Protein AF-A0A0Q9YCX4-F1 (afdb_monomer)

Solvent-accessible surface area (backbone atoms only — not comparable to full-atom values): 45832 Å² total; per-residue (Å²): 129,69,75,63,60,64,51,54,52,61,64,40,72,71,48,38,52,40,58,58,30,37,45,46,62,63,59,70,50,47,58,62,41,52,61,66,36,62,70,58,70,69,61,50,50,54,30,36,54,55,18,48,52,54,51,53,52,36,57,62,50,56,82,72,57,79,55,73,71,46,49,34,61,75,68,73,46,52,68,60,35,45,23,38,46,48,26,45,29,54,57,49,58,53,48,89,47,66,69,58,46,52,46,47,51,50,63,66,68,65,47,95,53,58,77,78,53,64,85,76,62,84,71,74,53,79,55,34,54,57,38,33,18,62,73,66,67,43,74,70,77,84,65,64,96,86,40,73,69,57,59,54,49,51,35,50,49,32,48,50,50,48,36,72,74,53,35,70,68,46,51,52,50,51,35,56,48,49,43,52,48,53,50,59,42,64,27,58,18,65,39,61,69,52,26,55,65,64,42,51,71,49,41,75,55,41,37,33,42,28,39,28,62,63,54,59,66,17,52,17,68,66,44,11,48,52,39,47,52,51,50,50,57,39,47,52,56,49,22,61,76,31,69,74,50,29,34,85,67,21,39,30,38,42,45,43,67,36,12,46,26,45,60,72,47,76,96,34,43,73,52,41,71,48,59,35,44,51,57,48,51,56,52,49,51,49,29,50,74,37,36,25,17,41,32,40,54,66,80,60,80,67,48,48,65,61,52,52,53,52,50,52,53,48,50,72,68,49,73,53,68,99,42,63,24,47,27,41,42,43,40,23,28,33,63,31,33,64,54,50,53,53,49,52,49,51,51,20,64,75,58,73,40,47,33,27,40,35,41,36,53,72,88,50,64,71,58,49,53,49,52,30,41,78,48,16,31,89,44,50,48,45,60,72,29,72,47,55,23,52,34,38,37,48,27,41,51,53,56,49,48,76,41,47,87,49,36,43,45,31,46,42,61,79,40,52,48,60,50,32,47,49,54,50,53,29,57,76,59,71,54,84,77,55,34,40,23,31,46,50,76,70,25,55,73,64,41,72,79,37,20,82,84,46,39,31,30,31,42,29,34,24,39,49,73,74,56,40,54,78,51,44,59,55,57,46,52,67,42,35,36,88,86,21,56,65,30,49,65,69,38,81,87,55,60,68,66,74,75,51,52,58,42,63,60,56,53,65,71,42,92,59,69,56,38,86,92,60,64,50,22,45,40,67,56,52,92,69,35,71,44,41,68,47,73,51,84,70,39,65,83,63,36,49,64,47,51,55,51,24,63,62,49,56,76,48,76,43,70,28,53,30,69,51,70,74,62,97,77,73,67,64,44,79,40,54,16,75,80,43,78,83,45,66,37,28,37,36,30,59,49,49,74,62,14,52,52,52,44,52,52,38,21,61,72,37,26,68,65,48,37,69,48,61,37,65,59,44,18,49,36,29,40,43,28,24,50,48,52,65,75,44,37,52,65,52,40,28,38,33,27,44,45,55,53,34,53,70,70,58,22,47,53,37,55,26,47,25,27,36,35,22,34,50,32,19,40,50,19,52,72,54,54,65,59,46,75,50,94,63,60,90,98,57,89,43,71,51,73,75,68,36,78,36,33,31,40,27,36,28,38,48,74,46,35,55,22,54,39,44,34,50,48,41,48,42,42,37,48,23,22,14,35,45,34,28,48,24,82,78,26,39,56,54,39,39,55,53,50,52,37,38,43,72,40,62,49,52,66,43,38,52,29,48,40,38,48,55,74,64,57,41,59,68,53,54,63,61,37,73,68,48,40,26,37,41,37,38,48,53,58,68,60,48,51,52,52,50,52,54,52,71,70,42,81,75,82,87,54,58,73,47,70,52,49,68,59,87,33,70,48,82,43,57,68,84,59,59,59,71,60,49,40,54,51,48,48,53,37,30,47,46,78,79,35,55,46,64,82,20,47,71,42,81,47,58,37,77,95,46,33,68,62,46,53,52,48,40,50,44,52,68,51,78,96,72,85,131

Nearest PDB structures (foldseek):
  7na0-assembly1_A  TM=8.243E-01  e=6.773E-47  Geobacter sulfurreducens PCA
  4nmf-assembly1_B  TM=8.277E-01  e=1.322E-45  Geobacter sulfurreducens PCA
  1tj0-assembly1_A  TM=8.236E-01  e=6.949E-37  Escherichia coli
  4jnz-assembly1_A  TM=8.017E-01  e=5.841E-38  Escherichia coli K-12
  4o8a-assembly1_A  TM=8.350E-01  e=2.682E-36  Escherichia coli K-12

Structure (mmCIF, N/CA/C/O backbone):
data_AF-A0A0Q9YCX4-F1
#
_entry.id   AF-A0A0Q9YCX4-F1
#
loop_
_atom_site.group_PDB
_atom_site.id
_atom_site.type_symbol
_atom_site.label_atom_id
_atom_site.label_alt_id
_atom_site.label_comp_id
_atom_site.label_asym_id
_atom_site.label_entity_id
_atom_site.label_seq_id
_atom_site.pdbx_PDB_ins_code
_atom_site.Cartn_x
_atom_site.Cartn_y
_atom_site.Cartn_z
_atom_site.occupancy
_atom_site.B_iso_or_equiv
_atom_site.auth_seq_id
_atom_site.auth_comp_id
_atom_site.auth_asym_id
_atom_site.auth_atom_id
_atom_site.pdbx_PDB_model_num
ATOM 1 N N . MET A 1 1 ? -13.422 15.331 -9.644 1.00 45.22 1 MET A N 1
ATOM 2 C CA . MET A 1 1 ? -13.731 16.073 -8.398 1.00 45.22 1 MET A CA 1
ATOM 3 C C . MET A 1 1 ? -13.257 17.493 -8.624 1.00 45.22 1 MET A C 1
ATOM 5 O O . MET A 1 1 ? -12.252 17.631 -9.304 1.00 45.22 1 MET A O 1
ATOM 9 N N . SER A 1 2 ? -13.966 18.529 -8.173 1.00 38.09 2 SER A N 1
ATOM 10 C CA . SER A 1 2 ? -13.417 19.882 -8.308 1.00 38.09 2 SER A CA 1
ATOM 11 C C . SER A 1 2 ? -12.187 20.006 -7.408 1.00 38.09 2 SER A C 1
ATOM 13 O O . SER A 1 2 ? -12.210 19.565 -6.259 1.00 38.09 2 SER A O 1
ATOM 15 N N . ASN A 1 3 ? -11.125 20.618 -7.932 1.00 50.25 3 ASN A N 1
ATOM 16 C CA . ASN A 1 3 ? -9.886 20.927 -7.211 1.00 50.25 3 ASN A CA 1
ATOM 17 C C . ASN A 1 3 ? -10.148 21.639 -5.853 1.00 50.25 3 ASN A C 1
ATOM 19 O O . ASN A 1 3 ? -9.402 21.484 -4.894 1.00 50.25 3 ASN A O 1
ATOM 23 N N . SER A 1 4 ? -11.293 22.307 -5.690 1.00 53.12 4 SER A N 1
ATOM 24 C CA . SER A 1 4 ? -11.666 23.022 -4.466 1.00 53.12 4 SER A CA 1
ATOM 25 C C . SER A 1 4 ? -11.772 22.172 -3.187 1.00 53.12 4 SER A C 1
ATOM 27 O O . SER A 1 4 ? -11.415 22.664 -2.122 1.00 53.12 4 SER A O 1
ATOM 29 N N . GLU A 1 5 ? -12.251 20.922 -3.227 1.00 55.50 5 GLU A N 1
ATOM 30 C CA . GLU A 1 5 ? -12.536 20.171 -1.984 1.00 55.50 5 GLU A CA 1
ATOM 31 C C . GLU A 1 5 ? -11.268 19.666 -1.280 1.00 55.50 5 GLU A C 1
ATOM 33 O O . GLU A 1 5 ? -11.127 19.842 -0.070 1.00 55.50 5 GLU A O 1
ATOM 38 N N . PHE A 1 6 ? -10.315 19.087 -2.021 1.00 55.62 6 PHE A N 1
ATOM 39 C CA . PHE A 1 6 ? -9.030 18.642 -1.457 1.00 55.62 6 PHE A CA 1
ATOM 40 C C . PHE A 1 6 ? -8.194 19.804 -0.928 1.00 55.62 6 PHE A C 1
ATOM 42 O O . PHE A 1 6 ? -7.516 19.672 0.090 1.00 55.62 6 PHE A O 1
ATOM 49 N N . GLU A 1 7 ? -8.298 20.958 -1.579 1.00 52.72 7 GLU A N 1
ATOM 50 C CA . GLU A 1 7 ? -7.629 22.186 -1.173 1.00 52.72 7 GLU A CA 1
ATOM 51 C C . GLU A 1 7 ? -8.211 22.768 0.119 1.00 52.72 7 GLU A C 1
ATOM 53 O O . GLU A 1 7 ? -7.455 23.157 1.004 1.00 52.72 7 GLU A O 1
ATOM 58 N N . ILE A 1 8 ? -9.537 22.744 0.294 1.00 55.09 8 ILE A N 1
ATOM 59 C CA . ILE A 1 8 ? -10.183 23.132 1.560 1.00 55.09 8 ILE A CA 1
ATOM 60 C C . ILE A 1 8 ? -9.703 22.229 2.709 1.00 55.09 8 ILE A C 1
ATOM 62 O O . ILE A 1 8 ? -9.356 22.720 3.783 1.00 55.09 8 ILE A O 1
ATOM 66 N N . ILE A 1 9 ? -9.598 20.919 2.471 1.00 52.34 9 ILE A N 1
ATOM 67 C CA . ILE A 1 9 ? -9.166 19.941 3.486 1.00 52.34 9 ILE A CA 1
ATOM 68 C C . ILE A 1 9 ? -7.692 20.098 3.838 1.00 52.34 9 ILE A C 1
ATOM 70 O O . ILE A 1 9 ? -7.333 19.979 5.008 1.00 52.34 9 ILE A O 1
ATOM 74 N N . ALA A 1 10 ? -6.835 20.369 2.854 1.00 52.81 10 ALA A N 1
ATOM 75 C CA . ALA A 1 10 ? -5.418 20.625 3.091 1.00 52.81 10 ALA A CA 1
ATOM 76 C C . ALA A 1 10 ? -5.181 21.937 3.863 1.00 52.81 10 ALA A C 1
ATOM 78 O O . ALA A 1 10 ? -4.105 22.127 4.432 1.00 52.81 10 ALA A O 1
ATOM 79 N N . ASN A 1 11 ? -6.167 22.843 3.888 1.00 51.00 11 ASN A N 1
ATOM 80 C CA . ASN A 1 11 ? -6.002 24.194 4.410 1.00 51.00 11 ASN A CA 1
ATOM 81 C C . ASN A 1 11 ? -6.477 24.412 5.855 1.00 51.00 11 ASN A C 1
ATOM 83 O O . ASN A 1 11 ? -6.006 25.375 6.468 1.00 51.00 11 ASN A O 1
ATOM 87 N N . LEU A 1 12 ? -7.294 23.524 6.435 1.00 59.47 12 LEU A N 1
ATOM 88 C CA . LEU A 1 12 ? -7.664 23.596 7.858 1.00 59.47 12 LEU A CA 1
ATOM 89 C C . LEU A 1 12 ? -6.451 23.284 8.757 1.00 59.47 12 LEU A C 1
ATOM 91 O O . LEU A 1 12 ? -5.712 22.328 8.539 1.00 59.47 12 LEU A O 1
ATOM 95 N N . GLU A 1 13 ? -6.215 24.098 9.785 1.00 61.81 13 GLU A N 1
ATOM 96 C CA . GLU A 1 13 ? -5.017 23.990 10.633 1.00 61.81 13 GLU A CA 1
ATOM 97 C C . GLU A 1 13 ? -4.938 22.648 11.385 1.00 61.81 13 GLU A C 1
ATOM 99 O O . GLU A 1 13 ? -3.878 22.024 11.468 1.00 61.81 13 GLU A O 1
ATOM 104 N N . GLN A 1 14 ? -6.083 22.138 11.843 1.00 64.62 14 GLN A N 1
ATOM 105 C CA . GLN A 1 14 ? -6.177 20.867 12.562 1.00 64.62 14 GLN A CA 1
ATOM 106 C C . GLN A 1 14 ? -5.922 19.657 11.643 1.00 64.62 14 GLN A C 1
ATOM 108 O O . GLN A 1 14 ? -5.270 18.693 12.050 1.00 64.62 14 GLN A O 1
ATOM 113 N N . THR A 1 15 ? -6.374 19.702 10.385 1.00 72.50 15 THR A N 1
ATOM 114 C CA . THR A 1 15 ? -6.111 18.630 9.407 1.00 72.50 15 THR A CA 1
ATOM 115 C C . THR A 1 15 ? -4.677 18.684 8.884 1.00 72.50 15 THR A C 1
ATOM 117 O O . THR A 1 15 ? -4.091 17.627 8.647 1.00 72.50 15 THR A O 1
ATOM 120 N N . LYS A 1 16 ? -4.056 19.875 8.801 1.00 80.38 16 LYS A N 1
ATOM 121 C CA . LYS A 1 16 ? -2.620 20.025 8.493 1.00 80.38 16 LYS A CA 1
ATOM 122 C C . LYS A 1 16 ? -1.747 19.268 9.484 1.00 80.38 16 LYS A C 1
ATOM 124 O O . LYS A 1 16 ? -0.808 18.595 9.063 1.00 80.38 16 LYS A O 1
ATOM 129 N N . ARG A 1 17 ? -2.046 19.350 10.786 1.00 86.75 17 ARG A N 1
ATOM 130 C CA . ARG A 1 17 ? -1.258 18.640 11.806 1.00 86.75 17 ARG A CA 1
ATOM 131 C C . ARG A 1 17 ? -1.405 17.123 11.686 1.00 86.75 17 ARG A C 1
ATOM 133 O O . ARG A 1 17 ? -0.401 16.417 11.765 1.00 86.75 17 ARG A O 1
ATOM 140 N N . LEU A 1 18 ? -2.624 16.629 11.457 1.00 90.62 18 LEU A N 1
ATOM 141 C CA . LEU A 1 18 ? -2.881 15.206 11.201 1.00 90.62 18 LEU A CA 1
ATOM 142 C C . LEU A 1 18 ? -2.116 14.705 9.973 1.00 90.62 18 LEU A C 1
ATOM 144 O O . LEU A 1 18 ? -1.494 13.648 10.029 1.00 90.62 18 LEU A O 1
ATOM 148 N N . ASP A 1 19 ? -2.128 15.472 8.886 1.00 86.81 19 ASP A N 1
ATOM 149 C CA . ASP A 1 19 ? -1.435 15.119 7.651 1.00 86.81 19 ASP A CA 1
ATOM 150 C C . ASP A 1 19 ? 0.096 15.118 7.828 1.00 86.81 19 ASP A C 1
ATOM 152 O O . ASP A 1 19 ? 0.757 14.148 7.467 1.00 86.81 19 ASP A O 1
ATOM 156 N N . GLN A 1 20 ? 0.661 16.133 8.496 1.00 88.62 20 GLN A N 1
ATOM 157 C CA . GLN A 1 20 ? 2.094 16.192 8.831 1.00 88.62 20 GLN A CA 1
ATOM 158 C C . GLN A 1 20 ? 2.558 14.989 9.660 1.00 88.62 20 GLN A C 1
ATOM 160 O O . GLN A 1 20 ? 3.621 14.429 9.403 1.00 88.62 20 GLN A O 1
ATOM 165 N N . LEU A 1 21 ? 1.760 14.589 10.651 1.00 93.12 21 LEU A N 1
ATOM 166 C CA . LEU A 1 21 ? 2.080 13.480 11.549 1.00 93.12 21 LEU A CA 1
ATOM 167 C C . LEU A 1 21 ? 1.931 12.106 10.895 1.00 93.12 21 LEU A C 1
ATOM 169 O O . LEU A 1 21 ? 2.335 11.115 11.503 1.00 93.12 21 LEU A O 1
ATOM 173 N N . TYR A 1 22 ? 1.340 12.018 9.698 1.00 94.44 22 TYR A N 1
ATOM 174 C CA . TYR A 1 22 ? 0.998 10.735 9.098 1.00 94.44 22 TYR A CA 1
ATOM 175 C C . TYR A 1 22 ? 2.225 9.842 8.938 1.00 94.44 22 TYR A C 1
ATOM 177 O O . TYR A 1 22 ? 2.199 8.712 9.400 1.00 94.44 22 TYR A O 1
ATOM 185 N N . ARG A 1 23 ? 3.320 10.359 8.381 1.00 94.44 23 ARG A N 1
ATOM 186 C CA . ARG A 1 23 ? 4.572 9.609 8.182 1.00 94.44 23 ARG A CA 1
ATOM 187 C C . ARG A 1 23 ? 5.783 10.338 8.750 1.00 94.44 23 ARG A C 1
ATOM 189 O O . ARG A 1 23 ? 6.890 10.183 8.254 1.00 94.44 23 ARG A O 1
ATOM 196 N N . GLN A 1 24 ? 5.583 11.146 9.789 1.00 94.06 24 GLN A N 1
ATOM 197 C CA . GLN A 1 24 ? 6.686 11.859 10.432 1.00 94.06 24 GLN A CA 1
ATOM 198 C C . GLN A 1 24 ? 7.738 10.872 10.969 1.00 94.06 24 GLN A C 1
ATOM 200 O O . GLN A 1 24 ? 7.407 9.749 11.359 1.00 94.06 24 GLN A O 1
ATOM 205 N N . ASP A 1 25 ? 9.002 11.293 10.993 1.00 94.00 25 ASP A N 1
ATOM 206 C CA . ASP A 1 25 ? 10.108 10.498 11.518 1.00 94.00 25 ASP A CA 1
ATOM 207 C C . ASP A 1 25 ? 9.828 9.998 12.952 1.00 94.00 25 ASP A C 1
ATOM 209 O O . ASP A 1 25 ? 9.440 10.758 13.842 1.00 94.00 25 ASP A O 1
ATOM 213 N N . GLU A 1 26 ? 9.992 8.689 13.167 1.00 94.81 26 GLU A N 1
ATOM 214 C CA . GLU A 1 26 ? 9.700 8.036 14.446 1.00 94.81 26 GLU A CA 1
ATOM 215 C C . GLU A 1 26 ? 10.661 8.479 15.554 1.00 94.81 26 GLU A C 1
ATOM 217 O O . GLU A 1 26 ? 10.222 8.640 16.690 1.00 94.81 26 GLU A O 1
ATOM 222 N N . GLU A 1 27 ? 11.944 8.706 15.261 1.00 90.25 27 GLU A N 1
ATOM 223 C CA . GLU A 1 27 ? 12.903 9.078 16.307 1.00 90.25 27 GLU A CA 1
ATOM 224 C C . GLU A 1 27 ? 12.618 10.479 16.852 1.00 90.25 27 GLU A C 1
ATOM 226 O O . GLU A 1 27 ? 12.594 10.670 18.070 1.00 90.25 27 GLU A O 1
ATOM 231 N N . GLN A 1 28 ? 12.304 11.428 15.964 1.00 89.75 28 GLN A N 1
ATOM 232 C CA . GLN A 1 28 ? 11.883 12.778 16.346 1.00 89.75 28 GLN A CA 1
ATOM 233 C C . GLN A 1 28 ? 10.626 12.754 17.224 1.00 89.75 28 GLN A C 1
ATOM 235 O O . GLN A 1 28 ? 10.585 13.406 18.268 1.00 89.75 28 GLN A O 1
ATOM 240 N N . LEU A 1 29 ? 9.618 11.963 16.838 1.00 92.31 29 LEU A N 1
ATOM 241 C CA . LEU A 1 29 ? 8.359 11.874 17.581 1.00 92.31 29 LEU A CA 1
ATOM 242 C C . LEU A 1 29 ? 8.508 11.236 18.960 1.00 92.31 29 LEU A C 1
ATOM 244 O O . LEU A 1 29 ? 7.817 11.632 19.898 1.00 92.31 29 LEU A O 1
ATOM 248 N N . VAL A 1 30 ? 9.381 10.236 19.095 1.00 92.06 30 VAL A N 1
ATOM 249 C CA . VAL A 1 30 ? 9.517 9.485 20.348 1.00 92.06 30 VAL A CA 1
ATOM 250 C C . VAL A 1 30 ? 10.046 10.353 21.488 1.00 92.06 30 VAL A C 1
ATOM 252 O O . VAL A 1 30 ? 9.637 10.150 22.632 1.00 92.06 30 VAL A O 1
ATOM 255 N N . ASN A 1 31 ? 10.900 11.335 21.202 1.00 85.75 31 ASN A N 1
ATOM 256 C CA . ASN A 1 31 ? 11.436 12.222 22.236 1.00 85.75 31 ASN A CA 1
ATOM 257 C C . ASN A 1 31 ? 10.333 13.079 22.871 1.00 85.75 31 ASN A C 1
ATOM 259 O O . ASN A 1 31 ? 10.143 13.022 24.084 1.00 85.75 31 ASN A O 1
ATOM 263 N N . GLU A 1 32 ? 9.529 13.769 22.054 1.00 88.38 32 GLU A N 1
ATOM 264 C CA . GLU A 1 32 ? 8.353 14.508 22.541 1.00 88.38 32 GLU A CA 1
ATOM 265 C C . GLU A 1 32 ? 7.349 13.586 23.244 1.00 88.38 32 GLU A C 1
ATOM 267 O O . GLU A 1 32 ? 6.653 13.972 24.187 1.00 88.38 32 GLU A O 1
ATOM 272 N N . LEU A 1 33 ? 7.232 12.350 22.757 1.00 93.44 33 LEU A N 1
ATOM 273 C CA . LEU A 1 33 ? 6.280 11.399 23.293 1.00 93.44 33 LEU A CA 1
ATOM 274 C C . LEU A 1 33 ? 6.656 10.924 24.701 1.00 93.44 33 LEU A C 1
ATOM 276 O O . LEU A 1 33 ? 5.775 10.765 25.547 1.00 93.44 33 LEU A O 1
ATOM 280 N N . LEU A 1 34 ? 7.948 10.711 24.961 1.00 93.00 34 LEU A N 1
ATOM 281 C CA . LEU A 1 34 ? 8.450 10.321 26.279 1.00 93.00 34 LEU A CA 1
ATOM 282 C C . LEU A 1 34 ? 8.135 11.375 27.345 1.00 93.00 34 LEU A C 1
ATOM 284 O O . LEU A 1 34 ? 7.837 11.004 28.481 1.00 93.00 34 LEU A O 1
ATOM 288 N N . GLU A 1 35 ? 8.164 12.658 26.983 1.00 91.56 35 GLU A N 1
ATOM 289 C CA . GLU A 1 35 ? 7.776 13.758 27.871 1.00 91.56 35 GLU A CA 1
ATOM 290 C C . GLU A 1 35 ? 6.273 13.724 28.162 1.00 91.56 35 GLU A C 1
ATOM 292 O O . GLU A 1 35 ? 5.860 13.678 29.323 1.00 91.56 35 GLU A O 1
ATOM 297 N N . LYS A 1 36 ? 5.443 13.632 27.115 1.00 93.81 36 LYS A N 1
ATOM 298 C CA . LYS A 1 36 ? 3.975 13.566 27.249 1.00 93.81 36 LYS A CA 1
ATOM 299 C C . LYS A 1 36 ? 3.528 12.351 28.074 1.00 93.81 36 LYS A C 1
ATOM 301 O O . LYS A 1 36 ? 2.616 12.448 28.895 1.00 93.81 36 LYS A O 1
ATOM 306 N N . ALA A 1 37 ? 4.202 11.212 27.923 1.00 94.56 37 ALA A N 1
ATOM 307 C CA . ALA A 1 37 ? 3.897 9.974 28.640 1.00 94.56 37 ALA A CA 1
ATOM 308 C C . ALA A 1 37 ? 4.528 9.867 30.044 1.00 94.56 37 ALA A C 1
ATOM 310 O O . ALA A 1 37 ? 4.290 8.872 30.726 1.00 94.56 37 ALA A O 1
ATOM 311 N N . ALA A 1 38 ? 5.327 10.840 30.498 1.00 93.06 38 ALA A N 1
ATOM 312 C CA . ALA A 1 38 ? 6.147 10.697 31.705 1.00 93.06 38 ALA A CA 1
ATOM 313 C C . ALA A 1 38 ? 5.322 10.455 32.984 1.00 93.06 38 ALA A C 1
ATOM 315 O O . ALA A 1 38 ? 4.498 11.279 33.366 1.00 93.06 38 ALA A O 1
ATOM 316 N N . ILE A 1 39 ? 5.568 9.350 33.683 1.00 90.56 39 ILE A N 1
ATOM 317 C CA . ILE A 1 39 ? 5.022 9.065 35.020 1.00 90.56 39 ILE A CA 1
ATOM 318 C C . ILE A 1 39 ? 6.203 9.108 35.989 1.00 90.56 39 ILE A C 1
ATOM 320 O O . ILE A 1 39 ? 7.289 8.639 35.637 1.00 90.56 39 ILE A O 1
ATOM 324 N N . ASN A 1 40 ? 6.036 9.705 37.172 1.00 89.12 40 ASN A N 1
ATOM 325 C CA . ASN A 1 40 ? 7.134 9.757 38.138 1.00 89.12 40 ASN A CA 1
ATOM 326 C C . ASN A 1 40 ? 7.470 8.344 38.664 1.00 89.12 40 ASN A C 1
ATOM 328 O O . ASN A 1 40 ? 6.651 7.426 38.625 1.00 89.12 40 ASN A O 1
ATOM 332 N N . ASN A 1 41 ? 8.700 8.156 39.145 1.00 83.12 41 ASN A N 1
ATOM 333 C CA . ASN A 1 41 ? 9.201 6.819 39.480 1.00 83.12 41 ASN A CA 1
ATOM 334 C C . ASN A 1 41 ? 8.487 6.176 40.682 1.00 83.12 41 ASN A C 1
ATOM 336 O O . ASN A 1 41 ? 8.386 4.953 40.732 1.00 83.12 41 ASN A O 1
ATOM 340 N N . MET A 1 42 ? 8.015 6.970 41.651 1.00 81.31 42 MET A N 1
ATOM 341 C CA . MET A 1 42 ? 7.297 6.440 42.819 1.00 81.31 42 MET A CA 1
ATOM 342 C C . MET A 1 42 ? 5.928 5.897 42.410 1.00 81.31 42 MET A C 1
ATOM 344 O O . MET A 1 42 ? 5.592 4.762 42.748 1.00 81.31 42 MET A O 1
ATOM 348 N N . ASP A 1 43 ? 5.196 6.661 41.600 1.00 90.12 43 ASP A N 1
ATOM 349 C CA . ASP A 1 43 ? 3.914 6.246 41.040 1.00 90.12 43 ASP A CA 1
ATOM 350 C C . ASP A 1 43 ? 4.079 5.008 40.158 1.00 90.12 43 ASP A C 1
ATOM 352 O O . ASP A 1 43 ? 3.313 4.054 40.283 1.00 90.12 43 ASP A O 1
ATOM 356 N N . MET A 1 44 ? 5.121 4.968 39.319 1.00 91.44 44 MET A N 1
ATOM 357 C CA . MET A 1 44 ? 5.379 3.813 38.457 1.00 91.44 44 MET A CA 1
ATOM 358 C C . MET A 1 44 ? 5.631 2.527 39.258 1.00 91.44 44 MET A C 1
ATOM 360 O O . MET A 1 44 ? 5.119 1.479 38.871 1.00 91.44 44 MET A O 1
ATOM 364 N N . ARG A 1 45 ? 6.360 2.591 40.381 1.00 90.38 45 ARG A N 1
ATOM 365 C CA . ARG A 1 45 ? 6.563 1.422 41.258 1.00 90.38 45 ARG A CA 1
ATOM 366 C C . ARG A 1 45 ? 5.248 0.927 41.855 1.00 90.38 45 ARG A C 1
ATOM 368 O O . ARG A 1 45 ? 4.963 -0.261 41.770 1.00 90.38 45 ARG A O 1
ATOM 375 N N . SER A 1 46 ? 4.417 1.833 42.371 1.00 92.56 46 SER A N 1
ATOM 376 C CA . SER A 1 46 ? 3.102 1.470 42.919 1.00 92.56 46 SER A CA 1
ATOM 377 C C . SER A 1 46 ? 2.184 0.850 41.855 1.00 92.56 46 SER A C 1
ATOM 379 O O . SER A 1 46 ? 1.540 -0.170 42.094 1.00 92.56 46 SER A O 1
ATOM 381 N N . ILE A 1 47 ? 2.183 1.411 40.642 1.00 94.44 47 ILE A N 1
ATOM 382 C CA . ILE A 1 47 ? 1.466 0.858 39.484 1.00 94.44 47 ILE A CA 1
ATOM 383 C C . ILE A 1 47 ? 1.960 -0.558 39.153 1.00 94.44 47 ILE A C 1
ATOM 385 O O . ILE A 1 47 ? 1.157 -1.437 38.837 1.00 94.44 47 ILE A O 1
ATOM 389 N N . GLN A 1 48 ? 3.275 -0.783 39.190 1.00 93.12 48 GLN A N 1
ATOM 390 C CA . GLN A 1 48 ? 3.875 -2.089 38.924 1.00 93.12 48 GLN A CA 1
ATOM 391 C C . GLN A 1 48 ? 3.500 -3.121 39.987 1.00 93.12 48 GLN A C 1
ATOM 393 O O . GLN A 1 48 ? 3.186 -4.250 39.625 1.00 93.12 48 GLN A O 1
ATOM 398 N N . GLU A 1 49 ? 3.479 -2.745 41.265 1.00 92.00 49 GLU A N 1
ATOM 399 C CA . GLU A 1 49 ? 3.035 -3.616 42.360 1.00 92.00 49 GLU A CA 1
ATOM 400 C C . GLU A 1 49 ? 1.576 -4.056 42.177 1.00 92.00 49 GLU A C 1
ATOM 402 O O . GLU A 1 49 ? 1.274 -5.248 42.266 1.00 92.00 49 GLU A O 1
ATOM 407 N N . GLU A 1 50 ? 0.680 -3.127 41.829 1.00 92.12 50 GLU A N 1
ATOM 408 C CA . GLU A 1 50 ? -0.714 -3.457 41.504 1.00 92.12 50 GLU A CA 1
ATOM 409 C C . GLU A 1 50 ? -0.803 -4.377 40.275 1.00 92.12 50 GLU A C 1
ATOM 411 O O . GLU A 1 50 ? -1.541 -5.365 40.273 1.00 92.12 50 GLU A O 1
ATOM 416 N N . ALA A 1 51 ? -0.015 -4.102 39.233 1.00 92.94 51 ALA A N 1
ATOM 417 C CA . ALA A 1 51 ? 0.026 -4.950 38.047 1.00 92.94 51 ALA A CA 1
ATOM 418 C C . ALA A 1 51 ? 0.543 -6.365 38.368 1.00 92.94 51 ALA A C 1
ATOM 420 O O . ALA A 1 51 ? 0.001 -7.336 37.844 1.00 92.94 51 ALA A O 1
ATOM 421 N N . ILE A 1 52 ? 1.547 -6.510 39.243 1.00 91.25 52 ILE A N 1
ATOM 422 C CA . ILE A 1 52 ? 2.044 -7.817 39.707 1.00 91.25 52 ILE A CA 1
ATOM 423 C C . ILE A 1 52 ? 0.927 -8.596 40.395 1.00 91.25 52 ILE A C 1
ATOM 425 O O . ILE A 1 52 ? 0.783 -9.789 40.128 1.00 91.25 52 ILE A O 1
ATOM 429 N N . GLN A 1 53 ? 0.124 -7.948 41.244 1.00 90.94 53 GLN A N 1
ATOM 430 C CA . GLN A 1 53 ? -1.000 -8.605 41.918 1.00 90.94 53 GLN A CA 1
ATOM 431 C C . GLN A 1 53 ? -2.012 -9.149 40.902 1.00 90.94 53 GLN A C 1
ATOM 433 O O . GLN A 1 53 ? -2.330 -10.339 40.945 1.00 90.94 53 GLN A O 1
ATOM 438 N N . LEU A 1 54 ? -2.418 -8.322 39.929 1.00 90.31 54 LEU A N 1
ATOM 439 C CA . LEU A 1 54 ? -3.331 -8.732 38.854 1.00 90.31 54 LEU A CA 1
ATOM 440 C C . LEU A 1 54 ? -2.775 -9.911 38.041 1.00 90.31 54 LEU A C 1
ATOM 442 O O . LEU A 1 54 ? -3.496 -10.867 37.758 1.00 90.31 54 LEU A O 1
ATOM 446 N N . VAL A 1 55 ? -1.488 -9.869 37.669 1.00 87.62 55 VAL A N 1
ATOM 447 C CA . VAL A 1 55 ? -0.839 -10.938 36.885 1.00 87.62 55 VAL A CA 1
ATOM 448 C C . VAL A 1 55 ? -0.667 -12.223 37.699 1.00 87.62 55 VAL A C 1
ATOM 450 O O . VAL A 1 55 ? -0.828 -13.321 37.165 1.00 87.62 55 VAL A O 1
ATOM 453 N N . THR A 1 56 ? -0.359 -12.106 38.989 1.00 87.69 56 THR A N 1
ATOM 454 C CA . THR A 1 56 ? -0.201 -13.260 39.883 1.00 87.69 56 THR A CA 1
ATOM 455 C C . THR A 1 56 ? -1.521 -14.006 40.031 1.00 87.69 56 THR A C 1
ATOM 457 O O . THR A 1 56 ? -1.561 -15.228 39.896 1.00 87.69 56 THR A O 1
ATOM 460 N N . GLU A 1 57 ? -2.610 -13.276 40.262 1.00 85.44 57 GLU A N 1
ATOM 461 C CA . GLU A 1 57 ? -3.944 -13.862 40.373 1.00 85.44 57 GLU A CA 1
ATOM 462 C C . GLU A 1 57 ? -4.432 -14.427 39.030 1.00 85.44 57 GLU A C 1
ATOM 464 O O . GLU A 1 57 ? -4.957 -15.538 38.975 1.00 85.44 57 GLU A O 1
ATOM 469 N N . LEU A 1 58 ? -4.139 -13.736 37.923 1.00 82.44 58 LEU A N 1
ATOM 470 C CA . LEU A 1 58 ? -4.367 -14.241 36.566 1.00 82.44 58 LEU A CA 1
ATOM 471 C C . LEU A 1 58 ? -3.737 -15.622 36.333 1.00 82.44 58 LEU A C 1
ATOM 473 O O . LEU A 1 58 ? -4.405 -16.522 35.822 1.00 82.44 58 LEU A O 1
ATOM 477 N N . ARG A 1 59 ? -2.461 -15.805 36.709 1.00 80.19 59 ARG A N 1
ATOM 478 C CA . ARG A 1 59 ? -1.764 -17.097 36.570 1.00 80.19 59 ARG A CA 1
ATOM 479 C C . ARG A 1 59 ? -2.416 -18.192 37.421 1.00 80.19 59 ARG A C 1
ATOM 481 O O . ARG A 1 59 ? -2.578 -19.309 36.939 1.00 80.19 59 ARG A O 1
ATOM 488 N N . LYS A 1 60 ? -2.866 -17.870 38.640 1.00 78.44 60 LYS A N 1
ATOM 489 C CA . LYS A 1 60 ? -3.577 -18.820 39.523 1.00 78.44 60 LYS A CA 1
ATOM 490 C C . LYS A 1 60 ? -4.945 -19.244 38.982 1.00 78.44 60 LYS A C 1
ATOM 492 O O . LYS A 1 60 ? -5.329 -20.400 39.118 1.00 78.44 60 LYS A O 1
ATOM 497 N N . GLN A 1 61 ? -5.696 -18.330 38.372 1.00 70.44 61 GLN A N 1
ATOM 498 C CA . GLN A 1 61 ? -7.024 -18.642 37.826 1.00 70.44 61 GLN A CA 1
ATOM 499 C C . GLN A 1 61 ? -6.957 -19.430 36.512 1.00 70.44 61 GLN A C 1
ATOM 501 O O . GLN A 1 61 ? -7.893 -20.145 36.151 1.00 70.44 61 GLN A O 1
ATOM 506 N N . ARG A 1 62 ? -5.839 -19.336 35.787 1.00 62.72 62 ARG A N 1
ATOM 507 C CA . ARG A 1 62 ? -5.659 -20.037 34.514 1.00 62.72 62 ARG A CA 1
ATOM 508 C C . ARG A 1 62 ? -5.484 -21.547 34.679 1.00 62.72 62 ARG A C 1
ATOM 510 O O . ARG A 1 62 ? -5.978 -22.299 33.849 1.00 62.72 62 ARG A O 1
ATOM 517 N N . THR A 1 63 ? -4.880 -22.002 35.775 1.00 52.75 63 THR A N 1
ATOM 518 C CA . THR A 1 63 ? -4.798 -23.436 36.102 1.00 52.75 63 THR A CA 1
ATOM 519 C C . THR A 1 63 ? -6.152 -24.045 36.495 1.00 52.75 63 THR A C 1
ATOM 521 O O . THR A 1 63 ? -6.256 -25.264 36.599 1.00 52.75 63 THR A O 1
ATOM 524 N N . THR A 1 64 ? -7.200 -23.230 36.695 1.00 44.59 64 THR A N 1
ATOM 525 C CA . THR A 1 64 ? -8.506 -23.667 37.228 1.00 44.59 64 THR A CA 1
ATOM 526 C C . THR A 1 64 ? -9.709 -23.450 36.292 1.00 44.59 64 THR A C 1
ATOM 528 O O . THR A 1 64 ? -10.732 -24.105 36.493 1.00 44.59 64 THR A O 1
ATOM 531 N N . LYS A 1 65 ? -9.628 -22.604 35.248 1.00 46.91 65 LYS A N 1
ATOM 532 C CA . LYS A 1 65 ? -10.730 -22.368 34.281 1.00 46.91 65 LYS A CA 1
ATOM 533 C C . LYS A 1 65 ? -10.475 -23.033 32.917 1.00 46.91 65 LYS A C 1
ATOM 535 O O . LYS A 1 65 ? -9.440 -22.832 32.294 1.00 46.91 65 LYS A O 1
ATOM 540 N N . GLY A 1 66 ? -11.454 -23.815 32.449 1.00 52.47 66 GLY A N 1
ATOM 541 C CA . GLY A 1 66 ? -11.400 -24.587 31.201 1.00 52.47 66 GLY A CA 1
ATOM 542 C C . GLY A 1 66 ? -11.388 -23.769 29.898 1.00 52.47 66 GLY A C 1
ATOM 543 O O . GLY A 1 66 ? -11.722 -22.589 29.878 1.00 52.47 66 GLY A O 1
ATOM 544 N N . GLY A 1 67 ? -11.016 -24.431 28.795 1.00 62.31 67 GLY A N 1
ATOM 545 C CA . GLY A 1 67 ? -10.808 -23.848 27.462 1.00 62.31 67 GLY A CA 1
ATOM 546 C C . GLY A 1 67 ? -9.984 -24.782 26.565 1.00 62.31 67 GLY A C 1
ATOM 547 O O . GLY A 1 67 ? -10.060 -26.000 26.726 1.00 62.31 67 GLY A O 1
ATOM 548 N N . LEU A 1 68 ? -9.170 -24.224 25.658 1.00 58.88 68 LEU A N 1
ATOM 549 C CA . LEU A 1 68 ? -8.207 -24.978 24.834 1.00 58.88 68 LEU A CA 1
ATOM 550 C C . LEU A 1 68 ? -7.244 -25.826 25.687 1.00 58.88 68 LEU A C 1
ATOM 552 O O . LEU A 1 68 ? -7.041 -26.992 25.373 1.00 58.88 68 LEU A O 1
ATOM 556 N N . ASP A 1 69 ? -6.747 -25.301 26.809 1.00 52.44 69 ASP A N 1
ATOM 557 C CA . ASP A 1 69 ? -5.831 -26.023 27.709 1.00 52.44 69 ASP A CA 1
ATOM 558 C C . ASP A 1 69 ? -6.512 -27.239 28.377 1.00 52.44 69 ASP A C 1
ATOM 560 O O . ASP A 1 69 ? -5.958 -28.336 28.429 1.00 52.44 69 ASP A O 1
ATOM 564 N N . ALA A 1 70 ? -7.774 -27.091 28.799 1.00 57.25 70 ALA A N 1
ATOM 565 C CA . ALA A 1 70 ? -8.564 -28.208 29.322 1.00 57.25 70 ALA A CA 1
ATOM 566 C C . ALA A 1 70 ? -8.964 -29.214 28.232 1.00 57.25 70 ALA A C 1
ATOM 568 O O . ALA A 1 70 ? -9.085 -30.400 28.518 1.00 57.25 70 ALA A O 1
ATOM 569 N N . PHE A 1 71 ? -9.149 -28.764 26.986 1.00 61.16 71 PHE A N 1
ATOM 570 C CA . PHE A 1 71 ? -9.392 -29.641 25.840 1.00 61.16 71 PHE A CA 1
ATOM 571 C C . PHE A 1 71 ? -8.166 -30.502 25.519 1.00 61.16 71 PHE A C 1
ATOM 573 O O . PHE A 1 71 ? -8.305 -31.708 25.331 1.00 61.16 71 PHE A O 1
ATOM 580 N N . MET A 1 72 ? -6.968 -29.912 25.530 1.00 60.44 72 MET A N 1
ATOM 581 C CA . MET A 1 72 ? -5.709 -30.645 25.367 1.00 60.44 72 MET A CA 1
ATOM 582 C C . MET A 1 72 ? -5.545 -31.724 26.443 1.00 60.44 72 MET A C 1
ATOM 584 O O . MET A 1 72 ? -5.230 -32.869 26.125 1.00 60.44 72 MET A O 1
ATOM 588 N N . PHE A 1 73 ? -5.847 -31.379 27.699 1.00 56.28 73 PHE A N 1
ATOM 589 C CA . PHE A 1 73 ? -5.798 -32.310 28.827 1.00 56.28 73 PHE A CA 1
ATOM 590 C C . PHE A 1 73 ? -6.877 -33.406 28.751 1.00 56.28 73 PHE A C 1
ATOM 592 O O . PHE A 1 73 ? -6.595 -34.573 29.004 1.00 56.28 73 PHE A O 1
ATOM 599 N N . GLN A 1 74 ? -8.109 -33.059 28.357 1.00 60.47 74 GLN A N 1
ATOM 600 C CA . GLN A 1 74 ? -9.239 -33.995 28.254 1.00 60.47 74 GLN A CA 1
ATOM 601 C C . GLN A 1 74 ? -8.991 -35.120 27.238 1.00 60.47 74 GLN A C 1
ATOM 603 O O . GLN A 1 74 ? -9.467 -36.237 27.441 1.00 60.47 74 GLN A O 1
ATOM 608 N N . TYR A 1 75 ? -8.288 -34.820 26.144 1.00 59.84 75 TYR A N 1
ATOM 609 C CA . TYR A 1 75 ? -8.018 -35.768 25.060 1.00 59.84 75 TYR A CA 1
ATOM 610 C C . TYR A 1 75 ? -6.574 -36.306 25.066 1.00 59.84 75 TYR A C 1
ATOM 612 O O . TYR A 1 75 ? -6.198 -36.991 24.117 1.00 59.84 75 TYR A O 1
ATOM 620 N N . ASP A 1 76 ? -5.787 -36.024 26.116 1.00 60.09 76 ASP A N 1
ATOM 621 C CA . ASP A 1 76 ? -4.376 -36.436 26.253 1.00 60.09 76 ASP A CA 1
ATOM 622 C C . ASP A 1 76 ? -3.548 -36.121 24.988 1.00 60.09 76 ASP A C 1
ATOM 624 O O . ASP A 1 76 ? -2.840 -36.970 24.436 1.00 60.09 76 ASP A O 1
ATOM 628 N N . LEU A 1 77 ? -3.727 -34.898 24.473 1.00 62.72 77 LEU A N 1
ATOM 629 C CA . LEU A 1 77 ? -3.086 -34.427 23.248 1.00 62.72 77 LEU A CA 1
ATOM 630 C C . LEU A 1 77 ? -1.717 -33.833 23.579 1.00 62.72 77 LEU A C 1
ATOM 632 O O . LEU A 1 77 ? -1.607 -32.927 24.408 1.00 62.72 77 LEU A O 1
ATOM 636 N N . SER A 1 78 ? -0.675 -34.265 22.870 1.00 64.31 78 SER A N 1
ATOM 637 C CA . SER A 1 78 ? 0.589 -33.523 22.850 1.00 64.31 78 SER A CA 1
ATOM 638 C C . SER A 1 78 ? 0.418 -32.174 22.145 1.00 64.31 78 SER A C 1
ATOM 640 O O . SER A 1 78 ? -0.492 -31.981 21.340 1.00 64.31 78 SER A O 1
ATOM 642 N N . SER A 1 79 ? 1.325 -31.229 22.389 1.00 61.22 79 SER A N 1
ATOM 643 C CA . SER A 1 79 ? 1.287 -29.917 21.737 1.00 61.22 79 SER A CA 1
ATOM 644 C C . SER A 1 79 ? 1.239 -29.997 20.204 1.00 61.22 79 SER A C 1
ATOM 646 O O . SER A 1 79 ? 0.438 -29.297 19.593 1.00 61.22 79 SER A O 1
ATOM 648 N N . GLU A 1 80 ? 2.033 -30.871 19.575 1.00 59.22 80 GLU A N 1
ATOM 649 C CA . GLU A 1 80 ? 2.020 -31.069 18.114 1.00 59.22 80 GLU A CA 1
ATOM 650 C C . GLU A 1 80 ? 0.680 -31.621 17.609 1.00 59.22 80 GLU A C 1
ATOM 652 O O . GLU A 1 80 ? 0.167 -31.175 16.581 1.00 59.22 80 GLU A O 1
ATOM 657 N N . GLU A 1 81 ? 0.083 -32.551 18.354 1.00 62.91 81 GLU A N 1
ATOM 658 C CA . GLU A 1 81 ? -1.230 -33.129 18.058 1.00 62.91 81 GLU A CA 1
ATOM 659 C C . GLU A 1 81 ? -2.353 -32.094 18.183 1.00 62.91 81 GLU A C 1
ATOM 661 O O . GLU A 1 81 ? -3.223 -32.021 17.315 1.00 62.91 81 GLU A O 1
ATOM 666 N N . GLY A 1 82 ? -2.296 -31.237 19.205 1.00 64.50 82 GLY A N 1
ATOM 667 C CA . GLY A 1 82 ? -3.218 -30.114 19.370 1.00 64.50 82 GLY A CA 1
ATOM 668 C C . GLY A 1 82 ? -3.135 -29.106 18.234 1.00 64.50 82 GLY A C 1
ATOM 669 O O . GLY A 1 82 ? -4.163 -28.706 17.692 1.00 64.50 82 GLY A O 1
ATOM 670 N N . ILE A 1 83 ? -1.919 -28.730 17.828 1.00 64.69 83 ILE A N 1
ATOM 671 C CA . ILE A 1 83 ? -1.691 -27.798 16.713 1.00 64.69 83 ILE A CA 1
ATOM 672 C C . ILE A 1 83 ? -2.273 -28.369 15.426 1.00 64.69 83 ILE A C 1
ATOM 674 O O . ILE A 1 83 ? -3.003 -27.677 14.714 1.00 64.69 83 ILE A O 1
ATOM 678 N N . ALA A 1 84 ? -1.973 -29.634 15.138 1.00 64.81 84 ALA A N 1
ATOM 679 C CA . ALA A 1 84 ? -2.450 -30.299 13.938 1.00 64.81 84 ALA A CA 1
ATOM 680 C C . ALA A 1 84 ? -3.985 -30.412 13.929 1.00 64.81 84 ALA A C 1
ATOM 682 O O . ALA A 1 84 ? -4.615 -30.132 12.907 1.00 64.81 84 ALA A O 1
ATOM 683 N N . LEU A 1 85 ? -4.592 -30.742 15.076 1.00 66.19 85 LEU A N 1
ATOM 684 C CA . LEU A 1 85 ? -6.044 -30.830 15.225 1.00 66.19 85 LEU A CA 1
ATOM 685 C C . LEU A 1 85 ? -6.728 -29.462 15.092 1.00 66.19 85 LEU A C 1
ATOM 687 O O . LEU A 1 85 ? -7.791 -29.385 14.482 1.00 66.19 85 LEU A O 1
ATOM 691 N N . MET A 1 86 ? -6.126 -28.384 15.602 1.00 65.94 86 MET A N 1
ATOM 692 C CA . MET A 1 86 ? -6.671 -27.028 15.459 1.00 65.94 86 MET A CA 1
ATOM 693 C C . MET A 1 86 ? -6.531 -26.486 14.037 1.00 65.94 86 MET A C 1
ATOM 695 O O . MET A 1 86 ? -7.470 -25.871 13.542 1.00 65.94 86 MET A O 1
ATOM 699 N N . CYS A 1 87 ? -5.419 -26.764 13.347 1.00 63.16 87 CYS A N 1
ATOM 700 C CA . CYS A 1 87 ? -5.280 -26.441 11.921 1.00 63.16 87 CYS A CA 1
ATOM 701 C C . CYS A 1 87 ? -6.350 -27.149 11.095 1.00 63.16 87 CYS A C 1
ATOM 703 O O . CYS A 1 87 ? -6.977 -26.546 10.231 1.00 63.16 87 CYS A O 1
ATOM 705 N N . LEU A 1 88 ? -6.583 -28.427 11.394 1.00 65.75 88 LEU A N 1
ATOM 706 C CA . LEU A 1 88 ? -7.602 -29.209 10.719 1.00 65.75 88 LEU A CA 1
ATOM 707 C C . LEU A 1 88 ? -9.012 -28.709 11.055 1.00 65.75 88 LEU A C 1
ATOM 709 O O . LEU A 1 88 ? -9.817 -28.543 10.149 1.00 65.75 88 LEU A O 1
ATOM 713 N N . ALA A 1 89 ? -9.314 -28.422 12.324 1.00 66.62 89 ALA A N 1
ATOM 714 C CA . ALA A 1 89 ? -10.603 -27.865 12.735 1.00 66.62 89 ALA A CA 1
ATOM 715 C C . ALA A 1 89 ? -10.866 -26.496 12.088 1.00 66.62 89 ALA A C 1
ATOM 717 O O . ALA A 1 89 ? -11.987 -26.223 11.672 1.00 66.62 89 ALA A O 1
ATOM 718 N N . GLU A 1 90 ? -9.837 -25.658 11.960 1.00 65.88 90 GLU A N 1
ATOM 719 C CA . GLU A 1 90 ? -9.907 -24.364 11.283 1.00 65.88 90 GLU A CA 1
ATOM 720 C C . GLU A 1 90 ? -10.109 -24.516 9.772 1.00 65.88 90 GLU A C 1
ATOM 722 O O . GLU A 1 90 ? -11.007 -23.885 9.227 1.00 65.88 90 GLU A O 1
ATOM 727 N N . ALA A 1 91 ? -9.360 -25.402 9.109 1.00 62.97 91 ALA A N 1
ATOM 728 C CA . ALA A 1 91 ? -9.543 -25.704 7.690 1.00 62.97 91 ALA A CA 1
ATOM 729 C C . ALA A 1 91 ? -10.940 -26.280 7.397 1.00 62.97 91 ALA A C 1
ATOM 731 O O . ALA A 1 91 ? -11.576 -25.892 6.422 1.00 62.97 91 ALA A O 1
ATOM 732 N N . LEU A 1 92 ? -11.446 -27.161 8.266 1.00 63.38 92 LEU A N 1
ATOM 733 C CA . LEU A 1 92 ? -12.786 -27.737 8.148 1.00 63.38 92 LEU A CA 1
ATOM 734 C C . LEU A 1 92 ? -13.895 -26.716 8.422 1.00 63.38 92 LEU A C 1
ATOM 736 O O . LEU A 1 92 ? -14.958 -26.827 7.821 1.00 63.38 92 LEU A O 1
ATOM 740 N N . LEU A 1 93 ? -13.662 -25.701 9.266 1.00 61.56 93 LEU A N 1
ATOM 741 C CA . LEU A 1 93 ? -14.605 -24.586 9.442 1.00 61.56 93 LEU A CA 1
ATOM 742 C C . LEU A 1 93 ? -14.795 -23.769 8.155 1.00 61.56 93 LEU A C 1
ATOM 744 O O . LEU A 1 93 ? -15.829 -23.121 8.023 1.00 61.56 93 LEU A O 1
ATOM 748 N N . ARG A 1 94 ? -13.836 -23.805 7.216 1.00 58.94 94 ARG A N 1
ATOM 749 C CA . ARG A 1 94 ? -13.924 -23.111 5.917 1.00 58.94 94 ARG A CA 1
ATOM 750 C C . ARG A 1 94 ? -14.810 -23.816 4.899 1.00 58.94 94 ARG A C 1
ATOM 752 O O . ARG A 1 94 ? -15.172 -23.207 3.900 1.00 58.94 94 ARG A O 1
ATOM 759 N N . ILE A 1 95 ? -15.140 -25.084 5.131 1.00 59.72 95 ILE A N 1
ATOM 760 C CA . ILE A 1 95 ? -15.922 -25.887 4.195 1.00 59.72 95 ILE A CA 1
ATOM 761 C C . ILE A 1 95 ? -17.405 -25.732 4.563 1.00 59.72 95 ILE A C 1
ATOM 763 O O . ILE A 1 95 ? -17.800 -26.135 5.656 1.00 59.72 95 ILE A O 1
ATOM 767 N N . PRO A 1 96 ? -18.245 -25.154 3.688 1.00 47.72 96 PRO A N 1
ATOM 768 C CA . PRO A 1 96 ? -19.639 -24.849 4.021 1.00 47.72 96 PRO A CA 1
ATOM 769 C C . PRO A 1 96 ? -20.526 -26.103 4.101 1.00 47.72 96 PRO A C 1
ATOM 771 O O . PRO A 1 96 ? -21.519 -26.118 4.828 1.00 47.72 96 PRO A O 1
ATOM 774 N N . ASP A 1 97 ? -20.169 -27.171 3.381 1.00 60.53 97 ASP A N 1
ATOM 775 C CA . ASP A 1 97 ? -20.952 -28.404 3.324 1.00 60.53 97 ASP A CA 1
ATOM 776 C C . ASP A 1 97 ? -20.469 -29.461 4.331 1.00 60.53 97 ASP A C 1
ATOM 778 O O . ASP A 1 97 ? -19.332 -29.940 4.302 1.00 60.53 97 ASP A O 1
ATOM 782 N N . LYS A 1 98 ? -21.397 -29.880 5.193 1.00 58.62 98 LYS A N 1
ATOM 783 C CA . LYS A 1 98 ? -21.195 -30.925 6.196 1.00 58.62 98 LYS A CA 1
ATOM 784 C C . LYS A 1 98 ? -20.910 -32.291 5.566 1.00 58.62 98 LYS A C 1
ATOM 786 O O . LYS A 1 98 ? -20.152 -33.066 6.147 1.00 58.62 98 LYS A O 1
ATOM 791 N N . GLU A 1 99 ? -21.484 -32.586 4.399 1.00 58.50 99 GLU A N 1
ATOM 792 C CA . GLU A 1 99 ? -21.244 -33.844 3.688 1.00 58.50 99 GLU A CA 1
ATOM 793 C C . GLU A 1 99 ? -19.815 -33.894 3.124 1.00 58.50 99 GLU A C 1
ATOM 795 O O . GLU A 1 99 ? -19.139 -34.914 3.259 1.00 58.50 99 GLU A O 1
ATOM 800 N N . ASN A 1 100 ? -19.308 -32.778 2.592 1.00 61.50 100 ASN A N 1
ATOM 801 C CA . ASN A 1 100 ? -17.914 -32.636 2.162 1.00 61.50 100 ASN A CA 1
ATOM 802 C C . ASN A 1 100 ? -16.910 -32.613 3.323 1.00 61.50 100 ASN A C 1
ATOM 804 O O . ASN A 1 100 ? -15.842 -33.208 3.192 1.00 61.50 100 ASN A O 1
ATOM 808 N N . ILE A 1 101 ? -17.245 -32.010 4.472 1.00 61.81 101 ILE A N 1
ATOM 809 C CA . ILE A 1 101 ? -16.449 -32.152 5.706 1.00 61.81 101 ILE A CA 1
ATOM 810 C C . ILE A 1 101 ? -16.337 -33.633 6.082 1.00 61.81 101 ILE A C 1
ATOM 812 O O . ILE A 1 101 ? -15.237 -34.125 6.331 1.00 61.81 101 ILE A O 1
ATOM 816 N N . ASP A 1 102 ? -17.460 -34.356 6.089 1.00 58.62 102 ASP A N 1
ATOM 817 C CA . ASP A 1 102 ? -17.498 -35.774 6.449 1.00 58.62 102 ASP A CA 1
ATOM 818 C C . ASP A 1 102 ? -16.744 -36.649 5.430 1.00 58.62 102 ASP A C 1
ATOM 820 O O . ASP A 1 102 ? -16.011 -37.557 5.832 1.00 58.62 102 ASP A O 1
ATOM 824 N N . LYS A 1 103 ? -16.854 -36.354 4.127 1.00 60.41 103 LYS A N 1
ATOM 825 C CA . LYS A 1 103 ? -16.067 -37.008 3.067 1.00 60.41 103 LYS A CA 1
ATOM 826 C C . LYS A 1 103 ? -14.577 -36.705 3.205 1.00 60.41 103 LYS A C 1
ATOM 828 O O . LYS A 1 103 ? -13.782 -37.629 3.121 1.00 60.41 103 LYS A O 1
ATOM 833 N N . LEU A 1 104 ? -14.179 -35.464 3.500 1.00 61.03 104 LEU A N 1
ATOM 834 C CA . LEU A 1 104 ? -12.770 -35.097 3.683 1.00 61.03 104 LEU A CA 1
ATOM 835 C C . LEU A 1 104 ? -12.170 -35.764 4.926 1.00 61.03 104 LEU A C 1
ATOM 837 O O . LEU A 1 104 ? -11.068 -36.304 4.852 1.00 61.03 104 LEU A O 1
ATOM 841 N N . ILE A 1 105 ? -12.898 -35.771 6.049 1.00 60.25 105 ILE A N 1
ATOM 842 C CA . ILE A 1 105 ? -12.511 -36.492 7.272 1.00 60.25 105 ILE A CA 1
ATOM 843 C C . ILE A 1 105 ? -12.308 -37.977 6.942 1.00 60.25 105 ILE A C 1
ATOM 845 O O . ILE A 1 105 ? -11.268 -38.538 7.279 1.00 60.25 105 ILE A O 1
ATOM 849 N N . ARG A 1 106 ? -13.247 -38.604 6.224 1.00 58.12 106 ARG A N 1
ATOM 850 C CA . ARG A 1 106 ? -13.183 -40.031 5.871 1.00 58.12 106 ARG A CA 1
ATOM 851 C C . ARG A 1 106 ? -12.062 -40.352 4.873 1.00 58.12 106 ARG A C 1
ATOM 853 O O . ARG A 1 106 ? -11.246 -41.236 5.129 1.00 58.12 106 ARG A O 1
ATOM 860 N N . ASP A 1 107 ? -11.977 -39.609 3.775 1.00 55.00 107 ASP A N 1
ATOM 861 C CA . ASP A 1 107 ? -11.043 -39.867 2.674 1.00 55.00 107 ASP A CA 1
ATOM 862 C C . ASP A 1 107 ? -9.599 -39.509 3.042 1.00 55.00 107 ASP A C 1
ATOM 864 O O . ASP A 1 107 ? -8.666 -40.225 2.659 1.00 55.00 107 ASP A O 1
ATOM 868 N N . LYS A 1 108 ? -9.389 -38.421 3.802 1.00 51.19 108 LYS A N 1
ATOM 869 C CA . LYS A 1 108 ? -8.047 -37.919 4.138 1.00 51.19 108 LYS A CA 1
ATOM 870 C C . LYS A 1 108 ? -7.500 -38.424 5.469 1.00 51.19 108 LYS A C 1
ATOM 872 O O . LYS A 1 108 ? -6.282 -38.448 5.579 1.00 51.19 108 LYS A O 1
ATOM 877 N N . LEU A 1 109 ? -8.312 -38.802 6.465 1.00 53.56 109 LEU A N 1
ATOM 878 C CA . LEU A 1 109 ? -7.784 -39.225 7.780 1.00 53.56 109 LEU A CA 1
ATOM 879 C C . LEU A 1 109 ? -7.678 -40.746 7.949 1.00 53.56 109 LEU A C 1
ATOM 881 O O . LEU A 1 109 ? -6.881 -41.193 8.772 1.00 53.56 109 LEU A O 1
ATOM 885 N N . VAL A 1 110 ? -8.456 -41.539 7.201 1.00 51.41 110 VAL A N 1
ATOM 886 C CA . VAL A 1 110 ? -8.605 -42.986 7.468 1.00 51.41 110 VAL A CA 1
ATOM 887 C C . VAL A 1 110 ? -8.024 -43.872 6.365 1.00 51.41 110 VAL A C 1
ATOM 889 O O . VAL A 1 110 ? -7.578 -44.986 6.647 1.00 51.41 110 VAL A O 1
ATOM 892 N N . SER A 1 111 ? -7.945 -43.408 5.114 1.00 46.66 111 SER A N 1
ATOM 893 C CA . SER A 1 111 ? -7.319 -44.219 4.068 1.00 46.66 111 SER A CA 1
ATOM 894 C C . SER A 1 111 ? -5.808 -44.355 4.330 1.00 46.66 111 SER A C 1
ATOM 896 O O . SER A 1 111 ? -5.065 -43.376 4.412 1.00 46.66 111 SER A O 1
ATOM 898 N N . ALA A 1 112 ? -5.318 -45.596 4.436 1.00 40.56 112 ALA A N 1
ATOM 899 C CA . ALA A 1 112 ? -3.905 -45.943 4.658 1.00 40.56 112 ALA A CA 1
ATOM 900 C C . ALA A 1 112 ? -2.940 -45.450 3.548 1.00 40.56 112 ALA A C 1
ATOM 902 O O . ALA A 1 112 ? -1.742 -45.724 3.589 1.00 40.56 112 ALA A O 1
ATOM 903 N N . ASN A 1 113 ? -3.447 -44.676 2.585 1.00 40.78 113 ASN A N 1
ATOM 904 C CA . ASN A 1 113 ? -2.765 -44.140 1.414 1.00 40.78 113 ASN A CA 1
ATOM 905 C C . ASN A 1 113 ? -2.454 -42.641 1.515 1.00 40.78 113 ASN A C 1
ATOM 907 O O . ASN A 1 113 ? -2.336 -41.949 0.503 1.00 40.78 113 ASN A O 1
ATOM 911 N N . TRP A 1 114 ? -2.234 -42.125 2.724 1.00 44.34 114 TRP A N 1
ATOM 912 C CA . TRP A 1 114 ? -1.781 -40.742 2.908 1.00 44.34 114 TRP A CA 1
ATOM 913 C C . TRP A 1 114 ? -0.511 -40.412 2.102 1.00 44.34 114 TRP A C 1
ATOM 915 O O . TRP A 1 114 ? -0.388 -39.324 1.544 1.00 44.34 114 TRP A O 1
ATOM 925 N N . GLY A 1 115 ? 0.386 -41.395 1.945 1.00 39.56 115 GLY A N 1
ATOM 926 C CA . GLY A 1 115 ? 1.591 -41.304 1.112 1.00 39.56 115 GLY A CA 1
ATOM 927 C C . GLY A 1 115 ? 1.334 -41.141 -0.391 1.00 39.56 115 GLY A C 1
ATOM 928 O O . GLY A 1 115 ? 2.122 -40.486 -1.065 1.00 39.56 115 GLY A O 1
ATOM 929 N N . ALA A 1 116 ? 0.230 -41.676 -0.923 1.00 42.53 116 ALA A N 1
ATOM 930 C CA . ALA A 1 116 ? -0.064 -41.655 -2.360 1.00 42.53 116 ALA A CA 1
ATOM 931 C C . ALA A 1 116 ? -0.652 -40.311 -2.841 1.00 42.53 116 ALA A C 1
ATOM 933 O O . ALA A 1 116 ? -0.569 -39.984 -4.024 1.00 42.53 116 ALA A O 1
ATOM 934 N N . HIS A 1 117 ? -1.201 -39.507 -1.922 1.00 38.59 117 HIS A N 1
ATOM 935 C CA . HIS A 1 117 ? -1.779 -38.188 -2.216 1.00 38.59 117 HIS A CA 1
ATOM 936 C C . HIS A 1 117 ? -0.894 -37.003 -1.790 1.00 38.59 117 HIS A C 1
ATOM 938 O O . HIS A 1 117 ? -1.167 -35.871 -2.186 1.00 38.59 117 HIS A O 1
ATOM 944 N N . LEU A 1 118 ? 0.195 -37.254 -1.052 1.00 38.28 118 LEU A N 1
ATOM 945 C CA . LEU A 1 118 ? 1.149 -36.237 -0.579 1.00 38.28 118 LEU A CA 1
ATOM 946 C C . LEU A 1 118 ? 1.914 -35.523 -1.707 1.00 38.28 118 LEU A C 1
ATOM 948 O O . LEU A 1 118 ? 2.421 -34.426 -1.503 1.00 38.28 118 LEU A O 1
ATOM 952 N N . GLY A 1 119 ? 1.966 -36.107 -2.907 1.00 33.38 119 GLY A N 1
ATOM 953 C CA . GLY A 1 119 ? 2.608 -35.492 -4.072 1.00 33.38 119 GLY A CA 1
ATOM 954 C C . GLY A 1 119 ? 1.734 -34.514 -4.867 1.00 33.38 119 GLY A C 1
ATOM 955 O O . GLY A 1 119 ? 2.203 -34.029 -5.893 1.00 33.38 119 GLY A O 1
ATOM 956 N N . LYS A 1 120 ? 0.466 -34.270 -4.479 1.00 32.88 120 LYS A N 1
ATOM 957 C CA . LYS A 1 120 ? -0.503 -33.553 -5.341 1.00 32.88 120 LYS A CA 1
ATOM 958 C C . LYS A 1 120 ? -1.448 -32.544 -4.658 1.00 32.88 120 LYS A C 1
ATOM 960 O O . LYS A 1 120 ? -2.335 -32.043 -5.340 1.00 32.88 120 LYS A O 1
ATOM 965 N N . SER A 1 121 ? -1.303 -32.203 -3.373 1.00 33.75 121 SER A N 1
ATOM 966 C CA . SER A 1 121 ? -2.171 -31.185 -2.736 1.00 33.75 121 SER A CA 1
ATOM 967 C C . SER A 1 121 ? -1.418 -30.206 -1.835 1.00 33.75 121 SER A C 1
ATOM 969 O O . SER A 1 121 ? -0.584 -30.621 -1.031 1.00 33.75 121 SER A O 1
ATOM 971 N N . HIS A 1 122 ? -1.760 -28.918 -1.949 1.00 39.72 122 HIS A N 1
ATOM 972 C CA . HIS A 1 122 ? -1.256 -27.828 -1.112 1.00 39.72 122 HIS A CA 1
ATOM 973 C C . HIS A 1 122 ? -1.688 -27.976 0.364 1.00 39.72 122 HIS A C 1
ATOM 975 O O . HIS A 1 122 ? -2.683 -28.621 0.688 1.00 39.72 122 HIS A O 1
ATOM 981 N N . SER A 1 123 ? -0.858 -27.441 1.263 1.00 48.72 123 SER A N 1
ATOM 982 C CA . SER A 1 123 ? -0.794 -27.753 2.699 1.00 48.72 123 SER A CA 1
ATOM 983 C C . SER A 1 123 ? -2.060 -27.385 3.490 1.00 48.72 123 SER A C 1
ATOM 985 O O . SER A 1 123 ? -2.370 -26.211 3.627 1.00 48.72 123 SER A O 1
ATOM 987 N N . LEU A 1 124 ? -2.708 -28.365 4.135 1.00 47.47 124 LEU A N 1
ATOM 988 C CA . LEU A 1 124 ? -3.763 -28.176 5.157 1.00 47.47 124 LEU A CA 1
ATOM 989 C C . LEU A 1 124 ? -3.275 -27.433 6.424 1.00 47.47 124 LEU A C 1
ATOM 991 O O . LEU A 1 124 ? -4.058 -27.133 7.319 1.00 47.47 124 LEU A O 1
ATOM 995 N N . PHE A 1 125 ? -1.973 -27.151 6.519 1.00 55.09 125 PHE A N 1
ATOM 996 C CA . PHE A 1 125 ? -1.299 -26.634 7.710 1.00 55.09 125 PHE A CA 1
ATOM 997 C C . PHE A 1 125 ? -0.809 -25.190 7.535 1.00 55.09 125 PHE A C 1
ATOM 999 O O . PHE A 1 125 ? 0.158 -24.785 8.179 1.00 55.09 125 PHE A O 1
ATOM 1006 N N . VAL A 1 126 ? -1.459 -24.400 6.668 1.00 50.38 126 VAL A N 1
ATOM 1007 C CA . VAL A 1 126 ? -1.074 -23.002 6.368 1.00 50.38 126 VAL A CA 1
ATOM 1008 C C . VAL A 1 126 ? -0.941 -22.148 7.638 1.00 50.38 126 VAL A C 1
ATOM 1010 O O . VAL A 1 126 ? -0.027 -21.336 7.742 1.00 50.38 126 VAL A O 1
ATOM 1013 N N . ASN A 1 127 ? -1.795 -22.387 8.638 1.00 48.69 127 ASN A N 1
ATOM 1014 C CA . ASN A 1 127 ? -1.826 -21.650 9.905 1.00 48.69 127 ASN A CA 1
ATOM 1015 C C . ASN A 1 127 ? -1.141 -22.380 11.074 1.00 48.69 127 ASN A C 1
ATOM 1017 O O . ASN A 1 127 ? -1.327 -22.001 12.234 1.00 48.69 127 ASN A O 1
ATOM 1021 N N . ALA A 1 128 ? -0.330 -23.408 10.803 1.00 55.41 128 ALA A N 1
ATOM 1022 C CA . ALA A 1 128 ? 0.347 -24.171 11.852 1.00 55.41 128 ALA A CA 1
ATOM 1023 C C . ALA A 1 128 ? 1.249 -23.312 12.733 1.00 55.41 128 ALA A C 1
ATOM 1025 O O . ALA A 1 128 ? 1.305 -23.539 13.935 1.00 55.41 128 ALA A O 1
ATOM 1026 N N . ALA A 1 129 ? 1.892 -22.285 12.173 1.00 44.84 129 ALA A N 1
ATOM 1027 C CA . ALA A 1 129 ? 2.696 -21.346 12.949 1.00 44.84 129 ALA A CA 1
ATOM 1028 C C . ALA A 1 129 ? 1.851 -20.558 13.969 1.00 44.84 129 ALA A C 1
ATOM 1030 O O . ALA A 1 129 ? 2.281 -20.373 15.105 1.00 44.84 129 ALA A O 1
ATOM 1031 N N . THR A 1 130 ? 0.636 -20.146 13.595 1.00 49.91 130 THR A N 1
ATOM 1032 C CA . THR A 1 130 ? -0.300 -19.413 14.463 1.00 49.91 130 THR A CA 1
ATOM 1033 C C . THR A 1 130 ? -0.792 -20.286 15.615 1.00 49.91 130 THR A C 1
ATOM 1035 O O . THR A 1 130 ? -0.790 -19.860 16.770 1.00 49.91 130 THR A O 1
ATOM 1038 N N . TRP A 1 131 ? -1.163 -21.534 15.321 1.00 56.38 131 TRP A N 1
ATOM 1039 C CA . TRP A 1 131 ? -1.621 -22.483 16.336 1.00 56.38 131 TRP A CA 1
ATOM 1040 C C . TRP A 1 131 ? -0.484 -23.002 17.215 1.00 56.38 131 TRP A C 1
ATOM 1042 O O . TRP A 1 131 ? -0.672 -23.132 18.422 1.00 56.38 131 TRP A O 1
ATOM 1052 N N . ALA A 1 132 ? 0.708 -23.220 16.648 1.00 56.25 132 ALA A N 1
ATOM 1053 C CA . ALA A 1 132 ? 1.913 -23.535 17.413 1.00 56.25 132 ALA A CA 1
ATOM 1054 C C . ALA A 1 132 ? 2.219 -22.442 18.423 1.00 56.25 132 ALA A C 1
ATOM 1056 O O . ALA A 1 132 ? 2.429 -22.720 19.604 1.00 56.25 132 ALA A O 1
ATOM 1057 N N . LEU A 1 133 ? 2.140 -21.197 17.974 1.00 48.16 133 LEU A N 1
ATOM 1058 C CA . LEU A 1 133 ? 2.360 -20.043 18.816 1.00 48.16 133 LEU A CA 1
ATOM 1059 C C . LEU A 1 133 ? 1.319 -19.928 19.942 1.00 48.16 133 LEU A C 1
ATOM 1061 O O . LEU A 1 133 ? 1.701 -19.671 21.080 1.00 48.16 133 LEU A O 1
ATOM 1065 N N . MET A 1 134 ? 0.033 -20.178 19.668 1.00 53.44 134 MET A N 1
ATOM 1066 C CA . MET A 1 134 ? -1.015 -20.144 20.700 1.00 53.44 134 MET A CA 1
ATOM 1067 C C . MET A 1 134 ? -0.948 -21.292 21.710 1.00 53.44 134 MET A C 1
ATOM 1069 O O . MET A 1 134 ? -1.202 -21.061 22.889 1.00 53.44 134 MET A O 1
ATOM 1073 N N . LEU A 1 135 ? -0.650 -22.514 21.261 1.00 55.94 135 LEU A N 1
ATOM 1074 C CA . LEU A 1 135 ? -0.690 -23.710 22.110 1.00 55.94 135 LEU A CA 1
ATOM 1075 C C . LEU A 1 135 ? 0.619 -23.962 22.863 1.00 55.94 135 LEU A C 1
ATOM 1077 O O . LEU A 1 135 ? 0.611 -24.654 23.874 1.00 55.94 135 LEU A O 1
ATOM 1081 N N . THR A 1 136 ? 1.747 -23.438 22.373 1.00 51.56 136 THR A N 1
ATOM 1082 C CA . THR A 1 136 ? 3.075 -23.721 22.955 1.00 51.56 136 THR A CA 1
ATOM 1083 C C . THR A 1 136 ? 3.821 -22.484 23.430 1.00 51.56 136 THR A C 1
ATOM 1085 O O . THR A 1 136 ? 4.888 -22.608 24.029 1.00 51.56 136 THR A O 1
ATOM 1088 N N . GLY A 1 137 ? 3.316 -21.284 23.126 1.00 41.66 137 GLY A N 1
ATOM 1089 C CA . GLY A 1 137 ? 4.008 -20.025 23.410 1.00 41.66 137 GLY A CA 1
ATOM 1090 C C . GLY A 1 137 ? 5.323 -19.842 22.638 1.00 41.66 137 GLY A C 1
ATOM 1091 O O . GLY A 1 137 ? 6.038 -18.868 22.875 1.00 41.66 137 GLY A O 1
ATOM 1092 N N . LYS A 1 138 ? 5.666 -20.758 21.718 1.00 40.88 138 LYS A N 1
ATOM 1093 C CA . LYS A 1 138 ? 6.886 -20.732 20.903 1.00 40.88 138 LYS A CA 1
ATOM 1094 C C . LYS A 1 138 ? 6.524 -20.648 19.424 1.00 40.88 138 LYS A C 1
ATOM 1096 O O . LYS A 1 138 ? 5.679 -21.382 18.920 1.00 40.88 138 LYS A O 1
ATOM 1101 N N . MET A 1 139 ? 7.198 -19.750 18.713 1.00 38.97 139 MET A N 1
ATOM 1102 C CA . MET A 1 139 ? 7.135 -19.693 17.257 1.00 38.97 139 MET A CA 1
ATOM 1103 C C . MET A 1 139 ? 8.068 -20.768 16.696 1.00 38.97 139 MET A C 1
ATOM 1105 O O . MET A 1 139 ? 9.261 -20.766 16.999 1.00 38.97 139 MET A O 1
ATOM 1109 N N . ILE A 1 140 ? 7.539 -21.685 15.889 1.00 44.56 140 ILE A N 1
ATOM 1110 C CA . ILE A 1 140 ? 8.377 -22.617 15.131 1.00 44.56 140 ILE A CA 1
ATOM 1111 C C . ILE A 1 140 ? 9.044 -21.793 14.026 1.00 44.56 140 ILE A C 1
ATOM 1113 O O . ILE A 1 140 ? 8.355 -21.122 13.256 1.00 44.56 140 ILE A O 1
ATOM 1117 N N . ALA A 1 141 ? 10.379 -21.769 14.007 1.00 33.50 141 ALA A N 1
ATOM 1118 C CA . ALA A 1 141 ? 11.145 -21.012 13.026 1.00 33.50 141 ALA A CA 1
ATOM 1119 C C . ALA A 1 141 ? 10.698 -21.391 11.608 1.00 33.50 141 ALA A C 1
ATOM 1121 O O . ALA A 1 141 ? 10.606 -22.575 11.297 1.00 33.50 141 ALA A O 1
ATOM 1122 N N . GLN A 1 142 ? 10.440 -20.398 10.751 1.00 32.75 142 GLN A N 1
ATOM 1123 C CA . GLN A 1 142 ? 10.385 -20.638 9.311 1.00 32.75 142 GLN A CA 1
ATOM 1124 C C . GLN A 1 142 ? 11.769 -21.125 8.878 1.00 32.75 142 GLN A C 1
ATOM 1126 O O . GLN A 1 142 ? 12.726 -20.353 8.988 1.00 32.75 142 GLN A O 1
ATOM 1131 N N . PRO A 1 143 ? 11.919 -22.364 8.392 1.00 31.27 143 PRO A N 1
ATOM 1132 C CA . PRO A 1 143 ? 13.165 -22.770 7.792 1.00 31.27 143 PRO A CA 1
ATOM 1133 C C . PRO A 1 143 ? 13.114 -22.384 6.305 1.00 31.27 143 PRO A C 1
ATOM 1135 O O . PRO A 1 143 ? 12.054 -22.181 5.709 1.00 31.27 143 PRO A O 1
ATOM 1138 N N . HIS A 1 144 ? 14.291 -22.214 5.713 1.00 28.14 144 HIS A N 1
ATOM 1139 C CA . HIS A 1 144 ? 14.494 -21.816 4.323 1.00 28.14 144 HIS A CA 1
ATOM 1140 C C . HIS A 1 144 ? 13.623 -22.618 3.332 1.00 28.14 144 HIS A C 1
ATOM 1142 O O . HIS A 1 144 ? 13.206 -23.738 3.630 1.00 28.14 144 HIS A O 1
ATOM 1148 N N . HIS A 1 145 ? 13.373 -22.037 2.152 1.00 33.38 145 HIS A N 1
ATOM 1149 C CA . HIS A 1 145 ? 12.466 -22.476 1.071 1.00 33.38 145 HIS A CA 1
ATOM 1150 C C . HIS A 1 145 ? 12.498 -23.973 0.663 1.00 33.38 145 HIS A C 1
ATOM 1152 O O . HIS A 1 145 ? 11.612 -24.413 -0.063 1.00 33.38 145 HIS A O 1
ATOM 1158 N N . GLU A 1 146 ? 13.449 -24.770 1.149 1.00 28.88 146 GLU A N 1
ATOM 1159 C CA . GLU A 1 146 ? 13.552 -26.222 0.937 1.00 28.88 146 GLU A CA 1
ATOM 1160 C C . GLU A 1 146 ? 12.850 -27.074 2.021 1.00 28.88 146 GLU A C 1
ATOM 1162 O O . GLU A 1 146 ? 12.764 -28.291 1.897 1.00 28.88 146 GLU A O 1
ATOM 1167 N N . SER A 1 147 ? 12.306 -26.463 3.080 1.00 31.36 147 SER A N 1
ATOM 1168 C CA . SER A 1 147 ? 11.852 -27.164 4.299 1.00 31.36 147 SER A CA 1
ATOM 1169 C C . SER A 1 147 ? 10.336 -27.197 4.542 1.00 31.36 147 SER A C 1
ATOM 1171 O O . SER A 1 147 ? 9.877 -27.838 5.493 1.00 31.36 147 SER A O 1
ATOM 1173 N N . PHE A 1 148 ? 9.526 -26.566 3.681 1.00 33.91 148 PHE A N 1
ATOM 1174 C CA . PHE A 1 148 ? 8.056 -26.619 3.785 1.00 33.91 148 PHE A CA 1
ATOM 1175 C C . PHE A 1 148 ? 7.529 -28.067 3.750 1.00 33.91 148 PHE A C 1
ATOM 1177 O O . PHE A 1 148 ? 6.475 -28.374 4.309 1.00 33.91 148 PHE A O 1
ATOM 1184 N N . THR A 1 149 ? 8.295 -28.978 3.144 1.00 38.94 149 THR A N 1
ATOM 1185 C CA . THR A 1 149 ? 7.995 -30.409 3.078 1.00 38.94 149 THR A CA 1
ATOM 1186 C C . THR A 1 149 ? 8.260 -31.166 4.378 1.00 38.94 149 THR A C 1
ATOM 1188 O O . THR A 1 149 ? 7.640 -32.204 4.571 1.00 38.94 149 THR A O 1
ATOM 1191 N N . ASP A 1 150 ? 9.139 -30.707 5.275 1.00 38.78 150 ASP A N 1
ATOM 1192 C CA . ASP A 1 150 ? 9.535 -31.489 6.463 1.00 38.78 150 ASP A CA 1
ATOM 1193 C C . ASP A 1 150 ? 8.697 -31.190 7.711 1.00 38.78 150 ASP A C 1
ATOM 1195 O O . ASP A 1 150 ? 8.374 -32.104 8.467 1.00 38.78 150 ASP A O 1
ATOM 1199 N N . HIS A 1 151 ? 8.244 -29.950 7.908 1.00 43.81 151 HIS A N 1
ATOM 1200 C CA . HIS A 1 151 ? 7.353 -29.625 9.035 1.00 43.81 151 HIS A CA 1
ATOM 1201 C C . HIS A 1 151 ? 5.901 -30.061 8.783 1.00 43.81 151 HIS A C 1
ATOM 1203 O O . HIS A 1 151 ? 5.227 -30.541 9.697 1.00 43.81 151 HIS A O 1
ATOM 1209 N N . GLY A 1 152 ? 5.444 -30.011 7.524 1.00 48.25 152 GLY A N 1
ATOM 1210 C CA . GLY A 1 152 ? 4.178 -30.625 7.116 1.00 48.25 152 GLY A CA 1
ATOM 1211 C C . GLY A 1 152 ? 4.152 -32.133 7.389 1.00 48.25 152 GLY A C 1
ATOM 1212 O O . GLY A 1 152 ? 3.134 -32.650 7.845 1.00 48.25 152 GLY A O 1
ATOM 1213 N N . LYS A 1 153 ? 5.282 -32.839 7.215 1.00 52.97 153 LYS A N 1
ATOM 1214 C CA . LYS A 1 153 ? 5.409 -34.266 7.571 1.00 52.97 153 LYS A CA 1
ATOM 1215 C C . LYS A 1 153 ? 5.286 -34.515 9.078 1.00 52.97 153 LYS A C 1
ATOM 1217 O O . LYS A 1 153 ? 4.662 -35.506 9.450 1.00 52.97 153 LYS A O 1
ATOM 1222 N N . GLY A 1 154 ? 5.823 -33.636 9.931 1.00 56.94 154 GLY A N 1
ATOM 1223 C CA . GLY A 1 154 ? 5.724 -33.742 11.396 1.00 56.94 154 GLY A CA 1
ATOM 1224 C C . GLY A 1 154 ? 4.282 -33.650 11.911 1.00 56.94 154 GLY A C 1
ATOM 1225 O O . GLY A 1 154 ? 3.812 -34.553 12.602 1.00 56.94 154 GLY A O 1
ATOM 1226 N N . LEU A 1 155 ? 3.540 -32.627 11.474 1.00 58.56 155 LEU A N 1
ATOM 1227 C CA . LEU A 1 155 ? 2.120 -32.433 11.820 1.00 58.56 155 LEU A CA 1
ATOM 1228 C C . LEU A 1 155 ? 1.212 -33.515 11.216 1.00 58.56 155 LEU A C 1
ATOM 1230 O O . LEU A 1 155 ? 0.284 -33.992 11.868 1.00 58.56 155 LEU A O 1
ATOM 1234 N N . THR A 1 156 ? 1.518 -33.962 9.994 1.00 62.06 156 THR A N 1
ATOM 1235 C CA . THR A 1 156 ? 0.840 -35.112 9.373 1.00 62.06 156 THR A CA 1
ATOM 1236 C C . THR A 1 156 ? 1.091 -36.384 10.191 1.00 62.06 156 THR A C 1
ATOM 1238 O O . THR A 1 156 ? 0.160 -37.121 10.496 1.00 62.06 156 THR A O 1
ATOM 1241 N N . SER A 1 157 ? 2.327 -36.627 10.637 1.00 63.78 157 SER A N 1
ATOM 1242 C CA . SER A 1 157 ? 2.670 -37.736 11.540 1.00 63.78 157 SER A CA 1
ATOM 1243 C C . SER A 1 157 ? 1.908 -37.663 12.870 1.00 63.78 157 SER A C 1
ATOM 1245 O O . SER A 1 157 ? 1.396 -38.686 13.323 1.00 63.78 157 SER A O 1
ATOM 1247 N N . ALA A 1 158 ? 1.782 -36.475 13.469 1.00 64.38 158 ALA A N 1
ATOM 1248 C CA . ALA A 1 158 ? 1.026 -36.266 14.706 1.00 64.38 158 ALA A CA 1
ATOM 1249 C C . ALA A 1 158 ? -0.467 -36.608 14.538 1.00 64.38 158 ALA A C 1
ATOM 1251 O O . ALA A 1 158 ? -1.015 -37.387 15.316 1.00 64.38 158 ALA A O 1
ATOM 1252 N N . LEU A 1 159 ? -1.113 -36.142 13.463 1.00 63.25 159 LEU A N 1
ATOM 1253 C CA . LEU A 1 159 ? -2.490 -36.543 13.139 1.00 63.25 159 LEU A CA 1
ATOM 1254 C C . LEU A 1 159 ? -2.610 -38.050 12.849 1.00 63.25 159 LEU A C 1
ATOM 1256 O O . LEU A 1 159 ? -3.605 -38.660 13.242 1.00 63.25 159 LEU A O 1
ATOM 1260 N N . LYS A 1 160 ? -1.592 -38.674 12.226 1.00 66.31 160 LYS A N 1
ATOM 1261 C CA . LYS A 1 160 ? -1.552 -40.138 12.028 1.00 66.31 160 LYS A CA 1
ATOM 1262 C C . LYS A 1 160 ? -1.586 -40.863 13.363 1.00 66.31 160 LYS A C 1
ATOM 1264 O O . LYS A 1 160 ? -2.368 -41.794 13.529 1.00 66.31 160 LYS A O 1
ATOM 1269 N N . LYS A 1 161 ? -0.734 -40.426 14.297 1.00 68.56 161 LYS A N 1
ATOM 1270 C CA . LYS A 1 161 ? -0.644 -40.980 15.649 1.00 68.56 161 LYS A CA 1
ATOM 1271 C C . LYS A 1 161 ? -1.979 -40.845 16.371 1.00 68.56 161 LYS A C 1
ATOM 1273 O O . LYS A 1 161 ? -2.444 -41.838 16.929 1.00 68.56 161 LYS A O 1
ATOM 1278 N N . LEU A 1 162 ? -2.647 -39.694 16.249 1.00 64.69 162 LEU A N 1
ATOM 1279 C CA . LEU A 1 162 ? -3.987 -39.485 16.803 1.00 64.69 162 LEU A CA 1
ATOM 1280 C C . LEU A 1 162 ? -5.016 -40.476 16.256 1.00 64.69 162 LEU A C 1
ATOM 1282 O O . LEU A 1 162 ? -5.736 -41.118 17.022 1.00 64.69 162 LEU A O 1
ATOM 1286 N N . ALA A 1 163 ? -5.058 -40.623 14.929 1.00 63.56 163 ALA A N 1
ATOM 1287 C CA . ALA A 1 163 ? -5.974 -41.533 14.252 1.00 63.56 163 ALA A CA 1
ATOM 1288 C C . ALA A 1 163 ? -5.718 -42.993 14.648 1.00 63.56 163 ALA A C 1
ATOM 1290 O O . ALA A 1 163 ? -6.667 -43.747 14.855 1.00 63.56 163 ALA A O 1
ATOM 1291 N N . THR A 1 164 ? -4.452 -43.379 14.840 1.00 67.06 164 THR A N 1
ATOM 1292 C CA . THR A 1 164 ? -4.089 -44.722 15.317 1.00 67.06 164 THR A CA 1
ATOM 1293 C C . THR A 1 164 ? -4.341 -44.945 16.813 1.00 67.06 164 THR A C 1
ATOM 1295 O O . THR A 1 164 ? -4.629 -46.074 17.195 1.00 67.06 164 THR A O 1
ATOM 1298 N N . LYS A 1 165 ? -4.256 -43.906 17.660 1.00 66.81 165 LYS A N 1
ATOM 1299 C CA . LYS A 1 165 ? -4.433 -43.998 19.126 1.00 66.81 165 LYS A CA 1
ATOM 1300 C C . LYS A 1 165 ? -5.915 -44.027 19.528 1.00 66.81 165 LYS A C 1
ATOM 1302 O O . LYS A 1 165 ? -6.250 -44.671 20.516 1.00 66.81 165 LYS A O 1
ATOM 1307 N N . GLY A 1 166 ? -6.796 -43.357 18.773 1.00 60.62 166 GLY A N 1
ATOM 1308 C CA . GLY A 1 166 ? -8.221 -43.216 19.116 1.00 60.62 166 GLY A CA 1
ATOM 1309 C C . GLY A 1 166 ? -9.240 -43.748 18.097 1.00 60.62 166 GLY A C 1
ATOM 1310 O O . GLY A 1 166 ? -10.421 -43.849 18.420 1.00 60.62 166 GLY A O 1
ATOM 1311 N N . GLY A 1 167 ? -8.836 -44.092 16.871 1.00 61.97 167 GLY A N 1
ATOM 1312 C CA . GLY A 1 167 ? -9.768 -44.452 15.794 1.00 61.97 167 GLY A CA 1
ATOM 1313 C C . GLY A 1 167 ? -10.583 -43.263 15.249 1.00 61.97 167 GLY A C 1
ATOM 1314 O O . GLY A 1 167 ? -10.651 -42.189 15.852 1.00 61.97 167 GLY A O 1
ATOM 1315 N N . GLU A 1 168 ? -11.222 -43.451 14.087 1.00 61.59 168 GLU A N 1
ATOM 1316 C CA . GLU A 1 168 ? -12.019 -42.423 13.382 1.00 61.59 168 GLU A CA 1
ATOM 1317 C C . GLU A 1 168 ? -13.051 -41.697 14.278 1.00 61.59 168 GLU A C 1
ATOM 1319 O O . GLU A 1 168 ? -13.118 -40.464 14.220 1.00 61.59 168 GLU A O 1
ATOM 1324 N N . PRO A 1 169 ? -13.822 -42.383 15.151 1.00 63.88 169 PRO A N 1
ATOM 1325 C CA . PRO A 1 169 ? -14.847 -41.722 15.958 1.00 63.88 169 PRO A CA 1
ATOM 1326 C C . PRO A 1 169 ? -14.277 -40.713 16.963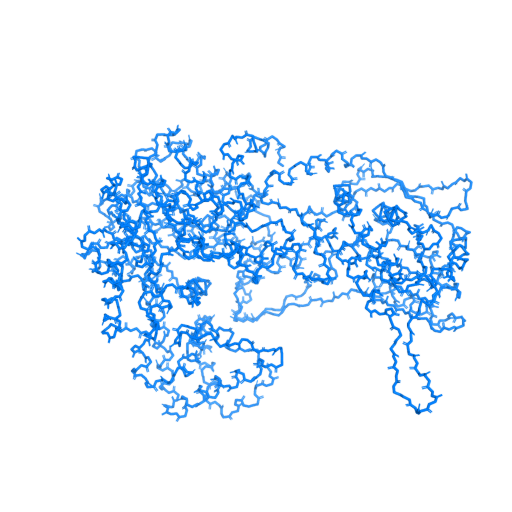 1.00 63.88 169 PRO A C 1
ATOM 1328 O O . PRO A 1 169 ? -14.880 -39.659 17.166 1.00 63.88 169 PRO A O 1
ATOM 1331 N N . ILE A 1 170 ? -13.110 -40.994 17.556 1.00 66.94 170 ILE A N 1
ATOM 1332 C CA . ILE A 1 170 ? -12.492 -40.119 18.565 1.00 66.94 170 ILE A CA 1
ATOM 1333 C C . ILE A 1 170 ? -11.892 -38.877 17.907 1.00 66.94 170 ILE A C 1
ATOM 1335 O O . ILE A 1 170 ? -12.127 -37.772 18.391 1.00 66.94 170 ILE A O 1
ATOM 1339 N N . VAL A 1 171 ? -11.197 -39.022 16.772 1.00 66.00 171 VAL A N 1
ATOM 1340 C CA . VAL A 1 171 ? -10.678 -37.870 16.007 1.00 66.00 171 VAL A CA 1
ATOM 1341 C C . VAL A 1 171 ? -11.831 -36.974 15.550 1.00 66.00 171 VAL A C 1
ATOM 1343 O O . VAL A 1 171 ? -11.778 -35.755 15.709 1.00 66.00 171 VAL A O 1
ATOM 1346 N N . ARG A 1 172 ? -12.921 -37.572 15.054 1.00 68.12 172 ARG A N 1
ATOM 1347 C CA . ARG A 1 172 ? -14.129 -36.844 14.640 1.00 68.12 172 ARG A CA 1
ATOM 1348 C C . ARG A 1 172 ? -14.775 -36.088 15.798 1.00 68.12 172 ARG A C 1
ATOM 1350 O O . ARG A 1 172 ? -15.176 -34.930 15.640 1.00 68.12 172 ARG A O 1
ATOM 1357 N N . GLN A 1 173 ? -14.885 -36.734 16.957 1.00 70.00 173 GLN A N 1
ATOM 1358 C CA . GLN A 1 173 ? -15.441 -36.125 18.159 1.00 70.00 173 GLN A CA 1
ATOM 1359 C C . GLN A 1 173 ? -14.542 -34.994 18.675 1.00 70.00 173 GLN A C 1
ATOM 1361 O O . GLN A 1 173 ? -15.060 -33.926 19.002 1.00 70.00 173 GLN A O 1
ATOM 1366 N N . ALA A 1 174 ? -13.220 -35.181 18.657 1.00 67.94 174 ALA A N 1
ATOM 1367 C CA . ALA A 1 174 ? -12.238 -34.166 19.027 1.00 67.94 174 ALA A CA 1
ATOM 1368 C C . ALA A 1 174 ? -12.300 -32.945 18.095 1.00 67.94 174 ALA A C 1
ATOM 1370 O O . ALA A 1 174 ? -12.377 -31.823 18.586 1.00 67.94 174 ALA A O 1
ATOM 1371 N N . ILE A 1 175 ? -12.371 -33.138 16.772 1.00 67.62 175 ILE A N 1
ATOM 1372 C CA . ILE A 1 175 ? -12.540 -32.046 15.792 1.00 67.62 175 ILE A CA 1
ATOM 1373 C C . ILE A 1 175 ? -13.868 -31.314 16.015 1.00 67.62 175 ILE A C 1
ATOM 1375 O O . ILE A 1 175 ? -13.895 -30.090 16.119 1.00 67.62 175 ILE A O 1
ATOM 1379 N N . SER A 1 176 ? -14.977 -32.048 16.147 1.00 66.12 176 SER A N 1
ATOM 1380 C CA . SER A 1 176 ? -16.297 -31.443 16.383 1.00 66.12 176 SER A CA 1
ATOM 1381 C C . SER A 1 176 ? -16.338 -30.646 17.689 1.00 66.12 176 SER A C 1
ATOM 1383 O O . SER A 1 176 ? -17.002 -29.611 17.780 1.00 66.12 176 SER A O 1
ATOM 1385 N N . GLN A 1 177 ? -15.639 -31.127 18.716 1.00 68.81 177 GLN A N 1
ATOM 1386 C CA . GLN A 1 177 ? -15.525 -30.446 19.996 1.00 68.81 177 GLN A CA 1
ATOM 1387 C C . GLN A 1 177 ? -14.600 -29.225 19.902 1.00 68.81 177 GLN A C 1
ATOM 1389 O O . GLN A 1 177 ? -14.968 -28.170 20.415 1.00 68.81 177 GLN A O 1
ATOM 1394 N N . ALA A 1 178 ? -13.475 -29.319 19.187 1.00 68.00 178 ALA A N 1
ATOM 1395 C CA . ALA A 1 178 ? -12.588 -28.197 18.886 1.00 68.00 178 ALA A CA 1
ATOM 1396 C C . ALA A 1 178 ? -13.339 -27.076 18.156 1.00 68.00 178 ALA A C 1
ATOM 1398 O O . ALA A 1 178 ? -13.319 -25.934 18.606 1.00 68.00 178 ALA A O 1
ATOM 1399 N N . MET A 1 179 ? -14.110 -27.402 17.113 1.00 65.62 179 MET A N 1
ATOM 1400 C CA . MET A 1 179 ? -14.950 -26.433 16.396 1.00 65.62 179 MET A CA 1
ATOM 1401 C C . MET A 1 179 ? -15.975 -25.755 17.319 1.00 65.62 179 MET A C 1
ATOM 1403 O O . MET A 1 179 ? -16.170 -24.543 17.245 1.00 65.62 179 MET A O 1
ATOM 1407 N N . LYS A 1 180 ? -16.613 -26.505 18.232 1.00 66.19 180 LYS A N 1
ATOM 1408 C CA . LYS A 1 180 ? -17.545 -25.933 19.226 1.00 66.19 180 LYS A CA 1
ATOM 1409 C C . LYS A 1 180 ? -16.844 -25.012 20.224 1.00 66.19 180 LYS A C 1
ATOM 1411 O O . LYS A 1 180 ? -17.436 -24.008 20.619 1.00 66.19 180 LYS A O 1
ATOM 1416 N N . ILE A 1 181 ? -15.631 -25.360 20.652 1.00 67.06 181 ILE A N 1
ATOM 1417 C CA . ILE A 1 181 ? -14.821 -24.543 21.563 1.00 67.06 181 ILE A CA 1
ATOM 1418 C C . ILE A 1 181 ? -14.411 -23.251 20.860 1.00 67.06 181 ILE A C 1
ATOM 1420 O O . ILE A 1 181 ? -14.698 -22.179 21.381 1.00 67.06 181 ILE A O 1
ATOM 1424 N N . LEU A 1 182 ? -13.860 -23.341 19.647 1.00 64.06 182 LEU A N 1
ATOM 1425 C CA . LEU A 1 182 ? -13.471 -22.185 18.837 1.00 64.06 182 LEU A CA 1
ATOM 1426 C C . LEU A 1 182 ? -14.664 -21.261 18.557 1.00 64.06 182 LEU A C 1
ATOM 1428 O O . LEU A 1 182 ? -14.578 -20.055 18.781 1.00 64.06 182 LEU A O 1
ATOM 1432 N N . GLY A 1 183 ? -15.809 -21.830 18.168 1.00 64.06 183 GLY A N 1
ATOM 1433 C CA . GLY A 1 183 ? -17.033 -21.066 17.928 1.00 64.06 183 GLY A CA 1
ATOM 1434 C C . GLY A 1 183 ? -17.552 -20.345 19.176 1.00 64.06 183 GLY A C 1
ATOM 1435 O O . GLY A 1 183 ? -17.950 -19.192 19.085 1.00 64.06 183 GLY A O 1
ATOM 1436 N N . LYS A 1 184 ? -17.522 -20.976 20.360 1.00 69.38 184 LYS A N 1
ATOM 1437 C CA . LYS A 1 184 ? -17.973 -20.337 21.615 1.00 69.38 184 LYS A CA 1
ATOM 1438 C C . LYS A 1 184 ? -16.967 -19.343 22.198 1.00 69.38 184 LYS A C 1
ATOM 1440 O O . LYS A 1 184 ? -17.369 -18.396 22.874 1.00 69.38 184 LYS A O 1
ATOM 1445 N N . GLN A 1 185 ? -15.676 -19.593 22.000 1.00 70.88 185 GLN A N 1
ATOM 1446 C CA . GLN A 1 185 ? -14.610 -18.785 22.580 1.00 70.88 185 GLN A CA 1
ATOM 1447 C C . GLN A 1 185 ? -14.444 -17.460 21.832 1.00 70.88 185 GLN A C 1
ATOM 1449 O O . GLN A 1 185 ? -14.239 -16.435 22.472 1.00 70.88 185 GLN A O 1
ATOM 1454 N N . PHE A 1 186 ? -14.578 -17.461 20.502 1.00 71.00 186 PHE A N 1
ATOM 1455 C CA . PHE A 1 186 ? -14.346 -16.266 19.684 1.00 71.00 186 PHE A CA 1
ATOM 1456 C C . PHE A 1 186 ? -15.624 -15.576 19.192 1.00 71.00 186 PHE A C 1
ATOM 1458 O O . PHE A 1 186 ? -15.554 -14.416 18.797 1.00 71.00 186 PHE A O 1
ATOM 1465 N N . VAL A 1 187 ? -16.787 -16.236 19.260 1.00 76.06 187 VAL A N 1
ATOM 1466 C CA . VAL A 1 187 ? -18.090 -15.643 18.918 1.00 76.06 187 VAL A CA 1
ATOM 1467 C C . VAL A 1 187 ? -19.019 -15.714 20.121 1.00 76.06 187 VAL A C 1
ATOM 1469 O O . VAL A 1 187 ? -19.242 -16.775 20.708 1.00 76.06 187 VAL A O 1
ATOM 1472 N N . MET A 1 188 ? -19.600 -14.571 20.478 1.00 84.94 188 MET A N 1
ATOM 1473 C CA . MET A 1 188 ? -20.561 -14.471 21.571 1.00 84.94 188 MET A CA 1
ATOM 1474 C C . MET A 1 188 ? -21.858 -15.217 21.236 1.00 84.94 188 MET A C 1
ATOM 1476 O O . MET A 1 188 ? -22.388 -15.940 22.079 1.00 84.94 188 MET A O 1
ATOM 1480 N N . GLY A 1 189 ? -22.345 -15.112 19.999 1.00 84.50 189 GLY A N 1
ATOM 1481 C CA . GLY A 1 189 ? -23.519 -15.833 19.503 1.00 84.50 189 GLY A CA 1
ATOM 1482 C C . GLY A 1 189 ? -23.631 -15.779 17.979 1.00 84.50 189 GLY A C 1
ATOM 1483 O O . GLY A 1 189 ? -23.054 -14.907 17.337 1.00 84.50 189 GLY A O 1
ATOM 1484 N N . ARG A 1 190 ? -24.392 -16.709 17.394 1.00 81.75 190 ARG A N 1
ATOM 1485 C CA . ARG A 1 190 ? -24.629 -16.771 15.937 1.00 81.75 190 ARG A CA 1
ATOM 1486 C C . ARG A 1 190 ? -25.597 -15.694 15.456 1.00 81.75 190 ARG A C 1
ATOM 1488 O O . ARG A 1 190 ? -25.654 -15.382 14.275 1.00 81.75 190 ARG A O 1
ATOM 1495 N N . SER A 1 191 ? -26.393 -15.177 16.384 1.00 88.94 191 SER A N 1
ATOM 1496 C CA . SER A 1 191 ? -27.349 -14.092 16.201 1.00 88.94 191 SER A CA 1
ATOM 1497 C C . SER A 1 191 ? -27.249 -13.136 17.382 1.00 88.94 191 SER A C 1
ATOM 1499 O O . SER A 1 191 ? -26.766 -13.510 18.459 1.00 88.94 191 SER A O 1
ATOM 1501 N N . ILE A 1 192 ? -27.744 -11.914 17.198 1.00 92.88 192 ILE A N 1
ATOM 1502 C CA . ILE A 1 192 ? -27.752 -10.915 18.266 1.00 92.88 192 ILE A CA 1
ATOM 1503 C C . ILE A 1 192 ? -28.596 -11.375 19.462 1.00 92.88 192 ILE A C 1
ATOM 1505 O O . ILE A 1 192 ? -28.188 -11.186 20.602 1.00 92.88 192 ILE A O 1
ATOM 1509 N N . GLN A 1 193 ? -29.700 -12.091 19.232 1.00 93.06 193 GLN A N 1
ATOM 1510 C CA . GLN A 1 193 ? -30.560 -12.625 20.294 1.00 93.06 193 GLN A CA 1
ATOM 1511 C C . GLN A 1 193 ? -29.835 -13.671 21.152 1.00 93.06 193 GLN A C 1
ATOM 1513 O O . GLN A 1 193 ? -29.944 -13.668 22.379 1.00 93.06 193 GLN A O 1
ATOM 1518 N N . GLU A 1 194 ? -29.065 -14.565 20.523 1.00 90.94 194 GLU A N 1
ATOM 1519 C CA . GLU A 1 194 ? -28.246 -15.542 21.249 1.00 90.94 194 GLU A CA 1
ATOM 1520 C C . GLU A 1 194 ? -27.156 -14.850 22.076 1.00 90.94 194 GLU A C 1
ATOM 1522 O O . GLU A 1 194 ? -26.911 -15.238 23.222 1.00 90.94 194 GLU A O 1
ATOM 1527 N N . ALA A 1 195 ? -26.526 -13.819 21.506 1.00 92.44 195 ALA A N 1
ATOM 1528 C CA . ALA A 1 195 ? -25.484 -13.051 22.173 1.00 92.44 195 ALA A CA 1
ATOM 1529 C C . ALA A 1 195 ? -26.029 -12.283 23.391 1.00 92.44 195 ALA A C 1
ATOM 1531 O O . ALA A 1 195 ? -25.456 -12.392 24.474 1.00 92.44 195 ALA A O 1
ATOM 1532 N N . LEU A 1 196 ? -27.176 -11.608 23.247 1.00 93.44 196 LEU A N 1
ATOM 1533 C CA . LEU A 1 196 ? -27.868 -10.907 24.337 1.00 93.44 196 LEU A CA 1
ATOM 1534 C C . LEU A 1 196 ? -28.242 -11.864 25.475 1.00 93.44 196 LEU A C 1
ATOM 1536 O O . LEU A 1 196 ? -27.959 -11.594 26.640 1.00 93.44 196 LEU A O 1
ATOM 1540 N N . LYS A 1 197 ? -28.790 -13.044 25.153 1.00 92.62 197 LYS A N 1
ATOM 1541 C CA . LYS A 1 197 ? -29.138 -14.049 26.171 1.00 92.62 197 LYS A CA 1
ATOM 1542 C C . LYS A 1 197 ? -27.921 -14.502 26.984 1.00 92.62 197 LYS A C 1
ATOM 1544 O O . LYS A 1 197 ? -28.040 -14.706 28.188 1.00 92.62 197 LYS A O 1
ATOM 1549 N N . ARG A 1 198 ? -26.767 -14.678 26.334 1.00 90.44 198 ARG A N 1
ATOM 1550 C CA . ARG A 1 198 ? -25.512 -15.102 26.981 1.00 90.44 198 ARG A CA 1
ATOM 1551 C C . ARG A 1 198 ? -24.842 -13.993 27.791 1.00 90.44 198 ARG A C 1
ATOM 1553 O O . ARG A 1 198 ? -24.044 -14.301 28.669 1.00 90.44 198 ARG A O 1
ATOM 1560 N N . ALA A 1 199 ? -25.132 -12.730 27.493 1.00 92.31 199 ALA A N 1
ATOM 1561 C CA . ALA A 1 199 ? -24.539 -11.589 28.182 1.00 92.31 199 ALA A CA 1
ATOM 1562 C C . ALA A 1 199 ? -25.035 -11.451 29.631 1.00 92.31 199 ALA A C 1
ATOM 1564 O O . ALA A 1 199 ? -24.260 -11.051 30.499 1.00 92.31 199 ALA A O 1
ATOM 1565 N N . ARG A 1 200 ? -26.289 -11.843 29.900 1.00 90.81 200 ARG A N 1
ATOM 1566 C CA . ARG A 1 200 ? -27.000 -11.608 31.173 1.00 90.81 200 ARG A CA 1
ATOM 1567 C C . ARG A 1 200 ? -26.216 -12.008 32.423 1.00 90.81 200 ARG A C 1
ATOM 1569 O O . ARG A 1 200 ? -26.162 -11.230 33.372 1.00 90.81 200 ARG A O 1
ATOM 1576 N N . ASP A 1 201 ? -25.576 -13.177 32.414 1.00 88.50 201 ASP A N 1
ATOM 1577 C CA . ASP A 1 201 ? -24.846 -13.687 33.583 1.00 88.50 201 ASP A CA 1
ATOM 1578 C C . ASP A 1 201 ? -23.666 -12.779 33.958 1.00 88.50 201 ASP A C 1
ATOM 1580 O O . ASP A 1 201 ? -23.458 -12.467 35.129 1.00 88.50 201 ASP A O 1
ATOM 1584 N N . LYS A 1 202 ? -22.911 -12.298 32.962 1.00 90.19 202 LYS A N 1
ATOM 1585 C CA . LYS A 1 202 ? -21.793 -11.375 33.197 1.00 90.19 202 LYS A CA 1
ATOM 1586 C C . LYS A 1 202 ? -22.262 -9.943 33.424 1.00 90.19 202 LYS A C 1
ATOM 1588 O O . LYS A 1 202 ? -21.637 -9.227 34.205 1.00 90.19 202 LYS A O 1
ATOM 1593 N N . GLU A 1 203 ? -23.356 -9.518 32.796 1.00 91.12 203 GLU A N 1
ATOM 1594 C CA . GLU A 1 203 ? -23.957 -8.210 33.087 1.00 91.12 203 GLU A CA 1
ATOM 1595 C C . GLU A 1 203 ? -24.370 -8.099 34.559 1.00 91.12 203 GLU A C 1
ATOM 1597 O O . GLU A 1 203 ? -24.140 -7.062 35.181 1.00 91.12 203 GLU A O 1
ATOM 1602 N N . ALA A 1 204 ? -24.872 -9.187 35.156 1.00 89.19 204 ALA A N 1
ATOM 1603 C CA . ALA A 1 204 ? -25.162 -9.249 36.589 1.00 89.19 204 ALA A CA 1
ATOM 1604 C C . ALA A 1 204 ? -23.909 -9.078 37.475 1.00 89.19 204 ALA A C 1
ATOM 1606 O O . ALA A 1 204 ? -24.021 -8.616 38.607 1.00 89.19 204 ALA A O 1
ATOM 1607 N N . MET A 1 205 ? -22.713 -9.393 36.960 1.00 90.38 205 MET A N 1
ATOM 1608 C CA . MET A 1 205 ? -21.426 -9.158 37.635 1.00 90.38 205 MET A CA 1
ATOM 1609 C C . MET A 1 205 ? -20.887 -7.727 37.439 1.00 90.38 205 MET A C 1
ATOM 1611 O O . MET A 1 205 ? -19.852 -7.383 38.007 1.00 90.38 205 MET A O 1
ATOM 1615 N N . GLY A 1 206 ? -21.562 -6.891 36.640 1.00 90.56 206 GLY A N 1
ATOM 1616 C CA . GLY A 1 206 ? -21.160 -5.513 36.336 1.00 90.56 206 GLY A CA 1
ATOM 1617 C C . GLY A 1 206 ? -20.506 -5.317 34.964 1.00 90.56 206 GLY A C 1
ATOM 1618 O O . GLY A 1 206 ? -20.105 -4.193 34.636 1.00 90.56 206 GLY A O 1
ATOM 1619 N N . TYR A 1 207 ? -20.391 -6.372 34.145 1.00 95.12 207 TYR A N 1
ATOM 1620 C CA . TYR A 1 207 ? -19.941 -6.222 32.760 1.00 95.12 207 TYR A CA 1
ATOM 1621 C C . TYR A 1 207 ? -20.972 -5.469 31.917 1.00 95.12 207 TYR A C 1
ATOM 1623 O O . TYR A 1 207 ? -22.164 -5.428 32.212 1.00 95.12 207 TYR A O 1
ATOM 1631 N N . ARG A 1 208 ? -20.492 -4.888 30.821 1.00 95.50 208 ARG A N 1
ATOM 1632 C CA . ARG A 1 208 ? -21.313 -4.284 29.765 1.00 95.50 208 ARG A CA 1
ATOM 1633 C C . ARG A 1 208 ? -20.944 -4.910 28.431 1.00 95.50 208 ARG A C 1
ATOM 1635 O O . ARG A 1 208 ? -19.905 -5.555 28.331 1.00 95.50 208 ARG A O 1
ATOM 1642 N N . TYR A 1 209 ? -21.727 -4.659 27.386 1.00 96.31 209 TYR A N 1
ATOM 1643 C CA . TYR A 1 209 ? -21.457 -5.223 26.062 1.00 96.31 209 TYR A CA 1
ATOM 1644 C C . TYR A 1 209 ? -21.442 -4.174 24.948 1.00 96.31 209 TYR A C 1
ATOM 1646 O O . TYR A 1 209 ? -22.189 -3.195 24.975 1.00 96.31 209 TYR A O 1
ATOM 1654 N N . SER A 1 210 ? -20.552 -4.356 23.975 1.00 96.88 210 SER A N 1
ATOM 1655 C CA . SER A 1 210 ? -20.621 -3.725 22.656 1.00 96.88 210 SER A CA 1
ATOM 1656 C C . SER A 1 210 ? -20.589 -4.831 21.613 1.00 96.88 210 SER A C 1
ATOM 1658 O O . SER A 1 210 ? -19.620 -5.583 21.565 1.00 96.88 210 SER A O 1
ATOM 1660 N N . TYR A 1 211 ? -21.639 -4.959 20.811 1.00 96.69 211 TYR A N 1
ATOM 1661 C CA . TYR A 1 211 ? -21.740 -6.044 19.839 1.00 96.69 211 TYR A CA 1
ATOM 1662 C C . TYR A 1 211 ? -21.074 -5.662 18.515 1.00 96.69 211 TYR A C 1
ATOM 1664 O O . TYR A 1 211 ? -21.326 -4.584 17.980 1.00 96.69 211 TYR A O 1
ATOM 1672 N N . ASP A 1 212 ? -20.220 -6.546 18.004 1.00 93.62 212 ASP A N 1
ATOM 1673 C CA . ASP A 1 212 ? -19.555 -6.436 16.703 1.00 93.62 212 ASP A CA 1
ATOM 1674 C C . ASP A 1 212 ? -20.169 -7.454 15.754 1.00 93.62 212 ASP A C 1
ATOM 1676 O O . ASP A 1 212 ? -19.956 -8.654 15.912 1.00 93.62 212 ASP A O 1
ATOM 1680 N N . MET A 1 213 ? -20.934 -6.983 14.772 1.00 90.12 213 MET A N 1
ATOM 1681 C CA . MET A 1 213 ? -21.703 -7.847 13.867 1.00 90.12 213 MET A CA 1
ATOM 1682 C C . MET A 1 213 ? -20.847 -8.543 12.792 1.00 90.12 213 MET A C 1
ATOM 1684 O O . MET A 1 213 ? -21.389 -8.977 11.779 1.00 90.12 213 MET A O 1
ATOM 1688 N N . LEU A 1 214 ? -19.518 -8.590 12.971 1.00 82.56 214 LEU A N 1
ATOM 1689 C CA . LEU A 1 214 ? -18.509 -9.213 12.099 1.00 82.56 214 LEU A CA 1
ATOM 1690 C C . LEU A 1 214 ? -18.465 -8.721 10.639 1.00 82.56 214 LEU A C 1
ATOM 1692 O O . LEU A 1 214 ? -17.557 -9.095 9.905 1.00 82.56 214 LEU A O 1
ATOM 1696 N N . GLY A 1 215 ? -19.380 -7.846 10.225 1.00 74.56 215 GLY A N 1
ATOM 1697 C CA . GLY A 1 215 ? -19.380 -7.249 8.899 1.00 74.56 215 GLY A CA 1
ATOM 1698 C C . GLY A 1 215 ? -18.202 -6.305 8.692 1.00 74.56 215 GLY A C 1
ATOM 1699 O O . GLY A 1 215 ? -18.016 -5.349 9.448 1.00 74.56 215 GLY A O 1
ATOM 1700 N N . GLU A 1 216 ? -17.430 -6.555 7.639 1.00 74.06 216 GLU A N 1
ATOM 1701 C CA . GLU A 1 216 ? -16.340 -5.703 7.170 1.00 74.06 216 GLU A CA 1
ATOM 1702 C C . GLU A 1 216 ? -16.196 -5.795 5.648 1.00 74.06 216 GLU A C 1
ATOM 1704 O O . GLU A 1 216 ? -16.633 -6.771 5.043 1.00 74.06 216 GLU A O 1
ATOM 1709 N N . ALA A 1 217 ? -15.598 -4.759 5.047 1.00 79.12 217 ALA A N 1
ATOM 1710 C CA . ALA A 1 217 ? -15.231 -4.712 3.631 1.00 79.12 217 ALA A CA 1
ATOM 1711 C C . ALA A 1 217 ? -16.339 -5.195 2.674 1.00 79.12 217 ALA A C 1
ATOM 1713 O O . ALA A 1 217 ? -16.230 -6.248 2.053 1.00 79.12 217 ALA A O 1
ATOM 1714 N N . ALA A 1 218 ? -17.403 -4.404 2.514 1.00 87.56 218 ALA A N 1
ATOM 1715 C CA . ALA A 1 218 ? -18.376 -4.655 1.459 1.00 87.56 218 ALA A CA 1
ATOM 1716 C C . ALA A 1 218 ? -17.683 -4.613 0.086 1.00 87.56 218 ALA A C 1
ATOM 1718 O O . ALA A 1 218 ? -16.921 -3.690 -0.201 1.00 87.56 218 ALA A O 1
ATOM 1719 N N . PHE A 1 219 ? -17.966 -5.593 -0.770 1.00 83.50 219 PHE A N 1
ATOM 1720 C CA . PHE A 1 219 ? -17.491 -5.606 -2.159 1.00 83.50 219 PHE A CA 1
ATOM 1721 C C . PHE A 1 219 ? -18.587 -5.173 -3.128 1.00 83.50 219 PHE A C 1
ATOM 1723 O O . PHE A 1 219 ? -18.306 -4.592 -4.176 1.00 83.50 219 PHE A O 1
ATOM 1730 N N . THR A 1 220 ? -19.844 -5.408 -2.754 1.00 86.12 220 THR A N 1
ATOM 1731 C CA . THR A 1 220 ? -21.020 -5.090 -3.563 1.00 86.12 220 THR A CA 1
ATOM 1732 C C . THR A 1 220 ? -21.961 -4.125 -2.834 1.00 86.12 220 THR A C 1
ATOM 1734 O O . THR A 1 220 ? -21.869 -3.915 -1.622 1.00 86.12 220 THR A O 1
ATOM 1737 N N . ALA A 1 221 ? -22.885 -3.507 -3.575 1.00 88.19 221 ALA A N 1
ATOM 1738 C CA . ALA A 1 221 ? -23.951 -2.712 -2.962 1.00 88.19 221 ALA A CA 1
ATOM 1739 C C . ALA A 1 221 ? -24.892 -3.587 -2.112 1.00 88.19 221 ALA A C 1
ATOM 1741 O O . ALA A 1 221 ? -25.353 -3.145 -1.060 1.00 88.19 221 ALA A O 1
ATOM 1742 N N . ASP A 1 222 ? -25.117 -4.834 -2.531 1.00 89.50 222 ASP A N 1
ATOM 1743 C CA . ASP A 1 222 ? -25.934 -5.800 -1.797 1.00 89.50 222 ASP A CA 1
ATOM 1744 C C . ASP A 1 222 ? -25.269 -6.221 -0.483 1.00 89.50 222 ASP A C 1
ATOM 1746 O O . ASP A 1 222 ? -25.957 -6.333 0.529 1.00 89.50 222 ASP A O 1
ATOM 1750 N N . ASP A 1 223 ? -23.938 -6.357 -0.447 1.00 88.19 223 ASP A N 1
ATOM 1751 C CA . ASP A 1 223 ? -23.198 -6.554 0.807 1.00 88.19 223 ASP A CA 1
ATOM 1752 C C . ASP A 1 223 ? -23.388 -5.370 1.745 1.00 88.19 223 ASP A C 1
ATOM 1754 O O . ASP A 1 223 ? -23.756 -5.553 2.904 1.00 88.19 223 ASP A O 1
ATOM 1758 N N . ALA A 1 224 ? -23.192 -4.148 1.238 1.00 92.06 224 ALA A N 1
ATOM 1759 C CA . ALA A 1 224 ? -23.367 -2.942 2.039 1.00 92.06 224 ALA A CA 1
ATOM 1760 C C . ALA A 1 224 ? -24.792 -2.829 2.600 1.00 92.06 224 ALA A C 1
ATOM 1762 O O . ALA A 1 224 ? -24.980 -2.474 3.766 1.00 92.06 224 ALA A O 1
ATOM 1763 N N . LYS A 1 225 ? -25.799 -3.192 1.797 1.00 93.62 225 LYS A N 1
ATOM 1764 C CA . LYS A 1 225 ? -27.195 -3.262 2.229 1.00 93.62 225 LYS A CA 1
ATOM 1765 C C . LYS A 1 225 ? -27.419 -4.357 3.274 1.00 93.62 225 LYS A C 1
ATOM 1767 O O . LYS A 1 225 ? -28.044 -4.085 4.295 1.00 93.62 225 LYS A O 1
ATOM 1772 N N . ARG A 1 226 ? -26.899 -5.565 3.053 1.00 91.31 226 ARG A N 1
ATOM 1773 C CA . ARG A 1 226 ? -27.001 -6.695 3.988 1.00 91.31 226 ARG A CA 1
ATOM 1774 C C . ARG A 1 226 ? -26.394 -6.344 5.345 1.00 91.31 226 ARG A C 1
ATOM 1776 O O . ARG A 1 226 ? -27.025 -6.592 6.369 1.00 9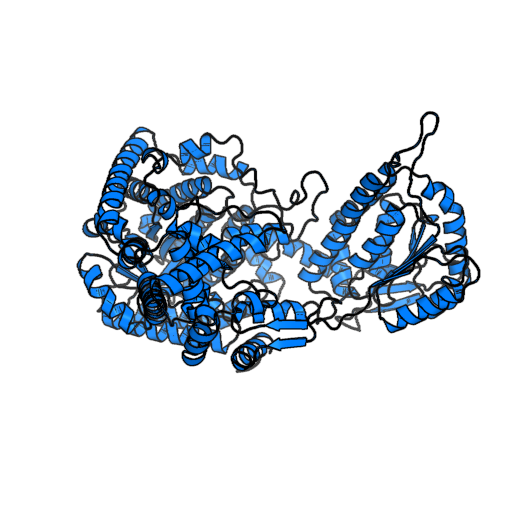1.31 226 ARG A O 1
ATOM 1783 N N . TYR A 1 227 ? -25.213 -5.727 5.360 1.00 93.06 227 TYR A N 1
ATOM 1784 C CA . TYR A 1 227 ? -24.577 -5.268 6.594 1.00 93.06 227 TYR A CA 1
ATOM 1785 C C . TYR A 1 227 ? -25.360 -4.136 7.261 1.00 93.06 227 TYR A C 1
ATOM 1787 O O . TYR A 1 227 ? -25.548 -4.168 8.476 1.00 93.06 227 TYR A O 1
ATOM 1795 N N . LEU A 1 228 ? -25.880 -3.173 6.491 1.00 96.19 228 LEU A N 1
ATOM 1796 C CA . LEU A 1 228 ? -26.760 -2.132 7.025 1.00 96.19 228 LEU A CA 1
ATOM 1797 C C . LEU A 1 228 ? -28.002 -2.732 7.702 1.00 96.19 228 LEU A C 1
ATOM 1799 O O . LEU A 1 228 ? -28.329 -2.343 8.821 1.00 96.19 228 LEU A O 1
ATOM 1803 N N . ASP A 1 229 ? -28.673 -3.681 7.049 1.00 95.50 229 ASP A N 1
ATOM 1804 C CA . ASP A 1 229 ? -29.874 -4.335 7.577 1.00 95.50 229 ASP A CA 1
ATOM 1805 C C . ASP A 1 229 ? -29.544 -5.180 8.828 1.00 95.50 229 ASP A C 1
ATOM 1807 O O . ASP A 1 229 ? -30.294 -5.152 9.808 1.00 95.50 229 ASP A O 1
ATOM 1811 N N . ALA A 1 230 ? -28.379 -5.841 8.861 1.00 93.25 230 ALA A N 1
ATOM 1812 C CA . ALA A 1 230 ? -27.883 -6.549 10.044 1.00 93.25 230 ALA A CA 1
ATOM 1813 C C . ALA A 1 230 ? -27.605 -5.602 11.225 1.00 93.25 230 ALA A C 1
ATOM 1815 O O . ALA A 1 230 ? -27.975 -5.912 12.360 1.00 93.25 230 ALA A O 1
ATOM 1816 N N . TYR A 1 231 ? -27.004 -4.434 10.974 1.00 97.19 231 TYR A N 1
ATOM 1817 C CA . TYR A 1 231 ? -26.807 -3.415 12.006 1.00 97.19 231 TYR A CA 1
ATOM 1818 C C . TYR A 1 231 ? -28.135 -2.838 12.507 1.00 97.19 231 TYR A C 1
ATOM 1820 O O . TYR A 1 231 ? -28.282 -2.652 13.711 1.00 97.19 231 TYR A O 1
ATOM 1828 N N . VAL A 1 232 ? -29.111 -2.596 11.624 1.00 97.62 232 VAL A N 1
ATOM 1829 C CA . VAL A 1 232 ? -30.458 -2.138 12.013 1.00 97.62 232 VAL A CA 1
ATOM 1830 C C . VAL A 1 232 ? -31.125 -3.148 12.949 1.00 97.62 232 VAL A C 1
ATOM 1832 O O . VAL A 1 232 ? -31.485 -2.781 14.066 1.00 97.62 232 VAL A O 1
ATOM 1835 N N . CYS A 1 233 ? -31.194 -4.425 12.551 1.00 96.06 233 CYS A N 1
ATOM 1836 C CA . CYS A 1 233 ? -31.762 -5.490 13.388 1.00 96.06 233 CYS A CA 1
ATOM 1837 C C . CYS A 1 233 ? -31.039 -5.616 14.737 1.00 96.06 233 CYS A C 1
ATOM 1839 O O . CYS A 1 233 ? -31.664 -5.847 15.772 1.00 96.06 233 CYS A O 1
ATOM 1841 N N . ALA A 1 234 ? -29.711 -5.472 14.742 1.00 96.56 234 ALA A N 1
ATOM 1842 C CA . ALA A 1 234 ? -28.933 -5.528 15.970 1.00 96.56 234 ALA A CA 1
ATOM 1843 C C . ALA A 1 234 ? -29.239 -4.344 16.896 1.00 96.56 234 ALA A C 1
ATOM 1845 O O . ALA A 1 234 ? -29.454 -4.560 18.084 1.00 96.56 234 ALA A O 1
ATOM 1846 N N . ILE A 1 235 ? -29.305 -3.114 16.376 1.00 97.88 235 ILE A N 1
ATOM 1847 C CA . ILE A 1 235 ? -29.635 -1.925 17.176 1.00 97.88 235 ILE A CA 1
ATOM 1848 C C . ILE A 1 235 ? -31.029 -2.054 17.801 1.00 97.88 235 ILE A C 1
ATOM 1850 O O . ILE A 1 235 ? -31.187 -1.724 18.975 1.00 97.88 235 ILE A O 1
ATOM 1854 N N . GLU A 1 236 ? -32.017 -2.562 17.058 1.00 97.25 236 GLU A N 1
ATOM 1855 C CA . GLU A 1 236 ? -33.367 -2.807 17.582 1.00 97.25 236 GLU A CA 1
ATOM 1856 C C . GLU A 1 236 ? -33.342 -3.795 18.754 1.00 97.25 236 GLU A C 1
ATOM 1858 O O . GLU A 1 236 ? -33.773 -3.449 19.855 1.00 97.25 236 GLU A O 1
ATOM 1863 N N . ALA A 1 237 ? -32.741 -4.973 18.556 1.00 96.44 237 ALA A N 1
ATOM 1864 C CA . ALA A 1 237 ? -32.661 -6.009 19.587 1.00 96.44 237 ALA A CA 1
ATOM 1865 C C . ALA A 1 237 ? -31.868 -5.558 20.829 1.00 96.44 237 ALA A C 1
ATOM 1867 O O . ALA A 1 237 ? -32.250 -5.843 21.965 1.00 96.44 237 ALA A O 1
ATOM 1868 N N . ILE A 1 238 ? -30.761 -4.834 20.628 1.00 96.12 238 ILE A N 1
ATOM 1869 C CA . ILE A 1 238 ? -29.951 -4.279 21.721 1.00 96.12 238 ILE A CA 1
ATOM 1870 C C . ILE A 1 238 ? -30.746 -3.210 22.482 1.00 96.12 238 ILE A C 1
ATOM 1872 O O . ILE A 1 238 ? -30.667 -3.150 23.707 1.00 96.12 238 ILE A O 1
ATOM 1876 N N . GLY A 1 239 ? -31.510 -2.377 21.773 1.00 94.69 239 GLY A N 1
ATOM 1877 C CA . GLY A 1 239 ? -32.368 -1.346 22.353 1.00 94.69 239 GLY A CA 1
ATOM 1878 C C . GLY A 1 239 ? -33.442 -1.904 23.280 1.00 94.69 239 GLY A C 1
ATOM 1879 O O . GLY A 1 239 ? -33.633 -1.387 24.382 1.00 94.69 239 GLY A O 1
ATOM 1880 N N . GLU A 1 240 ? -34.098 -2.985 22.858 1.00 93.81 240 GLU A N 1
ATOM 1881 C CA . GLU A 1 240 ? -35.113 -3.683 23.655 1.00 93.81 240 GLU A CA 1
ATOM 1882 C C . GLU A 1 240 ? -34.528 -4.250 24.957 1.00 93.81 240 GLU A C 1
ATOM 1884 O O . GLU A 1 240 ? -35.065 -3.992 26.035 1.00 93.81 240 GLU A O 1
ATOM 1889 N N . GLU A 1 241 ? -33.388 -4.947 24.889 1.00 90.56 241 GLU A N 1
ATOM 1890 C CA . GLU A 1 241 ? -32.723 -5.508 26.080 1.00 90.56 241 GLU A CA 1
ATOM 1891 C C . GLU A 1 241 ? -32.084 -4.417 26.964 1.00 90.56 241 GLU A C 1
ATOM 1893 O O . GLU A 1 241 ? -32.003 -4.559 28.187 1.00 90.56 241 GLU A O 1
ATOM 1898 N N . SER A 1 242 ? -31.646 -3.298 26.369 1.00 89.56 242 SER A N 1
ATOM 1899 C CA . SER A 1 242 ? -31.104 -2.148 27.105 1.00 89.56 242 SER A CA 1
ATOM 1900 C C . SER A 1 242 ? -32.126 -1.571 28.086 1.00 89.56 242 SER A C 1
ATOM 1902 O O . SER A 1 242 ? -31.732 -1.076 29.143 1.00 89.56 242 SER A O 1
ATOM 1904 N N . ALA A 1 243 ? -33.425 -1.645 27.762 1.00 87.25 243 ALA A N 1
ATOM 1905 C CA . ALA A 1 243 ? -34.531 -1.207 28.617 1.00 87.25 243 ALA A CA 1
ATOM 1906 C C . ALA A 1 243 ? -34.330 0.207 29.208 1.00 87.25 243 ALA A C 1
ATOM 1908 O O . ALA A 1 243 ? -34.630 0.466 30.372 1.00 87.25 243 ALA A O 1
ATOM 1909 N N . GLY A 1 244 ? -33.768 1.127 28.413 1.00 87.06 244 GLY A N 1
ATOM 1910 C CA . GLY A 1 244 ? -33.557 2.522 28.812 1.00 87.06 244 GLY A CA 1
ATOM 1911 C C . GLY A 1 244 ? -32.342 2.790 29.711 1.00 87.06 244 GLY A C 1
ATOM 1912 O O . GLY A 1 244 ? -32.207 3.909 30.200 1.00 87.06 244 GLY A O 1
ATOM 1913 N N . LYS A 1 245 ? -31.417 1.832 29.895 1.00 91.69 245 LYS A N 1
ATOM 1914 C CA . LYS A 1 245 ? -30.163 2.021 30.668 1.00 91.69 245 LYS A CA 1
ATOM 1915 C C . LYS A 1 245 ? -29.225 3.104 30.100 1.00 91.69 245 LYS A C 1
ATOM 1917 O O . LYS A 1 245 ? -28.253 3.482 30.754 1.00 91.69 245 LYS A O 1
ATOM 1922 N N . GLY A 1 246 ? -29.496 3.598 28.894 1.00 94.12 246 GLY A N 1
ATOM 1923 C CA . GLY A 1 246 ? -28.733 4.654 28.235 1.00 94.12 246 GLY A CA 1
ATOM 1924 C C . GLY A 1 246 ? -27.407 4.177 27.631 1.00 94.12 246 GLY A C 1
ATOM 1925 O O . GLY A 1 246 ? -26.989 3.036 27.847 1.00 94.12 246 GLY A O 1
ATOM 1926 N N . PRO A 1 247 ? -26.700 5.054 26.898 1.00 94.00 247 PRO A N 1
ATOM 1927 C CA . PRO A 1 247 ? -25.555 4.671 26.074 1.00 94.00 247 PRO A CA 1
ATOM 1928 C C . PRO A 1 247 ? -24.297 4.308 26.874 1.00 94.00 247 PRO A C 1
ATOM 1930 O O . PRO A 1 247 ? -23.431 3.593 26.372 1.00 94.00 247 PRO A O 1
ATOM 1933 N N . PHE A 1 248 ? -24.184 4.784 28.118 1.00 93.44 248 PHE A N 1
ATOM 1934 C CA . PHE A 1 248 ? -23.007 4.552 28.958 1.00 93.44 248 PHE A CA 1
ATOM 1935 C C . PHE A 1 248 ? -23.117 3.285 29.803 1.00 93.44 248 PHE A C 1
ATOM 1937 O O . PHE A 1 248 ? -22.131 2.570 29.955 1.00 93.44 248 PHE A O 1
ATOM 1944 N N . VAL A 1 249 ? -24.293 3.003 30.372 1.00 92.81 249 VAL A N 1
ATOM 1945 C CA . VAL A 1 249 ? -24.505 1.836 31.245 1.00 92.81 249 VAL A CA 1
ATOM 1946 C C . VAL A 1 249 ? -25.048 0.653 30.455 1.00 92.81 249 VAL A C 1
ATOM 1948 O O . VAL A 1 249 ? -24.582 -0.467 30.655 1.00 92.81 249 VAL A O 1
ATOM 1951 N N . GLY A 1 250 ? -25.996 0.902 29.549 1.00 92.00 250 GLY A N 1
ATOM 1952 C CA . GLY A 1 250 ? -26.586 -0.116 28.690 1.00 92.00 250 GLY A CA 1
ATOM 1953 C C . GLY A 1 250 ? -25.609 -0.668 27.649 1.00 92.00 250 GLY A C 1
ATOM 1954 O O . GLY A 1 250 ? -24.484 -0.168 27.503 1.00 92.00 250 GLY A O 1
ATOM 1955 N N . PRO A 1 251 ? -26.011 -1.725 26.926 1.00 94.62 251 PRO A N 1
ATOM 1956 C CA . PRO A 1 251 ? -25.243 -2.267 25.817 1.00 94.62 251 PRO A CA 1
ATOM 1957 C C . PRO A 1 251 ? -25.152 -1.272 24.650 1.00 94.62 251 PRO A C 1
ATOM 1959 O O . PRO A 1 251 ? -25.893 -0.295 24.562 1.00 94.62 251 PRO A O 1
ATOM 1962 N N . GLY A 1 252 ? -24.218 -1.525 23.741 1.00 96.56 252 GLY A N 1
ATOM 1963 C CA . GLY A 1 252 ? -24.060 -0.749 22.516 1.00 96.56 252 GLY A CA 1
ATOM 1964 C C . GLY A 1 252 ? -23.660 -1.622 21.336 1.00 96.56 252 GLY A C 1
ATOM 1965 O O . GLY A 1 252 ? -23.551 -2.843 21.454 1.00 96.56 252 GLY A O 1
ATOM 1966 N N . ILE A 1 253 ? -23.386 -0.984 20.207 1.00 97.88 253 ILE A N 1
ATOM 1967 C CA . ILE A 1 253 ? -22.953 -1.638 18.972 1.00 97.88 253 ILE A CA 1
ATOM 1968 C C . ILE A 1 253 ? -21.656 -1.010 18.461 1.00 97.88 253 ILE A C 1
ATOM 1970 O O . ILE A 1 253 ? -21.397 0.176 18.683 1.00 97.88 253 ILE A O 1
ATOM 1974 N N . SER A 1 254 ? -20.829 -1.811 17.799 1.00 97.88 254 SER A N 1
ATOM 1975 C CA . SER A 1 254 ? -19.673 -1.346 17.038 1.00 97.88 254 SER A CA 1
ATOM 1976 C C . SER A 1 254 ? -19.892 -1.615 15.555 1.00 97.88 254 SER A C 1
ATOM 1978 O O . SER A 1 254 ? -20.361 -2.690 15.178 1.00 97.88 254 SER A O 1
ATOM 1980 N N . ILE A 1 255 ? -19.570 -0.631 14.721 1.00 97.19 255 ILE A N 1
ATOM 1981 C CA . ILE A 1 255 ? -19.770 -0.703 13.271 1.00 97.19 255 ILE A CA 1
ATOM 1982 C C . ILE A 1 255 ? -18.477 -0.367 12.530 1.00 97.19 255 ILE A C 1
ATOM 1984 O O . ILE A 1 255 ? -17.675 0.437 13.009 1.00 97.19 255 ILE A O 1
ATOM 1988 N N . LYS A 1 256 ? -18.295 -0.943 11.341 1.00 97.00 256 LYS A N 1
ATOM 1989 C CA . LYS A 1 256 ? -17.166 -0.648 10.447 1.00 97.00 256 LYS A CA 1
ATOM 1990 C C . LYS A 1 256 ? -17.675 0.097 9.219 1.00 97.00 256 LYS A C 1
ATOM 1992 O O . LYS A 1 256 ? -18.676 -0.290 8.618 1.00 97.00 256 LYS A O 1
ATOM 1997 N N . LEU A 1 257 ? -16.991 1.172 8.836 1.00 96.81 257 LEU A N 1
ATOM 1998 C CA . LEU A 1 257 ? -17.415 2.009 7.711 1.00 96.81 257 LEU A CA 1
ATOM 1999 C C . LEU A 1 257 ? -17.236 1.280 6.377 1.00 96.81 257 LEU A C 1
ATOM 2001 O O . LEU A 1 257 ? -18.067 1.432 5.480 1.00 96.81 257 LEU A O 1
ATOM 2005 N N . SER A 1 258 ? -16.208 0.435 6.263 1.00 94.94 258 SER A N 1
ATOM 2006 C CA . SER A 1 258 ? -16.008 -0.412 5.081 1.00 94.94 258 SER A CA 1
ATOM 2007 C C . SER A 1 258 ? -17.128 -1.426 4.846 1.00 94.94 258 SER A C 1
ATOM 2009 O O . SER A 1 258 ? -17.358 -1.799 3.700 1.00 94.94 258 SER A O 1
ATOM 2011 N N . ALA A 1 259 ? -17.861 -1.842 5.883 1.00 93.88 259 ALA A N 1
ATOM 2012 C CA . ALA A 1 259 ? -19.018 -2.725 5.738 1.00 93.88 259 ALA A CA 1
ATOM 2013 C C . ALA A 1 259 ? -20.221 -2.011 5.106 1.00 93.88 259 ALA A C 1
ATOM 2015 O O . ALA A 1 259 ? -21.097 -2.646 4.540 1.00 93.88 259 ALA A O 1
ATOM 2016 N N . LEU A 1 260 ? -20.285 -0.683 5.196 1.00 95.50 260 LEU A N 1
ATOM 2017 C CA . LEU A 1 260 ? -21.457 0.099 4.805 1.00 95.50 260 LEU A CA 1
ATOM 2018 C C . LEU A 1 260 ? -21.328 0.748 3.425 1.00 95.50 260 LEU A C 1
ATOM 2020 O O . LEU A 1 260 ? -22.260 1.419 2.976 1.00 95.50 260 LEU A O 1
ATOM 2024 N N . HIS A 1 261 ? -20.186 0.591 2.752 1.00 94.31 261 HIS A N 1
ATOM 2025 C CA . HIS A 1 261 ? -19.993 1.137 1.417 1.00 94.31 261 HIS A CA 1
ATOM 2026 C C . HIS A 1 261 ? -18.899 0.387 0.643 1.00 94.31 261 HIS A C 1
ATOM 2028 O O . HIS A 1 261 ? -17.753 0.345 1.101 1.00 94.31 261 HIS A O 1
ATOM 2034 N N . PRO A 1 262 ? -19.185 -0.103 -0.581 1.00 91.19 262 PRO A N 1
ATOM 2035 C CA . PRO A 1 262 ? -18.276 -0.995 -1.297 1.00 91.19 262 PRO A CA 1
ATOM 2036 C C . PRO A 1 262 ? -16.985 -0.325 -1.773 1.00 91.19 262 PRO A C 1
ATOM 2038 O O . PRO A 1 262 ? -16.012 -0.979 -2.126 1.00 91.19 262 PRO A O 1
ATOM 2041 N N . ARG A 1 263 ? -16.965 1.012 -1.811 1.00 90.88 263 ARG A N 1
ATOM 2042 C CA . ARG A 1 263 ? -15.818 1.821 -2.252 1.00 90.88 263 ARG A CA 1
ATOM 2043 C C . ARG A 1 263 ? -15.441 2.885 -1.230 1.00 90.88 263 ARG A C 1
ATOM 2045 O O . ARG A 1 263 ? -15.433 4.077 -1.534 1.00 90.88 263 ARG A O 1
ATOM 2052 N N . TYR A 1 264 ? -15.242 2.465 0.018 1.00 93.00 264 TYR A N 1
ATOM 2053 C CA . TYR A 1 264 ? -14.796 3.338 1.107 1.00 93.00 264 TYR A CA 1
ATOM 2054 C C . TYR A 1 264 ? -13.301 3.690 0.964 1.00 93.00 264 TYR A C 1
ATOM 2056 O O . TYR A 1 264 ? -12.424 3.117 1.615 1.00 93.00 264 TYR A O 1
ATOM 2064 N N . GLU A 1 265 ? -13.023 4.622 0.049 1.00 87.25 265 GLU A N 1
ATOM 2065 C CA . GLU A 1 265 ? -11.683 5.076 -0.334 1.00 87.25 265 GLU A CA 1
ATOM 2066 C C . GLU A 1 265 ? -11.673 6.585 -0.650 1.00 87.25 265 GLU A C 1
ATOM 2068 O O . GLU A 1 265 ? -12.683 7.162 -1.069 1.00 87.25 265 GLU A O 1
ATOM 2073 N N . LEU A 1 266 ? -10.516 7.239 -0.488 1.00 85.12 266 LEU A N 1
ATOM 2074 C CA . LEU A 1 266 ? -10.375 8.694 -0.648 1.00 85.12 266 LEU A CA 1
ATOM 2075 C C . LEU A 1 266 ? -10.783 9.186 -2.049 1.00 85.12 266 LEU A C 1
ATOM 2077 O O . LEU A 1 266 ? -11.466 10.204 -2.181 1.00 85.12 266 LEU A O 1
ATOM 2081 N N . SER A 1 267 ? -10.442 8.437 -3.099 1.00 84.12 267 SER A N 1
ATOM 2082 C CA . SER A 1 267 ? -10.774 8.776 -4.493 1.00 84.12 267 SER A CA 1
ATOM 2083 C C . SER A 1 267 ? -12.286 8.756 -4.786 1.00 84.12 267 SER A C 1
ATOM 2085 O O . SER A 1 267 ? -12.728 9.279 -5.813 1.00 84.12 267 SER A O 1
ATOM 2087 N N . LYS A 1 268 ? -13.102 8.190 -3.882 1.00 88.31 268 LYS A N 1
ATOM 2088 C CA . LYS A 1 268 ? -14.571 8.139 -3.964 1.00 88.31 268 LYS A CA 1
ATOM 2089 C C . LYS A 1 268 ? -15.255 8.997 -2.902 1.00 88.31 268 LYS A C 1
ATOM 2091 O O . LYS A 1 268 ? -16.444 8.810 -2.661 1.00 88.31 268 LYS A O 1
ATOM 2096 N N . THR A 1 269 ? -14.549 9.985 -2.341 1.00 85.50 269 THR A N 1
ATOM 2097 C CA . THR A 1 269 ? -15.061 10.961 -1.356 1.00 85.50 269 THR A CA 1
ATOM 2098 C C . THR A 1 269 ? -16.508 11.396 -1.620 1.00 85.50 269 THR A C 1
ATOM 2100 O O . THR A 1 269 ? -17.326 11.292 -0.721 1.00 85.50 269 THR A O 1
ATOM 2103 N N . LYS A 1 270 ? -16.874 11.813 -2.843 1.00 86.94 270 LYS A N 1
ATOM 2104 C CA . LYS A 1 270 ? -18.246 12.268 -3.143 1.00 86.94 270 LYS A CA 1
ATOM 2105 C C . LYS A 1 270 ? -19.310 11.198 -2.861 1.00 86.94 270 LYS A C 1
ATOM 2107 O O . LYS A 1 270 ? -20.368 11.517 -2.330 1.00 86.94 270 LYS A O 1
ATOM 2112 N N . ARG A 1 271 ? -19.032 9.939 -3.213 1.00 88.75 271 ARG A N 1
ATOM 2113 C CA . ARG A 1 271 ? -19.931 8.803 -2.953 1.00 88.75 271 ARG A CA 1
ATOM 2114 C C . ARG A 1 271 ? -19.964 8.465 -1.468 1.00 88.75 271 ARG A C 1
ATOM 2116 O O . ARG A 1 271 ? -21.033 8.333 -0.898 1.00 88.75 271 ARG A O 1
ATOM 2123 N N . VAL A 1 272 ? -18.807 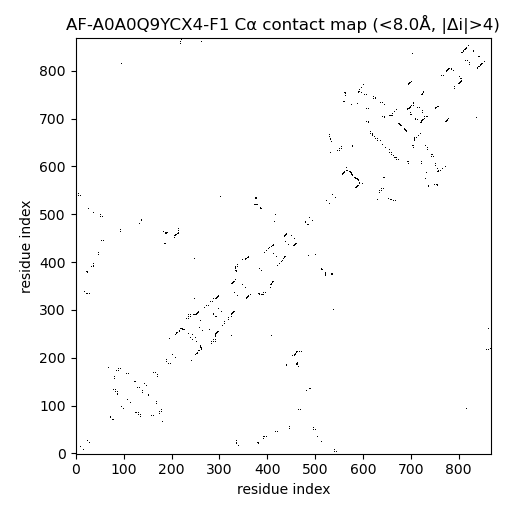8.459 -0.810 1.00 89.44 272 VAL A N 1
ATOM 2124 C CA . VAL A 1 272 ? -18.709 8.275 0.648 1.00 89.44 272 VAL A CA 1
ATOM 2125 C C . VAL A 1 272 ? -19.528 9.340 1.397 1.00 89.44 272 VAL A C 1
ATOM 2127 O O . VAL A 1 272 ? -20.329 9.030 2.269 1.00 89.44 272 VAL A O 1
ATOM 2130 N N . GLU A 1 273 ? -19.407 10.606 1.019 1.00 88.00 273 GLU A N 1
ATOM 2131 C CA . GLU A 1 273 ? -20.110 11.708 1.680 1.00 88.00 273 GLU A CA 1
ATOM 2132 C C . GLU A 1 273 ? -21.604 11.814 1.333 1.00 88.00 273 GLU A C 1
ATOM 2134 O O . GLU A 1 273 ? -22.281 12.693 1.864 1.00 88.00 273 GLU A O 1
ATOM 2139 N N . THR A 1 274 ? -22.122 10.947 0.459 1.00 89.56 274 THR A N 1
ATOM 2140 C CA . THR A 1 274 ? -23.544 10.898 0.088 1.00 89.56 274 THR A CA 1
ATOM 2141 C C . THR A 1 274 ? -24.163 9.557 0.477 1.00 89.56 274 THR A C 1
ATOM 2143 O O . THR A 1 274 ? -25.035 9.509 1.338 1.00 89.56 274 THR A O 1
ATOM 2146 N N . GLU A 1 275 ? -23.666 8.466 -0.099 1.00 93.75 275 GLU A N 1
ATOM 2147 C CA . GLU A 1 275 ? -24.159 7.099 0.082 1.00 93.75 275 GLU A CA 1
ATOM 2148 C C . GLU A 1 275 ? -23.844 6.569 1.493 1.00 93.75 275 GLU A C 1
ATOM 2150 O O . GLU A 1 275 ? -24.754 6.174 2.221 1.00 93.75 275 GLU A O 1
ATOM 2155 N N . LEU A 1 276 ? -22.575 6.614 1.930 1.00 94.88 276 LEU A N 1
ATOM 2156 C CA . LEU A 1 276 ? -22.197 6.120 3.265 1.00 94.88 276 LEU A CA 1
ATOM 2157 C C . LEU A 1 276 ? -22.766 7.006 4.384 1.00 94.88 276 LEU A C 1
ATOM 2159 O O . LEU A 1 276 ? -23.201 6.494 5.416 1.00 94.88 276 LEU A O 1
ATOM 2163 N N . LEU A 1 277 ? -22.807 8.326 4.175 1.00 95.12 277 LEU A N 1
ATOM 2164 C CA . LEU A 1 277 ? -23.427 9.255 5.122 1.00 95.12 277 LEU A CA 1
ATOM 2165 C C . LEU A 1 277 ? -24.916 8.941 5.342 1.00 95.12 277 LEU A C 1
ATOM 2167 O O . LEU A 1 277 ? -25.376 8.981 6.481 1.00 95.12 277 LEU A O 1
ATOM 2171 N N . ALA A 1 278 ? -25.659 8.577 4.292 1.00 96.00 278 ALA A N 1
ATOM 2172 C CA . ALA A 1 278 ? -27.062 8.184 4.422 1.00 96.00 278 ALA A CA 1
ATOM 2173 C C . ALA A 1 278 ? -27.233 6.921 5.287 1.00 96.00 278 ALA A C 1
ATOM 2175 O O . ALA A 1 278 ? -28.059 6.912 6.205 1.00 96.00 278 ALA A O 1
ATOM 2176 N N . SER A 1 279 ? -26.412 5.890 5.054 1.00 96.94 279 SER A N 1
ATOM 2177 C CA . SER A 1 279 ? -26.389 4.672 5.878 1.00 96.94 279 SER A CA 1
ATOM 2178 C C . SER A 1 279 ? -26.080 4.984 7.344 1.00 96.94 279 SER A C 1
ATOM 2180 O O . SER A 1 279 ? -26.779 4.519 8.244 1.00 96.94 279 SER A O 1
ATOM 2182 N N . MET A 1 280 ? -25.080 5.834 7.593 1.00 97.50 280 MET A N 1
ATOM 2183 C CA . MET A 1 280 ? -24.707 6.261 8.942 1.00 97.50 280 MET A CA 1
ATOM 2184 C C . MET A 1 280 ? -25.817 7.039 9.646 1.00 97.50 280 MET A C 1
ATOM 2186 O O . MET A 1 280 ? -26.106 6.766 10.810 1.00 97.50 280 MET A O 1
ATOM 2190 N N . ASN A 1 281 ? -26.473 7.967 8.949 1.00 97.44 281 ASN A N 1
ATOM 2191 C CA . ASN A 1 281 ? -27.576 8.742 9.513 1.00 97.44 281 ASN A CA 1
ATOM 2192 C C . ASN A 1 281 ? -28.726 7.835 9.967 1.00 97.44 281 ASN A C 1
ATOM 2194 O O . ASN A 1 281 ? -29.270 8.042 11.052 1.00 97.44 281 ASN A O 1
ATOM 2198 N N . LYS A 1 282 ? -29.055 6.800 9.181 1.00 97.81 282 LYS A N 1
ATOM 2199 C CA . LYS A 1 282 ? -30.068 5.800 9.551 1.00 97.81 282 LYS A CA 1
ATOM 2200 C C . LYS A 1 282 ? -29.703 5.088 10.857 1.00 97.81 282 LYS A C 1
ATOM 2202 O O . LYS A 1 282 ? -30.532 5.012 11.760 1.00 97.81 282 LYS A O 1
ATOM 2207 N N . LEU A 1 283 ? -28.465 4.602 10.972 1.00 98.31 283 LEU A N 1
ATOM 2208 C CA . LEU A 1 283 ? -28.000 3.890 12.168 1.00 98.31 283 LEU A CA 1
ATOM 2209 C C . LEU A 1 283 ? -27.940 4.797 13.402 1.00 98.31 283 LEU A C 1
ATOM 2211 O O . LEU A 1 283 ? -28.315 4.374 14.491 1.00 98.31 283 LEU A O 1
ATOM 2215 N N . ILE A 1 284 ? -27.508 6.048 13.234 1.00 98.38 284 ILE A N 1
ATOM 2216 C CA . ILE A 1 284 ? -27.407 7.019 14.328 1.00 98.38 284 ILE A CA 1
ATOM 2217 C C . ILE A 1 284 ? -28.784 7.406 14.861 1.00 98.38 284 ILE A C 1
ATOM 2219 O O . ILE A 1 284 ? -28.976 7.407 16.074 1.00 98.38 284 ILE A O 1
ATOM 2223 N N . LEU A 1 285 ? -29.749 7.699 13.983 1.00 98.25 285 LEU A N 1
ATOM 2224 C CA . LEU A 1 285 ? -31.118 8.011 14.405 1.00 98.25 285 LEU A CA 1
ATOM 2225 C C . LEU A 1 285 ? -31.735 6.860 15.193 1.00 98.25 285 LEU A C 1
ATOM 2227 O O . LEU A 1 285 ? -32.334 7.094 16.239 1.00 98.25 285 LEU A O 1
ATOM 2231 N N . LEU A 1 286 ? -31.536 5.629 14.724 1.00 98.19 286 LEU A N 1
ATOM 2232 C CA . LEU A 1 286 ? -32.057 4.444 15.390 1.00 98.19 286 LEU A CA 1
ATOM 2233 C C . LEU A 1 286 ? 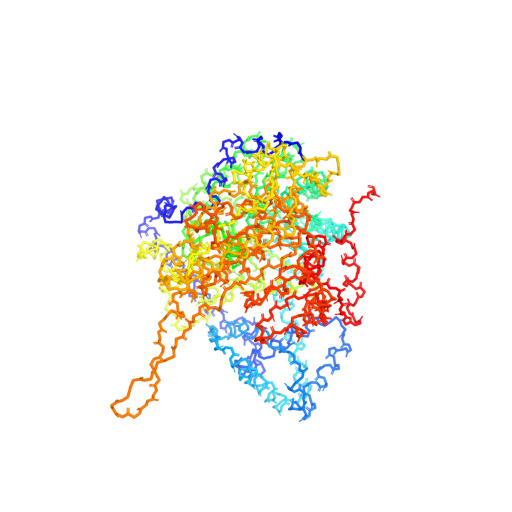-31.362 4.191 16.737 1.00 98.19 286 LEU A C 1
ATOM 2235 O O . LEU A 1 286 ? -32.030 3.947 17.737 1.00 98.19 286 LEU A O 1
ATOM 2239 N N . ALA A 1 287 ? -30.031 4.305 16.807 1.00 97.94 287 ALA A N 1
ATOM 2240 C CA . ALA A 1 287 ? -29.292 4.150 18.063 1.00 97.94 287 ALA A CA 1
ATOM 2241 C C . ALA A 1 287 ? -29.663 5.230 19.093 1.00 97.94 287 ALA A C 1
ATOM 2243 O O . ALA A 1 287 ? -29.745 4.939 20.288 1.00 97.94 287 ALA A O 1
ATOM 2244 N N . LYS A 1 288 ? -29.945 6.451 18.622 1.00 96.94 288 LYS A N 1
ATOM 2245 C CA . LYS A 1 288 ? -30.480 7.553 19.424 1.00 96.94 288 LYS A CA 1
ATOM 2246 C C . LYS A 1 288 ? -31.895 7.268 19.922 1.00 96.94 288 LYS A C 1
ATOM 2248 O O . LYS A 1 288 ? -32.142 7.428 21.112 1.00 96.94 288 LYS A O 1
ATOM 2253 N N . GLU A 1 289 ? -32.801 6.815 19.055 1.00 96.81 289 GLU A N 1
ATOM 2254 C CA . GLU A 1 289 ? -34.169 6.425 19.434 1.00 96.81 289 GLU A CA 1
ATOM 2255 C C . GLU A 1 289 ? -34.157 5.326 20.504 1.00 96.81 289 GLU A C 1
ATOM 2257 O O . GLU A 1 289 ? -34.851 5.424 21.514 1.00 96.81 289 GLU A O 1
ATOM 2262 N N . LYS A 1 290 ? -33.319 4.301 20.314 1.00 97.19 290 LYS A N 1
ATOM 2263 C CA . LYS A 1 290 ? -33.148 3.193 21.265 1.00 97.19 290 LYS A CA 1
ATOM 2264 C C . LYS A 1 290 ? -32.275 3.545 22.474 1.00 97.19 290 LYS A C 1
ATOM 2266 O O . LYS A 1 290 ? -32.156 2.738 23.393 1.00 97.19 290 LYS A O 1
ATOM 2271 N N . ASN A 1 291 ? -31.682 4.738 22.486 1.00 96.81 291 ASN A N 1
ATOM 2272 C CA . ASN A 1 291 ? -30.805 5.254 23.532 1.00 96.81 291 ASN A CA 1
ATOM 2273 C C . ASN A 1 291 ? -29.656 4.294 23.917 1.00 96.81 291 ASN A C 1
ATOM 2275 O O . ASN A 1 291 ? -29.393 4.053 25.098 1.00 96.81 291 ASN A O 1
ATOM 2279 N N . ILE A 1 292 ? -28.971 3.735 22.914 1.00 97.62 292 ILE A N 1
ATOM 2280 C CA . ILE A 1 292 ? -27.808 2.845 23.086 1.00 97.62 292 ILE A CA 1
ATOM 2281 C C . ILE A 1 292 ? -26.524 3.508 22.582 1.00 97.62 292 ILE A C 1
ATOM 2283 O O . ILE A 1 292 ? -26.575 4.510 21.872 1.00 97.62 292 ILE A O 1
ATOM 2287 N N . GLY A 1 293 ? -25.359 2.966 22.942 1.00 97.50 293 GLY A N 1
ATOM 2288 C CA . GLY A 1 293 ? -24.078 3.438 22.404 1.00 97.50 293 GLY A CA 1
ATOM 2289 C C . GLY A 1 293 ? -23.820 2.911 20.987 1.00 97.50 293 GLY A C 1
ATOM 2290 O O . GLY A 1 293 ? -24.076 1.738 20.712 1.00 97.50 293 GLY A O 1
ATOM 2291 N N . LEU A 1 294 ? -23.259 3.740 20.104 1.00 98.44 294 LEU A N 1
ATOM 2292 C CA . LEU A 1 294 ? -22.802 3.348 18.765 1.00 98.44 294 LEU A CA 1
ATOM 2293 C C . LEU A 1 294 ? -21.365 3.823 18.575 1.00 98.44 294 LEU A C 1
ATOM 2295 O O . LEU A 1 294 ? -21.097 5.021 18.552 1.00 98.44 294 LEU A O 1
ATOM 2299 N N . THR A 1 295 ? -20.431 2.885 18.432 1.00 98.38 295 THR A N 1
ATOM 2300 C CA . THR A 1 295 ? -19.013 3.187 18.203 1.00 98.38 295 THR A CA 1
ATOM 2301 C C . THR A 1 295 ? -18.617 2.874 16.764 1.00 98.38 295 THR A C 1
ATOM 2303 O O . THR A 1 295 ? -18.804 1.756 16.293 1.00 98.38 295 THR A O 1
ATOM 2306 N N . ILE A 1 296 ? -18.036 3.852 16.074 1.00 98.31 296 ILE A N 1
ATOM 2307 C CA . ILE A 1 296 ? -17.389 3.655 14.776 1.00 98.31 296 ILE A CA 1
ATOM 2308 C C . ILE A 1 296 ? -15.990 3.079 15.029 1.00 98.31 296 ILE A C 1
ATOM 2310 O O . ILE A 1 296 ? -15.157 3.708 15.690 1.00 98.31 296 ILE A O 1
ATOM 2314 N N . ASP A 1 297 ? -15.731 1.874 14.526 1.00 97.81 297 ASP A N 1
ATOM 2315 C CA . ASP A 1 297 ? -14.424 1.230 14.631 1.00 97.81 297 ASP A CA 1
ATOM 2316 C C . ASP A 1 297 ? -13.386 1.921 13.733 1.00 97.81 297 ASP A C 1
ATOM 2318 O O . ASP A 1 297 ? -13.691 2.440 12.659 1.00 97.81 297 ASP A O 1
ATOM 2322 N N . ALA A 1 298 ? -12.127 1.894 14.172 1.00 96.75 298 ALA A N 1
ATOM 2323 C CA . ALA A 1 298 ? -10.998 2.391 13.398 1.00 96.75 298 ALA A CA 1
ATOM 2324 C C . ALA A 1 298 ? -10.364 1.259 12.584 1.00 96.75 298 ALA A C 1
ATOM 2326 O O . ALA A 1 298 ? -10.007 0.209 13.129 1.00 96.75 298 ALA A O 1
ATOM 2327 N N . GLU A 1 299 ? -10.195 1.506 11.289 1.00 95.31 299 GLU A N 1
ATOM 2328 C CA . GLU A 1 299 ? -9.691 0.551 10.299 1.00 95.31 299 GLU A CA 1
ATOM 2329 C C . GLU A 1 299 ? -8.232 0.884 9.918 1.00 95.31 299 GLU A C 1
ATOM 2331 O O . GLU A 1 299 ? -7.446 1.270 10.789 1.00 95.31 299 GLU A O 1
ATOM 2336 N N . GLU A 1 300 ? -7.835 0.723 8.656 1.00 95.69 300 GLU A N 1
ATOM 2337 C CA . GLU A 1 300 ? -6.484 1.046 8.184 1.00 95.69 300 GLU A CA 1
ATOM 2338 C C . GLU A 1 300 ? -6.188 2.555 8.200 1.00 95.69 300 GLU A C 1
ATOM 2340 O O . GLU A 1 300 ? -7.073 3.413 8.086 1.00 95.69 300 GLU A O 1
ATOM 2345 N N . SER A 1 301 ? -4.906 2.916 8.280 1.00 96.12 301 SER A N 1
ATOM 2346 C CA . SER A 1 301 ? -4.472 4.302 8.469 1.00 96.12 301 SER A CA 1
ATOM 2347 C C . SER A 1 301 ? -4.884 5.231 7.326 1.00 96.12 301 SER A C 1
ATOM 2349 O O . SER A 1 301 ? -5.115 6.424 7.556 1.00 96.12 301 SER A O 1
ATOM 2351 N N . TYR A 1 302 ? -5.016 4.706 6.106 1.00 93.62 302 TYR A N 1
ATOM 2352 C CA . TYR A 1 302 ? -5.451 5.472 4.935 1.00 93.62 302 TYR A CA 1
ATOM 2353 C C . TYR A 1 302 ? -6.949 5.832 4.962 1.00 93.62 302 TYR A C 1
ATOM 2355 O O . TYR A 1 302 ? -7.370 6.744 4.249 1.00 93.62 302 TYR A O 1
ATOM 2363 N N . ARG A 1 303 ? -7.751 5.178 5.816 1.00 94.69 303 ARG A N 1
ATOM 2364 C CA . ARG A 1 303 ? -9.181 5.474 6.033 1.00 94.69 303 ARG A CA 1
ATOM 2365 C C . ARG A 1 303 ? -9.442 6.474 7.160 1.00 94.69 303 ARG A C 1
ATOM 2367 O O . ARG A 1 303 ? -10.541 7.024 7.232 1.00 94.69 303 ARG A O 1
ATOM 2374 N N . LEU A 1 304 ? -8.435 6.801 7.976 1.00 94.62 304 LEU A N 1
ATOM 2375 C CA . LEU A 1 304 ? -8.589 7.739 9.095 1.00 94.62 304 LEU A CA 1
ATOM 2376 C C . LEU A 1 304 ? -9.155 9.095 8.645 1.00 94.62 304 LEU A C 1
ATOM 2378 O O . LEU A 1 304 ? -10.167 9.542 9.176 1.00 94.62 304 LEU A O 1
ATOM 2382 N N . MET A 1 305 ? -8.548 9.742 7.648 1.00 90.50 305 MET A N 1
ATOM 2383 C CA . MET A 1 305 ? -8.996 11.070 7.205 1.00 90.50 305 MET A CA 1
ATOM 2384 C C . MET A 1 305 ? -10.426 11.053 6.626 1.00 90.50 305 MET A C 1
ATOM 2386 O O . MET A 1 305 ? -11.230 11.892 7.038 1.00 90.50 305 MET A O 1
ATOM 2390 N N . PRO A 1 306 ? -10.805 10.100 5.745 1.00 90.62 306 PRO A N 1
ATOM 2391 C CA . PRO A 1 306 ? -12.205 9.908 5.362 1.00 90.62 306 PRO A CA 1
ATOM 2392 C C . PRO A 1 306 ? -13.164 9.702 6.546 1.00 90.62 306 PRO A C 1
ATOM 2394 O O . PRO A 1 306 ? -14.254 10.268 6.533 1.00 90.62 306 PRO A O 1
ATOM 2397 N N . SER A 1 307 ? -12.775 8.928 7.570 1.00 94.44 307 SER A N 1
ATOM 2398 C CA . SER A 1 307 ? -13.623 8.689 8.754 1.00 94.44 307 SER A CA 1
ATOM 2399 C C . SER A 1 307 ? -13.890 9.967 9.560 1.00 94.44 307 SER A C 1
ATOM 2401 O O . SER A 1 307 ? -15.033 10.234 9.924 1.00 94.44 307 SER A O 1
ATOM 2403 N N . LEU A 1 308 ? -12.866 10.804 9.769 1.00 93.44 308 LEU A N 1
ATOM 2404 C CA . LEU A 1 308 ? -12.991 12.054 10.525 1.00 93.44 308 LEU A CA 1
ATOM 2405 C C . LEU A 1 308 ? -13.854 13.081 9.783 1.00 93.44 308 LEU A C 1
ATOM 2407 O O . LEU A 1 308 ? -14.675 13.751 10.400 1.00 93.44 308 LEU A O 1
ATOM 2411 N N . ARG A 1 309 ? -13.736 13.152 8.451 1.00 90.56 309 ARG A N 1
ATOM 2412 C CA . ARG A 1 309 ? -14.605 14.006 7.623 1.00 90.56 309 ARG A CA 1
ATOM 2413 C C . ARG A 1 309 ? -16.065 13.575 7.685 1.00 90.56 309 ARG A C 1
ATOM 2415 O O . ARG A 1 309 ? -16.953 14.418 7.786 1.00 90.56 309 ARG A O 1
ATOM 2422 N N . LEU A 1 310 ? -16.316 12.267 7.627 1.00 93.06 310 LEU A N 1
ATOM 2423 C CA . LEU A 1 310 ? -17.664 11.726 7.767 1.00 93.06 310 LEU A CA 1
ATOM 2424 C C . LEU A 1 310 ? -18.246 12.069 9.146 1.00 93.06 310 LEU A C 1
ATOM 2426 O O . LEU A 1 310 ? -19.383 12.529 9.221 1.00 93.06 310 LEU A O 1
ATOM 2430 N N . LEU A 1 311 ? -17.451 11.919 10.212 1.00 95.12 311 LEU A N 1
ATOM 2431 C CA . LEU A 1 311 ? -17.838 12.304 11.570 1.00 95.12 311 LEU A CA 1
ATOM 2432 C C . LEU A 1 311 ? -18.156 13.802 11.673 1.00 95.12 311 LEU A C 1
ATOM 2434 O O . LEU A 1 311 ? -19.200 14.154 12.212 1.00 95.12 311 LEU A O 1
ATOM 2438 N N . GLU A 1 312 ? -17.318 14.685 11.121 1.00 94.19 312 GLU A N 1
ATOM 2439 C CA . GLU A 1 312 ? -17.598 16.127 11.110 1.00 94.19 312 GLU A CA 1
ATOM 2440 C C . GLU A 1 312 ? -18.927 16.437 10.406 1.00 94.19 312 GLU A C 1
ATOM 2442 O O . GLU A 1 312 ? -19.725 17.210 10.932 1.00 94.19 312 GLU A O 1
ATOM 2447 N N . LYS A 1 313 ? -19.222 15.797 9.264 1.00 93.31 313 LYS A N 1
ATOM 2448 C CA . LYS A 1 313 ? -20.514 15.973 8.574 1.00 93.31 313 LYS A CA 1
ATOM 2449 C C . LYS A 1 313 ? -21.703 15.485 9.400 1.00 93.31 313 LYS A C 1
ATOM 2451 O O . LYS A 1 313 ? -22.736 16.153 9.428 1.00 93.31 313 LYS A O 1
ATOM 2456 N N . ILE A 1 314 ? -21.557 14.348 10.080 1.00 95.31 314 ILE A N 1
ATOM 2457 C CA . ILE A 1 314 ? -22.572 13.817 10.998 1.00 95.31 314 ILE A CA 1
ATOM 2458 C C . ILE A 1 314 ? -22.845 14.831 12.114 1.00 95.31 314 ILE A C 1
ATOM 2460 O O . ILE A 1 314 ? -24.000 15.190 12.343 1.00 95.31 314 ILE A O 1
ATOM 2464 N N . LEU A 1 315 ? -21.801 15.350 12.763 1.00 95.62 315 LEU A N 1
ATOM 2465 C CA . LEU A 1 315 ? -21.937 16.327 13.847 1.00 95.62 315 LEU A CA 1
ATOM 2466 C C . LEU A 1 315 ? -22.532 17.652 13.355 1.00 95.62 315 LEU A C 1
ATOM 2468 O O . LEU A 1 315 ? -23.466 18.173 13.965 1.00 95.62 315 LEU A O 1
ATOM 2472 N N . ALA A 1 316 ? -22.075 18.144 12.202 1.00 94.81 316 ALA A N 1
ATOM 2473 C CA . ALA A 1 316 ? -22.583 19.364 11.580 1.00 94.81 316 ALA A CA 1
ATOM 2474 C C . ALA A 1 316 ? -24.073 19.294 11.226 1.00 94.81 316 ALA A C 1
ATOM 2476 O O . ALA A 1 316 ? -24.757 20.314 11.269 1.00 94.81 316 ALA A O 1
ATOM 2477 N N . SER A 1 317 ? -24.591 18.103 10.908 1.00 95.62 317 SER A N 1
ATOM 2478 C CA . SER A 1 317 ? -26.021 17.910 10.637 1.00 95.62 317 SER A CA 1
ATOM 2479 C C . SER A 1 317 ? -26.909 18.052 11.882 1.00 95.62 317 SER A C 1
ATOM 2481 O O . SER A 1 317 ? -28.122 18.198 11.758 1.00 95.62 317 SER A O 1
ATOM 2483 N N . GLY A 1 318 ? -26.328 17.986 13.087 1.00 96.00 318 GLY A N 1
ATOM 2484 C CA . GLY A 1 318 ? -27.059 18.028 14.354 1.00 96.00 318 GLY A CA 1
ATOM 2485 C C . GLY A 1 318 ? -27.842 16.752 14.685 1.00 96.00 318 GLY A C 1
ATOM 2486 O O . GLY A 1 318 ? -28.539 16.716 15.698 1.00 96.00 318 GLY A O 1
ATOM 2487 N N . ILE A 1 319 ? -27.721 15.692 13.881 1.00 95.94 319 ILE A N 1
ATOM 2488 C CA . ILE A 1 319 ? -28.500 14.453 14.031 1.00 95.94 319 ILE A CA 1
ATOM 2489 C C . ILE A 1 319 ? -28.284 13.765 15.393 1.00 95.94 319 ILE A C 1
ATOM 2491 O O . ILE A 1 319 ? -29.223 13.217 15.977 1.00 95.94 319 ILE A O 1
ATOM 2495 N N . ALA A 1 320 ? -27.068 13.876 15.940 1.00 94.50 320 ALA A N 1
ATOM 2496 C CA . ALA A 1 320 ? -26.678 13.308 17.229 1.00 94.50 320 ALA A CA 1
ATOM 2497 C C . ALA A 1 320 ? -27.073 14.169 18.446 1.00 94.50 320 ALA A C 1
ATOM 2499 O O . ALA A 1 320 ? -27.024 13.664 19.562 1.00 94.50 320 ALA A O 1
ATOM 2500 N N . LYS A 1 321 ? -27.527 15.423 18.263 1.00 95.00 321 LYS A N 1
ATOM 2501 C CA . LYS A 1 321 ? -27.792 16.347 19.384 1.00 95.00 321 LYS A CA 1
ATOM 2502 C C . LYS A 1 321 ? -28.728 15.747 20.429 1.00 95.00 321 LYS A C 1
ATOM 2504 O O . LYS A 1 321 ? -29.766 15.178 20.077 1.00 95.00 321 LYS A O 1
ATOM 2509 N N . GLY A 1 322 ? -28.383 15.919 21.702 1.00 92.81 322 GLY A N 1
ATOM 2510 C CA . GLY A 1 322 ? -29.135 15.366 22.832 1.00 92.81 322 GLY A CA 1
ATOM 2511 C C . GLY A 1 322 ? -28.946 13.859 23.041 1.00 92.81 322 GLY A C 1
ATOM 2512 O O . GLY A 1 322 ? -29.675 13.272 23.835 1.00 92.81 322 GLY A O 1
ATOM 2513 N N . TRP A 1 323 ? -28.006 13.224 22.333 1.00 96.81 323 TRP A N 1
ATOM 2514 C CA . TRP A 1 323 ? -27.636 11.823 22.522 1.00 96.81 323 TRP A CA 1
ATOM 2515 C C . TRP A 1 323 ? -26.115 11.658 22.504 1.00 96.81 323 TRP A C 1
ATOM 2517 O O . TRP A 1 323 ? -25.467 11.700 21.462 1.00 96.81 323 TRP A O 1
ATOM 2527 N N . ASP A 1 324 ? -25.551 11.387 23.676 1.00 95.31 324 ASP A N 1
ATOM 2528 C CA . ASP A 1 324 ? -24.101 11.283 23.882 1.00 95.31 324 ASP A CA 1
ATOM 2529 C C . ASP A 1 324 ? -23.559 9.859 23.651 1.00 95.31 324 ASP A C 1
ATOM 2531 O O . ASP A 1 324 ? -22.527 9.465 24.194 1.00 95.31 324 ASP A O 1
ATOM 2535 N N . GLY A 1 325 ? -24.278 9.052 22.864 1.00 96.50 325 GLY A N 1
ATOM 2536 C CA . GLY A 1 325 ? -23.917 7.663 22.572 1.00 96.50 325 GLY A CA 1
ATOM 2537 C C . GLY A 1 325 ? -23.025 7.468 21.349 1.00 96.50 325 GLY A C 1
ATOM 2538 O O . GLY A 1 325 ? -22.542 6.353 21.141 1.00 96.50 325 GLY A O 1
ATOM 2539 N N . LEU A 1 326 ? -22.787 8.515 20.552 1.00 98.19 326 LEU A N 1
ATOM 2540 C CA . LEU A 1 326 ? -21.915 8.444 19.380 1.00 98.19 326 LEU A CA 1
ATOM 2541 C C . LEU A 1 326 ? -20.450 8.336 19.805 1.00 98.19 326 LEU A C 1
ATOM 2543 O O . LEU A 1 326 ? -19.956 9.163 20.571 1.00 98.19 326 LEU A O 1
ATOM 2547 N N . GLY A 1 327 ? -19.734 7.354 19.266 1.00 96.62 327 GLY A N 1
ATOM 2548 C CA . GLY A 1 327 ? -18.320 7.168 19.548 1.00 96.62 327 GLY A CA 1
ATOM 2549 C C . GLY A 1 327 ? -17.453 6.811 18.355 1.00 96.62 327 GLY A C 1
ATOM 2550 O O . GLY A 1 327 ? -17.939 6.410 17.299 1.00 96.62 327 GLY A O 1
ATOM 2551 N N . LEU A 1 328 ? -16.143 6.930 18.562 1.00 97.94 328 LEU A N 1
ATOM 2552 C CA . LEU A 1 328 ? -15.099 6.585 17.599 1.00 97.94 328 LEU A CA 1
ATOM 2553 C C . LEU A 1 328 ? -13.936 5.890 18.319 1.00 97.94 328 LEU A C 1
ATOM 2555 O O . LEU A 1 328 ? -13.530 6.299 19.412 1.00 97.94 328 LEU A O 1
ATOM 2559 N N . ALA A 1 329 ? -13.369 4.861 17.690 1.00 98.56 329 ALA A N 1
ATOM 2560 C CA . ALA A 1 329 ? -12.120 4.265 18.145 1.00 98.56 329 ALA A CA 1
ATOM 2561 C C . ALA A 1 329 ? -10.887 5.072 17.692 1.00 98.56 329 ALA A C 1
ATOM 2563 O O . ALA A 1 329 ? -10.809 5.547 16.562 1.00 98.56 329 ALA A O 1
ATOM 2564 N N . VAL A 1 330 ? -9.880 5.186 18.558 1.00 98.69 330 VAL A N 1
ATOM 2565 C CA . VAL A 1 330 ? -8.595 5.847 18.278 1.00 98.69 330 VAL A CA 1
ATOM 2566 C C . VAL A 1 330 ? -7.465 4.856 18.522 1.00 98.69 330 VAL A C 1
ATOM 2568 O O . VAL A 1 330 ? -7.380 4.248 19.586 1.00 98.69 330 VAL A O 1
ATOM 2571 N N . GLN A 1 331 ? -6.583 4.691 17.536 1.00 98.62 331 GLN A N 1
ATOM 2572 C CA . GLN A 1 331 ? -5.530 3.677 17.563 1.00 98.62 331 GLN A CA 1
ATOM 2573 C C . GLN A 1 331 ? -4.183 4.281 17.990 1.00 98.62 331 GLN A C 1
ATOM 2575 O O . GLN A 1 331 ? -3.524 4.978 17.216 1.00 98.62 331 GLN A O 1
ATOM 2580 N N . ALA A 1 332 ? -3.741 3.981 19.212 1.00 98.50 332 ALA A N 1
ATOM 2581 C CA . ALA A 1 332 ? -2.511 4.502 19.811 1.00 98.50 332 ALA A CA 1
ATOM 2582 C C . ALA A 1 332 ? -1.213 4.040 19.121 1.00 98.50 332 ALA A C 1
ATOM 2584 O O . ALA A 1 332 ? -0.160 4.632 19.339 1.00 98.50 332 ALA A O 1
ATOM 2585 N N . TYR A 1 333 ? -1.245 3.007 18.282 1.00 98.06 333 TYR A N 1
ATOM 2586 C CA . TYR A 1 333 ? -0.086 2.598 17.482 1.00 98.06 333 TYR A CA 1
ATOM 2587 C C . TYR A 1 333 ? 0.235 3.564 16.328 1.00 98.06 333 TYR A C 1
ATOM 2589 O O . TYR A 1 333 ? 1.338 3.499 15.790 1.00 98.06 333 TYR A O 1
ATOM 2597 N N . GLN A 1 334 ? -0.690 4.463 15.951 1.00 98.38 334 GLN A N 1
ATOM 2598 C CA . GLN A 1 334 ? -0.464 5.455 14.902 1.00 98.38 334 GLN A CA 1
ATOM 2599 C C . GLN A 1 334 ? 0.232 6.688 15.468 1.00 98.38 334 GLN A C 1
ATOM 2601 O O . GLN A 1 334 ? -0.123 7.193 16.537 1.00 98.38 334 GLN A O 1
ATOM 2606 N N . LYS A 1 335 ? 1.130 7.265 14.669 1.00 97.50 335 LYS A N 1
ATOM 2607 C CA . LYS A 1 335 ? 1.838 8.518 14.988 1.00 97.50 335 LYS A CA 1
ATOM 2608 C C . LYS A 1 335 ? 0.895 9.719 15.157 1.00 97.50 335 LYS A C 1
ATOM 2610 O O . LYS A 1 335 ? 1.211 10.677 15.855 1.00 97.50 335 LYS A O 1
ATOM 2615 N N . ARG A 1 336 ? -0.300 9.644 14.563 1.00 96.75 336 ARG A N 1
ATOM 2616 C CA . ARG A 1 336 ? -1.336 10.689 14.600 1.00 96.75 336 ARG A CA 1
ATOM 2617 C C . ARG A 1 336 ? -2.258 10.636 15.821 1.00 96.75 336 ARG A C 1
ATOM 2619 O O . ARG A 1 336 ? -3.038 11.565 15.992 1.00 96.75 336 ARG A O 1
ATOM 2626 N N . ALA A 1 337 ? -2.203 9.598 16.662 1.00 98.00 337 ALA A N 1
ATOM 2627 C CA . ALA A 1 337 ? -3.238 9.333 17.674 1.00 98.00 337 ALA A CA 1
ATOM 2628 C C . ALA A 1 337 ? -3.530 10.524 18.611 1.00 98.00 337 ALA A C 1
ATOM 2630 O O . ALA A 1 337 ? -4.688 10.872 18.821 1.00 98.00 337 ALA A O 1
ATOM 2631 N N . LEU A 1 338 ? -2.491 11.206 19.108 1.00 97.06 338 LEU A N 1
ATOM 2632 C CA . LEU A 1 338 ? -2.656 12.389 19.962 1.00 97.06 338 LEU A CA 1
ATOM 2633 C C . LEU A 1 338 ? -3.350 13.550 19.238 1.00 97.06 338 LEU A C 1
ATOM 2635 O O . LEU A 1 338 ? -4.192 14.214 19.833 1.00 97.06 338 LEU A O 1
ATOM 2639 N N . ALA A 1 339 ? -3.016 13.776 17.966 1.00 96.19 339 ALA A N 1
ATOM 2640 C CA . ALA A 1 339 ? -3.646 14.813 17.152 1.00 96.19 339 ALA A CA 1
ATOM 2641 C C . ALA A 1 339 ? -5.080 14.441 16.746 1.00 96.19 339 ALA A C 1
ATOM 2643 O O . ALA A 1 339 ? -5.911 15.323 16.559 1.00 96.19 339 ALA A O 1
ATOM 2644 N N . VAL A 1 340 ? -5.398 13.144 16.647 1.00 97.69 340 VAL A N 1
ATOM 2645 C CA . VAL A 1 340 ? -6.785 12.688 16.472 1.00 97.69 340 VAL A CA 1
ATOM 2646 C C . VAL A 1 340 ? -7.610 13.053 17.699 1.00 97.69 340 VAL A C 1
ATOM 2648 O O . VAL A 1 340 ? -8.702 13.581 17.539 1.00 97.69 340 VAL A O 1
ATOM 2651 N N . ILE A 1 341 ? -7.087 12.844 18.911 1.00 98.12 341 ILE A N 1
ATOM 2652 C CA . ILE A 1 341 ? -7.788 13.227 20.147 1.00 98.12 341 ILE A CA 1
ATOM 2653 C C . ILE A 1 341 ? -8.029 14.746 20.195 1.00 98.12 341 ILE A C 1
ATOM 2655 O O . ILE A 1 341 ? -9.144 15.166 20.497 1.00 98.12 341 ILE A O 1
ATOM 2659 N N . ASP A 1 342 ? -7.037 15.561 19.818 1.00 96.62 342 ASP A N 1
ATOM 2660 C CA . ASP A 1 342 ? -7.205 17.023 19.704 1.00 96.62 342 ASP A CA 1
ATOM 2661 C C . ASP A 1 342 ? -8.293 17.398 18.695 1.00 96.62 342 ASP A C 1
ATOM 2663 O O . ASP A 1 342 ? -9.119 18.276 18.942 1.00 96.62 342 ASP A O 1
ATOM 2667 N N . HIS A 1 343 ? -8.318 16.713 17.552 1.00 95.88 343 HIS A N 1
ATOM 2668 C CA . HIS A 1 343 ? -9.316 16.959 16.522 1.00 95.88 343 HIS A CA 1
ATOM 2669 C C . HIS A 1 343 ? -10.724 16.564 16.983 1.00 95.88 343 HIS A C 1
ATOM 2671 O O . HIS A 1 343 ? -11.669 17.316 16.764 1.00 95.88 343 HIS A O 1
ATOM 2677 N N . LEU A 1 344 ? -10.876 15.434 17.681 1.00 96.56 344 LEU A N 1
ATOM 2678 C CA . LEU A 1 344 ? -12.155 15.039 18.277 1.00 96.56 344 LEU A CA 1
ATOM 2679 C C . LEU A 1 344 ? -12.619 16.035 19.340 1.00 96.56 344 LEU A C 1
ATOM 2681 O O . LEU A 1 344 ? -13.815 16.299 19.430 1.00 96.56 344 LEU A O 1
ATOM 2685 N N . LYS A 1 345 ? -11.691 16.619 20.108 1.00 96.56 345 LYS A N 1
ATOM 2686 C CA . LYS A 1 345 ? -12.008 17.645 21.110 1.00 96.56 345 LYS A CA 1
ATOM 2687 C C . LYS A 1 345 ? -12.525 18.902 20.428 1.00 96.56 345 LYS A C 1
ATOM 2689 O O . LYS A 1 345 ? -13.584 19.399 20.787 1.00 96.56 345 LYS A O 1
ATOM 2694 N N . PHE A 1 346 ? -11.825 19.346 19.386 1.00 94.94 346 PHE A N 1
ATOM 2695 C CA . PHE A 1 346 ? -12.264 20.458 18.550 1.00 94.94 346 PHE A CA 1
ATOM 2696 C C . PHE A 1 346 ? -13.664 20.225 17.965 1.00 94.94 346 PHE A C 1
ATOM 2698 O O . PHE A 1 346 ? -14.500 21.121 18.027 1.00 94.94 346 PHE A O 1
ATOM 2705 N N . LEU A 1 347 ? -13.941 19.034 17.422 1.00 94.12 347 LEU A N 1
ATOM 2706 C CA . LEU A 1 347 ? -15.267 18.705 16.890 1.00 94.12 347 LEU A CA 1
ATOM 2707 C C . LEU A 1 347 ? -16.337 18.671 17.990 1.00 94.12 347 LEU A C 1
ATOM 2709 O O . LEU A 1 347 ? -17.430 19.192 17.781 1.00 94.12 347 LEU A O 1
ATOM 2713 N N . SER A 1 348 ? -16.022 18.093 19.151 1.00 95.75 348 SER A N 1
ATOM 2714 C CA . SER A 1 348 ? -16.922 18.050 20.307 1.00 95.75 348 SER A CA 1
ATOM 2715 C C . SER A 1 348 ? -17.321 19.458 20.755 1.00 95.75 348 SER A C 1
ATOM 2717 O O . SER A 1 348 ? -18.512 19.736 20.871 1.00 95.75 348 SER A O 1
ATOM 2719 N N . ASP A 1 349 ? -16.353 20.368 20.892 1.00 95.38 349 ASP A N 1
ATOM 2720 C CA . ASP A 1 349 ? -16.603 21.758 21.294 1.00 95.38 349 ASP A CA 1
ATOM 2721 C C . ASP A 1 349 ? -17.359 22.544 20.219 1.00 95.38 349 ASP A C 1
ATOM 2723 O O . ASP A 1 349 ? -18.317 23.256 20.512 1.00 95.38 349 ASP A O 1
ATOM 2727 N N . LYS A 1 350 ? -16.940 22.409 18.953 1.00 94.69 350 LYS A N 1
ATOM 2728 C CA . LYS A 1 350 ? -17.526 23.135 17.817 1.00 94.69 350 LYS A CA 1
ATOM 2729 C C . LYS A 1 350 ? -19.014 22.837 17.647 1.00 94.69 350 LYS A C 1
ATOM 2731 O O . LYS A 1 350 ? -19.762 23.718 17.225 1.00 94.69 350 LYS A O 1
ATOM 2736 N N . TYR A 1 351 ? -19.427 21.602 17.924 1.00 95.38 351 TYR A N 1
ATOM 2737 C CA . TYR A 1 351 ? -20.802 21.148 17.720 1.00 95.38 351 TYR A CA 1
ATOM 2738 C C . TYR A 1 351 ? -21.589 20.935 19.018 1.00 95.38 351 TYR A C 1
ATOM 2740 O O . TYR A 1 351 ? -22.748 20.528 18.930 1.00 95.38 351 TYR A O 1
ATOM 2748 N N . ASP A 1 352 ? -20.991 21.246 20.175 1.00 95.38 352 ASP A N 1
ATOM 2749 C CA . ASP A 1 352 ? -21.561 21.032 21.512 1.00 95.38 352 ASP A CA 1
ATOM 2750 C C . ASP A 1 352 ? -22.111 19.604 21.676 1.00 95.38 352 ASP A C 1
ATOM 2752 O O . ASP A 1 352 ? -23.287 19.372 21.956 1.00 95.38 352 ASP A O 1
ATOM 2756 N N . GLN A 1 353 ? -21.256 18.623 21.377 1.00 95.56 353 GLN A N 1
ATOM 2757 C CA . GLN A 1 353 ? -21.616 17.207 21.373 1.00 95.56 353 GLN A CA 1
ATOM 2758 C C . GLN A 1 353 ? -20.566 16.395 22.123 1.00 95.56 353 GLN A C 1
ATOM 2760 O O . GLN A 1 353 ? -19.407 16.319 21.702 1.00 95.56 353 GLN A O 1
ATOM 2765 N N . LYS A 1 354 ? -20.975 15.722 23.202 1.00 96.06 354 LYS A N 1
ATOM 2766 C CA . LYS A 1 354 ? -20.112 14.772 23.909 1.00 96.06 354 LYS A CA 1
ATOM 2767 C C . LYS A 1 354 ? -19.924 13.510 23.067 1.00 96.06 354 LYS A C 1
ATOM 2769 O O . LYS A 1 354 ? -20.884 13.014 22.474 1.00 96.06 354 LYS A O 1
ATOM 2774 N N . LEU A 1 355 ? -18.694 12.994 23.011 1.00 97.44 355 LEU A N 1
ATOM 2775 C CA . LEU A 1 355 ? -18.343 11.798 22.229 1.00 97.44 355 LEU A CA 1
ATOM 2776 C C . LEU A 1 355 ? -17.840 10.659 23.120 1.00 97.44 355 LEU A C 1
ATOM 2778 O O . LEU A 1 355 ? -17.064 10.875 24.049 1.00 97.44 355 LEU A O 1
ATOM 2782 N N . CYS A 1 356 ? -18.198 9.420 22.798 1.00 97.94 356 CYS A N 1
ATOM 2783 C CA . CYS A 1 356 ? -17.536 8.238 23.349 1.00 97.94 356 CYS A CA 1
ATOM 2784 C C . CYS A 1 356 ? -16.200 8.002 22.622 1.00 97.94 356 CYS A C 1
ATOM 2786 O O . CYS A 1 356 ? -16.178 7.824 21.404 1.00 97.94 356 CYS A O 1
ATOM 2788 N N . VAL A 1 357 ? -15.074 7.966 23.338 1.00 98.50 357 VAL A N 1
ATOM 2789 C CA . VAL A 1 357 ? -13.757 7.726 22.722 1.00 98.50 357 VAL A CA 1
ATOM 2790 C C . VAL A 1 357 ? -13.173 6.411 23.217 1.00 98.50 357 VAL A C 1
ATOM 2792 O O . VAL A 1 357 ? -12.760 6.293 24.374 1.00 98.50 357 VAL A O 1
ATOM 2795 N N . ARG A 1 358 ? -13.100 5.433 22.305 1.00 98.69 358 ARG A N 1
ATOM 2796 C CA . ARG A 1 358 ? -12.477 4.126 22.539 1.00 98.69 358 ARG A CA 1
ATOM 2797 C C . ARG A 1 358 ? -11.003 4.171 22.180 1.00 98.69 358 ARG A C 1
ATOM 2799 O O . ARG A 1 358 ? -10.639 4.076 21.011 1.00 98.69 358 ARG A O 1
ATOM 2806 N N . LEU A 1 359 ? -10.136 4.261 23.180 1.00 98.81 359 LEU A N 1
ATOM 2807 C CA . LEU A 1 359 ? -8.700 4.136 22.969 1.00 98.81 359 LEU A CA 1
ATOM 2808 C C . LEU A 1 359 ? -8.320 2.656 22.846 1.00 98.81 359 LEU A C 1
ATOM 2810 O O . LEU A 1 359 ? -8.534 1.871 23.769 1.00 98.81 359 LEU A O 1
ATOM 2814 N N . VAL A 1 360 ? -7.732 2.291 21.709 1.00 97.94 360 VAL A N 1
ATOM 2815 C CA . VAL A 1 360 ? -7.175 0.960 21.429 1.00 97.94 360 VAL A CA 1
ATOM 2816 C C . VAL A 1 360 ? -5.688 1.088 21.094 1.00 97.94 360 VAL A C 1
ATOM 2818 O O . VAL A 1 360 ? -5.199 2.183 20.817 1.00 97.94 360 VAL A O 1
ATOM 2821 N N . LYS A 1 361 ? -4.942 -0.022 21.056 1.00 95.75 361 LYS A N 1
ATOM 2822 C CA . LYS A 1 361 ? -3.585 -0.009 20.475 1.00 95.75 361 LYS A CA 1
ATOM 2823 C C . LYS A 1 361 ? -3.655 0.060 18.949 1.00 95.75 361 LYS A C 1
ATOM 2825 O O . LYS A 1 361 ? -3.279 1.076 18.378 1.00 95.75 361 LYS A O 1
ATOM 2830 N N . GLY A 1 362 ? -4.192 -0.973 18.307 1.00 93.75 362 GLY A N 1
ATOM 2831 C CA . GLY A 1 362 ? -4.363 -1.057 16.854 1.00 93.75 362 GLY A CA 1
ATOM 2832 C C . GLY A 1 362 ? -4.307 -2.508 16.375 1.00 93.75 362 GLY A C 1
ATOM 2833 O O . GLY A 1 362 ? -3.657 -3.328 17.016 1.00 93.75 362 GLY A O 1
ATOM 2834 N N . ALA A 1 363 ? -4.986 -2.815 15.266 1.00 87.19 363 ALA A N 1
ATOM 2835 C CA . ALA A 1 363 ? -5.202 -4.193 14.797 1.00 87.19 363 ALA A CA 1
ATOM 2836 C C . ALA A 1 363 ? -4.634 -4.490 13.393 1.00 87.19 363 ALA A C 1
ATOM 2838 O O . ALA A 1 363 ? -4.774 -5.606 12.903 1.00 87.19 363 ALA A O 1
ATOM 2839 N N . TYR A 1 364 ? -3.993 -3.510 12.744 1.00 91.31 364 TYR A N 1
ATOM 2840 C CA . TYR A 1 364 ? -3.546 -3.608 11.342 1.00 91.31 364 TYR A CA 1
ATOM 2841 C C . TYR A 1 364 ? -2.028 -3.449 11.170 1.00 91.31 364 TYR A C 1
ATOM 2843 O O . TYR A 1 364 ? -1.565 -3.107 10.090 1.00 91.31 364 TYR A O 1
ATOM 2851 N N . TRP A 1 365 ? -1.238 -3.639 12.232 1.00 94.19 365 TRP A N 1
ATOM 2852 C CA . TRP A 1 365 ? 0.171 -3.217 12.259 1.00 94.19 365 TRP A CA 1
ATOM 2853 C C . TRP A 1 365 ? 1.006 -3.826 11.123 1.00 94.19 365 TRP A C 1
ATOM 2855 O O . TRP A 1 365 ? 1.632 -3.076 10.379 1.00 94.19 365 TRP A O 1
ATOM 2865 N N . ASP A 1 366 ? 0.944 -5.146 10.921 1.00 87.00 366 ASP A N 1
ATOM 2866 C CA . ASP A 1 366 ? 1.699 -5.825 9.858 1.00 87.00 366 ASP A CA 1
ATOM 2867 C C . ASP A 1 366 ? 1.283 -5.352 8.456 1.00 87.00 366 ASP A C 1
ATOM 2869 O O . ASP A 1 366 ? 2.129 -5.154 7.580 1.00 87.00 366 ASP A O 1
ATOM 2873 N N . THR A 1 367 ? -0.017 -5.112 8.253 1.00 89.75 367 THR A N 1
ATOM 2874 C CA . THR A 1 367 ? -0.560 -4.554 7.008 1.00 89.75 367 THR A CA 1
ATOM 2875 C C . THR A 1 367 ? 0.016 -3.168 6.738 1.00 89.75 367 THR A C 1
ATOM 2877 O O . THR A 1 367 ? 0.468 -2.911 5.624 1.00 89.75 367 THR A O 1
ATOM 2880 N N . GLU A 1 368 ? 0.077 -2.294 7.747 1.00 97.31 368 GLU A N 1
ATOM 2881 C CA . GLU A 1 368 ? 0.632 -0.945 7.584 1.00 97.31 368 GLU A CA 1
ATOM 2882 C C . GLU A 1 368 ? 2.131 -0.959 7.261 1.00 97.31 368 GLU A C 1
ATOM 2884 O O . GLU A 1 368 ? 2.590 -0.167 6.427 1.00 97.31 368 GLU A O 1
ATOM 2889 N N . ILE A 1 369 ? 2.897 -1.871 7.875 1.00 97.44 369 ILE A N 1
ATOM 2890 C CA . ILE A 1 369 ? 4.314 -2.077 7.542 1.00 97.44 369 ILE A CA 1
ATOM 2891 C C . ILE A 1 369 ? 4.447 -2.541 6.086 1.00 97.44 369 ILE A C 1
ATOM 2893 O O . ILE A 1 369 ? 5.161 -1.909 5.300 1.00 97.44 369 ILE A O 1
ATOM 2897 N N . LYS A 1 370 ? 3.716 -3.596 5.701 1.00 97.25 370 LYS A N 1
ATOM 2898 C CA . LYS A 1 370 ? 3.768 -4.180 4.354 1.00 97.25 370 LYS A CA 1
ATOM 2899 C C . LYS A 1 370 ? 3.373 -3.173 3.276 1.00 97.25 370 LYS A C 1
ATOM 2901 O O . LYS A 1 370 ? 4.119 -2.999 2.316 1.00 97.25 370 LYS A O 1
ATOM 2906 N N . LEU A 1 371 ? 2.225 -2.507 3.418 1.00 96.12 371 LEU A N 1
ATOM 2907 C CA . LEU A 1 371 ? 1.734 -1.551 2.420 1.00 96.12 371 LEU A CA 1
ATOM 2908 C C . LEU A 1 371 ? 2.721 -0.399 2.227 1.00 96.12 371 LEU A C 1
ATOM 2910 O O . LEU A 1 371 ? 3.061 -0.071 1.094 1.00 96.12 371 LEU A O 1
ATOM 2914 N N . THR A 1 372 ? 3.259 0.139 3.323 1.00 97.69 372 THR A N 1
ATOM 2915 C CA . THR A 1 372 ? 4.260 1.214 3.287 1.00 97.69 372 THR A CA 1
ATOM 2916 C C . THR A 1 372 ? 5.538 0.796 2.547 1.00 97.69 372 THR A C 1
ATOM 2918 O O . THR A 1 372 ? 6.064 1.572 1.745 1.00 97.69 372 THR A O 1
ATOM 2921 N N . GLN A 1 373 ? 6.026 -0.432 2.770 1.00 98.19 373 GLN A N 1
ATOM 2922 C CA . GLN A 1 373 ? 7.191 -0.983 2.065 1.00 98.19 373 GLN A CA 1
ATOM 2923 C C . GLN A 1 373 ? 6.914 -1.215 0.578 1.00 98.19 373 GLN A C 1
ATOM 2925 O O . GLN A 1 373 ? 7.683 -0.755 -0.268 1.00 98.19 373 GLN A O 1
ATOM 2930 N N . VAL A 1 374 ? 5.799 -1.881 0.256 1.00 97.56 374 VAL A N 1
ATOM 2931 C CA . VAL A 1 374 ? 5.387 -2.173 -1.127 1.00 97.56 374 VAL A CA 1
ATOM 2932 C C . VAL A 1 374 ? 5.228 -0.884 -1.925 1.00 97.56 374 VAL A C 1
ATOM 2934 O O . VAL A 1 374 ? 5.690 -0.806 -3.061 1.00 97.56 374 VAL A O 1
ATOM 2937 N N . GLN A 1 375 ? 4.634 0.149 -1.326 1.00 96.81 375 GLN A N 1
ATOM 2938 C CA . GLN A 1 375 ? 4.402 1.444 -1.964 1.00 96.81 375 GLN A CA 1
ATOM 2939 C C . GLN A 1 375 ? 5.651 2.341 -2.017 1.00 96.81 375 GLN A C 1
ATOM 2941 O O . GLN A 1 375 ? 5.608 3.370 -2.684 1.00 96.81 375 GLN A O 1
ATOM 2946 N N . GLY A 1 376 ? 6.766 1.966 -1.377 1.00 97.56 376 GLY A N 1
ATOM 2947 C CA . GLY A 1 376 ? 8.008 2.749 -1.419 1.00 97.56 376 GLY A CA 1
ATOM 2948 C C . GLY A 1 376 ? 7.870 4.132 -0.774 1.00 97.56 376 GLY A C 1
ATOM 2949 O O . GLY A 1 376 ? 8.415 5.108 -1.291 1.00 97.56 376 GLY A O 1
ATOM 2950 N N . LEU A 1 377 ? 7.084 4.241 0.301 1.00 96.94 377 LEU A N 1
ATOM 2951 C CA . LEU A 1 377 ? 6.785 5.523 0.952 1.00 96.94 377 LEU A CA 1
ATOM 2952 C C . LEU A 1 377 ? 7.891 5.942 1.931 1.00 96.94 377 LEU A C 1
ATOM 2954 O O . LEU A 1 377 ? 8.783 5.164 2.256 1.00 96.94 377 LEU A O 1
ATOM 2958 N N . GLU A 1 378 ? 7.858 7.191 2.392 1.00 94.44 378 GLU A N 1
ATOM 2959 C CA . GLU A 1 378 ? 8.956 7.753 3.193 1.00 94.44 378 GLU A CA 1
ATOM 2960 C C . GLU A 1 378 ? 9.097 7.084 4.566 1.00 94.44 378 GLU A C 1
ATOM 2962 O O . GLU A 1 378 ? 10.210 6.759 4.984 1.00 94.44 378 GLU A O 1
ATOM 2967 N N . ASP A 1 379 ? 7.971 6.839 5.242 1.00 96.50 379 ASP A N 1
ATOM 2968 C CA . ASP A 1 379 ? 7.935 6.268 6.586 1.00 96.50 379 ASP A CA 1
ATOM 2969 C C . ASP A 1 379 ? 6.632 5.525 6.892 1.00 96.50 379 ASP A C 1
ATOM 2971 O O . ASP A 1 379 ? 5.639 5.621 6.166 1.00 96.50 379 ASP A O 1
ATOM 2975 N N . TYR A 1 380 ? 6.622 4.816 8.017 1.00 97.75 380 TYR A N 1
ATOM 2976 C CA . TYR A 1 380 ? 5.472 4.086 8.534 1.00 97.75 380 TYR A CA 1
ATOM 2977 C C . TYR A 1 380 ? 4.445 5.020 9.181 1.00 97.75 380 TYR A C 1
ATOM 2979 O O . TYR A 1 380 ? 4.834 5.961 9.878 1.00 97.75 380 TYR A O 1
ATOM 2987 N N . PRO A 1 381 ? 3.137 4.746 9.029 1.00 97.56 381 PRO A N 1
ATOM 2988 C CA . PRO A 1 381 ? 2.095 5.501 9.716 1.00 97.56 381 PRO A CA 1
ATOM 2989 C C . PRO A 1 381 ? 1.896 5.081 11.175 1.00 97.56 381 PRO A C 1
ATOM 2991 O O . PRO A 1 381 ? 1.202 5.743 11.953 1.00 97.56 381 PRO A O 1
ATOM 2994 N N . VAL A 1 382 ? 2.538 3.975 11.543 1.00 98.19 382 VAL A N 1
ATOM 2995 C CA . VAL A 1 382 ? 2.531 3.346 12.856 1.00 98.19 382 VAL A CA 1
ATOM 2996 C C . VAL A 1 382 ? 3.938 3.327 13.444 1.00 98.19 382 VAL A C 1
ATOM 2998 O O . VAL A 1 382 ? 4.927 3.422 12.717 1.00 98.19 382 VAL A O 1
ATOM 3001 N N . PHE A 1 383 ? 4.037 3.197 14.764 1.00 98.00 383 PHE A N 1
ATOM 3002 C CA . PHE A 1 383 ? 5.318 2.961 15.428 1.00 98.00 383 PHE A CA 1
ATOM 3003 C C . PHE A 1 383 ? 5.836 1.556 15.127 1.00 98.00 383 PHE A C 1
ATOM 3005 O O . PHE A 1 383 ? 5.075 0.588 15.146 1.00 98.00 383 PHE A O 1
ATOM 3012 N N . THR A 1 384 ? 7.141 1.419 14.903 1.00 96.81 384 THR A N 1
ATOM 3013 C CA . THR A 1 384 ? 7.759 0.129 14.546 1.00 96.81 384 THR A CA 1
ATOM 3014 C C . THR A 1 384 ? 8.094 -0.737 15.760 1.00 96.81 384 THR A C 1
ATOM 3016 O O . THR A 1 384 ? 8.321 -1.939 15.626 1.00 96.81 384 THR A O 1
ATOM 3019 N N . ARG A 1 385 ? 8.089 -0.165 16.971 1.00 94.75 385 ARG A N 1
ATOM 3020 C CA . ARG A 1 385 ? 8.237 -0.918 18.224 1.00 94.75 385 ARG A CA 1
ATOM 3021 C C . ARG A 1 385 ? 6.932 -0.974 19.010 1.00 94.75 385 ARG A C 1
ATOM 3023 O O . ARG A 1 385 ? 6.303 0.047 19.291 1.00 94.75 385 ARG A O 1
ATOM 3030 N N . LYS A 1 386 ? 6.616 -2.167 19.523 1.00 93.06 386 LYS A N 1
ATOM 3031 C CA . LYS A 1 386 ? 5.494 -2.387 20.452 1.00 93.06 386 LYS A CA 1
ATOM 3032 C C . LYS A 1 386 ? 5.586 -1.469 21.678 1.00 93.06 386 LYS A C 1
ATOM 3034 O O . LYS A 1 386 ? 4.598 -0.843 22.042 1.00 93.06 386 LYS A O 1
ATOM 3039 N N . VAL A 1 387 ? 6.771 -1.332 22.283 1.00 95.00 387 VAL A N 1
ATOM 3040 C CA . VAL A 1 387 ? 6.940 -0.474 23.470 1.00 95.00 387 VAL A CA 1
ATOM 3041 C C . VAL A 1 387 ? 6.610 0.995 23.181 1.00 95.00 387 VAL A C 1
ATOM 3043 O O . VAL A 1 387 ? 6.039 1.664 24.033 1.00 95.00 387 VAL A O 1
ATOM 3046 N N . THR A 1 388 ? 6.889 1.489 21.972 1.00 96.75 388 THR A N 1
ATOM 3047 C CA . THR A 1 388 ? 6.550 2.863 21.586 1.00 96.75 388 THR A CA 1
ATOM 3048 C C . THR A 1 388 ? 5.039 3.050 21.509 1.00 96.75 388 THR A C 1
ATOM 3050 O O . THR A 1 388 ? 4.524 4.055 21.988 1.00 96.75 388 THR A O 1
ATOM 3053 N N . THR A 1 389 ? 4.312 2.045 21.010 1.00 97.62 389 THR A N 1
ATOM 3054 C CA . THR A 1 389 ? 2.840 2.025 21.069 1.00 97.62 389 THR A CA 1
ATOM 3055 C C . THR A 1 389 ? 2.330 2.048 22.511 1.00 97.62 389 THR A C 1
ATOM 3057 O O . THR A 1 389 ? 1.371 2.757 22.796 1.00 97.62 389 THR A O 1
ATOM 3060 N N . ASP A 1 390 ? 2.963 1.316 23.438 1.00 96.38 390 ASP A N 1
ATOM 3061 C CA . ASP A 1 390 ? 2.576 1.360 24.857 1.00 96.38 390 ASP A CA 1
ATOM 3062 C C . ASP A 1 390 ? 2.780 2.763 25.449 1.00 96.38 390 ASP A C 1
ATOM 3064 O O . ASP A 1 390 ? 1.881 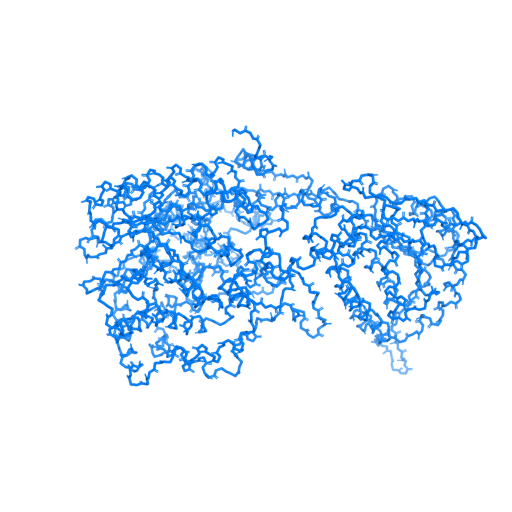3.282 26.104 1.00 96.38 390 ASP A O 1
ATOM 3068 N N . VAL A 1 391 ? 3.925 3.400 25.183 1.00 97.31 391 VAL A N 1
ATOM 3069 C CA . VAL A 1 391 ? 4.199 4.777 25.628 1.00 97.31 391 VAL A CA 1
ATOM 3070 C C . VAL A 1 391 ? 3.202 5.760 25.002 1.00 97.31 391 VAL A C 1
ATOM 3072 O O . VAL A 1 391 ? 2.676 6.624 25.704 1.00 97.31 391 VAL A O 1
ATOM 3075 N N . ASN A 1 392 ? 2.863 5.602 23.718 1.00 98.31 392 ASN A N 1
ATOM 3076 C CA . ASN A 1 392 ? 1.869 6.463 23.075 1.00 98.31 392 ASN A CA 1
ATOM 3077 C C . ASN A 1 392 ? 0.461 6.264 23.628 1.00 98.31 392 ASN A C 1
ATOM 3079 O O . ASN A 1 392 ? -0.281 7.232 23.776 1.00 98.31 392 ASN A O 1
ATOM 3083 N N . TYR A 1 393 ? 0.107 5.032 23.996 1.00 98.50 393 TYR A N 1
ATOM 3084 C CA . TYR A 1 393 ? -1.149 4.748 24.679 1.00 98.50 393 TYR A CA 1
ATOM 3085 C C . TYR A 1 393 ? -1.229 5.521 26.002 1.00 98.50 393 TYR A C 1
ATOM 3087 O O . TYR A 1 393 ? -2.239 6.164 26.261 1.00 98.50 393 TYR A O 1
ATOM 3095 N N . ILE A 1 394 ? -0.153 5.547 26.798 1.00 98.06 394 ILE A N 1
ATOM 3096 C CA . ILE A 1 394 ? -0.089 6.315 28.058 1.00 98.06 394 ILE A CA 1
ATOM 3097 C C . ILE A 1 394 ? -0.283 7.816 27.806 1.00 98.06 394 ILE A C 1
ATOM 3099 O O . ILE A 1 394 ? -1.086 8.454 28.487 1.00 98.06 394 ILE A O 1
ATOM 3103 N N . ALA A 1 395 ? 0.409 8.380 26.810 1.00 98.31 395 ALA A N 1
ATOM 3104 C CA . ALA A 1 395 ? 0.232 9.785 26.440 1.00 98.31 395 ALA A CA 1
ATOM 3105 C C . ALA A 1 395 ? -1.215 10.088 26.009 1.00 98.31 395 ALA A C 1
ATOM 3107 O O . ALA A 1 395 ? -1.776 11.114 26.393 1.00 98.31 395 ALA A O 1
ATOM 3108 N N . CYS A 1 396 ? -1.840 9.181 25.251 1.00 98.56 396 CYS A N 1
ATOM 3109 C CA . CYS A 1 396 ? -3.237 9.308 24.841 1.00 98.56 396 CYS A CA 1
ATOM 3110 C C . CYS A 1 396 ? -4.197 9.247 26.037 1.00 98.56 396 CYS A C 1
ATOM 3112 O O . CYS A 1 396 ? -5.141 10.029 26.078 1.00 98.56 396 CYS A O 1
ATOM 3114 N N . VAL A 1 397 ? -3.951 8.376 27.026 1.00 98.50 397 VAL A N 1
ATOM 3115 C CA . VAL A 1 397 ? -4.754 8.309 28.263 1.00 98.50 397 VAL A CA 1
ATOM 3116 C C . VAL A 1 397 ? -4.725 9.646 28.996 1.00 98.50 397 VAL A C 1
ATOM 3118 O O . VAL A 1 397 ? -5.782 10.168 29.333 1.00 98.50 397 VAL A O 1
ATOM 3121 N N . LYS A 1 398 ? -3.539 10.232 29.199 1.00 97.75 398 LYS A N 1
ATOM 3122 C CA . LYS A 1 398 ? -3.408 11.539 29.861 1.00 97.75 398 LYS A CA 1
ATOM 3123 C C . LYS A 1 398 ? -4.184 12.633 29.138 1.00 97.75 398 LYS A C 1
ATOM 3125 O O . LYS A 1 398 ? -4.987 13.319 29.760 1.00 97.75 398 LYS A O 1
ATOM 3130 N N . LYS A 1 399 ? -4.008 12.731 27.817 1.00 97.69 399 LYS A N 1
ATOM 3131 C CA . LYS A 1 399 ? -4.722 13.714 26.995 1.00 97.69 399 LYS A CA 1
ATOM 3132 C C . LYS A 1 399 ? -6.243 13.509 27.035 1.00 97.69 399 LYS A C 1
ATOM 3134 O O . LYS A 1 399 ? -6.996 14.469 27.121 1.00 97.69 399 LYS A O 1
ATOM 3139 N N . LEU A 1 400 ? -6.716 12.264 27.023 1.00 98.31 400 LEU A N 1
ATOM 3140 C CA . LEU A 1 400 ? -8.142 11.969 27.187 1.00 98.31 400 LEU A CA 1
ATOM 3141 C C . LEU A 1 400 ? -8.666 12.385 28.568 1.00 98.31 400 LEU A C 1
ATOM 3143 O O . LEU A 1 400 ? -9.764 12.927 28.655 1.00 98.31 400 LEU A O 1
ATOM 3147 N N . CYS A 1 401 ? -7.884 12.180 29.631 1.00 97.75 401 CYS A N 1
ATOM 3148 C CA . CYS A 1 401 ? -8.232 12.637 30.977 1.00 97.75 401 CYS A CA 1
ATOM 3149 C C . CYS A 1 401 ? -8.299 14.171 31.087 1.00 97.75 401 CYS A C 1
ATOM 3151 O O . CYS A 1 401 ? -9.147 14.684 31.814 1.00 97.75 401 CYS A O 1
ATOM 3153 N N . GLU A 1 402 ? -7.447 14.906 30.366 1.00 96.75 402 GLU A N 1
ATOM 3154 C CA . GLU A 1 402 ? -7.519 16.376 30.264 1.00 96.75 402 GLU A CA 1
ATOM 3155 C C . GLU A 1 402 ? -8.817 16.845 29.586 1.00 96.75 402 GLU A C 1
ATOM 3157 O O . GLU A 1 402 ? -9.337 17.908 29.912 1.00 96.75 402 GLU A O 1
ATOM 3162 N N . TYR A 1 403 ? -9.377 16.033 28.685 1.00 96.75 403 TYR A N 1
ATOM 3163 C CA . TYR A 1 403 ? -10.608 16.318 27.939 1.00 96.75 403 TYR A CA 1
ATOM 3164 C C . TYR A 1 403 ? -11.837 15.557 28.465 1.00 96.75 403 TYR A C 1
ATOM 3166 O O . TYR A 1 403 ? -12.803 15.344 27.729 1.00 96.75 403 TYR A O 1
ATOM 3174 N N . LYS A 1 404 ? -11.824 15.162 29.746 1.00 94.31 404 LYS A N 1
ATOM 3175 C CA . LYS A 1 404 ? -12.868 14.340 30.388 1.00 94.31 404 LYS A CA 1
ATOM 3176 C C . LYS A 1 404 ? -14.291 14.911 30.313 1.00 94.31 404 LYS A C 1
ATOM 3178 O O . LYS A 1 404 ? -15.249 14.145 30.377 1.00 94.31 404 LYS A O 1
ATOM 3183 N N . ASP A 1 405 ? -14.443 16.225 30.166 1.00 94.12 405 ASP A N 1
ATOM 3184 C CA . ASP A 1 405 ? -15.764 16.858 30.085 1.00 94.12 405 ASP A CA 1
ATOM 3185 C C . ASP A 1 405 ? -16.394 16.678 28.694 1.00 94.12 405 ASP A C 1
ATOM 3187 O O . ASP A 1 405 ? -17.592 16.415 28.579 1.00 94.12 405 ASP A O 1
ATOM 3191 N N . SER A 1 406 ? -15.568 16.700 27.643 1.00 96.25 406 SER A N 1
ATOM 3192 C CA . SER A 1 406 ? -15.986 16.528 26.244 1.00 96.25 406 SER A CA 1
ATOM 3193 C C . SER A 1 406 ? -16.200 15.068 25.846 1.00 96.25 406 SER A C 1
ATOM 3195 O O . SER A 1 406 ? -16.821 14.793 24.818 1.00 96.25 406 SER A O 1
ATOM 3197 N N . PHE A 1 407 ? -15.701 14.113 26.638 1.00 97.25 407 PHE A N 1
ATOM 3198 C CA . PHE A 1 407 ? -15.689 12.704 26.256 1.00 97.25 407 PHE A CA 1
ATOM 3199 C C . PHE A 1 407 ? -16.228 11.758 27.324 1.00 97.25 407 PHE A C 1
ATOM 3201 O O . PHE A 1 407 ? -16.105 11.985 28.524 1.00 97.25 407 PHE A O 1
ATOM 3208 N N . PHE A 1 408 ? -16.780 10.634 26.877 1.00 97.50 408 PHE A N 1
ATOM 3209 C CA . PHE A 1 408 ? -16.876 9.428 27.691 1.00 97.50 408 PHE A CA 1
ATOM 3210 C C . PHE A 1 408 ? -15.696 8.509 27.358 1.00 97.50 408 PHE A C 1
ATOM 3212 O O . PHE A 1 408 ? -15.516 8.107 26.206 1.00 97.50 408 PHE A O 1
ATOM 3219 N N . LEU A 1 409 ? -14.862 8.214 28.358 1.00 98.25 409 LEU A N 1
ATOM 3220 C CA . LEU A 1 409 ? -13.571 7.556 28.151 1.00 98.25 409 LEU A CA 1
ATOM 3221 C C . LEU A 1 409 ? -13.696 6.032 28.222 1.00 98.25 409 LEU A C 1
ATOM 3223 O O . LEU A 1 409 ? -14.168 5.482 29.220 1.00 98.25 409 LEU A O 1
ATOM 3227 N N . GLN A 1 410 ? -13.231 5.355 27.172 1.00 98.38 410 GLN A N 1
ATOM 3228 C CA . GLN A 1 410 ? -13.282 3.902 27.039 1.00 98.38 410 GLN A CA 1
ATOM 3229 C C . GLN A 1 410 ? -11.877 3.362 26.740 1.00 98.38 410 GLN A C 1
ATOM 3231 O O . GLN A 1 410 ? -11.312 3.628 25.679 1.00 98.38 410 GLN A O 1
ATOM 3236 N N . PHE A 1 411 ? -11.292 2.596 27.662 1.00 98.50 411 PHE A N 1
ATOM 3237 C CA . PHE A 1 411 ? -9.909 2.114 27.543 1.00 98.50 411 PHE A CA 1
ATOM 3238 C C . PHE A 1 411 ? -9.859 0.616 27.235 1.00 98.50 411 PHE A C 1
ATOM 3240 O O . PHE A 1 411 ? -10.033 -0.211 28.133 1.00 98.50 411 PHE A O 1
ATOM 3247 N N . ALA A 1 412 ? -9.602 0.262 25.973 1.00 96.94 412 ALA A N 1
ATOM 3248 C CA . ALA A 1 412 ? -9.579 -1.124 25.516 1.00 96.94 412 ALA A CA 1
ATOM 3249 C C . ALA A 1 412 ? -8.167 -1.727 25.577 1.00 96.94 412 ALA A C 1
ATOM 3251 O O . ALA A 1 412 ? -7.264 -1.323 24.838 1.00 96.94 412 ALA A O 1
ATOM 3252 N N . THR A 1 413 ? -7.962 -2.716 26.449 1.00 94.31 413 THR A N 1
ATOM 3253 C CA . THR A 1 413 ? -6.659 -3.379 26.611 1.00 94.31 413 THR A CA 1
ATOM 3254 C C . THR A 1 413 ? -6.796 -4.707 27.354 1.00 94.31 413 THR A C 1
ATOM 3256 O O . THR A 1 413 ? -7.661 -4.868 28.199 1.00 94.31 413 THR A O 1
ATOM 3259 N N . HIS A 1 414 ? -5.895 -5.654 27.101 1.00 89.44 414 HIS A N 1
ATOM 3260 C CA . HIS A 1 414 ? -5.758 -6.883 27.905 1.00 89.44 414 HIS A CA 1
ATOM 3261 C C . HIS A 1 414 ? -4.483 -6.886 28.743 1.00 89.44 414 HIS A C 1
ATOM 3263 O O . HIS A 1 414 ? -4.142 -7.887 29.359 1.00 89.44 414 HIS A O 1
ATOM 3269 N N . ASN A 1 415 ? -3.730 -5.786 28.726 1.00 90.31 415 ASN A N 1
ATOM 3270 C CA . ASN A 1 415 ? -2.456 -5.668 29.416 1.00 90.31 415 ASN A CA 1
ATOM 3271 C C . ASN A 1 415 ? -2.664 -5.122 30.834 1.00 90.31 415 ASN A C 1
ATOM 3273 O O . ASN A 1 415 ? -3.026 -3.955 30.984 1.00 90.31 415 ASN A O 1
ATOM 3277 N N . ALA A 1 416 ? -2.391 -5.945 31.852 1.00 92.19 416 ALA A N 1
ATOM 3278 C CA . ALA A 1 416 ? -2.592 -5.585 33.258 1.00 92.19 416 ALA A CA 1
ATOM 3279 C C . ALA A 1 416 ? -1.807 -4.331 33.671 1.00 92.19 416 ALA A C 1
ATOM 3281 O O . ALA A 1 416 ? -2.358 -3.467 34.340 1.00 92.19 416 ALA A O 1
ATOM 3282 N N . LEU A 1 417 ? -0.565 -4.165 33.196 1.00 94.31 417 LEU A N 1
ATOM 3283 C CA . LEU A 1 417 ? 0.205 -2.947 33.464 1.00 94.31 417 LEU A CA 1
ATOM 3284 C C . LEU A 1 417 ? -0.486 -1.712 32.872 1.00 94.31 417 LEU A C 1
ATOM 3286 O O . LEU A 1 417 ? -0.600 -0.687 33.534 1.00 94.31 417 LEU A O 1
ATOM 3290 N N . THR A 1 418 ? -0.988 -1.804 31.638 1.00 95.56 418 THR A N 1
ATOM 3291 C CA . THR A 1 418 ? -1.765 -0.717 31.021 1.00 95.56 418 THR A CA 1
ATOM 3292 C C . THR A 1 418 ? -3.041 -0.416 31.815 1.00 95.56 418 THR A C 1
ATOM 3294 O O . THR A 1 418 ? -3.384 0.751 31.975 1.00 95.56 418 THR A O 1
ATOM 3297 N N . VAL A 1 419 ? -3.720 -1.438 32.343 1.00 96.38 419 VAL A N 1
ATOM 3298 C CA . VAL A 1 419 ? -4.910 -1.272 33.191 1.00 96.38 419 VAL A CA 1
ATOM 3299 C C . VAL A 1 419 ? -4.585 -0.509 34.479 1.00 96.38 419 VAL A C 1
ATOM 3301 O O . VAL A 1 419 ? -5.270 0.475 34.773 1.00 96.38 419 VAL A O 1
ATOM 3304 N N . SER A 1 420 ? -3.521 -0.896 35.190 1.00 96.69 420 SER A N 1
ATOM 3305 C CA . SER A 1 420 ? -3.052 -0.211 36.404 1.00 96.69 420 SER A CA 1
ATOM 3306 C C . SER A 1 420 ? -2.616 1.231 36.116 1.00 96.69 420 SER A C 1
ATOM 3308 O O . SER A 1 420 ? -2.972 2.145 36.859 1.00 96.69 420 SER A O 1
ATOM 3310 N N . ILE A 1 421 ? -1.931 1.476 34.990 1.00 96.75 421 ILE A N 1
ATOM 3311 C CA . ILE A 1 421 ? -1.563 2.837 34.560 1.00 96.75 421 ILE A CA 1
ATOM 3312 C C . ILE A 1 421 ? -2.811 3.694 34.321 1.00 96.75 421 ILE A C 1
ATOM 3314 O O . ILE A 1 421 ? -2.886 4.817 34.815 1.00 96.75 421 ILE A O 1
ATOM 3318 N N . VAL A 1 422 ? -3.804 3.175 33.592 1.00 97.50 422 VAL A N 1
ATOM 3319 C CA . VAL A 1 422 ? -5.070 3.887 33.346 1.00 97.50 422 VAL A CA 1
ATOM 3320 C C . VAL A 1 422 ? -5.769 4.212 34.665 1.00 97.50 422 VAL A C 1
ATOM 3322 O O . VAL A 1 422 ? -6.178 5.353 34.865 1.00 97.50 422 VAL A O 1
ATOM 3325 N N . LYS A 1 423 ? -5.850 3.246 35.590 1.00 97.00 423 LYS A N 1
ATOM 3326 C CA . LYS A 1 423 ? -6.471 3.446 36.908 1.00 97.00 423 LYS A CA 1
ATOM 3327 C C . LYS A 1 423 ? -5.814 4.601 37.656 1.00 97.00 423 LYS A C 1
ATOM 3329 O O . LYS A 1 423 ? -6.509 5.488 38.157 1.00 97.00 423 LYS A O 1
ATOM 3334 N N . HIS A 1 424 ? -4.482 4.595 37.702 1.00 96.75 424 HIS A N 1
ATOM 3335 C CA . HIS A 1 424 ? -3.695 5.630 38.357 1.00 96.75 424 HIS A CA 1
ATOM 3336 C C . HIS A 1 424 ? -3.912 7.006 37.711 1.00 96.75 424 HIS A C 1
ATOM 3338 O O . HIS A 1 424 ? -4.267 7.956 38.406 1.00 96.75 424 HIS A O 1
ATOM 3344 N N . LEU A 1 425 ? -3.779 7.110 36.385 1.00 96.62 425 LEU A N 1
ATOM 3345 C CA . LEU A 1 425 ? -3.921 8.382 35.668 1.00 96.62 425 LEU A CA 1
ATOM 3346 C C . LEU A 1 425 ? -5.342 8.950 35.766 1.00 96.62 425 LEU A C 1
ATOM 3348 O O . LEU A 1 425 ? -5.515 10.144 35.997 1.00 96.62 425 LEU A O 1
ATOM 3352 N N . CYS A 1 426 ? -6.377 8.116 35.658 1.00 96.69 426 CYS A N 1
ATOM 3353 C CA . CYS A 1 426 ? -7.752 8.570 35.859 1.00 96.69 426 CYS A CA 1
ATOM 3354 C C . CYS A 1 426 ? -7.977 9.077 37.291 1.00 96.69 426 CYS A C 1
ATOM 3356 O O . CYS A 1 426 ? -8.628 10.103 37.473 1.00 96.69 426 CYS A O 1
ATOM 3358 N N . LYS A 1 427 ? -7.402 8.416 38.307 1.00 95.50 427 LYS A N 1
ATOM 3359 C CA . LYS A 1 427 ? -7.464 8.891 39.699 1.00 95.50 427 LYS A CA 1
ATOM 3360 C C . LYS A 1 427 ? -6.757 10.240 39.866 1.00 95.50 427 LYS A C 1
ATOM 3362 O O . LYS A 1 427 ? -7.326 11.147 40.472 1.00 95.50 427 LYS A O 1
ATOM 3367 N N . GLN A 1 428 ? -5.557 10.376 39.300 1.00 94.62 428 GLN A N 1
ATOM 3368 C CA . GLN A 1 428 ? -4.752 11.599 39.345 1.00 94.62 428 GLN A CA 1
ATOM 3369 C C . GLN A 1 428 ? -5.479 12.796 38.713 1.00 94.62 428 GLN A C 1
ATOM 3371 O O . GLN A 1 428 ? -5.433 13.893 39.256 1.00 94.62 428 GLN A O 1
ATOM 3376 N N . HIS A 1 429 ? -6.185 12.583 37.601 1.00 94.81 429 HIS A N 1
ATOM 3377 C CA . HIS A 1 429 ? -6.934 13.628 36.890 1.00 94.81 429 HIS A CA 1
ATOM 3378 C C . HIS A 1 429 ? -8.398 13.774 37.354 1.00 94.81 429 HIS A C 1
ATOM 3380 O O . HIS A 1 429 ? -9.188 14.488 36.726 1.00 94.81 429 HIS A O 1
ATOM 3386 N N . HIS A 1 430 ? -8.784 13.100 38.443 1.00 95.81 430 HIS A N 1
ATOM 3387 C CA . HIS A 1 430 ? -10.146 13.108 38.992 1.00 95.81 430 HIS A CA 1
ATOM 3388 C C . HIS A 1 430 ? -11.208 12.755 37.935 1.00 95.81 430 HIS A C 1
ATOM 3390 O O . HIS A 1 430 ? -12.185 13.479 37.729 1.00 95.81 430 HIS A O 1
ATOM 3396 N N . VAL A 1 431 ? -10.964 11.671 37.197 1.00 95.38 431 VAL A N 1
ATOM 3397 C CA . VAL A 1 431 ? -11.904 11.084 36.239 1.00 95.38 431 VAL A CA 1
ATOM 3398 C C . VAL A 1 431 ? -12.671 9.969 36.943 1.00 95.38 431 VAL A C 1
ATOM 3400 O O . VAL A 1 431 ? -12.159 8.866 37.147 1.00 95.38 431 VAL A O 1
ATOM 3403 N N . GLU A 1 432 ? -13.916 10.250 37.313 1.00 89.44 432 GLU A N 1
ATOM 3404 C CA . GLU A 1 432 ? -14.767 9.282 38.014 1.00 89.44 432 GLU A CA 1
ATOM 3405 C C . GLU A 1 432 ? -15.442 8.307 37.040 1.00 89.44 432 GLU A C 1
ATOM 3407 O O . GLU A 1 432 ? -15.448 7.087 37.260 1.00 89.44 432 GLU A O 1
ATOM 3412 N N . HIS A 1 433 ? -15.941 8.841 35.923 1.00 91.19 433 HIS A N 1
ATOM 3413 C CA . HIS A 1 433 ? -16.735 8.118 34.934 1.00 91.19 433 HIS A CA 1
ATOM 3414 C C . HIS A 1 433 ? -15.902 7.749 33.702 1.00 91.19 433 HIS A C 1
ATOM 3416 O O . HIS A 1 433 ? -15.747 8.528 32.766 1.00 91.19 433 HIS A O 1
ATOM 3422 N N . TYR A 1 434 ? -15.383 6.525 33.710 1.00 96.88 434 TYR A N 1
ATOM 3423 C CA . TYR A 1 434 ? -14.754 5.867 32.567 1.00 96.88 434 TYR A CA 1
ATOM 3424 C C . TYR A 1 434 ? -15.044 4.366 32.635 1.00 96.88 434 TYR A C 1
ATOM 3426 O O . TYR A 1 434 ? -15.464 3.853 33.679 1.00 96.88 434 TYR A O 1
ATOM 3434 N N . GLU A 1 435 ? -14.805 3.655 31.540 1.00 97.50 435 GLU A N 1
ATOM 3435 C CA . GLU A 1 435 ? -14.873 2.195 31.514 1.00 97.50 435 GLU A CA 1
ATOM 3436 C C . GLU A 1 435 ? -13.621 1.588 30.883 1.00 97.50 435 GLU A C 1
ATOM 3438 O O . GLU A 1 435 ? -12.947 2.191 30.042 1.00 97.50 435 GLU A O 1
ATOM 3443 N N . TYR A 1 436 ? -13.322 0.361 31.291 1.00 98.25 436 TYR A N 1
ATOM 3444 C CA . TYR A 1 436 ? -12.419 -0.492 30.536 1.00 98.25 436 TYR A CA 1
ATOM 3445 C C . TYR A 1 436 ? -13.180 -1.203 29.428 1.00 98.25 436 TYR A C 1
ATOM 3447 O O . TYR A 1 436 ? -14.402 -1.338 29.492 1.00 98.25 436 TYR A O 1
ATOM 3455 N N . GLN A 1 437 ? -12.458 -1.695 28.428 1.00 97.25 437 GLN A N 1
ATOM 3456 C CA . GLN A 1 437 ? -13.022 -2.598 27.437 1.00 97.25 437 GLN A CA 1
ATOM 3457 C C . GLN A 1 437 ? -12.092 -3.773 27.171 1.00 97.25 437 GLN A C 1
ATOM 3459 O O . GLN A 1 437 ? -10.866 -3.656 27.237 1.00 97.25 437 GLN A O 1
ATOM 3464 N N . CYS A 1 438 ? -12.685 -4.912 26.843 1.00 93.69 438 CYS A N 1
ATOM 3465 C CA . CYS A 1 438 ? -11.951 -6.118 26.504 1.00 93.69 438 CYS A CA 1
ATOM 3466 C C . CYS A 1 438 ? -12.657 -6.890 25.395 1.00 93.69 438 CYS A C 1
ATOM 3468 O O . CYS A 1 438 ? -13.785 -6.587 25.026 1.00 93.69 438 CYS A O 1
ATOM 3470 N N . LEU A 1 439 ? -11.980 -7.891 24.852 1.00 88.62 439 LEU A N 1
ATOM 3471 C CA . LEU A 1 439 ? -12.566 -8.802 23.872 1.00 88.62 439 LEU A CA 1
ATOM 3472 C C . LEU A 1 439 ? -13.188 -9.999 24.576 1.00 88.62 439 LEU A C 1
ATOM 3474 O O . LEU A 1 439 ? -12.587 -10.547 25.511 1.00 88.62 439 LEU A O 1
ATOM 3478 N N . HIS A 1 440 ? -14.337 -10.434 24.061 1.00 86.12 440 HIS A N 1
ATOM 3479 C CA . HIS A 1 440 ? -14.962 -11.694 24.456 1.00 86.12 440 HIS A CA 1
ATOM 3480 C C . HIS A 1 440 ? -13.975 -12.863 24.342 1.00 86.12 440 HIS A C 1
ATOM 3482 O O . HIS A 1 440 ? -13.211 -12.947 23.381 1.00 86.12 440 HIS A O 1
ATOM 3488 N N . GLY A 1 441 ? -13.969 -13.736 25.351 1.00 77.06 441 GLY A N 1
ATOM 3489 C CA . GLY A 1 441 ? -13.128 -14.935 25.390 1.00 77.06 441 GLY A CA 1
ATOM 3490 C C . GLY A 1 441 ? -11.636 -14.693 25.636 1.00 77.06 441 GLY A C 1
ATOM 3491 O O . GLY A 1 441 ? -10.865 -15.653 25.621 1.00 77.06 441 GLY A O 1
ATOM 3492 N N . MET A 1 442 ? -11.212 -13.442 25.866 1.00 75.81 442 MET A N 1
ATOM 3493 C CA . MET A 1 442 ? -9.794 -13.098 26.065 1.00 75.81 442 MET A CA 1
ATOM 3494 C C . MET A 1 442 ? -9.530 -12.284 27.331 1.00 75.81 442 MET A C 1
ATOM 3496 O O . MET A 1 442 ? -8.516 -12.486 27.993 1.00 75.81 442 MET A O 1
ATOM 3500 N N . GLY A 1 443 ? -10.411 -11.334 27.656 1.00 78.75 443 GLY A N 1
ATOM 3501 C CA . GLY A 1 443 ? -10.212 -10.424 28.789 1.00 78.75 443 GLY A CA 1
ATOM 3502 C C . GLY A 1 443 ? -10.759 -10.915 30.123 1.00 78.75 443 GLY A C 1
ATOM 3503 O O . GLY A 1 443 ? -10.432 -10.320 31.147 1.00 78.75 443 GLY A O 1
ATOM 3504 N N . ASP A 1 444 ? -11.581 -11.965 30.120 1.00 81.44 444 ASP A N 1
ATOM 3505 C CA . ASP A 1 444 ? -12.362 -12.374 31.294 1.00 81.44 444 ASP A CA 1
ATOM 3506 C C . ASP A 1 444 ? -11.502 -12.580 32.548 1.00 81.44 444 ASP A C 1
ATOM 3508 O O . ASP A 1 444 ? -11.774 -11.915 33.544 1.00 81.44 444 ASP A O 1
ATOM 3512 N N . PRO A 1 445 ? -10.397 -13.357 32.515 1.00 83.25 445 PRO A N 1
ATOM 3513 C CA . PRO A 1 445 ? -9.631 -13.631 33.734 1.00 83.25 445 PRO A CA 1
ATOM 3514 C C . PRO A 1 445 ? -9.000 -12.379 34.368 1.00 83.25 445 PRO A C 1
ATOM 3516 O O . PRO A 1 445 ? -8.749 -12.342 35.572 1.00 83.25 445 PRO A O 1
ATOM 3519 N N . LEU A 1 446 ? -8.724 -11.341 33.567 1.00 88.94 446 LEU A N 1
ATOM 3520 C CA . LEU A 1 446 ? -8.170 -10.078 34.064 1.00 88.94 446 LEU A CA 1
ATOM 3521 C C . LEU A 1 446 ? -9.280 -9.219 34.662 1.00 88.94 446 LEU A C 1
ATOM 3523 O O . LEU A 1 446 ? -9.128 -8.657 35.742 1.00 88.94 446 LEU A O 1
ATOM 3527 N N . TYR A 1 447 ? -10.391 -9.097 33.939 1.00 93.44 447 TYR A N 1
ATOM 3528 C CA . TYR A 1 447 ? -11.452 -8.167 34.297 1.00 93.44 447 TYR A CA 1
ATOM 3529 C C . TYR A 1 447 ? -12.417 -8.707 35.351 1.00 93.44 447 TYR A C 1
ATOM 3531 O O . TYR A 1 447 ? -13.015 -7.888 36.044 1.00 93.44 447 TYR A O 1
ATOM 3539 N N . ASP A 1 448 ? -12.486 -10.024 35.565 1.00 91.62 448 ASP A N 1
ATOM 3540 C CA . ASP A 1 448 ? -13.240 -10.630 36.673 1.00 91.62 448 ASP A CA 1
ATOM 3541 C C . ASP A 1 448 ? -12.763 -10.063 38.027 1.00 91.62 448 ASP A C 1
ATOM 3543 O O . ASP A 1 448 ? -13.542 -9.920 38.966 1.00 91.62 448 ASP A O 1
ATOM 3547 N N . GLN A 1 449 ? -11.486 -9.666 38.109 1.00 92.25 449 GLN A N 1
ATOM 3548 C CA . GLN A 1 449 ? -10.864 -9.067 39.295 1.00 92.25 449 GLN A CA 1
ATOM 3549 C C . GLN A 1 449 ? -11.175 -7.566 39.466 1.00 92.25 449 GLN A C 1
ATOM 3551 O O . GLN A 1 449 ? -10.902 -6.996 40.520 1.00 92.25 449 GLN A O 1
ATOM 3556 N N . ILE A 1 450 ? -11.707 -6.904 38.431 1.00 92.81 450 ILE A N 1
ATOM 3557 C CA . ILE A 1 450 ? -11.802 -5.434 38.336 1.00 92.81 450 ILE A CA 1
ATOM 3558 C C . ILE A 1 450 ? -13.249 -4.958 38.209 1.00 92.81 450 ILE A C 1
ATOM 3560 O O . ILE A 1 450 ? -13.590 -3.886 38.712 1.00 92.81 450 ILE A O 1
ATOM 3564 N N . VAL A 1 451 ? -14.098 -5.741 37.538 1.00 93.50 451 VAL A N 1
ATOM 3565 C CA . VAL A 1 451 ? -15.430 -5.331 37.072 1.00 93.50 451 VAL A CA 1
ATOM 3566 C C . VAL A 1 451 ? -16.355 -4.858 38.199 1.00 93.50 451 VAL A C 1
ATOM 3568 O O . VAL A 1 451 ? -17.163 -3.955 37.993 1.00 93.50 451 VAL A O 1
ATOM 3571 N N . SER A 1 452 ? -16.170 -5.386 39.412 1.00 90.62 452 SER A N 1
ATOM 3572 C CA . SER A 1 452 ? -16.904 -4.976 40.615 1.00 90.62 452 SER A CA 1
ATOM 3573 C C . SER A 1 452 ? -16.582 -3.550 41.081 1.00 90.62 452 SER A C 1
ATOM 3575 O O . SER A 1 452 ? -17.408 -2.918 41.734 1.00 90.62 452 SER A O 1
ATOM 3577 N N . GLN A 1 453 ? -15.397 -3.025 40.749 1.00 91.00 453 GLN A N 1
ATOM 3578 C CA . GLN A 1 453 ? -14.944 -1.677 41.118 1.00 91.00 453 GLN A CA 1
ATOM 3579 C C . GLN A 1 453 ? -15.082 -0.678 39.964 1.00 91.00 453 GLN A C 1
ATOM 3581 O O . GLN A 1 453 ? -15.322 0.513 40.180 1.00 91.00 453 GLN A O 1
ATOM 3586 N N . LYS A 1 454 ? -14.872 -1.136 38.727 1.00 94.62 454 LYS A N 1
ATOM 3587 C CA . LYS A 1 454 ? -14.926 -0.298 37.527 1.00 94.62 454 LYS A CA 1
ATOM 3588 C C . LYS A 1 454 ? -15.469 -1.128 36.361 1.00 94.62 454 LYS A C 1
ATOM 3590 O O . LYS A 1 454 ? -14.927 -2.201 36.106 1.00 94.62 454 LYS A O 1
ATOM 3595 N N . PRO A 1 455 ? -16.491 -0.649 35.629 1.00 95.44 455 PRO A N 1
ATOM 3596 C CA . PRO A 1 455 ? -17.137 -1.441 34.595 1.00 95.44 455 PRO A CA 1
ATOM 3597 C C . PRO A 1 455 ? -16.159 -1.777 33.471 1.00 95.44 455 PRO A C 1
ATOM 3599 O O . PRO A 1 455 ? -15.314 -0.961 33.082 1.00 95.44 455 PRO A O 1
ATOM 3602 N N . CYS A 1 456 ? -16.327 -2.975 32.922 1.00 96.88 456 CYS A N 1
ATOM 3603 C CA . CYS A 1 456 ? -15.646 -3.414 31.718 1.00 96.88 456 CYS A CA 1
ATOM 3604 C C . CYS A 1 456 ? -16.683 -3.754 30.649 1.00 96.88 456 CYS A C 1
ATOM 3606 O O . CYS A 1 456 ? -17.586 -4.560 30.884 1.00 96.88 456 CYS A O 1
ATOM 3608 N N . ARG A 1 457 ? -16.567 -3.134 29.473 1.00 97.38 457 ARG A N 1
ATOM 3609 C CA . ARG A 1 457 ? -17.398 -3.452 28.316 1.00 97.38 457 ARG A CA 1
ATOM 3610 C C . ARG A 1 457 ? -16.719 -4.503 27.446 1.00 97.38 457 ARG A C 1
ATOM 3612 O O . ARG A 1 457 ? -15.649 -4.269 26.892 1.00 97.38 457 ARG A O 1
ATOM 3619 N N . VAL A 1 458 ? -17.369 -5.645 27.291 1.00 96.00 458 VAL A N 1
ATOM 3620 C CA . VAL A 1 458 ? -16.940 -6.726 26.412 1.00 96.00 458 VAL A CA 1
ATOM 3621 C C . VAL A 1 458 ? -17.345 -6.394 24.978 1.00 96.00 458 VAL A C 1
ATOM 3623 O O . VAL A 1 458 ? -18.524 -6.236 24.667 1.00 96.00 458 VAL A O 1
ATOM 3626 N N . TYR A 1 459 ? -16.360 -6.297 24.096 1.00 94.94 459 TYR A N 1
ATOM 3627 C CA . TYR A 1 459 ? -16.541 -6.270 22.654 1.00 94.94 459 TYR A CA 1
ATOM 3628 C C . TYR A 1 459 ? -16.828 -7.702 22.185 1.00 94.94 459 TYR A C 1
ATOM 3630 O O . TYR A 1 459 ? -15.963 -8.583 22.259 1.00 94.94 459 TYR A O 1
ATOM 3638 N N . ALA A 1 460 ? -18.078 -7.938 21.795 1.00 92.56 460 ALA A N 1
ATOM 3639 C CA . ALA A 1 460 ? -18.679 -9.252 21.628 1.00 92.56 460 ALA A CA 1
ATOM 3640 C C . ALA A 1 460 ? -18.985 -9.532 20.152 1.00 92.56 460 ALA A C 1
ATOM 3642 O O . ALA A 1 460 ? -19.907 -8.926 19.604 1.00 92.56 460 ALA A O 1
ATOM 3643 N N . PRO A 1 461 ? -18.251 -10.452 19.508 1.00 89.75 461 PRO A N 1
ATOM 3644 C CA . PRO A 1 461 ? -18.448 -10.758 18.095 1.00 89.75 461 PRO A CA 1
ATOM 3645 C C . PRO A 1 461 ? -19.726 -11.565 17.892 1.00 89.75 461 PRO A C 1
ATOM 3647 O O . PRO A 1 461 ? -19.982 -12.517 18.635 1.00 89.75 461 PRO A O 1
ATOM 3650 N N . VAL A 1 462 ? -20.524 -11.194 16.897 1.00 89.25 462 VAL A N 1
ATOM 3651 C CA . VAL A 1 462 ? -21.818 -11.802 16.584 1.00 89.25 462 VAL A CA 1
ATOM 3652 C C . VAL A 1 462 ? -21.904 -12.027 15.084 1.00 89.25 462 VAL A C 1
ATOM 3654 O O . VAL A 1 462 ? -21.828 -11.081 14.309 1.00 89.25 462 VAL A O 1
ATOM 3657 N N . GLY A 1 463 ? -22.101 -13.272 14.670 1.00 82.12 463 GLY A N 1
ATOM 3658 C CA . GLY A 1 463 ? -22.248 -13.611 13.258 1.00 82.12 463 GLY A CA 1
ATOM 3659 C C . GLY A 1 463 ? -22.170 -15.109 13.011 1.00 82.12 463 GLY A C 1
ATOM 3660 O O . GLY A 1 463 ? -22.008 -15.907 13.942 1.00 82.12 463 GLY A O 1
ATOM 3661 N N . SER A 1 464 ? -22.327 -15.500 11.748 1.00 69.25 464 SER A N 1
ATOM 3662 C CA . SER A 1 464 ? -22.278 -16.908 11.358 1.00 69.25 464 SER A CA 1
ATOM 3663 C C . SER A 1 464 ? -20.852 -17.475 11.475 1.00 69.25 464 SER A C 1
ATOM 3665 O O . SER A 1 464 ? -19.881 -16.743 11.658 1.00 69.25 464 SER A O 1
ATOM 3667 N N . HIS A 1 465 ? -20.704 -18.800 11.367 1.00 62.47 465 HIS A N 1
ATOM 3668 C CA . HIS A 1 465 ? -19.367 -19.409 11.345 1.00 62.47 465 HIS A CA 1
ATOM 3669 C C . HIS A 1 465 ? -18.596 -19.065 10.059 1.00 62.47 465 HIS A C 1
ATOM 3671 O O . HIS A 1 465 ? -17.371 -19.077 10.092 1.00 62.47 465 HIS A O 1
ATOM 3677 N N . GLU A 1 466 ? -19.286 -18.730 8.961 1.00 58.97 466 GLU A N 1
ATOM 3678 C CA . GLU A 1 466 ? -18.640 -18.283 7.719 1.00 58.97 466 GLU A CA 1
ATOM 3679 C C . GLU A 1 466 ? -17.990 -16.905 7.902 1.00 58.97 466 GLU A C 1
ATOM 3681 O O . GLU A 1 466 ? -16.823 -16.726 7.556 1.00 58.97 466 GLU A O 1
ATOM 3686 N N . ASP A 1 467 ? -18.698 -15.964 8.539 1.00 60.53 467 ASP A N 1
ATOM 3687 C CA . ASP A 1 467 ? -18.198 -14.602 8.799 1.00 60.53 467 ASP A CA 1
ATOM 3688 C C . ASP A 1 467 ? -17.046 -14.584 9.831 1.00 60.53 467 ASP A C 1
ATOM 3690 O O . ASP A 1 467 ? -16.274 -13.629 9.924 1.00 60.53 467 ASP A O 1
ATOM 3694 N N . LEU A 1 468 ? -16.902 -15.657 10.620 1.00 63.66 468 LEU A N 1
ATOM 3695 C CA . LEU A 1 468 ? -15.892 -15.769 11.672 1.00 63.66 468 LEU A CA 1
ATOM 3696 C C . LEU A 1 468 ? -14.467 -15.912 11.126 1.00 63.66 468 LEU A C 1
ATOM 3698 O O . LEU A 1 468 ? -13.528 -15.474 11.782 1.00 63.66 468 LEU A O 1
ATOM 3702 N N . LEU A 1 469 ? -14.264 -16.544 9.971 1.00 57.78 469 LEU A N 1
ATOM 3703 C CA . LEU A 1 469 ? -12.928 -16.989 9.549 1.00 57.78 469 LEU A CA 1
ATOM 3704 C C . LEU A 1 469 ? -11.981 -15.835 9.203 1.00 57.78 469 LEU A C 1
ATOM 3706 O O . LEU A 1 469 ? -10.851 -15.801 9.698 1.00 57.78 469 LEU A O 1
ATOM 3710 N N . ALA A 1 470 ? -12.451 -14.867 8.408 1.00 59.59 470 ALA A N 1
ATOM 3711 C CA . ALA A 1 470 ? -11.682 -13.669 8.055 1.00 59.59 470 ALA A CA 1
ATOM 3712 C C . ALA A 1 470 ? -11.297 -12.855 9.306 1.00 59.59 470 ALA A C 1
ATOM 3714 O O . ALA A 1 470 ? -10.182 -12.337 9.438 1.00 59.59 470 ALA A O 1
ATOM 3715 N N . TYR A 1 471 ? -12.208 -12.816 10.275 1.00 66.19 471 TYR A N 1
ATOM 3716 C CA . TYR A 1 471 ? -12.003 -12.183 11.566 1.00 66.19 471 TYR A CA 1
ATOM 3717 C C . TYR A 1 471 ? -11.029 -12.961 12.468 1.00 66.19 471 TYR A C 1
ATOM 3719 O O . TYR A 1 471 ? -10.165 -12.363 13.121 1.00 66.19 471 TYR A O 1
ATOM 3727 N N . LEU A 1 472 ? -11.135 -14.293 12.497 1.00 63.56 472 LEU A N 1
ATOM 3728 C CA . LEU A 1 472 ? -10.390 -15.157 13.408 1.00 63.56 472 LEU A CA 1
ATOM 3729 C C . LEU A 1 472 ? -8.886 -15.062 13.152 1.00 63.56 472 LEU A C 1
ATOM 3731 O O . LEU A 1 472 ? -8.135 -14.901 14.106 1.00 63.56 472 LEU A O 1
ATOM 3735 N N . VAL A 1 473 ? -8.433 -15.061 11.893 1.00 61.75 473 VAL A N 1
ATOM 3736 C CA . VAL A 1 473 ? -6.996 -14.947 11.568 1.00 61.75 473 VAL A CA 1
ATOM 3737 C C . VAL A 1 473 ? -6.381 -13.686 12.184 1.00 61.75 473 VAL A C 1
ATOM 3739 O O . VAL A 1 473 ? -5.361 -13.762 12.870 1.00 61.75 473 VAL A O 1
ATOM 3742 N N . ARG A 1 474 ? -7.027 -12.526 12.019 1.00 63.75 474 ARG A N 1
ATOM 3743 C CA . ARG A 1 474 ? -6.551 -11.259 12.604 1.00 63.75 474 ARG A CA 1
ATOM 3744 C C . ARG A 1 474 ? -6.620 -11.275 14.129 1.00 63.75 474 ARG A C 1
ATOM 3746 O O . ARG A 1 474 ? -5.685 -10.816 14.784 1.00 63.75 474 ARG A O 1
ATOM 3753 N N . ARG A 1 475 ? -7.681 -11.856 14.699 1.00 65.88 475 ARG A N 1
ATOM 3754 C CA . ARG A 1 475 ? -7.848 -12.002 16.153 1.00 65.88 475 ARG A CA 1
ATOM 3755 C C . ARG A 1 475 ? -6.754 -12.878 16.778 1.00 65.88 475 ARG A C 1
ATOM 3757 O O . ARG A 1 475 ? -6.258 -12.555 17.862 1.00 65.88 475 ARG A O 1
ATOM 3764 N N . LEU A 1 476 ? -6.363 -13.948 16.083 1.00 58.81 476 LEU A N 1
ATOM 3765 C CA . LEU A 1 476 ? -5.277 -14.843 16.476 1.00 58.81 476 LEU A CA 1
ATOM 3766 C C . LEU A 1 476 ? -3.915 -14.144 16.372 1.00 58.81 476 LEU A C 1
ATOM 3768 O O . LEU A 1 476 ? -3.108 -14.277 17.287 1.00 58.81 476 LEU A O 1
ATOM 3772 N N . LEU A 1 477 ? -3.661 -13.354 15.323 1.00 56.66 477 LEU A N 1
ATOM 3773 C CA . LEU A 1 477 ? -2.404 -12.602 15.181 1.00 56.66 477 LEU A CA 1
ATOM 3774 C C . LEU A 1 477 ? -2.225 -11.544 16.282 1.00 56.66 477 LEU A C 1
ATOM 3776 O O . LEU A 1 477 ? -1.152 -11.460 16.883 1.00 56.66 477 LEU A O 1
ATOM 3780 N N . GLU A 1 478 ? -3.283 -10.792 16.606 1.00 58.38 478 GLU A N 1
ATOM 3781 C CA . GLU A 1 478 ? -3.259 -9.729 17.626 1.00 58.38 478 GLU A CA 1
ATOM 3782 C C . GLU A 1 478 ? -2.814 -10.241 19.009 1.00 58.38 478 GLU A C 1
ATOM 3784 O O . GLU A 1 478 ? -2.070 -9.576 19.736 1.00 58.38 478 GLU A O 1
ATOM 3789 N N . ASN A 1 479 ? -3.245 -11.447 19.375 1.00 55.72 479 ASN A N 1
ATOM 3790 C CA . ASN A 1 479 ? -3.033 -11.994 20.715 1.00 55.72 479 ASN A CA 1
ATOM 3791 C C . ASN A 1 479 ? -2.011 -13.132 20.766 1.00 55.72 479 ASN A C 1
ATOM 3793 O O . ASN A 1 479 ? -1.463 -13.405 21.833 1.00 55.72 479 ASN A O 1
ATOM 3797 N N . GLY A 1 480 ? -1.730 -13.755 19.622 1.00 49.16 480 GLY A N 1
ATOM 3798 C CA . GLY A 1 480 ? -0.737 -14.808 19.468 1.00 49.16 480 GLY A CA 1
ATOM 3799 C C . GLY A 1 480 ? 0.686 -14.272 19.349 1.00 49.16 480 GLY A C 1
ATOM 3800 O O . GLY A 1 480 ? 1.604 -14.947 19.794 1.00 49.16 480 GLY A O 1
ATOM 3801 N N . ALA A 1 481 ? 0.912 -13.060 18.828 1.00 56.38 481 ALA A N 1
ATOM 3802 C CA . ALA A 1 481 ? 2.265 -12.527 18.624 1.00 56.38 481 ALA A CA 1
ATOM 3803 C C . ALA A 1 481 ? 3.169 -12.640 19.877 1.00 56.38 481 ALA A C 1
ATOM 3805 O O . ALA A 1 481 ? 2.728 -12.374 20.994 1.00 56.38 481 ALA A O 1
ATOM 3806 N N . ASN A 1 482 ? 4.462 -12.963 19.700 1.00 51.06 482 ASN A N 1
ATOM 3807 C CA . ASN A 1 482 ? 5.453 -13.093 20.794 1.00 51.06 482 ASN A CA 1
ATOM 3808 C C . ASN A 1 482 ? 5.522 -11.854 21.710 1.00 51.06 482 ASN A C 1
ATOM 3810 O O . ASN A 1 482 ? 5.893 -11.929 22.881 1.00 51.06 482 ASN A O 1
ATOM 3814 N N . SER A 1 483 ? 5.203 -10.682 21.162 1.00 51.84 483 SER A N 1
ATOM 3815 C CA . SER A 1 483 ? 5.194 -9.402 21.871 1.00 51.84 483 SER A CA 1
ATOM 3816 C C . SER A 1 483 ? 3.874 -9.115 22.605 1.00 51.84 483 SER A C 1
ATOM 3818 O O . SER A 1 483 ? 3.813 -8.156 23.387 1.00 51.84 483 SER A O 1
ATOM 3820 N N . SER A 1 484 ? 2.831 -9.923 22.380 1.00 61.28 484 SER A N 1
ATOM 3821 C CA . SER A 1 484 ? 1.522 -9.787 23.016 1.00 61.28 484 SER A CA 1
ATOM 3822 C C . SER A 1 484 ? 1.579 -10.166 24.493 1.00 61.28 484 SER A C 1
ATOM 3824 O O . SER A 1 484 ? 2.247 -11.111 24.906 1.00 61.28 484 SER A O 1
ATOM 3826 N N . PHE A 1 485 ? 0.854 -9.413 25.315 1.00 64.00 485 PHE A N 1
ATOM 3827 C CA . PHE A 1 485 ? 0.791 -9.653 26.754 1.00 64.00 485 PHE A CA 1
ATOM 3828 C C . PHE A 1 485 ? 0.092 -10.974 27.092 1.00 64.00 485 PHE A C 1
ATOM 3830 O O . PHE A 1 485 ? 0.554 -11.685 27.978 1.00 64.00 485 PHE A O 1
ATOM 3837 N N . VAL A 1 486 ? -0.973 -11.314 26.358 1.00 61.69 486 VAL A N 1
ATOM 3838 C CA . VAL A 1 486 ? -1.741 -12.553 26.560 1.00 61.69 486 VAL A CA 1
ATOM 3839 C C . VAL A 1 486 ? -0.847 -13.777 26.340 1.00 61.69 486 VAL A C 1
ATOM 3841 O O . VAL A 1 486 ? -0.844 -14.689 27.166 1.00 61.69 486 VAL A O 1
ATOM 3844 N N . ASN A 1 487 ? -0.019 -13.750 25.289 1.00 60.41 487 ASN A N 1
ATOM 3845 C CA . ASN A 1 487 ? 0.973 -14.792 25.027 1.00 60.41 487 ASN A CA 1
ATOM 3846 C C . ASN A 1 487 ? 2.061 -14.832 26.119 1.00 60.41 487 ASN A C 1
ATOM 3848 O O . ASN A 1 487 ? 2.321 -15.874 26.711 1.00 60.41 487 ASN A O 1
ATOM 3852 N N . ARG A 1 488 ? 2.644 -13.683 26.485 1.00 63.66 488 ARG A N 1
ATOM 3853 C CA . ARG A 1 488 ? 3.696 -13.635 27.520 1.00 63.66 488 ARG A CA 1
ATOM 3854 C C . ARG A 1 488 ? 3.230 -14.111 28.899 1.00 63.66 488 ARG A C 1
ATOM 3856 O O . ARG A 1 488 ? 4.031 -14.687 29.624 1.00 63.66 488 ARG A O 1
ATOM 3863 N N . ILE A 1 489 ? 1.965 -13.892 29.261 1.00 67.19 489 ILE A N 1
ATOM 3864 C CA . ILE A 1 489 ? 1.392 -14.438 30.501 1.00 67.19 489 ILE A CA 1
ATOM 3865 C C . ILE A 1 489 ? 1.226 -15.954 30.444 1.00 67.19 489 ILE A C 1
ATOM 3867 O O . ILE A 1 489 ? 1.340 -16.592 31.484 1.00 67.19 489 ILE A O 1
ATOM 3871 N N . ALA A 1 490 ? 0.956 -16.519 29.262 1.00 60.41 490 ALA A N 1
ATOM 3872 C CA . ALA A 1 490 ? 0.824 -17.965 29.074 1.00 60.41 490 ALA A CA 1
ATOM 3873 C C . ALA A 1 490 ? 2.120 -18.733 29.326 1.00 60.41 490 ALA A C 1
ATOM 3875 O O . ALA A 1 490 ? 2.078 -19.935 29.555 1.00 60.41 490 ALA A O 1
ATOM 3876 N N . ASN A 1 491 ? 3.261 -18.049 29.268 1.00 64.44 491 ASN A N 1
ATOM 3877 C CA . ASN A 1 491 ? 4.549 -18.649 29.540 1.00 64.44 491 ASN A CA 1
ATOM 3878 C C . ASN A 1 491 ? 4.891 -18.518 31.036 1.00 64.44 491 ASN A C 1
ATOM 3880 O O . ASN A 1 491 ? 5.282 -17.441 31.503 1.00 64.44 491 ASN A O 1
ATOM 3884 N N . ASP A 1 492 ? 4.753 -19.621 31.774 1.00 68.56 492 ASP A N 1
ATOM 3885 C CA . ASP A 1 492 ? 5.055 -19.698 33.210 1.00 68.56 492 ASP A CA 1
ATOM 3886 C C . ASP A 1 492 ? 6.555 -19.556 33.525 1.00 68.56 492 ASP A C 1
ATOM 3888 O O . ASP A 1 492 ? 6.909 -19.158 34.634 1.00 68.56 492 ASP A O 1
ATOM 3892 N N . GLU A 1 493 ? 7.442 -19.780 32.546 1.00 72.12 493 GLU A N 1
ATOM 3893 C CA . GLU A 1 493 ? 8.895 -19.611 32.701 1.00 72.12 493 GLU A CA 1
ATOM 3894 C C . GLU A 1 493 ? 9.319 -18.130 32.714 1.00 72.12 493 GLU A C 1
ATOM 3896 O O . GLU A 1 493 ? 10.423 -17.801 33.152 1.00 72.12 493 GLU A O 1
ATOM 3901 N N . LEU A 1 494 ? 8.467 -17.208 32.237 1.00 71.50 494 LEU A N 1
ATOM 3902 C CA . LEU A 1 494 ? 8.796 -15.780 32.215 1.00 71.50 494 LEU A CA 1
ATOM 3903 C C . LEU A 1 494 ? 8.648 -15.144 33.612 1.00 71.50 494 LEU A C 1
ATOM 3905 O O . LEU A 1 494 ? 7.551 -15.190 34.186 1.00 71.50 494 LEU A O 1
ATOM 3909 N N . PRO A 1 495 ? 9.687 -14.449 34.126 1.00 82.25 495 PRO A N 1
ATOM 3910 C CA . PRO A 1 495 ? 9.593 -13.687 35.371 1.00 82.25 495 PRO A CA 1
ATOM 3911 C C . PRO A 1 495 ? 8.528 -12.589 35.281 1.00 82.25 495 PRO A C 1
ATOM 3913 O O . PRO A 1 495 ? 8.427 -11.904 34.251 1.00 82.25 495 PRO A O 1
ATOM 3916 N N . LEU A 1 496 ? 7.760 -12.389 36.356 1.00 81.25 496 LEU A N 1
ATOM 3917 C CA . LEU A 1 496 ? 6.678 -11.396 36.419 1.00 81.25 496 LEU A CA 1
ATOM 3918 C C . LEU A 1 496 ? 7.197 -9.976 36.173 1.00 81.25 496 LEU A C 1
ATOM 3920 O O . LEU A 1 496 ? 6.585 -9.206 35.431 1.00 81.25 496 LEU A O 1
ATOM 3924 N N . GLU A 1 497 ? 8.380 -9.668 36.700 1.00 79.19 497 GLU A N 1
ATOM 3925 C CA . GLU A 1 497 ? 9.078 -8.386 36.574 1.00 79.19 497 GLU A CA 1
ATOM 3926 C C . GLU A 1 497 ? 9.351 -8.042 35.105 1.00 79.19 497 GLU A C 1
ATOM 3928 O O . GLU A 1 497 ? 9.272 -6.884 34.691 1.00 79.19 497 GLU A O 1
ATOM 3933 N N . SER A 1 498 ? 9.606 -9.060 34.273 1.00 79.12 498 SER A N 1
ATOM 3934 C CA . SER A 1 498 ? 9.806 -8.868 32.836 1.00 79.12 498 SER A CA 1
ATOM 3935 C C . SER A 1 498 ? 8.506 -8.479 32.119 1.00 79.12 498 SER A C 1
ATOM 3937 O O . SER A 1 498 ? 8.535 -7.775 31.101 1.00 79.12 498 SER A O 1
ATOM 3939 N N . ILE A 1 499 ? 7.356 -8.958 32.607 1.00 78.50 499 ILE A N 1
ATOM 3940 C CA . ILE A 1 499 ? 6.027 -8.738 32.017 1.00 78.50 499 ILE A CA 1
ATOM 3941 C C . ILE A 1 499 ? 5.533 -7.323 32.335 1.00 78.50 499 ILE A C 1
ATOM 3943 O O . ILE A 1 499 ? 4.978 -6.662 31.453 1.00 78.50 499 ILE A O 1
ATOM 3947 N N . ILE A 1 500 ? 5.799 -6.853 33.554 1.00 86.19 500 ILE A N 1
ATOM 3948 C CA . ILE A 1 500 ? 5.376 -5.551 34.100 1.00 86.19 500 ILE A CA 1
ATOM 3949 C C . ILE A 1 500 ? 6.469 -4.465 34.035 1.00 86.19 500 ILE A C 1
ATOM 3951 O O . ILE A 1 500 ? 6.357 -3.417 34.671 1.00 86.19 500 ILE A O 1
ATOM 3955 N N . GLN A 1 501 ? 7.522 -4.678 33.241 1.00 87.69 501 GLN A N 1
ATOM 3956 C CA . GLN A 1 501 ? 8.576 -3.686 33.011 1.00 87.69 501 GLN A CA 1
ATOM 3957 C C . GLN A 1 501 ? 7.996 -2.350 32.509 1.00 87.69 501 GLN A C 1
ATOM 3959 O O . GLN A 1 501 ? 7.179 -2.331 31.585 1.00 87.69 501 GLN A O 1
ATOM 3964 N N . SER A 1 502 ? 8.474 -1.232 33.068 1.00 90.88 502 SER A N 1
ATOM 3965 C CA . SER A 1 502 ? 8.081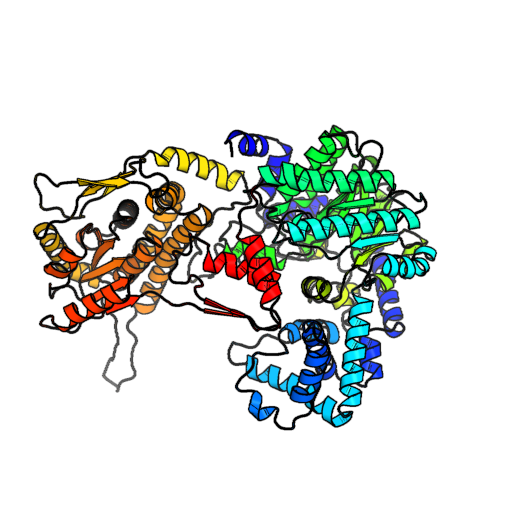 0.115 32.644 1.00 90.88 502 SER A CA 1
ATOM 3966 C C . SER A 1 502 ? 8.347 0.322 31.144 1.00 90.88 502 SER A C 1
ATOM 3968 O O . SER A 1 502 ? 9.497 0.202 30.697 1.00 90.88 502 SER A O 1
ATOM 3970 N N . PRO A 1 503 ? 7.319 0.655 30.337 1.00 92.69 503 PRO A N 1
ATOM 3971 C CA . PRO A 1 503 ? 7.513 0.880 28.911 1.00 92.69 503 PRO A CA 1
ATOM 3972 C C . PRO A 1 503 ? 8.370 2.125 28.647 1.00 92.69 503 PRO A C 1
ATOM 3974 O O . PRO A 1 503 ? 9.129 2.141 27.681 1.00 92.69 503 PRO A O 1
ATOM 3977 N N . MET A 1 504 ? 8.331 3.134 29.526 1.00 91.25 504 MET A N 1
ATOM 3978 C CA . MET A 1 504 ? 9.158 4.337 29.399 1.00 91.25 504 MET A CA 1
ATOM 3979 C C . MET A 1 504 ? 10.641 4.027 29.606 1.00 91.25 504 MET A C 1
ATOM 3981 O O . MET A 1 504 ? 11.465 4.440 28.794 1.00 91.25 504 MET A O 1
ATOM 3985 N N . GLU A 1 505 ? 10.994 3.281 30.656 1.00 91.44 505 GLU A N 1
ATOM 3986 C CA . GLU A 1 505 ? 12.389 2.886 30.915 1.00 91.44 505 GLU A CA 1
ATOM 3987 C C . GLU A 1 505 ? 12.925 2.000 29.792 1.00 91.44 505 GLU A C 1
ATOM 3989 O O . GLU A 1 505 ? 14.027 2.219 29.288 1.00 91.44 505 GLU A O 1
ATOM 3994 N N . LYS A 1 506 ? 12.102 1.052 29.333 1.00 91.94 506 LYS A N 1
ATOM 3995 C CA . LYS A 1 506 ? 12.442 0.169 28.219 1.00 91.94 506 LYS A CA 1
ATOM 3996 C C . LYS A 1 506 ? 12.628 0.925 26.903 1.00 91.94 506 LYS A C 1
ATOM 3998 O O . LYS A 1 506 ? 13.534 0.611 26.142 1.00 91.94 506 LYS A O 1
ATOM 4003 N N . LEU A 1 507 ? 11.792 1.922 26.609 1.00 93.19 507 LEU A N 1
ATOM 4004 C CA . LEU A 1 507 ? 11.960 2.740 25.406 1.00 93.19 507 LEU A CA 1
ATOM 4005 C C . LEU A 1 507 ? 13.186 3.658 25.508 1.00 93.19 507 LEU A C 1
ATOM 4007 O O . LEU A 1 507 ? 13.883 3.870 24.513 1.00 93.19 507 LEU A O 1
ATOM 4011 N N . LYS A 1 508 ? 13.485 4.183 26.703 1.00 92.38 508 LYS A N 1
ATOM 4012 C CA . LYS A 1 508 ? 14.691 4.985 26.959 1.00 92.38 508 LYS A CA 1
ATOM 4013 C C . LYS A 1 508 ? 15.973 4.169 26.787 1.00 92.38 508 LYS A C 1
ATOM 4015 O O . LYS A 1 508 ? 16.920 4.710 26.227 1.00 92.38 508 LYS A O 1
ATOM 4020 N N . SER A 1 509 ? 15.984 2.892 27.180 1.00 93.06 509 SER A N 1
ATOM 4021 C CA . SER A 1 509 ? 17.175 2.033 27.084 1.00 93.06 509 SER A CA 1
ATOM 4022 C C . SER A 1 509 ? 17.563 1.638 25.656 1.00 93.06 509 SER A C 1
ATOM 4024 O O . SER A 1 509 ? 18.705 1.249 25.422 1.00 93.06 509 SER A O 1
ATOM 4026 N N . TYR A 1 510 ? 16.653 1.749 24.682 1.00 91.81 510 TYR A N 1
ATOM 4027 C CA . TYR A 1 510 ? 16.994 1.503 23.282 1.00 91.81 510 TYR A CA 1
ATOM 4028 C C . TYR A 1 510 ? 17.817 2.647 22.687 1.00 91.81 510 TYR A C 1
ATOM 4030 O O . TYR A 1 510 ? 17.397 3.807 22.726 1.00 91.81 510 TYR A O 1
ATOM 4038 N N . SER A 1 511 ? 18.941 2.290 22.060 1.00 89.06 511 SER A N 1
ATOM 4039 C CA . SER A 1 511 ? 19.802 3.213 21.314 1.00 89.06 511 SER A CA 1
ATOM 4040 C C . SER A 1 511 ? 19.096 3.812 20.096 1.00 89.06 511 SER A C 1
ATOM 4042 O O . SER A 1 511 ? 19.139 5.022 19.916 1.00 89.06 511 SER A O 1
ATOM 4044 N N . SER A 1 512 ? 18.381 2.996 19.312 1.00 90.56 512 SER A N 1
ATOM 4045 C CA . SER A 1 512 ? 17.492 3.465 18.237 1.00 90.56 512 SER A CA 1
ATOM 4046 C C . SER A 1 512 ? 16.029 3.257 18.605 1.00 90.56 512 SER A C 1
ATOM 4048 O O . SER A 1 512 ? 15.627 2.179 19.067 1.00 90.56 512 SER A O 1
ATOM 4050 N N . LYS A 1 513 ? 15.215 4.293 18.377 1.00 90.06 513 LYS A N 1
ATOM 4051 C CA . LYS A 1 513 ? 13.780 4.255 18.693 1.00 90.06 513 LYS A CA 1
ATOM 4052 C C . LYS A 1 513 ? 12.992 3.455 17.664 1.00 90.06 513 LYS A C 1
ATOM 4054 O O . LYS A 1 513 ? 12.008 2.818 18.029 1.00 90.06 513 LYS A O 1
ATOM 4059 N N . ARG A 1 514 ? 13.494 3.367 16.433 1.00 93.38 514 ARG A N 1
ATOM 4060 C CA . ARG A 1 514 ? 12.971 2.459 15.407 1.00 93.38 514 ARG A CA 1
ATOM 4061 C C . ARG A 1 514 ? 13.363 1.017 15.679 1.00 93.38 514 ARG A C 1
ATOM 4063 O O . ARG A 1 514 ? 14.351 0.737 16.360 1.00 93.38 514 ARG A O 1
ATOM 4070 N N . HIS A 1 515 ? 12.584 0.087 15.143 1.00 94.94 515 HIS A N 1
ATOM 4071 C CA . HIS A 1 515 ? 12.936 -1.325 15.177 1.00 94.94 515 HIS A CA 1
ATOM 4072 C C . HIS A 1 515 ? 14.069 -1.621 14.171 1.00 94.94 515 HIS A C 1
ATOM 4074 O O . HIS A 1 515 ? 13.877 -1.396 12.979 1.00 94.94 515 HIS A O 1
ATOM 4080 N N . PRO A 1 516 ? 15.225 -2.170 14.595 1.00 93.00 516 PRO A N 1
ATOM 4081 C CA . PRO A 1 516 ? 16.401 -2.318 13.729 1.00 93.00 516 PRO A CA 1
ATOM 4082 C C . PRO A 1 516 ? 16.179 -3.311 12.582 1.00 93.00 516 PRO A C 1
ATOM 4084 O O . PRO A 1 516 ? 16.748 -3.151 11.512 1.00 93.00 516 PRO A O 1
ATOM 4087 N N . ASN A 1 517 ? 15.306 -4.303 12.784 1.00 94.44 517 ASN A N 1
ATOM 4088 C CA . ASN A 1 517 ? 15.003 -5.324 11.773 1.00 94.44 517 ASN A CA 1
ATOM 4089 C C . ASN A 1 517 ? 13.824 -4.950 10.858 1.00 94.44 517 ASN A C 1
ATOM 4091 O O . ASN A 1 517 ? 13.330 -5.803 10.129 1.00 94.44 517 ASN A O 1
ATOM 4095 N N . ILE A 1 518 ? 13.325 -3.712 10.932 1.00 96.12 518 ILE A N 1
ATOM 4096 C CA . ILE A 1 518 ? 12.269 -3.215 10.043 1.00 96.12 518 ILE A CA 1
ATOM 4097 C C . ILE A 1 518 ? 12.876 -2.058 9.244 1.00 96.12 518 ILE A C 1
ATOM 4099 O O . ILE A 1 518 ? 12.842 -0.913 9.705 1.00 96.12 518 ILE A O 1
ATOM 4103 N N . PRO A 1 519 ? 13.489 -2.332 8.077 1.00 96.38 519 PRO A N 1
ATOM 4104 C CA . PRO A 1 519 ? 14.130 -1.290 7.285 1.00 96.38 519 PRO A CA 1
ATOM 4105 C C . PRO A 1 519 ? 13.079 -0.299 6.786 1.00 96.38 519 PRO A C 1
ATOM 4107 O O . PRO A 1 519 ? 11.952 -0.687 6.496 1.00 96.38 519 PRO A O 1
ATOM 4110 N N . LEU A 1 520 ? 13.427 0.980 6.643 1.00 97.38 520 LEU A N 1
ATOM 4111 C CA . LEU A 1 520 ? 12.568 1.926 5.921 1.00 97.38 520 LEU A CA 1
ATOM 4112 C C . LEU A 1 520 ? 12.371 1.467 4.465 1.00 97.38 520 LEU A C 1
ATOM 4114 O O . LEU A 1 520 ? 13.282 0.842 3.918 1.00 97.38 520 LEU A O 1
ATOM 4118 N N . PRO A 1 521 ? 11.261 1.826 3.792 1.00 97.75 521 PRO A N 1
ATOM 4119 C CA . PRO A 1 521 ? 11.000 1.376 2.422 1.00 97.75 521 PRO A CA 1
ATOM 4120 C C . PRO A 1 521 ? 12.133 1.689 1.440 1.00 97.75 521 PRO A C 1
ATOM 4122 O O . PRO A 1 521 ? 12.473 0.838 0.621 1.00 97.75 521 PRO A O 1
ATOM 4125 N N . LYS A 1 522 ? 12.782 2.856 1.571 1.00 97.56 522 LYS A N 1
ATOM 4126 C CA . LYS A 1 522 ? 13.964 3.238 0.773 1.00 97.56 522 LYS A CA 1
ATOM 4127 C C . LYS A 1 522 ? 15.157 2.276 0.908 1.00 97.56 522 LYS A C 1
ATOM 4129 O O . LYS A 1 522 ? 15.936 2.145 -0.029 1.00 97.56 522 LYS A O 1
ATOM 4134 N N . ASN A 1 523 ? 15.270 1.593 2.049 1.00 97.44 523 ASN A N 1
ATOM 4135 C CA . ASN A 1 523 ? 16.381 0.715 2.426 1.00 97.44 523 ASN A CA 1
ATOM 4136 C C . ASN A 1 523 ? 15.986 -0.773 2.383 1.00 97.44 523 ASN A C 1
ATOM 4138 O O . ASN A 1 523 ? 16.679 -1.606 2.966 1.00 97.44 523 ASN A O 1
ATOM 4142 N N . LEU A 1 524 ? 14.867 -1.123 1.736 1.00 97.25 524 LEU A N 1
ATOM 4143 C CA . LEU A 1 524 ? 14.324 -2.486 1.744 1.00 97.25 524 LEU A CA 1
ATOM 4144 C C . LEU A 1 524 ? 15.318 -3.537 1.214 1.00 97.25 524 LEU A C 1
ATOM 4146 O O . LEU A 1 524 ? 15.298 -4.677 1.664 1.00 97.25 524 LEU A O 1
ATOM 4150 N N . PHE A 1 525 ? 16.207 -3.142 0.299 1.00 96.50 525 PHE A N 1
ATOM 4151 C CA . PHE A 1 525 ? 17.223 -4.010 -0.307 1.00 96.50 525 PHE A CA 1
ATOM 4152 C C . PHE A 1 525 ? 18.618 -3.865 0.334 1.00 96.50 525 PHE A C 1
ATOM 4154 O O . PHE A 1 525 ? 19.611 -4.344 -0.217 1.00 96.50 525 PHE A O 1
ATOM 4161 N N . GLY A 1 526 ? 18.704 -3.221 1.505 1.00 93.69 526 GLY A N 1
ATOM 4162 C CA . GLY A 1 526 ? 19.948 -3.045 2.254 1.00 93.69 526 GLY A CA 1
ATOM 4163 C C . GLY A 1 526 ? 21.021 -2.295 1.462 1.00 93.69 526 GLY A C 1
ATOM 4164 O O . GLY A 1 526 ? 20.736 -1.310 0.787 1.00 93.69 526 GLY A O 1
ATOM 4165 N N . GLU A 1 527 ? 22.261 -2.776 1.541 1.00 91.94 527 GLU A N 1
ATOM 4166 C CA . GLU A 1 527 ? 23.417 -2.183 0.852 1.00 91.94 527 GLU A CA 1
ATOM 4167 C C . GLU A 1 527 ? 23.454 -2.485 -0.655 1.00 91.94 527 GLU A C 1
ATOM 4169 O O . GLU A 1 527 ? 24.242 -1.881 -1.376 1.00 91.94 527 GLU A O 1
ATOM 4174 N N . GLN A 1 528 ? 22.609 -3.399 -1.155 1.00 91.69 528 GLN A N 1
ATOM 4175 C CA . GLN A 1 528 ? 22.643 -3.806 -2.565 1.00 91.69 528 GLN A CA 1
ATOM 4176 C C . GLN A 1 528 ? 22.195 -2.681 -3.499 1.00 91.69 528 GLN A C 1
ATOM 4178 O O . GLN A 1 528 ? 22.768 -2.505 -4.570 1.00 91.69 528 GLN A O 1
ATOM 4183 N N . ARG A 1 529 ? 21.131 -1.962 -3.116 1.00 95.81 529 ARG A N 1
ATOM 4184 C CA . ARG A 1 529 ? 20.589 -0.811 -3.848 1.00 95.81 529 ARG A CA 1
ATOM 4185 C C . ARG A 1 529 ? 19.549 -0.067 -3.016 1.00 95.81 529 ARG A C 1
ATOM 4187 O O . ARG A 1 529 ? 18.886 -0.647 -2.158 1.00 95.81 529 ARG A O 1
ATOM 4194 N N . LEU A 1 530 ? 19.314 1.192 -3.368 1.00 97.19 530 LEU A N 1
ATOM 4195 C CA . LEU A 1 530 ? 18.141 1.928 -2.898 1.00 97.19 530 LEU A CA 1
ATOM 4196 C C . LEU A 1 530 ? 16.870 1.450 -3.618 1.00 97.19 530 LEU A C 1
ATOM 4198 O O . LEU A 1 530 ? 16.892 1.118 -4.808 1.00 97.19 530 LEU A O 1
ATOM 4202 N N . ASN A 1 531 ? 15.754 1.440 -2.893 1.00 98.44 531 ASN A N 1
ATOM 4203 C CA . ASN A 1 531 ? 14.422 1.223 -3.459 1.00 98.44 531 ASN A CA 1
ATOM 4204 C C . ASN A 1 531 ? 13.894 2.517 -4.099 1.00 98.44 531 ASN A C 1
ATOM 4206 O O . ASN A 1 531 ? 14.215 3.618 -3.645 1.00 98.44 531 ASN A O 1
ATOM 4210 N N . SER A 1 532 ? 13.080 2.385 -5.141 1.00 98.19 532 SER A N 1
ATOM 4211 C CA . SER A 1 532 ? 12.380 3.499 -5.783 1.00 98.19 532 SER A CA 1
ATOM 4212 C C . SER A 1 532 ? 11.353 4.168 -4.853 1.00 98.19 532 SER A C 1
ATOM 4214 O O . SER A 1 532 ? 10.681 3.506 -4.051 1.00 98.19 532 SER A O 1
ATOM 4216 N N . LYS A 1 533 ? 11.202 5.495 -4.970 1.00 97.56 533 LYS A N 1
ATOM 4217 C CA . LYS A 1 533 ? 10.230 6.278 -4.178 1.00 97.56 533 LYS A CA 1
ATOM 4218 C C . LYS A 1 533 ? 8.827 6.256 -4.787 1.00 97.56 533 LYS A C 1
ATOM 4220 O O . LYS A 1 533 ? 8.659 6.537 -5.971 1.00 97.56 533 LYS A O 1
ATOM 4225 N N . GLY A 1 534 ? 7.813 6.013 -3.961 1.00 97.12 534 GLY A N 1
ATOM 4226 C CA . GLY A 1 534 ? 6.405 6.158 -4.337 1.00 97.12 534 GLY A CA 1
ATOM 4227 C C . GLY A 1 534 ? 5.820 7.548 -4.130 1.00 97.12 534 GLY A C 1
ATOM 4228 O O . GLY A 1 534 ? 6.526 8.534 -3.904 1.00 97.12 534 GLY A O 1
ATOM 4229 N N . LEU A 1 535 ? 4.492 7.596 -4.222 1.00 95.56 535 LEU A N 1
ATOM 4230 C CA . LEU A 1 535 ? 3.654 8.761 -3.960 1.00 95.56 535 LEU A CA 1
ATOM 4231 C C . LEU A 1 535 ? 2.486 8.313 -3.078 1.00 95.56 535 LEU A C 1
ATOM 4233 O O . LEU A 1 535 ? 1.736 7.419 -3.466 1.00 95.56 535 LEU A O 1
ATOM 4237 N N . ASP A 1 536 ? 2.332 8.909 -1.895 1.00 94.00 536 ASP A N 1
ATOM 4238 C CA . ASP A 1 536 ? 1.251 8.524 -0.988 1.00 94.00 536 ASP A CA 1
ATOM 4239 C C . ASP A 1 536 ? -0.087 9.125 -1.442 1.00 94.00 536 ASP A C 1
ATOM 4241 O O . ASP A 1 536 ? -0.395 10.285 -1.169 1.00 94.00 536 ASP A O 1
ATOM 4245 N N . LEU A 1 537 ? -0.905 8.313 -2.112 1.00 90.56 537 LEU A N 1
ATOM 4246 C CA . LEU A 1 537 ? -2.244 8.696 -2.571 1.00 90.56 537 LEU A CA 1
ATOM 4247 C C . LEU A 1 537 ? -3.287 8.766 -1.439 1.00 90.56 537 LEU A C 1
ATOM 4249 O O . LEU A 1 537 ? -4.420 9.184 -1.675 1.00 90.56 537 LEU A O 1
ATOM 4253 N N . ALA A 1 538 ? -2.926 8.377 -0.212 1.00 88.12 538 ALA A N 1
ATOM 4254 C CA . ALA A 1 538 ? -3.743 8.563 0.984 1.00 88.12 538 ALA A CA 1
ATOM 4255 C C . ALA A 1 538 ? -3.415 9.864 1.738 1.00 88.12 538 ALA A C 1
ATOM 4257 O O . ALA A 1 538 ? -4.129 10.203 2.685 1.00 88.12 538 ALA A O 1
ATOM 4258 N N . GLN A 1 539 ? -2.367 10.594 1.333 1.00 87.56 539 GLN A N 1
ATOM 4259 C CA . GLN A 1 539 ? -1.944 11.854 1.944 1.00 87.56 539 GLN A CA 1
ATOM 4260 C C . GLN A 1 539 ? -2.150 13.026 0.965 1.00 87.56 539 GLN A C 1
ATOM 4262 O O . GLN A 1 539 ? -1.302 13.255 0.100 1.00 87.56 539 GLN A O 1
ATOM 4267 N N . PRO A 1 540 ? -3.246 13.804 1.079 1.00 83.44 540 PRO A N 1
ATOM 4268 C CA . PRO A 1 540 ? -3.545 14.911 0.167 1.00 83.44 540 PRO A CA 1
ATOM 4269 C C . PRO A 1 540 ? -2.378 15.870 -0.075 1.00 83.44 540 PRO A C 1
ATOM 4271 O O . PRO A 1 540 ? -2.126 16.240 -1.218 1.00 83.44 540 PRO A O 1
ATOM 4274 N N . LYS A 1 541 ? -1.608 16.225 0.963 1.00 84.69 541 LYS A N 1
ATOM 4275 C CA . LYS A 1 541 ? -0.445 17.116 0.817 1.00 84.69 541 LYS A CA 1
ATOM 4276 C C . LYS A 1 541 ? 0.653 16.537 -0.083 1.00 84.69 541 LYS A C 1
ATOM 4278 O O . LYS A 1 541 ? 1.377 17.308 -0.704 1.00 84.69 541 LYS A O 1
ATOM 4283 N N . ALA A 1 542 ? 0.782 15.211 -0.148 1.00 87.50 542 ALA A N 1
ATOM 4284 C CA . ALA A 1 542 ? 1.791 14.545 -0.962 1.00 87.50 542 ALA A CA 1
ATOM 4285 C C . ALA A 1 542 ? 1.390 14.510 -2.444 1.00 87.50 542 ALA A C 1
ATOM 4287 O O . ALA A 1 542 ? 2.180 14.899 -3.300 1.00 87.50 542 ALA A O 1
ATOM 4288 N N . PHE A 1 543 ? 0.166 14.070 -2.762 1.00 88.31 543 PHE A N 1
ATOM 4289 C CA . PHE A 1 543 ? -0.229 13.831 -4.157 1.00 88.31 543 PHE A CA 1
ATOM 4290 C C . PHE A 1 543 ? -0.938 15.008 -4.837 1.00 88.31 543 PHE A C 1
ATOM 4292 O O . PHE A 1 543 ? -0.888 15.113 -6.060 1.00 88.31 543 PHE A O 1
ATOM 4299 N N . TYR A 1 544 ? -1.604 15.895 -4.094 1.00 86.44 544 TYR A N 1
ATOM 4300 C CA . TYR A 1 544 ? -2.402 16.967 -4.697 1.00 86.44 544 TYR A CA 1
ATOM 4301 C C . TYR A 1 544 ? -1.563 18.019 -5.449 1.00 86.44 544 TYR A C 1
ATOM 4303 O O . TYR A 1 544 ? -1.946 18.368 -6.568 1.00 86.44 544 TYR A O 1
ATOM 4311 N N . PRO A 1 545 ? -0.407 18.494 -4.930 1.00 89.75 545 PRO A N 1
ATOM 4312 C CA . PRO A 1 545 ? 0.463 19.392 -5.694 1.00 89.75 545 PRO A CA 1
ATOM 4313 C C . PRO A 1 545 ? 0.955 18.753 -6.999 1.00 89.75 545 PRO A C 1
ATOM 4315 O O . PRO A 1 545 ? 0.939 19.402 -8.040 1.00 89.75 545 PRO A O 1
ATOM 4318 N N . VAL A 1 546 ? 1.303 17.462 -6.949 1.00 92.56 546 VAL A N 1
ATOM 4319 C CA . VAL A 1 546 ? 1.719 16.682 -8.124 1.00 92.56 546 VAL A CA 1
ATOM 4320 C C . VAL A 1 546 ? 0.581 16.594 -9.138 1.00 92.56 546 VAL A C 1
ATOM 4322 O O . VAL A 1 546 ? 0.805 16.804 -10.323 1.00 92.56 546 VAL A O 1
ATOM 4325 N N . LEU A 1 547 ? -0.653 16.340 -8.692 1.00 90.88 547 LEU A N 1
ATOM 4326 C CA . LEU A 1 547 ? -1.813 16.271 -9.581 1.00 90.88 547 LEU A CA 1
ATOM 4327 C C . LEU A 1 547 ? -2.079 17.608 -10.291 1.00 90.88 547 LEU A C 1
ATOM 4329 O O . LEU A 1 547 ? -2.283 17.611 -11.502 1.00 90.88 547 LEU A O 1
ATOM 4333 N N . LYS A 1 548 ? -2.017 18.738 -9.570 1.00 90.94 548 LYS A N 1
ATOM 4334 C CA . LYS A 1 548 ? -2.138 20.078 -10.176 1.00 90.94 548 LYS A CA 1
ATOM 4335 C C . LYS A 1 548 ? -1.065 20.317 -11.235 1.00 90.94 548 LYS A C 1
ATOM 4337 O O . LYS A 1 548 ? -1.352 20.847 -12.303 1.00 90.94 548 LYS A O 1
ATOM 4342 N N . GLU A 1 549 ? 0.173 19.937 -10.942 1.00 94.50 549 GLU A N 1
ATOM 4343 C CA . GLU A 1 549 ? 1.281 20.098 -11.879 1.00 94.50 549 GLU A CA 1
ATOM 4344 C C . GLU A 1 549 ? 1.118 19.184 -13.110 1.00 94.50 549 GLU A C 1
ATOM 4346 O O . GLU A 1 549 ? 1.333 19.636 -14.232 1.00 94.50 549 GLU A O 1
ATOM 4351 N N . ILE A 1 550 ? 0.631 17.948 -12.936 1.00 95.31 550 ILE A N 1
ATOM 4352 C CA . ILE A 1 550 ? 0.257 17.046 -14.041 1.00 95.31 550 ILE A CA 1
ATOM 4353 C C . ILE A 1 550 ? -0.817 17.681 -14.937 1.00 95.31 550 ILE A C 1
ATOM 4355 O O . ILE A 1 550 ? -0.709 17.603 -16.159 1.00 95.31 550 ILE A O 1
ATOM 4359 N N . GLU A 1 551 ? -1.844 18.317 -14.363 1.00 90.88 551 GLU A N 1
ATOM 4360 C CA . GLU A 1 551 ? -2.892 19.011 -15.131 1.00 90.88 551 GLU A CA 1
ATOM 4361 C C . GLU A 1 551 ? -2.332 20.178 -15.958 1.00 90.88 551 GLU A C 1
ATOM 4363 O O . GLU A 1 551 ? -2.752 20.382 -17.097 1.00 90.88 551 GLU A O 1
ATOM 4368 N N . LEU A 1 552 ? -1.353 20.916 -15.427 1.00 92.31 552 LEU A N 1
ATOM 4369 C CA . LEU A 1 552 ? -0.667 21.978 -16.171 1.00 92.31 552 LEU A CA 1
ATOM 4370 C C . LEU A 1 552 ? 0.193 21.409 -17.306 1.00 92.31 552 LEU A C 1
ATOM 4372 O O . LEU A 1 552 ? 0.180 21.934 -18.421 1.00 92.31 552 LEU A O 1
ATOM 4376 N N . LEU A 1 553 ? 0.913 20.320 -17.032 1.00 94.56 553 LEU A N 1
ATOM 4377 C CA . LEU A 1 553 ? 1.776 19.642 -17.998 1.00 94.56 553 LEU A CA 1
ATOM 4378 C C . LEU A 1 553 ? 0.993 18.896 -19.081 1.00 94.56 553 LEU A C 1
ATOM 4380 O O . LEU A 1 553 ? 1.549 18.652 -20.145 1.00 94.56 553 LEU A O 1
ATOM 4384 N N . ALA A 1 554 ? -0.285 18.588 -18.850 1.00 89.62 554 ALA A N 1
ATOM 4385 C CA . ALA A 1 554 ? -1.148 17.912 -19.813 1.00 89.62 554 ALA A CA 1
ATOM 4386 C C . ALA A 1 554 ? -1.146 18.597 -21.188 1.00 89.62 554 ALA A C 1
ATOM 4388 O O . ALA A 1 554 ? -1.106 17.914 -22.201 1.00 89.62 554 ALA A O 1
ATOM 4389 N N . ASN A 1 555 ? -1.138 19.935 -21.210 1.00 89.06 555 ASN A N 1
ATOM 4390 C CA . ASN A 1 555 ? -1.194 20.736 -22.438 1.00 89.06 555 ASN A CA 1
AT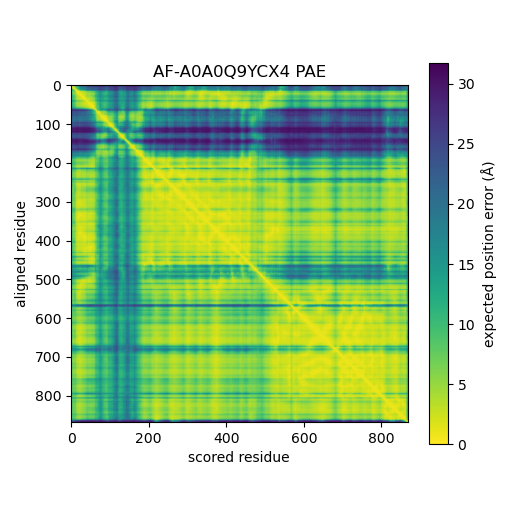OM 4391 C C . ASN A 1 555 ? 0.195 21.090 -23.005 1.00 89.06 555 ASN A C 1
ATOM 4393 O O . ASN A 1 555 ? 0.296 21.868 -23.958 1.00 89.06 555 ASN A O 1
ATOM 4397 N N . LYS A 1 556 ? 1.282 20.590 -22.404 1.00 93.88 556 LYS A N 1
ATOM 4398 C CA . LYS A 1 556 ? 2.639 20.819 -22.908 1.00 93.88 556 LYS A CA 1
ATOM 4399 C C . LYS A 1 556 ? 2.808 20.043 -24.213 1.00 93.88 556 LYS A C 1
ATOM 4401 O O . LYS A 1 556 ? 2.645 18.831 -24.242 1.00 93.88 556 LYS A O 1
ATOM 4406 N N . MET A 1 557 ? 3.185 20.736 -25.284 1.00 95.19 557 MET A N 1
ATOM 4407 C CA . MET A 1 557 ? 3.513 20.081 -26.550 1.00 95.19 557 MET A CA 1
ATOM 4408 C C . MET A 1 557 ? 4.882 19.409 -26.455 1.00 95.19 557 MET A C 1
ATOM 4410 O O . MET A 1 557 ? 5.889 20.057 -26.159 1.00 95.19 557 MET A O 1
ATOM 4414 N N . HIS A 1 558 ? 4.915 18.109 -26.724 1.00 96.38 558 HIS A N 1
ATOM 4415 C CA . HIS A 1 558 ? 6.128 17.305 -26.759 1.00 96.38 558 HIS A CA 1
ATOM 4416 C C . HIS A 1 558 ? 6.580 17.041 -28.199 1.00 96.38 558 HIS A C 1
ATOM 4418 O O . HIS A 1 558 ? 5.810 17.137 -29.154 1.00 96.38 558 HIS A O 1
ATOM 4424 N N . PHE A 1 559 ? 7.849 16.686 -28.357 1.00 96.56 559 PHE A N 1
ATOM 4425 C CA . PHE A 1 559 ? 8.428 16.359 -29.651 1.00 96.56 559 PHE A CA 1
ATOM 4426 C C . PHE A 1 559 ? 9.359 15.162 -29.508 1.00 96.56 559 PHE A C 1
ATOM 4428 O O . PHE A 1 559 ? 10.130 15.111 -28.551 1.00 96.56 559 PHE A O 1
ATOM 4435 N N . ALA A 1 560 ? 9.299 14.222 -30.448 1.00 97.56 560 ALA A N 1
ATOM 4436 C CA . ALA A 1 560 ? 10.211 13.084 -30.507 1.00 97.56 560 ALA A CA 1
ATOM 4437 C C . ALA A 1 560 ? 10.780 12.899 -31.914 1.00 97.56 560 ALA A C 1
ATOM 4439 O O . ALA A 1 560 ? 10.081 13.092 -32.909 1.00 97.56 560 ALA A O 1
ATOM 4440 N N . GLN A 1 561 ? 12.046 12.492 -31.997 1.00 97.00 561 GLN A N 1
ATOM 4441 C CA . GLN A 1 561 ? 12.730 12.279 -33.272 1.00 97.00 561 GLN A CA 1
ATOM 4442 C C . GLN A 1 561 ? 13.853 11.238 -33.152 1.00 97.00 561 GLN A C 1
ATOM 4444 O O . GLN A 1 561 ? 14.316 10.950 -32.045 1.00 97.00 561 GLN A O 1
ATOM 4449 N N . PRO A 1 562 ? 14.336 10.676 -34.274 1.00 97.44 562 PRO A N 1
ATOM 4450 C CA . PRO A 1 562 ? 15.542 9.857 -34.270 1.00 97.44 562 PRO A CA 1
ATOM 4451 C C . PRO A 1 562 ? 16.728 10.625 -33.674 1.00 97.44 562 PRO A C 1
ATOM 4453 O O . PRO A 1 562 ? 16.902 11.813 -33.944 1.00 97.44 562 PRO A O 1
ATOM 4456 N N . THR A 1 563 ? 17.566 9.957 -32.873 1.00 97.94 563 THR A N 1
ATOM 4457 C CA . THR A 1 563 ? 18.755 10.600 -32.267 1.00 97.94 563 THR A CA 1
ATOM 4458 C C . THR A 1 563 ? 19.724 11.132 -33.321 1.00 97.94 563 THR A C 1
ATOM 4460 O O . THR A 1 563 ? 20.312 12.198 -33.131 1.00 97.94 563 THR A O 1
ATOM 4463 N N . PHE A 1 564 ? 19.849 10.412 -34.435 1.00 96.38 564 PHE A N 1
ATOM 4464 C CA . PHE A 1 564 ? 20.488 10.885 -35.654 1.00 96.38 564 PHE A CA 1
ATOM 4465 C C . PHE A 1 564 ? 19.456 10.847 -36.776 1.00 96.38 564 PHE A C 1
ATOM 4467 O O . PHE A 1 564 ? 18.826 9.817 -37.012 1.00 96.38 564 PHE A O 1
ATOM 4474 N N . LEU A 1 565 ? 19.266 11.987 -37.433 1.00 91.44 565 LEU A N 1
ATOM 4475 C CA . LEU A 1 565 ? 18.264 12.180 -38.468 1.00 91.44 565 LEU A CA 1
ATOM 4476 C C . LEU A 1 565 ? 18.953 12.689 -39.728 1.00 91.44 565 LEU A C 1
ATOM 4478 O O . LEU A 1 565 ? 19.570 13.754 -39.716 1.00 91.44 565 LEU A O 1
ATOM 4482 N N . GLU A 1 566 ? 18.805 11.945 -40.816 1.00 83.12 566 GLU A N 1
ATOM 4483 C CA . GLU A 1 566 ? 19.319 12.318 -42.129 1.00 83.12 566 GLU A CA 1
ATOM 4484 C C . GLU A 1 566 ? 18.148 12.729 -43.029 1.00 83.12 566 GLU A C 1
ATOM 4486 O O . GLU A 1 566 ? 17.710 12.005 -43.917 1.00 83.12 566 GLU A O 1
ATOM 4491 N N . SER A 1 567 ? 17.568 13.898 -42.739 1.00 78.00 567 SER A N 1
ATOM 4492 C CA . SER A 1 567 ? 16.520 14.505 -43.563 1.00 78.00 567 SER A CA 1
ATOM 4493 C C . SER A 1 567 ? 16.547 16.025 -43.457 1.00 78.00 567 SER A C 1
ATOM 4495 O O . SER A 1 567 ? 16.600 16.583 -42.363 1.00 78.00 567 SER A O 1
ATOM 4497 N N . LYS A 1 568 ? 16.482 16.705 -44.608 1.00 71.06 568 LYS A N 1
ATOM 4498 C CA . LYS A 1 568 ? 16.428 18.175 -44.675 1.00 71.06 568 LYS A CA 1
ATOM 4499 C C . LYS A 1 568 ? 15.045 18.738 -44.330 1.00 71.06 568 LYS A C 1
ATOM 4501 O O . LYS A 1 568 ? 14.974 19.888 -43.925 1.00 71.06 568 LYS A O 1
ATOM 4506 N N . ASN A 1 569 ? 13.981 17.943 -44.493 1.00 75.75 569 ASN A N 1
ATOM 4507 C CA . ASN A 1 569 ? 12.586 18.301 -44.202 1.00 75.75 569 ASN A CA 1
ATOM 4508 C C . ASN A 1 569 ? 11.828 17.056 -43.701 1.00 75.75 569 ASN A C 1
ATOM 4510 O O . ASN A 1 569 ? 11.101 16.421 -44.471 1.00 75.75 569 ASN A O 1
ATOM 4514 N N . PRO A 1 570 ? 12.032 16.642 -42.442 1.00 81.44 570 PRO A N 1
ATOM 4515 C CA . PRO A 1 570 ? 11.356 15.475 -41.891 1.00 81.44 570 PRO A CA 1
ATOM 4516 C C . PRO A 1 570 ? 9.844 15.699 -41.774 1.00 81.44 570 PRO A C 1
ATOM 4518 O O . PRO A 1 570 ? 9.395 16.725 -41.268 1.00 81.44 570 PRO A O 1
ATOM 4521 N N . SER A 1 571 ? 9.050 14.715 -42.203 1.00 80.81 571 SER A N 1
ATOM 4522 C CA . SER A 1 571 ? 7.615 14.696 -41.913 1.00 80.81 571 SER A CA 1
ATOM 4523 C C . SER A 1 571 ? 7.395 14.262 -40.464 1.00 80.81 571 SER A C 1
ATOM 4525 O O . SER A 1 571 ? 7.963 13.260 -40.019 1.00 80.81 571 SER A O 1
ATOM 4527 N N . ALA A 1 572 ? 6.580 15.021 -39.734 1.00 91.81 572 ALA A N 1
ATOM 4528 C CA . ALA A 1 572 ? 6.181 14.708 -38.371 1.00 91.81 572 ALA A CA 1
ATOM 4529 C C . ALA A 1 572 ? 4.708 14.277 -38.325 1.00 91.81 572 ALA A C 1
ATOM 4531 O O . ALA A 1 572 ? 3.859 14.820 -39.035 1.00 91.81 572 ALA A O 1
ATOM 4532 N N . VAL A 1 573 ? 4.406 13.298 -37.477 1.00 94.31 573 VAL A N 1
ATOM 4533 C CA . VAL A 1 573 ? 3.053 12.788 -37.236 1.00 94.31 573 VAL A CA 1
ATOM 4534 C C . VAL A 1 573 ? 2.589 13.247 -35.860 1.00 94.31 573 VAL A C 1
ATOM 4536 O O . VAL A 1 573 ? 3.344 13.176 -34.893 1.00 94.31 573 VAL A O 1
ATOM 4539 N N . LYS A 1 574 ? 1.339 13.699 -35.752 1.00 95.69 574 LYS A N 1
ATOM 4540 C CA . LYS A 1 574 ? 0.755 14.102 -34.468 1.00 95.69 574 LYS A CA 1
ATOM 4541 C C . LYS A 1 574 ? 0.485 12.896 -33.569 1.00 95.69 574 LYS A C 1
ATOM 4543 O O . LYS A 1 574 ? -0.019 11.873 -34.031 1.00 95.69 574 LYS A O 1
ATOM 4548 N N . CYS A 1 575 ? 0.780 13.048 -32.283 1.00 95.12 575 CYS A N 1
ATOM 4549 C CA . CYS A 1 575 ? 0.458 12.094 -31.227 1.00 95.12 575 CYS A CA 1
ATOM 4550 C C . CYS A 1 575 ? -0.731 12.617 -30.410 1.00 95.12 575 CYS A C 1
ATOM 4552 O O . CYS A 1 575 ? -0.733 13.776 -29.989 1.00 95.12 575 CYS A O 1
ATOM 4554 N N . TYR A 1 576 ? -1.732 11.768 -30.184 1.00 96.38 576 TYR A N 1
ATOM 4555 C CA . TYR A 1 576 ? -2.963 12.118 -29.475 1.00 96.38 576 TYR A CA 1
ATOM 4556 C C . TYR A 1 576 ? -3.147 11.246 -28.238 1.00 96.38 576 TYR A C 1
ATOM 4558 O O . TYR A 1 576 ? -2.762 10.077 -28.230 1.00 96.38 576 TYR A O 1
ATOM 4566 N N . SER A 1 577 ? -3.775 11.809 -27.207 1.00 96.12 577 SER A N 1
ATOM 4567 C CA . SER A 1 577 ? -4.078 11.078 -25.980 1.00 96.12 577 SER A CA 1
ATOM 4568 C C . SER A 1 577 ? -5.140 9.991 -26.210 1.00 96.12 577 SER A C 1
ATOM 4570 O O . SER A 1 577 ? -6.185 10.284 -26.794 1.00 96.12 577 SER A O 1
ATOM 4572 N N . PRO A 1 578 ? -4.965 8.760 -25.687 1.00 95.31 578 PRO A N 1
ATOM 4573 C CA . PRO A 1 578 ? -6.033 7.760 -25.660 1.00 95.31 578 PRO A CA 1
ATOM 4574 C C . PRO A 1 578 ? -7.175 8.114 -24.691 1.00 95.31 578 PRO A C 1
ATOM 4576 O O . PRO A 1 578 ? -8.230 7.489 -24.756 1.00 95.31 578 PRO A O 1
ATOM 4579 N N . ILE A 1 579 ? -6.989 9.095 -23.794 1.00 92.88 579 ILE A N 1
ATOM 4580 C CA . ILE A 1 579 ? -8.034 9.567 -22.868 1.00 92.88 579 ILE A CA 1
ATOM 4581 C C . ILE A 1 579 ? -9.028 10.485 -23.596 1.00 92.88 579 ILE A C 1
ATOM 4583 O O . ILE A 1 579 ? -10.236 10.384 -23.386 1.00 92.88 579 ILE A O 1
ATOM 4587 N N . ASP A 1 580 ? -8.522 11.372 -24.458 1.00 93.06 580 ASP A N 1
ATOM 4588 C CA . ASP A 1 580 ? -9.312 12.246 -25.330 1.00 93.06 580 ASP A CA 1
ATOM 4589 C C . ASP A 1 580 ? -8.607 12.376 -26.684 1.00 93.06 580 ASP A C 1
ATOM 4591 O O . ASP A 1 580 ? -7.584 13.049 -26.801 1.00 93.06 580 ASP A O 1
ATOM 4595 N N . ALA A 1 581 ? -9.189 11.779 -27.727 1.00 91.56 581 ALA A N 1
ATOM 4596 C CA . ALA A 1 581 ? -8.615 11.753 -29.074 1.00 91.56 581 ALA A CA 1
ATOM 4597 C C . ALA A 1 581 ? -8.476 13.142 -29.733 1.00 91.56 581 ALA A C 1
ATOM 4599 O O . ALA A 1 581 ? -7.853 13.265 -30.786 1.00 91.56 581 ALA A O 1
ATOM 4600 N N . ARG A 1 582 ? -9.050 14.197 -29.141 1.00 94.44 582 ARG A N 1
ATOM 4601 C CA . ARG A 1 582 ? -8.884 15.589 -29.599 1.00 94.44 582 ARG A CA 1
ATOM 4602 C C . ARG A 1 582 ? -7.661 16.259 -28.977 1.00 94.44 582 ARG A C 1
ATOM 4604 O O . ARG A 1 582 ? -7.208 17.287 -29.476 1.00 94.44 582 ARG A O 1
ATOM 4611 N N . HIS A 1 583 ? -7.138 15.694 -27.894 1.00 95.31 583 HIS A N 1
ATOM 4612 C CA . HIS A 1 583 ? -6.011 16.240 -27.162 1.00 95.31 583 HIS A CA 1
ATOM 4613 C C . HIS A 1 583 ? -4.697 15.821 -27.833 1.00 95.31 583 HIS A C 1
ATOM 4615 O O . HIS A 1 583 ? -4.247 14.681 -27.707 1.00 95.31 583 HIS A O 1
ATOM 4621 N N . CYS A 1 584 ? -4.106 16.748 -28.588 1.00 96.38 584 CYS A N 1
ATOM 4622 C CA . CYS A 1 584 ? -2.802 16.571 -29.221 1.00 96.38 584 CYS A CA 1
ATOM 4623 C C . CYS A 1 584 ? -1.695 16.776 -28.182 1.00 96.38 584 CYS A C 1
ATOM 4625 O O . CYS A 1 584 ? -1.600 17.851 -27.600 1.00 96.38 584 CYS A O 1
ATOM 4627 N N . LEU A 1 585 ? -0.853 15.764 -27.988 1.00 96.69 585 LEU A N 1
ATOM 4628 C CA . LEU A 1 585 ? 0.235 15.775 -27.005 1.00 96.69 585 LEU A CA 1
ATOM 4629 C C . LEU A 1 585 ? 1.564 16.230 -27.605 1.00 96.69 585 LEU A C 1
ATOM 4631 O O . LEU A 1 585 ? 2.473 16.634 -26.884 1.00 96.69 585 LEU A O 1
ATOM 4635 N N . GLY A 1 586 ? 1.718 16.118 -28.923 1.00 96.19 586 GLY A N 1
ATOM 4636 C CA . GLY A 1 586 ? 3.001 16.379 -29.550 1.00 96.19 586 GLY A CA 1
ATOM 4637 C C . GLY A 1 586 ? 3.111 15.895 -30.982 1.00 96.19 586 GLY A C 1
ATOM 4638 O O . GLY A 1 586 ? 2.133 15.457 -31.590 1.00 96.19 586 GLY A O 1
ATOM 4639 N N . GLU A 1 587 ? 4.332 15.950 -31.497 1.00 97.31 587 GLU A N 1
ATOM 4640 C CA . GLU A 1 587 ? 4.682 15.508 -32.844 1.00 97.31 587 GLU A CA 1
ATOM 4641 C C . GLU A 1 587 ? 5.872 14.543 -32.818 1.00 97.31 587 GLU A C 1
ATOM 4643 O O . GLU A 1 587 ? 6.783 14.659 -31.997 1.00 97.31 587 GLU A O 1
ATOM 4648 N N . ILE A 1 588 ? 5.849 13.561 -33.717 1.00 97.44 588 ILE A N 1
ATOM 4649 C CA . ILE A 1 588 ? 6.851 12.502 -33.820 1.00 97.44 588 ILE A CA 1
ATOM 4650 C C . ILE A 1 588 ? 7.404 12.489 -35.241 1.00 97.44 588 ILE A C 1
ATOM 4652 O O . ILE A 1 588 ? 6.677 12.202 -36.193 1.00 97.44 588 ILE A O 1
ATOM 4656 N N . VAL A 1 589 ? 8.701 12.738 -35.381 1.00 96.75 589 VAL A N 1
ATOM 4657 C CA . VAL A 1 589 ? 9.433 12.493 -36.626 1.00 96.75 589 VAL A CA 1
ATOM 4658 C C . VAL A 1 589 ? 9.812 11.018 -36.702 1.00 96.75 589 VAL A C 1
ATOM 4660 O O . VAL A 1 589 ? 10.363 10.459 -35.754 1.00 96.75 589 VAL A O 1
ATOM 4663 N N . GLN A 1 590 ? 9.535 10.385 -37.841 1.00 92.94 590 GLN A N 1
ATOM 4664 C CA . GLN A 1 590 ? 9.899 8.989 -38.084 1.00 92.94 590 GLN A CA 1
ATOM 4665 C C . GLN A 1 590 ? 11.261 8.875 -38.781 1.00 92.94 590 GLN A C 1
ATOM 4667 O O . GLN A 1 590 ? 11.602 9.683 -39.644 1.00 92.94 590 GLN A O 1
ATOM 4672 N N . ALA A 1 591 ? 12.037 7.852 -38.419 1.00 93.25 591 ALA A N 1
ATOM 4673 C CA . ALA A 1 591 ? 13.314 7.547 -39.049 1.00 93.25 591 ALA A CA 1
ATOM 4674 C C . ALA A 1 591 ? 13.117 7.034 -40.478 1.00 93.25 591 ALA A C 1
ATOM 4676 O O . ALA A 1 591 ? 12.290 6.147 -40.716 1.00 93.25 591 ALA A O 1
ATOM 4677 N N . THR A 1 592 ? 13.932 7.554 -41.393 1.00 93.94 592 THR A N 1
ATOM 4678 C CA . THR A 1 592 ? 14.087 7.050 -42.763 1.00 93.94 592 THR A CA 1
ATOM 4679 C C . THR A 1 592 ? 15.095 5.892 -42.806 1.00 93.94 592 THR A C 1
ATOM 4681 O O . THR A 1 592 ? 15.858 5.729 -41.848 1.00 93.94 592 THR A O 1
ATOM 4684 N N . PRO A 1 593 ? 15.153 5.095 -43.890 1.00 94.50 593 PRO A N 1
ATOM 4685 C CA . PRO A 1 593 ? 16.192 4.076 -44.073 1.00 94.50 593 PRO A CA 1
ATOM 4686 C C . PRO A 1 593 ? 17.622 4.601 -43.876 1.00 94.50 593 PRO A C 1
ATOM 4688 O O . PRO A 1 593 ? 18.432 3.949 -43.219 1.00 94.50 593 PRO A O 1
ATOM 4691 N N . GLU A 1 594 ? 17.916 5.804 -44.370 1.00 94.81 594 GLU A N 1
ATOM 4692 C CA . GLU A 1 594 ? 19.223 6.465 -44.243 1.00 94.81 594 GLU A CA 1
ATOM 4693 C C . GLU A 1 594 ? 19.520 6.801 -42.779 1.00 94.81 594 GLU A C 1
ATOM 4695 O O . GLU A 1 594 ? 20.586 6.479 -42.261 1.00 94.81 594 GLU A O 1
ATOM 4700 N N . SER A 1 595 ? 18.521 7.330 -42.062 1.00 95.31 595 SER A N 1
ATOM 4701 C CA . SER A 1 595 ? 18.638 7.616 -40.626 1.00 95.31 595 SER A CA 1
ATOM 4702 C C . SER A 1 595 ? 18.880 6.341 -39.801 1.00 95.31 595 SER A C 1
ATOM 4704 O O . SER A 1 595 ? 19.594 6.381 -38.800 1.00 95.31 595 SER A O 1
ATOM 4706 N N . ILE A 1 596 ? 18.314 5.197 -40.216 1.00 97.12 596 ILE A N 1
ATOM 4707 C CA . ILE A 1 596 ? 18.582 3.889 -39.592 1.00 97.12 596 ILE A CA 1
ATOM 4708 C C . ILE A 1 596 ? 20.032 3.462 -39.848 1.00 97.12 596 ILE A C 1
ATOM 4710 O O . ILE A 1 596 ? 20.706 3.045 -38.907 1.00 97.12 596 ILE A O 1
ATOM 4714 N N . GLY A 1 597 ? 20.522 3.587 -41.085 1.00 97.62 597 GLY A N 1
ATOM 4715 C CA . GLY A 1 597 ? 21.919 3.296 -41.426 1.00 97.62 597 GLY A CA 1
ATOM 4716 C C . GLY A 1 597 ? 22.896 4.136 -40.601 1.00 97.62 597 GLY A C 1
ATOM 4717 O O . GLY A 1 597 ? 23.766 3.586 -39.926 1.00 97.62 597 GLY A O 1
ATOM 4718 N N . LEU A 1 598 ? 22.660 5.450 -40.542 1.00 97.75 598 LEU A N 1
ATOM 4719 C CA . LEU A 1 598 ? 23.458 6.386 -39.750 1.00 97.75 598 LEU A CA 1
ATOM 4720 C C . LEU A 1 598 ? 23.464 6.032 -38.255 1.00 97.75 598 LEU A C 1
ATOM 4722 O O . LEU A 1 598 ? 24.502 6.121 -37.599 1.00 97.75 598 LEU A O 1
ATOM 4726 N N . ALA A 1 599 ? 22.323 5.604 -37.709 1.00 98.25 599 ALA A N 1
ATOM 4727 C CA . ALA A 1 599 ? 22.232 5.163 -36.320 1.00 98.25 599 ALA A CA 1
ATOM 4728 C C . ALA A 1 599 ? 23.129 3.942 -36.038 1.00 98.25 599 ALA A C 1
ATOM 4730 O O . ALA A 1 599 ? 23.840 3.907 -35.025 1.00 98.25 599 ALA A O 1
ATOM 4731 N N . VAL A 1 600 ? 23.133 2.959 -36.947 1.00 98.69 600 VAL A N 1
ATOM 4732 C CA . VAL A 1 600 ? 23.996 1.772 -36.847 1.00 98.69 600 VAL A CA 1
ATOM 4733 C C . VAL A 1 600 ? 25.468 2.158 -36.967 1.00 98.69 600 VAL A C 1
ATOM 4735 O O . VAL A 1 600 ? 26.261 1.724 -36.133 1.00 98.69 600 VAL A O 1
ATOM 4738 N N . ASP A 1 601 ? 25.828 3.010 -37.929 1.00 98.56 601 ASP A N 1
ATOM 4739 C CA . ASP A 1 601 ? 27.209 3.466 -38.123 1.00 98.56 601 ASP A CA 1
ATOM 4740 C C . ASP A 1 601 ? 27.748 4.157 -36.864 1.00 98.56 601 ASP A C 1
ATOM 4742 O O . ASP A 1 601 ? 28.816 3.808 -36.360 1.00 98.56 601 ASP A O 1
ATOM 4746 N N . LYS A 1 602 ? 26.964 5.069 -36.276 1.00 98.62 602 LYS A N 1
ATOM 4747 C CA . LYS A 1 602 ? 27.352 5.769 -35.042 1.00 98.62 602 LYS A CA 1
ATOM 4748 C C . LYS A 1 602 ? 27.488 4.821 -33.852 1.00 98.62 602 LYS A C 1
ATOM 4750 O O . LYS A 1 602 ? 28.406 4.986 -33.048 1.00 98.62 602 LYS A O 1
ATOM 4755 N N . ALA A 1 603 ? 26.607 3.830 -33.729 1.00 98.69 603 ALA A N 1
ATOM 4756 C CA . ALA A 1 603 ? 26.701 2.841 -32.657 1.00 98.69 603 ALA A CA 1
ATOM 4757 C C . ALA A 1 603 ? 27.932 1.934 -32.816 1.00 98.69 603 ALA A C 1
ATOM 4759 O O . ALA A 1 603 ? 28.602 1.642 -31.825 1.00 98.69 603 ALA A O 1
ATOM 4760 N N . ASP A 1 604 ? 28.255 1.524 -34.044 1.00 98.50 604 ASP A N 1
ATOM 4761 C CA . ASP A 1 604 ? 29.422 0.689 -34.346 1.00 98.50 604 ASP A CA 1
ATOM 4762 C C . ASP A 1 604 ? 30.736 1.438 -34.068 1.00 98.50 604 ASP A C 1
ATOM 4764 O O . ASP A 1 604 ? 31.619 0.913 -33.386 1.00 98.50 604 ASP A O 1
ATOM 4768 N N . GLU A 1 605 ? 30.820 2.712 -34.479 1.00 98.38 605 GLU A N 1
ATOM 4769 C CA . GLU A 1 605 ? 31.942 3.614 -34.172 1.00 98.38 605 GLU A CA 1
ATOM 4770 C C . GLU A 1 605 ? 32.178 3.750 -32.653 1.00 98.38 605 GLU A C 1
ATOM 4772 O O . GLU A 1 605 ? 33.319 3.761 -32.183 1.00 98.38 605 GLU A O 1
ATOM 4777 N N . ALA A 1 606 ? 31.103 3.847 -31.862 1.00 98.31 606 ALA A N 1
ATOM 4778 C CA . ALA A 1 606 ? 31.187 4.025 -30.411 1.00 98.31 606 ALA A CA 1
ATOM 4779 C C . ALA A 1 606 ? 31.426 2.718 -29.635 1.00 98.31 606 ALA A C 1
ATOM 4781 O O . ALA A 1 606 ? 31.888 2.761 -28.486 1.00 98.31 606 ALA A O 1
ATOM 4782 N N . TYR A 1 607 ? 31.126 1.566 -30.241 1.00 98.25 607 TYR A N 1
ATOM 4783 C CA . TYR A 1 607 ? 31.030 0.291 -29.538 1.00 98.25 607 TYR A CA 1
ATOM 4784 C C . TYR A 1 607 ? 32.324 -0.114 -28.837 1.00 98.25 607 TYR A C 1
ATOM 4786 O O . TYR A 1 607 ? 32.277 -0.460 -27.659 1.00 98.25 607 TYR A O 1
ATOM 4794 N N . GLN A 1 608 ? 33.483 -0.033 -29.499 1.00 97.56 608 GLN A N 1
ATOM 4795 C CA . GLN A 1 608 ? 34.745 -0.456 -28.872 1.00 97.56 608 GLN A CA 1
ATOM 4796 C C . GLN A 1 608 ? 35.048 0.354 -27.608 1.00 97.56 608 GLN A C 1
ATOM 4798 O O . GLN A 1 608 ? 35.394 -0.217 -26.575 1.00 97.56 608 GLN A O 1
ATOM 4803 N N . LYS A 1 609 ? 34.846 1.677 -27.652 1.00 97.31 609 LYS A N 1
ATOM 4804 C CA . LYS A 1 609 ? 35.059 2.543 -26.487 1.00 97.31 609 LYS A CA 1
ATOM 4805 C C . LYS A 1 609 ? 34.092 2.206 -25.351 1.00 97.31 609 LYS A C 1
ATOM 4807 O O . LYS A 1 609 ? 34.501 2.183 -24.195 1.00 97.31 609 LYS A O 1
ATOM 4812 N N . TRP A 1 610 ? 32.825 1.949 -25.669 1.00 97.88 610 TRP A N 1
ATOM 4813 C CA . TRP A 1 610 ? 31.820 1.622 -24.659 1.00 97.88 610 TRP A CA 1
ATOM 4814 C C . TRP A 1 610 ? 32.009 0.227 -24.055 1.00 97.88 610 TRP A C 1
ATOM 4816 O O . TRP A 1 610 ? 31.935 0.062 -22.839 1.00 97.88 610 TRP A O 1
ATOM 4826 N N . ARG A 1 611 ? 32.330 -0.767 -24.886 1.00 95.31 611 ARG A N 1
ATOM 4827 C CA . ARG A 1 611 ? 32.607 -2.148 -24.475 1.00 95.31 611 ARG A CA 1
ATOM 4828 C C . ARG A 1 611 ? 33.685 -2.219 -23.394 1.00 95.31 611 ARG A C 1
ATOM 4830 O O . ARG A 1 611 ? 33.552 -3.002 -22.458 1.00 95.31 611 ARG A O 1
ATOM 4837 N N . PHE A 1 612 ? 34.736 -1.412 -23.542 1.00 93.38 612 PHE A N 1
ATOM 4838 C CA . PHE A 1 612 ? 35.875 -1.363 -22.624 1.00 93.38 612 PHE A CA 1
ATOM 4839 C C . PHE A 1 612 ? 35.766 -0.271 -21.555 1.00 93.38 612 PHE A C 1
ATOM 4841 O O . PHE A 1 612 ? 36.736 -0.031 -20.837 1.00 93.38 612 PHE A O 1
ATOM 4848 N N . SER A 1 613 ? 34.607 0.380 -21.407 1.00 94.75 613 SER A N 1
ATOM 4849 C CA . SER A 1 613 ? 34.377 1.220 -20.234 1.00 94.75 613 SER A CA 1
ATOM 4850 C C . SER A 1 613 ? 34.461 0.359 -18.968 1.00 94.75 613 SER A C 1
ATOM 4852 O O . SER A 1 613 ? 34.122 -0.830 -18.981 1.00 94.75 613 SER A O 1
ATOM 4854 N N . ASP A 1 614 ? 34.869 0.941 -17.845 1.00 93.75 614 ASP A N 1
ATOM 4855 C CA . ASP A 1 614 ? 34.793 0.225 -16.574 1.00 93.75 614 ASP A CA 1
ATOM 4856 C C . ASP A 1 614 ? 33.320 0.026 -16.150 1.00 93.75 614 ASP A C 1
ATOM 4858 O O . ASP A 1 614 ? 32.403 0.733 -16.591 1.00 93.75 614 ASP A O 1
ATOM 4862 N N . ALA A 1 615 ? 33.060 -0.990 -15.324 1.00 95.12 615 ALA A N 1
ATOM 4863 C CA . ALA A 1 615 ? 31.704 -1.241 -14.837 1.00 95.12 615 ALA A CA 1
ATOM 4864 C C . ALA A 1 615 ? 31.231 -0.191 -13.827 1.00 95.12 615 ALA A C 1
ATOM 4866 O O . ALA A 1 615 ? 30.028 0.033 -13.714 1.00 95.12 615 ALA A O 1
ATOM 4867 N N . ALA A 1 616 ? 32.158 0.466 -13.123 1.00 96.69 616 ALA A N 1
ATOM 4868 C CA . ALA A 1 616 ? 31.847 1.526 -12.171 1.00 96.69 616 ALA A CA 1
ATOM 4869 C C . ALA A 1 616 ? 31.204 2.736 -12.862 1.00 96.69 616 ALA A C 1
ATOM 4871 O O . ALA A 1 616 ? 30.181 3.228 -12.397 1.00 96.69 616 ALA A O 1
ATOM 4872 N N . THR A 1 617 ? 31.723 3.146 -14.017 1.00 97.25 617 THR A N 1
ATOM 4873 C CA . THR A 1 617 ? 31.167 4.200 -14.871 1.00 97.25 617 THR A CA 1
ATOM 4874 C C . THR A 1 617 ? 29.795 3.790 -15.373 1.00 97.25 617 THR A C 1
ATOM 4876 O O . THR A 1 617 ? 28.849 4.561 -15.243 1.00 97.25 617 THR A O 1
ATOM 4879 N N . ARG A 1 618 ? 29.634 2.560 -15.887 1.00 97.88 618 ARG A N 1
ATOM 4880 C CA . ARG A 1 618 ? 28.311 2.090 -16.340 1.00 97.88 618 ARG A CA 1
ATOM 4881 C C . ARG A 1 618 ? 27.288 2.111 -15.207 1.00 97.88 618 ARG A C 1
ATOM 4883 O O . ARG A 1 618 ? 26.194 2.635 -15.382 1.00 97.88 618 ARG A O 1
ATOM 4890 N N . SER A 1 619 ? 27.664 1.588 -14.042 1.00 98.25 619 SER A N 1
ATOM 4891 C CA . SER A 1 619 ? 26.839 1.588 -12.832 1.00 98.25 619 SER A CA 1
ATOM 4892 C C . SER A 1 619 ? 26.481 3.008 -12.382 1.00 98.25 619 SER A C 1
ATOM 4894 O O . SER A 1 619 ? 25.321 3.298 -12.092 1.00 98.25 619 SER A O 1
ATOM 4896 N N . HIS A 1 620 ? 27.453 3.922 -12.388 1.00 98.44 620 HIS A N 1
ATOM 4897 C CA . HIS A 1 620 ? 27.256 5.321 -12.027 1.00 98.44 620 HIS A CA 1
ATOM 4898 C C . HIS A 1 620 ? 26.249 6.017 -12.949 1.00 98.44 620 HIS A C 1
ATOM 4900 O O . HIS A 1 620 ? 25.278 6.586 -12.456 1.00 98.44 620 HIS A O 1
ATOM 4906 N N . LEU A 1 621 ? 26.421 5.900 -14.270 1.00 98.75 621 LEU A N 1
ATOM 4907 C CA . LEU A 1 621 ? 25.523 6.512 -15.255 1.00 98.75 621 LEU A CA 1
ATOM 4908 C C . LEU A 1 621 ? 24.086 5.963 -15.148 1.00 98.75 621 LEU A C 1
ATOM 4910 O O . LEU A 1 621 ? 23.113 6.706 -15.290 1.00 98.75 621 LEU A O 1
ATOM 4914 N N . LEU A 1 622 ? 23.929 4.667 -14.855 1.00 98.81 622 LEU A N 1
ATOM 4915 C CA . LEU A 1 622 ? 22.615 4.057 -14.625 1.00 98.81 622 LEU A CA 1
ATOM 4916 C C . LEU A 1 622 ? 21.952 4.570 -13.340 1.00 98.81 622 LEU A C 1
ATOM 4918 O O . LEU A 1 622 ? 20.769 4.905 -13.359 1.00 98.81 622 LEU A O 1
ATOM 4922 N N . ASN A 1 623 ? 22.704 4.702 -12.246 1.00 98.75 623 ASN A N 1
ATOM 4923 C CA . ASN A 1 623 ? 22.187 5.302 -11.014 1.00 98.75 623 ASN A CA 1
ATOM 4924 C C . ASN A 1 623 ? 21.817 6.783 -11.206 1.00 98.75 623 ASN A C 1
ATOM 4926 O O . ASN A 1 623 ? 20.746 7.197 -10.771 1.00 98.75 623 ASN A O 1
ATOM 4930 N N . GLN A 1 624 ? 22.624 7.557 -11.940 1.00 98.81 624 GLN A N 1
ATOM 4931 C CA . GLN A 1 624 ? 22.286 8.940 -12.301 1.00 98.81 624 GLN A CA 1
ATOM 4932 C C . GLN A 1 624 ? 21.014 9.022 -13.150 1.00 98.81 624 GLN A C 1
ATOM 4934 O O . GLN A 1 624 ? 20.184 9.904 -12.938 1.00 98.81 624 GLN A O 1
ATOM 4939 N N . THR A 1 625 ? 20.817 8.077 -14.073 1.00 98.88 625 THR A N 1
ATOM 4940 C CA . THR A 1 625 ? 19.566 7.973 -14.839 1.00 98.88 625 THR A CA 1
ATOM 4941 C C . THR A 1 625 ? 18.381 7.708 -13.908 1.00 98.88 625 THR A C 1
ATOM 4943 O O . THR A 1 625 ? 17.348 8.358 -14.037 1.00 98.88 625 THR A O 1
ATOM 4946 N N . ALA A 1 626 ? 18.528 6.800 -12.935 1.00 98.81 626 ALA A N 1
ATOM 4947 C CA . ALA A 1 626 ? 17.496 6.521 -11.934 1.00 98.81 626 ALA A CA 1
ATOM 4948 C C . ALA A 1 626 ? 17.108 7.782 -11.138 1.00 98.81 626 ALA A C 1
ATOM 4950 O O . ALA A 1 626 ? 15.924 8.055 -10.938 1.00 98.81 626 ALA A O 1
ATOM 4951 N N . ASP A 1 627 ? 18.099 8.580 -10.736 1.00 98.69 627 ASP A N 1
ATOM 4952 C CA . ASP A 1 627 ? 17.869 9.823 -10.001 1.00 98.69 627 ASP A CA 1
ATOM 4953 C C . ASP A 1 627 ? 17.205 10.895 -10.880 1.00 98.69 627 ASP A C 1
ATOM 4955 O O . ASP A 1 627 ? 16.297 11.586 -10.421 1.00 98.69 627 ASP A O 1
ATOM 4959 N N . LEU A 1 628 ? 17.576 11.001 -12.162 1.00 98.81 628 LEU A N 1
ATOM 4960 C CA . LEU A 1 628 ? 16.909 11.895 -13.119 1.00 98.81 628 LEU A CA 1
ATOM 4961 C C . LEU A 1 628 ? 15.438 11.519 -13.336 1.00 98.81 628 LEU A C 1
ATOM 4963 O O . LEU A 1 628 ? 14.593 12.416 -13.382 1.00 98.81 628 LEU A O 1
ATOM 4967 N N . LEU A 1 629 ? 15.117 10.223 -13.408 1.00 98.75 629 LEU A N 1
ATOM 4968 C CA . LEU A 1 629 ? 13.733 9.745 -13.485 1.00 98.75 629 LEU A CA 1
ATOM 4969 C C . LEU A 1 629 ? 12.936 10.129 -12.224 1.00 98.75 629 LEU A C 1
ATOM 4971 O O . LEU A 1 629 ? 11.829 10.656 -12.334 1.00 98.75 629 LEU A O 1
ATOM 4975 N N . GLU A 1 630 ? 13.493 9.931 -11.021 1.00 97.88 630 GLU A N 1
ATOM 4976 C CA . GLU A 1 630 ? 12.814 10.312 -9.769 1.00 97.88 630 GLU A CA 1
ATOM 4977 C C . GLU A 1 630 ? 12.652 11.835 -9.605 1.00 97.88 630 GLU A C 1
ATOM 4979 O O . GLU A 1 630 ? 11.622 12.290 -9.086 1.00 97.88 630 GLU A O 1
ATOM 4984 N N . ASN A 1 631 ? 13.657 12.614 -10.020 1.00 97.94 631 ASN A N 1
ATOM 4985 C CA . ASN A 1 631 ? 13.674 14.075 -9.906 1.00 97.94 631 ASN A CA 1
ATOM 4986 C C . ASN A 1 631 ? 12.708 14.745 -10.893 1.00 97.94 631 ASN A C 1
ATOM 4988 O O . ASN A 1 631 ? 12.162 15.800 -10.584 1.00 97.94 631 ASN A O 1
ATOM 4992 N N . ASN A 1 632 ? 12.443 14.113 -12.040 1.00 97.94 632 ASN A N 1
ATOM 4993 C CA . ASN A 1 632 ? 11.495 14.594 -13.051 1.00 97.94 632 ASN A CA 1
ATOM 4994 C C . ASN A 1 632 ? 10.161 13.827 -13.016 1.00 97.94 632 ASN A C 1
ATOM 4996 O O . ASN A 1 632 ? 9.467 13.717 -14.030 1.00 97.94 632 ASN A O 1
ATOM 5000 N N . ARG A 1 633 ? 9.786 13.291 -11.842 1.00 97.31 633 ARG A N 1
ATOM 5001 C CA . ARG A 1 633 ? 8.603 12.431 -11.684 1.00 97.31 633 ARG A CA 1
ATOM 5002 C C . ARG A 1 633 ? 7.334 13.027 -12.281 1.00 97.31 633 ARG A C 1
ATOM 5004 O O . ARG A 1 633 ? 6.627 12.313 -12.974 1.00 97.31 633 ARG A O 1
ATOM 5011 N N . THR A 1 634 ? 7.034 14.305 -12.040 1.00 97.69 634 THR A N 1
ATOM 5012 C CA . THR A 1 634 ? 5.741 14.881 -12.431 1.00 97.69 634 THR A CA 1
ATOM 5013 C C . THR A 1 634 ? 5.584 14.897 -13.952 1.00 97.69 634 THR A C 1
ATOM 5015 O O . THR A 1 634 ? 4.538 14.496 -14.458 1.00 97.69 634 THR A O 1
ATOM 5018 N N . GLU A 1 635 ? 6.638 15.269 -14.689 1.00 97.38 635 GLU A N 1
ATOM 5019 C CA . GLU A 1 635 ? 6.647 15.229 -16.158 1.00 97.38 635 GLU A CA 1
ATOM 5020 C C . GLU A 1 635 ? 6.396 13.811 -16.683 1.00 97.38 635 GLU A C 1
ATOM 5022 O O . GLU A 1 635 ? 5.573 13.610 -17.578 1.00 97.38 635 GLU A O 1
ATOM 5027 N N . LEU A 1 636 ? 7.063 12.816 -16.098 1.00 98.50 636 LEU A N 1
ATOM 5028 C CA . LEU A 1 636 ? 6.915 11.422 -16.510 1.00 98.50 636 LEU A CA 1
ATOM 5029 C C . LEU A 1 636 ? 5.536 10.859 -16.158 1.00 98.50 636 LEU A C 1
ATOM 5031 O O . LEU A 1 636 ? 4.943 10.159 -16.974 1.00 98.50 636 LEU A O 1
ATOM 5035 N N . LEU A 1 637 ? 4.994 11.191 -14.983 1.00 98.50 637 LEU A N 1
ATOM 5036 C CA . LEU A 1 637 ? 3.635 10.811 -14.596 1.00 98.50 637 LEU A CA 1
ATOM 5037 C C . LEU A 1 637 ? 2.600 11.418 -15.550 1.00 98.50 637 LEU A C 1
ATOM 5039 O O . LEU A 1 637 ? 1.676 10.714 -15.952 1.00 98.50 637 LEU A O 1
ATOM 5043 N N . ALA A 1 638 ? 2.776 12.678 -15.963 1.00 97.94 638 ALA A N 1
ATOM 5044 C CA . ALA A 1 638 ? 1.898 13.313 -16.942 1.00 97.94 638 ALA A CA 1
ATOM 5045 C C . ALA A 1 638 ? 1.914 12.563 -18.283 1.00 97.94 638 ALA A C 1
ATOM 5047 O O . ALA A 1 638 ? 0.850 12.216 -18.788 1.00 97.94 638 ALA A O 1
ATOM 5048 N N . LEU A 1 639 ? 3.088 12.222 -18.824 1.00 98.31 639 LEU A N 1
ATOM 5049 C CA . LEU A 1 639 ? 3.180 11.434 -20.060 1.00 98.31 639 LEU A CA 1
ATOM 5050 C C . LEU A 1 639 ? 2.610 10.015 -19.896 1.00 98.31 639 LEU A C 1
ATOM 5052 O O . LEU A 1 639 ? 1.844 9.563 -20.741 1.00 98.31 639 LEU A O 1
ATOM 5056 N N . LEU A 1 640 ? 2.892 9.320 -18.790 1.00 98.56 640 LEU A N 1
ATOM 5057 C CA . LEU A 1 640 ? 2.323 7.989 -18.524 1.00 98.56 640 LEU A CA 1
ATOM 5058 C C . LEU A 1 640 ? 0.792 8.012 -18.470 1.00 98.56 640 LEU A C 1
ATOM 5060 O O . LEU A 1 640 ? 0.139 7.085 -18.956 1.00 98.56 640 LEU A O 1
ATOM 5064 N N . MET A 1 641 ? 0.213 9.066 -17.894 1.00 97.75 641 MET A N 1
ATOM 5065 C CA . MET A 1 641 ? -1.234 9.241 -17.843 1.00 97.75 641 MET A CA 1
ATOM 5066 C C . MET A 1 641 ? -1.794 9.637 -19.210 1.00 97.75 641 MET A C 1
ATOM 5068 O O . MET A 1 641 ? -2.669 8.951 -19.727 1.00 97.75 641 MET A O 1
ATOM 5072 N N . TYR A 1 642 ? -1.288 10.709 -19.819 1.00 97.56 642 TYR A N 1
ATOM 5073 C CA . TYR A 1 642 ? -1.890 11.290 -21.017 1.00 97.56 642 TYR A CA 1
ATOM 5074 C C . TYR A 1 642 ? -1.488 10.603 -22.317 1.00 97.56 642 TYR A C 1
ATOM 5076 O O . TYR A 1 642 ? -2.355 10.480 -23.171 1.00 97.56 642 TYR A O 1
ATOM 5084 N N . GLU A 1 643 ? -0.248 10.141 -22.484 1.00 97.88 643 GLU A N 1
ATOM 5085 C CA . GLU A 1 643 ? 0.182 9.354 -23.653 1.00 97.88 643 GLU A CA 1
ATOM 5086 C C . GLU A 1 643 ? -0.132 7.864 -23.450 1.00 97.88 643 GLU A C 1
ATOM 5088 O O . GLU A 1 643 ? -0.698 7.218 -24.327 1.00 97.88 643 GLU A O 1
ATOM 5093 N N . GLY A 1 644 ? 0.178 7.323 -22.265 1.00 97.00 644 GLY A N 1
ATOM 5094 C CA . GLY A 1 644 ? -0.009 5.900 -21.947 1.00 97.00 644 GLY A CA 1
ATOM 5095 C C . GLY A 1 644 ? -1.420 5.500 -21.494 1.00 97.00 644 GLY A C 1
ATOM 5096 O O . GLY A 1 644 ? -1.711 4.308 -21.394 1.00 97.00 644 GLY A O 1
ATOM 5097 N N . GLY A 1 645 ? -2.302 6.460 -21.193 1.00 96.75 645 GLY A N 1
ATOM 5098 C CA . GLY A 1 645 ? -3.669 6.198 -20.724 1.00 96.75 645 GLY A CA 1
ATOM 5099 C C . GLY A 1 645 ? -3.756 5.607 -19.312 1.00 96.75 645 GLY A C 1
ATOM 5100 O O . GLY A 1 645 ? -4.746 4.951 -18.979 1.00 96.75 645 GLY A O 1
ATOM 5101 N N . LYS A 1 646 ? -2.719 5.771 -18.482 1.00 97.19 646 LYS A N 1
ATOM 5102 C CA . LYS A 1 646 ? -2.653 5.159 -17.145 1.00 97.19 646 LYS A CA 1
ATOM 5103 C C . LYS A 1 646 ? -3.389 5.978 -16.091 1.00 97.19 646 LYS A C 1
ATOM 5105 O O . LYS A 1 646 ? -3.437 7.203 -16.143 1.00 97.19 646 LYS A O 1
ATOM 5110 N N . ILE A 1 647 ? -3.912 5.296 -15.073 1.00 94.56 647 ILE A N 1
ATOM 5111 C CA . ILE A 1 647 ? -4.297 5.963 -13.824 1.00 94.56 647 ILE A CA 1
ATOM 5112 C C . ILE A 1 647 ? -3.038 6.346 -13.034 1.00 94.56 647 ILE A C 1
ATOM 5114 O O . ILE A 1 647 ? -1.995 5.713 -13.188 1.00 94.56 647 ILE A O 1
ATOM 5118 N N . LEU A 1 648 ? -3.141 7.340 -12.149 1.00 94.38 648 LEU A N 1
ATOM 5119 C CA . LEU A 1 648 ? -1.994 7.852 -11.387 1.00 94.38 648 LEU A CA 1
ATOM 5120 C C . LEU A 1 648 ? -1.246 6.754 -10.607 1.00 94.38 648 LEU A C 1
ATOM 5122 O O . LEU A 1 648 ? -0.023 6.723 -10.632 1.00 94.38 648 LEU A O 1
ATOM 5126 N N . ASP A 1 649 ? -1.963 5.825 -9.966 1.00 94.38 649 ASP A N 1
ATOM 5127 C CA . ASP A 1 649 ? -1.351 4.698 -9.241 1.00 94.38 649 ASP A CA 1
ATOM 5128 C C . ASP A 1 649 ? -0.506 3.794 -10.162 1.00 94.38 649 ASP A C 1
ATOM 5130 O O . ASP A 1 649 ? 0.619 3.425 -9.831 1.00 94.38 649 ASP A O 1
ATOM 5134 N N . ASP A 1 650 ? -1.010 3.501 -11.366 1.00 97.62 650 ASP A N 1
ATOM 5135 C CA . ASP A 1 650 ? -0.286 2.721 -12.373 1.00 97.62 650 ASP A CA 1
ATOM 5136 C C . ASP A 1 650 ? 0.938 3.475 -12.906 1.00 97.62 650 ASP A C 1
ATOM 5138 O O . ASP A 1 650 ? 1.985 2.863 -13.116 1.00 97.62 650 ASP A O 1
ATOM 5142 N N . ALA A 1 651 ? 0.822 4.792 -13.099 1.00 98.31 651 ALA A N 1
ATOM 5143 C CA . ALA A 1 651 ? 1.925 5.641 -13.535 1.00 98.31 651 ALA A CA 1
ATOM 5144 C C . ALA A 1 651 ? 3.040 5.718 -12.475 1.00 98.31 651 ALA A C 1
ATOM 5146 O O . ALA A 1 651 ? 4.217 5.581 -12.805 1.00 98.31 651 ALA A O 1
ATOM 5147 N N . VAL A 1 652 ? 2.683 5.862 -11.192 1.00 98.25 652 VAL A N 1
ATOM 5148 C CA . VAL A 1 652 ? 3.642 5.828 -10.073 1.00 98.25 652 VAL A CA 1
ATOM 5149 C C . VAL A 1 652 ? 4.332 4.469 -10.002 1.00 98.25 652 VAL A C 1
ATOM 5151 O O . VAL A 1 652 ? 5.555 4.414 -9.877 1.00 98.25 652 VAL A O 1
ATOM 5154 N N . SER A 1 653 ? 3.571 3.376 -10.118 1.00 98.25 653 SER A N 1
ATOM 5155 C CA . SER A 1 653 ? 4.134 2.023 -10.125 1.00 98.25 653 SER A CA 1
ATOM 5156 C C . SER A 1 653 ? 5.117 1.813 -11.277 1.00 98.25 653 SER A C 1
ATOM 5158 O O . SER A 1 653 ? 6.158 1.199 -11.066 1.00 98.25 653 SER A O 1
ATOM 5160 N N . GLU A 1 654 ? 4.812 2.308 -12.476 1.00 98.81 654 GLU A N 1
ATOM 5161 C CA . GLU A 1 654 ? 5.692 2.135 -13.633 1.00 98.81 654 GLU A CA 1
ATOM 5162 C C . GLU A 1 654 ? 6.955 2.998 -13.550 1.00 98.81 654 GLU A C 1
ATOM 5164 O O . GLU A 1 654 ? 8.047 2.520 -13.851 1.00 98.81 654 GLU A O 1
ATOM 5169 N N . LEU A 1 655 ? 6.840 4.254 -13.107 1.00 98.88 655 LEU A N 1
ATOM 5170 C CA . LEU A 1 655 ? 8.016 5.096 -12.882 1.00 98.88 655 LEU A CA 1
ATOM 5171 C C . LEU A 1 655 ? 8.972 4.439 -11.880 1.00 98.88 655 LEU A C 1
ATOM 5173 O O . LEU A 1 655 ? 10.183 4.404 -12.099 1.00 98.88 655 LEU A O 1
ATOM 5177 N N . ARG A 1 656 ? 8.420 3.880 -10.799 1.00 98.81 656 ARG A N 1
ATOM 5178 C CA . ARG A 1 656 ? 9.190 3.130 -9.805 1.00 98.81 656 ARG A CA 1
ATOM 5179 C C . ARG A 1 656 ? 9.896 1.924 -10.406 1.00 98.81 656 ARG A C 1
ATOM 5181 O O . ARG A 1 656 ? 11.085 1.753 -10.169 1.00 98.81 656 ARG A O 1
ATOM 5188 N N . GLU A 1 657 ? 9.195 1.144 -11.220 1.00 98.88 657 GLU A N 1
ATOM 5189 C CA . GLU A 1 657 ? 9.765 -0.014 -11.909 1.00 98.88 657 GLU A CA 1
ATOM 5190 C C . GLU A 1 657 ? 10.923 0.386 -12.843 1.00 98.88 657 GLU A C 1
ATOM 5192 O O . GLU A 1 657 ? 11.969 -0.260 -12.835 1.00 98.88 657 GLU A O 1
ATOM 5197 N N . ALA A 1 658 ? 10.802 1.502 -13.574 1.00 98.88 658 ALA A N 1
ATOM 5198 C CA . ALA A 1 658 ? 11.885 2.035 -14.408 1.00 98.88 658 ALA A CA 1
ATOM 5199 C C . ALA A 1 658 ? 13.131 2.417 -13.585 1.00 98.88 658 ALA A C 1
ATOM 5201 O O . ALA A 1 658 ? 14.257 2.073 -13.947 1.00 98.88 658 ALA A O 1
ATOM 5202 N N . VAL A 1 659 ? 12.931 3.095 -12.449 1.00 98.88 659 VAL A N 1
ATOM 5203 C CA . VAL A 1 659 ? 13.999 3.452 -11.498 1.00 98.88 659 VAL A CA 1
ATOM 5204 C C . VAL A 1 659 ? 14.646 2.198 -10.907 1.00 98.88 659 VAL A C 1
ATOM 5206 O O . VAL A 1 659 ? 15.873 2.119 -10.801 1.00 98.88 659 VAL A O 1
ATOM 5209 N N . ASP A 1 660 ? 13.833 1.209 -10.536 1.00 98.88 660 ASP A N 1
ATOM 5210 C CA . ASP A 1 660 ? 14.308 -0.056 -9.986 1.00 98.88 660 ASP A CA 1
ATOM 5211 C C . ASP A 1 660 ? 15.139 -0.839 -11.009 1.00 98.88 660 ASP A C 1
ATOM 5213 O O . ASP A 1 660 ? 16.190 -1.351 -10.628 1.00 98.88 660 ASP A O 1
ATOM 5217 N N . PHE A 1 661 ? 14.757 -0.866 -12.293 1.00 98.88 661 PHE A N 1
ATOM 5218 C CA . PHE A 1 661 ? 15.578 -1.466 -13.353 1.00 98.88 661 PHE A CA 1
ATOM 5219 C C . PHE A 1 661 ? 16.946 -0.795 -13.476 1.00 98.88 661 PHE A C 1
ATOM 5221 O O . PHE A 1 661 ? 17.962 -1.492 -13.494 1.00 98.88 661 PHE A O 1
ATOM 5228 N N . CYS A 1 662 ? 16.996 0.541 -13.493 1.00 98.88 662 CYS A N 1
ATOM 5229 C CA . CYS A 1 662 ? 18.261 1.279 -13.531 1.00 98.88 662 CYS A CA 1
ATOM 5230 C C . CYS A 1 662 ? 19.174 0.894 -12.356 1.00 98.88 662 CYS A C 1
ATOM 5232 O O . CYS A 1 662 ? 20.324 0.509 -12.567 1.00 98.88 662 CYS A O 1
ATOM 5234 N N . ARG A 1 663 ? 18.657 0.956 -11.119 1.00 98.69 663 ARG A N 1
ATOM 5235 C CA . ARG A 1 663 ? 19.435 0.660 -9.900 1.00 98.69 663 ARG A CA 1
ATOM 5236 C C . ARG A 1 663 ? 19.822 -0.817 -9.806 1.00 98.69 663 ARG A C 1
ATOM 5238 O O . ARG A 1 663 ? 20.928 -1.143 -9.384 1.00 98.69 663 ARG A O 1
ATOM 5245 N N . TYR A 1 664 ? 18.930 -1.716 -10.215 1.00 98.75 664 TYR A N 1
ATOM 5246 C CA . TYR A 1 664 ? 19.191 -3.152 -10.226 1.00 98.75 664 TYR A CA 1
ATOM 5247 C C . TYR A 1 664 ? 20.297 -3.511 -11.225 1.00 98.75 664 TYR A C 1
ATOM 5249 O O . TYR A 1 664 ? 21.286 -4.138 -10.846 1.00 98.75 664 TYR A O 1
ATOM 5257 N N . TYR A 1 665 ? 20.199 -3.054 -12.476 1.00 98.62 665 TYR A N 1
ATOM 5258 C CA . TYR A 1 665 ? 21.225 -3.346 -13.479 1.00 98.62 665 TYR A CA 1
ATOM 5259 C C . TYR A 1 665 ? 22.535 -2.591 -13.242 1.00 98.62 665 TYR A C 1
ATOM 5261 O O . TYR A 1 665 ? 23.593 -3.100 -13.612 1.00 98.62 665 TYR A O 1
ATOM 5269 N N . ALA A 1 666 ? 22.507 -1.443 -12.557 1.00 98.38 666 ALA A N 1
ATOM 5270 C CA . ALA A 1 666 ? 23.719 -0.798 -12.057 1.00 98.38 666 ALA A CA 1
ATOM 5271 C C . ALA A 1 666 ? 24.494 -1.706 -11.086 1.00 98.38 666 ALA A C 1
ATOM 5273 O O . ALA A 1 666 ? 25.723 -1.778 -11.163 1.00 98.38 666 ALA A O 1
ATOM 5274 N N . GLN A 1 667 ? 23.790 -2.424 -10.205 1.00 97.19 667 GLN A N 1
ATOM 5275 C CA . GLN A 1 667 ? 24.403 -3.374 -9.276 1.00 97.19 667 GLN A CA 1
ATOM 5276 C C . GLN A 1 667 ? 24.868 -4.654 -9.984 1.00 97.19 667 GLN A C 1
ATOM 5278 O O . GLN A 1 667 ? 25.979 -5.130 -9.741 1.00 97.19 667 GLN A O 1
ATOM 5283 N N . GLU A 1 668 ? 24.062 -5.200 -10.898 1.00 95.38 668 GLU A N 1
ATOM 5284 C CA . GLU A 1 668 ? 24.459 -6.388 -11.667 1.00 95.38 668 GLU A CA 1
ATOM 5285 C C . GLU A 1 668 ? 25.679 -6.104 -12.564 1.00 95.38 668 GLU A C 1
ATOM 5287 O O . GLU A 1 668 ? 26.545 -6.969 -12.707 1.00 95.38 668 GLU A O 1
ATOM 5292 N N . ALA A 1 669 ? 25.828 -4.878 -13.087 1.00 94.81 669 ALA A N 1
ATOM 5293 C CA . ALA A 1 669 ? 27.029 -4.467 -13.818 1.00 94.81 669 ALA A CA 1
ATOM 5294 C C . ALA A 1 669 ? 28.301 -4.602 -12.967 1.00 94.81 669 ALA A C 1
ATOM 5296 O O . ALA A 1 669 ? 29.311 -5.100 -13.463 1.00 94.81 669 ALA A O 1
ATOM 5297 N N . LEU A 1 670 ? 28.255 -4.188 -11.694 1.00 94.75 670 LEU A N 1
ATOM 5298 C CA . LEU A 1 670 ? 29.386 -4.300 -10.766 1.00 94.75 670 LEU A CA 1
ATOM 5299 C C . LEU A 1 670 ? 29.679 -5.759 -10.414 1.00 94.75 670 LEU A C 1
ATOM 5301 O O . LEU A 1 670 ? 30.829 -6.197 -10.465 1.00 94.75 670 LEU A O 1
ATOM 5305 N N . LYS A 1 671 ? 28.629 -6.521 -10.104 1.00 91.50 671 LYS A N 1
ATOM 5306 C CA . LYS A 1 671 ? 28.721 -7.929 -9.704 1.00 91.50 671 LYS A CA 1
ATOM 5307 C C . LYS A 1 671 ? 29.331 -8.817 -10.790 1.00 91.50 671 LYS A C 1
ATOM 5309 O O . LYS A 1 671 ? 30.106 -9.715 -10.476 1.00 91.50 671 LYS A O 1
ATOM 5314 N N . HIS A 1 672 ? 29.009 -8.558 -12.056 1.00 87.19 672 HIS A N 1
ATOM 5315 C CA . HIS A 1 672 ? 29.468 -9.363 -13.191 1.00 87.19 672 HIS A CA 1
ATOM 5316 C C . HIS A 1 672 ? 30.721 -8.814 -13.894 1.00 87.19 672 HIS A C 1
ATOM 5318 O O . HIS A 1 672 ? 31.154 -9.380 -14.898 1.00 87.19 672 HIS A O 1
ATOM 5324 N N . HIS A 1 673 ? 31.320 -7.733 -13.387 1.00 86.88 673 HIS A N 1
ATOM 5325 C CA . HIS A 1 673 ? 32.494 -7.114 -14.003 1.00 86.88 673 HIS A CA 1
ATOM 5326 C C . HIS A 1 673 ? 33.786 -7.914 -13.821 1.00 86.88 673 HIS A C 1
ATOM 5328 O O . HIS A 1 673 ? 34.626 -7.940 -14.722 1.00 86.88 673 HIS A O 1
ATOM 5334 N N . GLN A 1 674 ? 33.977 -8.518 -12.646 1.00 83.25 674 GLN A N 1
ATOM 5335 C CA . GLN A 1 674 ? 35.241 -9.159 -12.301 1.00 83.25 674 GLN A CA 1
ATOM 5336 C C . GLN A 1 674 ? 35.407 -10.481 -13.048 1.00 83.25 674 GLN A C 1
ATOM 5338 O O . GLN A 1 674 ? 34.510 -11.327 -13.061 1.00 83.25 674 GLN A O 1
ATOM 5343 N N . ALA A 1 675 ? 36.584 -10.672 -13.647 1.00 89.81 675 ALA A N 1
ATOM 5344 C CA . ALA A 1 675 ? 36.930 -11.943 -14.256 1.00 89.81 675 ALA A CA 1
ATOM 5345 C C . ALA A 1 675 ? 36.993 -13.032 -13.176 1.00 89.81 675 ALA A C 1
ATOM 5347 O O . ALA A 1 675 ? 37.669 -12.881 -12.158 1.00 89.81 675 ALA A O 1
ATOM 5348 N N . THR A 1 676 ? 36.290 -14.138 -13.399 1.00 93.44 676 THR A N 1
ATOM 5349 C CA . THR A 1 676 ? 36.312 -15.281 -12.487 1.00 93.44 676 THR A CA 1
ATOM 5350 C C . THR A 1 676 ? 37.544 -16.124 -12.785 1.00 93.44 676 THR A C 1
ATOM 5352 O O . THR A 1 676 ? 37.663 -16.681 -13.879 1.00 93.44 676 THR A O 1
ATOM 5355 N N . THR A 1 677 ? 38.459 -16.227 -11.821 1.00 94.62 677 THR A N 1
ATOM 5356 C CA . THR A 1 677 ? 39.606 -17.136 -11.917 1.00 94.62 677 THR A CA 1
ATOM 5357 C C . THR A 1 677 ? 39.120 -18.579 -11.841 1.00 94.62 677 THR A C 1
ATOM 5359 O O . THR A 1 677 ? 38.460 -18.978 -10.880 1.00 94.62 677 THR A O 1
ATOM 5362 N N . LEU A 1 678 ? 39.446 -19.365 -12.861 1.00 95.81 678 LEU A N 1
ATOM 5363 C CA . LEU A 1 678 ? 39.096 -20.776 -12.950 1.00 95.81 678 LEU A CA 1
ATOM 5364 C C . LEU A 1 678 ? 40.244 -21.644 -12.430 1.00 95.81 678 LEU A C 1
ATOM 5366 O O . LEU A 1 678 ? 41.407 -21.240 -12.429 1.00 95.81 678 LEU A O 1
ATOM 5370 N N . ARG A 1 679 ? 39.915 -22.864 -11.998 1.00 95.19 679 ARG A N 1
ATOM 5371 C CA . ARG A 1 679 ? 40.931 -23.855 -11.623 1.00 95.19 679 ARG A CA 1
ATOM 5372 C C . ARG A 1 679 ? 41.710 -24.276 -12.869 1.00 95.19 679 ARG A C 1
ATOM 5374 O O . ARG A 1 679 ? 41.100 -24.660 -13.861 1.00 95.19 679 ARG A O 1
ATOM 5381 N N . GLY A 1 680 ? 43.035 -24.242 -12.776 1.00 94.31 680 GLY A N 1
ATOM 5382 C CA . GLY A 1 680 ? 43.958 -24.675 -13.822 1.00 94.31 680 GLY A CA 1
ATOM 5383 C C . GLY A 1 680 ? 45.238 -25.278 -13.232 1.00 94.31 680 GLY A C 1
ATOM 5384 O O . GLY A 1 680 ? 45.402 -25.276 -12.007 1.00 94.31 680 GLY A O 1
ATOM 5385 N N . PRO A 1 681 ? 46.122 -25.836 -14.074 1.00 95.69 681 PRO A N 1
ATOM 5386 C CA . PRO A 1 681 ? 47.415 -26.363 -13.650 1.00 95.69 681 PRO A CA 1
ATOM 5387 C C . PRO A 1 681 ? 48.364 -25.250 -13.170 1.0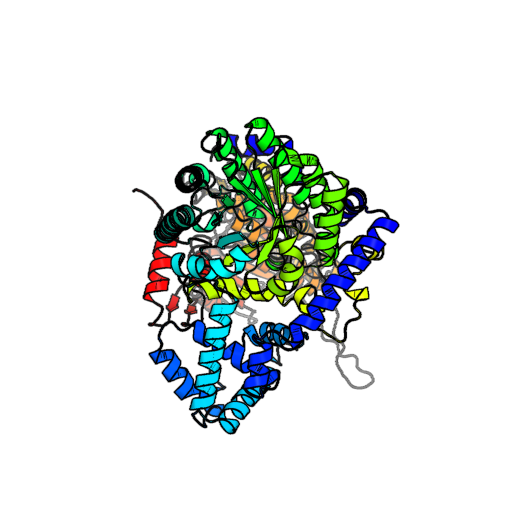0 95.69 681 PRO A C 1
ATOM 5389 O O . PRO A 1 681 ? 48.153 -24.064 -13.417 1.00 95.69 681 PRO A O 1
ATOM 5392 N N . THR A 1 682 ? 49.444 -25.636 -12.484 1.00 94.38 682 THR A N 1
ATOM 5393 C CA . THR A 1 682 ? 50.506 -24.690 -12.103 1.00 94.38 682 THR A CA 1
ATOM 5394 C C . THR A 1 682 ? 51.172 -24.086 -13.345 1.00 94.38 682 THR A C 1
ATOM 5396 O O . THR A 1 682 ? 51.370 -24.781 -14.339 1.00 94.38 682 THR A O 1
ATOM 5399 N N . GLY A 1 683 ? 51.517 -22.797 -13.289 1.00 96.12 683 GLY A N 1
ATOM 5400 C CA . GLY A 1 683 ? 52.083 -22.060 -14.425 1.00 96.12 683 GLY A CA 1
ATOM 5401 C C . GLY A 1 683 ? 51.060 -21.520 -15.436 1.00 96.12 683 GLY A C 1
ATOM 5402 O O . GLY A 1 683 ? 51.475 -20.916 -16.420 1.00 96.12 683 GLY A O 1
ATOM 5403 N N . GLU A 1 684 ? 49.751 -21.681 -15.198 1.00 96.81 684 GLU A N 1
ATOM 5404 C CA . GLU A 1 684 ? 48.678 -21.207 -16.086 1.00 96.81 684 GLU A CA 1
ATOM 5405 C C . GLU A 1 684 ? 47.644 -20.347 -15.332 1.00 96.81 684 GLU A C 1
ATOM 5407 O O . GLU A 1 684 ? 47.196 -20.703 -14.241 1.00 96.81 684 GLU A O 1
ATOM 5412 N N . LEU A 1 685 ? 47.233 -19.218 -15.925 1.00 94.75 685 LEU A N 1
ATOM 5413 C CA . LEU A 1 685 ? 46.146 -18.373 -15.419 1.00 94.75 685 LEU A CA 1
ATOM 5414 C C . LEU A 1 685 ? 44.919 -18.509 -16.325 1.00 94.75 685 LEU A C 1
ATOM 5416 O O . LEU A 1 685 ? 44.921 -18.030 -17.456 1.00 94.75 685 LEU A O 1
ATOM 5420 N N . ASN A 1 686 ? 43.850 -19.105 -15.798 1.00 96.25 686 ASN A N 1
ATOM 5421 C CA . ASN A 1 686 ? 42.573 -19.230 -16.495 1.00 96.25 686 ASN A CA 1
ATOM 5422 C C . ASN A 1 686 ? 41.567 -18.220 -15.946 1.00 96.25 686 ASN A C 1
ATOM 5424 O O . ASN A 1 686 ? 41.255 -18.240 -14.754 1.00 96.25 686 ASN A O 1
ATOM 5428 N N . GLN A 1 687 ? 41.032 -17.359 -16.810 1.00 95.88 687 GLN A N 1
ATOM 5429 C CA . GLN A 1 687 ? 40.059 -16.337 -16.425 1.00 95.88 687 GLN A CA 1
ATOM 5430 C C . GLN A 1 687 ? 38.858 -16.325 -17.367 1.00 95.88 687 GLN A C 1
ATOM 5432 O O . GLN A 1 687 ? 39.003 -16.232 -18.585 1.00 95.88 687 GLN A O 1
ATOM 5437 N N . LEU A 1 688 ? 37.659 -16.358 -16.786 1.00 95.31 688 LEU A N 1
ATOM 5438 C CA . LEU A 1 688 ? 36.403 -16.142 -17.497 1.00 95.31 688 LEU A CA 1
ATOM 5439 C C . LEU A 1 688 ? 35.950 -14.696 -17.302 1.00 95.31 688 LEU A C 1
ATOM 5441 O O . LEU A 1 688 ? 35.750 -14.258 -16.171 1.00 95.31 688 LEU A O 1
ATOM 5445 N N . SER A 1 689 ? 35.753 -13.964 -18.396 1.00 93.00 689 SER A N 1
ATOM 5446 C CA . SER A 1 689 ? 35.248 -12.588 -18.377 1.00 93.00 689 SER A CA 1
ATOM 5447 C C . SER A 1 689 ? 34.062 -12.417 -19.324 1.00 93.00 689 SER A C 1
ATOM 5449 O O . SER A 1 689 ? 33.948 -13.114 -20.334 1.00 93.00 689 SER A O 1
ATOM 5451 N N . LEU A 1 690 ? 33.167 -11.491 -18.978 1.00 93.56 690 LEU A N 1
ATOM 5452 C CA . LEU A 1 690 ? 31.976 -11.163 -19.754 1.00 93.56 690 LEU A CA 1
ATOM 5453 C C . LEU A 1 690 ? 32.161 -9.803 -20.421 1.00 93.56 690 LEU A C 1
ATOM 5455 O O . LEU A 1 690 ? 32.600 -8.846 -19.788 1.00 93.56 690 LEU A O 1
ATOM 5459 N N . HIS A 1 691 ? 31.806 -9.721 -21.701 1.00 92.31 691 HIS A N 1
ATOM 5460 C CA . HIS A 1 691 ? 31.967 -8.517 -22.510 1.00 92.31 691 HIS A CA 1
ATOM 5461 C C . HIS A 1 691 ? 30.692 -8.225 -23.286 1.00 92.31 691 HIS A C 1
ATOM 5463 O O . HIS A 1 691 ? 29.943 -9.147 -23.626 1.00 92.31 691 HIS A O 1
ATOM 5469 N N . GLY A 1 692 ? 30.505 -6.951 -23.633 1.00 95.56 692 GLY A N 1
ATOM 5470 C CA . GLY A 1 692 ? 29.511 -6.547 -24.619 1.00 95.56 692 GLY A CA 1
ATOM 5471 C C . GLY A 1 692 ? 29.639 -7.367 -25.903 1.00 95.56 692 GLY A C 1
ATOM 5472 O O . GLY A 1 692 ? 30.720 -7.852 -26.258 1.00 95.56 692 GLY A O 1
ATOM 5473 N N . ARG A 1 693 ? 28.508 -7.556 -26.579 1.00 96.81 693 ARG A N 1
ATOM 5474 C CA . ARG A 1 693 ? 28.397 -8.280 -27.847 1.00 96.81 693 ARG A CA 1
ATOM 5475 C C . ARG A 1 693 ? 28.506 -7.345 -29.045 1.00 96.81 693 ARG A C 1
ATOM 5477 O O . ARG A 1 693 ? 29.110 -7.742 -30.036 1.00 96.81 693 ARG A O 1
ATOM 5484 N N . GLY A 1 694 ? 27.929 -6.146 -28.972 1.00 97.75 694 GLY A N 1
ATOM 5485 C CA . GLY A 1 694 ? 27.884 -5.191 -30.081 1.00 97.75 694 GLY A CA 1
ATOM 5486 C C . GLY A 1 694 ? 26.742 -4.200 -29.928 1.00 97.75 694 GLY A C 1
ATOM 5487 O O . GLY A 1 694 ? 26.490 -3.692 -28.835 1.00 97.75 694 GLY A O 1
ATOM 5488 N N . ILE A 1 695 ? 26.030 -3.964 -31.028 1.00 98.75 695 ILE A N 1
ATOM 5489 C CA . ILE A 1 695 ? 24.798 -3.177 -31.048 1.00 98.75 695 ILE A CA 1
ATOM 5490 C C . ILE A 1 695 ? 23.624 -4.087 -30.680 1.00 98.75 695 ILE A C 1
ATOM 5492 O O . ILE A 1 695 ? 23.449 -5.147 -31.286 1.00 98.75 695 ILE A O 1
ATOM 5496 N N . ILE A 1 696 ? 22.808 -3.677 -29.713 1.00 98.88 696 ILE A N 1
ATOM 5497 C CA . ILE A 1 696 ? 21.582 -4.372 -29.316 1.00 98.88 696 ILE A CA 1
ATOM 5498 C C . ILE A 1 696 ? 20.375 -3.532 -29.728 1.00 98.88 696 ILE A C 1
ATOM 5500 O O . ILE A 1 696 ? 20.242 -2.373 -29.328 1.00 98.88 696 ILE A O 1
ATOM 5504 N N . ALA A 1 697 ? 19.479 -4.126 -30.516 1.00 98.81 697 ALA A N 1
ATOM 5505 C CA . ALA A 1 697 ? 18.196 -3.512 -30.834 1.00 98.81 697 ALA A CA 1
ATOM 5506 C C . ALA A 1 697 ? 17.208 -3.782 -29.688 1.00 98.81 697 ALA A C 1
ATOM 5508 O O . ALA A 1 697 ? 16.885 -4.939 -29.415 1.00 98.81 697 ALA A O 1
ATOM 5509 N N . CYS A 1 698 ? 16.737 -2.728 -29.021 1.00 98.88 698 CYS A N 1
ATOM 5510 C CA . CYS A 1 698 ? 15.728 -2.823 -27.962 1.00 98.88 698 CYS A CA 1
ATOM 5511 C C . CYS A 1 698 ? 14.372 -2.385 -28.519 1.00 98.88 698 CYS A C 1
ATOM 5513 O O . CYS A 1 698 ? 14.201 -1.222 -28.882 1.00 98.88 698 CYS A O 1
ATOM 5515 N N . ILE A 1 699 ? 13.420 -3.310 -28.618 1.00 98.81 699 ILE A N 1
ATOM 5516 C CA . ILE A 1 699 ? 12.090 -3.093 -29.191 1.00 98.81 699 ILE A CA 1
ATOM 5517 C C . ILE A 1 699 ? 11.054 -3.329 -28.091 1.00 98.81 699 ILE A C 1
ATOM 5519 O O . ILE A 1 699 ? 10.884 -4.451 -27.607 1.00 98.81 699 ILE A O 1
ATOM 5523 N N . SER A 1 700 ? 10.348 -2.268 -27.710 1.00 98.38 700 SER A N 1
ATOM 5524 C CA . SER A 1 700 ? 9.496 -2.240 -26.513 1.00 98.38 700 SER A CA 1
ATOM 5525 C C . SER A 1 700 ? 8.013 -1.998 -26.835 1.00 98.38 700 SER A C 1
ATOM 5527 O O . SER A 1 700 ? 7.683 -1.449 -27.895 1.00 98.38 700 SER A O 1
ATOM 5529 N N . PRO A 1 701 ? 7.098 -2.418 -25.940 1.00 98.25 701 PRO A N 1
ATOM 5530 C CA . PRO A 1 701 ? 5.662 -2.324 -26.139 1.00 98.25 701 PRO A CA 1
ATOM 5531 C C . PRO A 1 701 ? 5.109 -0.986 -25.628 1.00 98.25 701 PRO A C 1
ATOM 5533 O O . PRO A 1 701 ? 5.769 -0.246 -24.906 1.00 98.25 701 PRO A O 1
ATOM 5536 N N . TRP A 1 702 ? 3.852 -0.701 -25.963 1.00 97.94 702 TRP A N 1
ATOM 5537 C CA . TRP A 1 702 ? 3.152 0.519 -25.545 1.00 97.94 702 TRP A CA 1
ATOM 5538 C C . TRP A 1 702 ? 2.558 0.439 -24.133 1.00 97.94 702 TRP A C 1
ATOM 5540 O O . TRP A 1 702 ? 2.185 1.458 -23.566 1.00 97.94 702 TRP A O 1
ATOM 5550 N N . ASN A 1 703 ? 2.403 -0.759 -23.564 1.00 97.75 703 ASN A N 1
ATOM 5551 C CA . ASN A 1 703 ? 1.659 -0.944 -22.316 1.00 97.75 703 ASN A CA 1
ATOM 5552 C C . ASN A 1 703 ? 2.487 -0.685 -21.047 1.00 97.75 703 ASN A C 1
ATOM 5554 O O . ASN A 1 703 ? 1.914 -0.401 -19.995 1.00 97.75 703 ASN A O 1
ATOM 5558 N N . PHE A 1 704 ? 3.815 -0.761 -21.149 1.00 98.56 704 PHE A N 1
ATOM 5559 C CA . PHE A 1 704 ? 4.780 -0.270 -20.158 1.00 98.56 704 PHE A CA 1
ATOM 5560 C C . PHE A 1 704 ? 5.838 0.563 -20.889 1.00 98.56 704 PHE A C 1
ATOM 5562 O O . PHE A 1 704 ? 6.971 0.106 -21.088 1.00 98.56 704 PHE A O 1
ATOM 5569 N N . PRO A 1 705 ? 5.435 1.744 -21.381 1.00 98.62 705 PRO A N 1
ATOM 5570 C CA . PRO A 1 705 ? 6.231 2.509 -22.325 1.00 98.62 705 PRO A CA 1
ATOM 5571 C C . PRO A 1 705 ? 7.477 3.157 -21.711 1.00 98.62 705 PRO A C 1
ATOM 5573 O O . PRO A 1 705 ? 8.361 3.580 -22.453 1.00 98.62 705 PRO A O 1
ATOM 5576 N N . LEU A 1 706 ? 7.571 3.220 -20.379 1.00 98.88 706 LEU A N 1
ATOM 5577 C CA . LEU A 1 706 ? 8.757 3.678 -19.664 1.00 98.88 706 LEU A CA 1
ATOM 5578 C C . LEU A 1 706 ? 9.525 2.510 -19.048 1.00 98.88 706 LEU A C 1
ATOM 5580 O O . LEU A 1 706 ? 10.716 2.374 -19.313 1.00 98.88 706 LEU A O 1
ATOM 5584 N N . ALA A 1 707 ? 8.873 1.665 -18.242 1.00 98.75 707 ALA A N 1
ATOM 5585 C CA . ALA A 1 707 ? 9.591 0.671 -17.436 1.00 98.75 707 ALA A CA 1
ATOM 5586 C C . ALA A 1 707 ? 10.257 -0.416 -18.280 1.00 98.75 707 ALA A C 1
ATOM 5588 O O . ALA A 1 707 ? 11.454 -0.646 -18.130 1.00 98.75 707 ALA A O 1
ATOM 5589 N N . ILE A 1 708 ? 9.523 -1.047 -19.203 1.00 98.81 708 ILE A N 1
ATOM 5590 C CA . ILE A 1 708 ? 10.097 -2.092 -20.065 1.00 98.81 708 ILE A CA 1
ATOM 5591 C C . ILE A 1 708 ? 11.087 -1.478 -21.061 1.00 98.81 708 ILE A C 1
ATOM 5593 O O . ILE A 1 708 ? 12.139 -2.066 -21.308 1.00 98.81 708 ILE A O 1
ATOM 5597 N N . PHE A 1 709 ? 10.791 -0.280 -21.584 1.00 98.88 709 PHE A N 1
ATOM 5598 C CA . PHE A 1 709 ? 11.720 0.469 -22.436 1.00 98.88 709 PHE A CA 1
ATOM 5599 C C . PHE A 1 709 ? 13.069 0.679 -21.730 1.00 98.88 709 PHE A C 1
ATOM 5601 O O . PHE A 1 709 ? 14.107 0.253 -22.237 1.00 98.88 709 PHE A O 1
ATOM 5608 N N . ILE A 1 710 ? 13.053 1.266 -20.530 1.00 98.69 710 ILE A N 1
ATOM 5609 C CA . ILE A 1 710 ? 14.254 1.498 -19.721 1.00 98.69 710 ILE A CA 1
ATOM 5610 C C . ILE A 1 710 ? 14.903 0.181 -19.298 1.00 98.69 710 ILE A C 1
ATOM 5612 O O . ILE A 1 710 ? 16.122 0.069 -19.388 1.00 98.69 710 ILE A O 1
ATOM 5616 N N . GLY A 1 711 ? 14.136 -0.829 -18.888 1.00 98.81 711 GLY A N 1
ATOM 5617 C CA . GLY A 1 711 ? 14.667 -2.126 -18.468 1.00 98.81 711 GLY A CA 1
ATOM 5618 C C . GLY A 1 711 ? 15.505 -2.797 -19.556 1.00 98.81 711 GLY A C 1
ATOM 5619 O O . GLY A 1 711 ? 16.658 -3.154 -19.314 1.00 98.81 711 GLY A O 1
ATOM 5620 N N . GLN A 1 712 ? 14.979 -2.882 -20.783 1.00 98.88 712 GLN A N 1
ATOM 5621 C CA . GLN A 1 712 ? 15.721 -3.431 -21.924 1.00 98.88 712 GLN A CA 1
ATOM 5622 C C . GLN A 1 712 ? 16.978 -2.606 -22.240 1.00 98.88 712 GLN A C 1
ATOM 5624 O O . GLN A 1 712 ? 18.076 -3.157 -22.359 1.00 98.88 712 GLN A O 1
ATOM 5629 N N . VAL A 1 713 ? 16.823 -1.281 -22.351 1.00 98.94 713 VAL A N 1
ATOM 5630 C CA . VAL A 1 713 ? 17.914 -0.363 -22.712 1.00 98.94 713 VAL A CA 1
ATOM 5631 C C . VAL A 1 713 ? 19.039 -0.424 -21.679 1.00 98.94 713 VAL A C 1
ATOM 5633 O O . VAL A 1 713 ? 20.205 -0.598 -22.033 1.00 98.94 713 VAL A O 1
ATOM 5636 N N . THR A 1 714 ? 18.707 -0.332 -20.395 1.00 98.81 714 THR A N 1
ATOM 5637 C CA . THR A 1 714 ? 19.696 -0.284 -19.313 1.00 98.81 714 THR A CA 1
ATOM 5638 C C . THR A 1 714 ? 20.385 -1.622 -19.078 1.00 98.81 714 THR A C 1
ATOM 5640 O O . THR A 1 714 ? 21.585 -1.616 -18.817 1.00 98.81 714 THR A O 1
ATOM 5643 N N . ALA A 1 715 ? 19.711 -2.762 -19.267 1.00 98.75 715 ALA A N 1
ATOM 5644 C CA . ALA A 1 715 ? 20.357 -4.079 -19.229 1.00 98.75 715 ALA A CA 1
ATOM 5645 C C . ALA A 1 715 ? 21.427 -4.234 -20.328 1.00 98.75 715 ALA A C 1
ATOM 5647 O O . ALA A 1 715 ? 22.539 -4.722 -20.082 1.00 98.75 715 ALA A O 1
ATOM 5648 N N . ALA A 1 716 ? 21.119 -3.790 -21.552 1.00 98.69 716 ALA A N 1
ATOM 5649 C CA . ALA A 1 716 ? 22.063 -3.826 -22.667 1.00 98.69 716 ALA A CA 1
ATOM 5650 C C . ALA A 1 716 ? 23.250 -2.872 -22.440 1.00 98.69 716 ALA A C 1
ATOM 5652 O O . ALA A 1 716 ? 24.404 -3.261 -22.647 1.00 98.69 716 ALA A O 1
ATOM 5653 N N . LEU A 1 717 ? 22.988 -1.662 -21.933 1.00 98.75 717 LEU A N 1
ATOM 5654 C CA . LEU A 1 717 ? 24.034 -0.703 -21.571 1.00 98.75 717 LEU A CA 1
ATOM 5655 C C . LEU A 1 717 ? 24.923 -1.230 -20.438 1.00 98.75 717 LEU A C 1
ATOM 5657 O O . LEU A 1 717 ? 26.143 -1.204 -20.579 1.00 98.75 717 LEU A O 1
ATOM 5661 N N . ALA A 1 718 ? 24.339 -1.768 -19.361 1.00 98.12 718 ALA A N 1
ATOM 5662 C CA . ALA A 1 718 ? 25.045 -2.346 -18.210 1.00 98.12 718 ALA A CA 1
ATOM 5663 C C . ALA A 1 718 ? 26.052 -3.432 -18.615 1.00 98.12 718 ALA A C 1
ATOM 5665 O O . ALA A 1 718 ? 27.148 -3.521 -18.054 1.00 98.12 718 ALA A O 1
ATOM 5666 N N . SER A 1 719 ? 25.695 -4.224 -19.628 1.00 96.88 719 SER A N 1
ATOM 5667 C CA . SER A 1 719 ? 26.515 -5.306 -20.181 1.00 96.88 719 SER A CA 1
ATOM 5668 C C . SER A 1 719 ? 27.536 -4.848 -21.236 1.00 96.88 719 SER A C 1
ATOM 5670 O O . SER A 1 719 ? 28.209 -5.685 -21.832 1.00 96.88 719 SER A O 1
ATOM 5672 N N . GLY A 1 720 ? 27.698 -3.535 -21.452 1.00 97.31 720 GLY A N 1
ATOM 5673 C CA . GLY A 1 720 ? 28.718 -2.965 -22.342 1.00 97.31 720 GLY A CA 1
ATOM 5674 C C . GLY A 1 720 ? 28.334 -2.961 -23.824 1.00 97.31 720 GLY A C 1
ATOM 5675 O O . GLY A 1 720 ? 29.214 -2.963 -24.683 1.00 97.31 720 GLY A O 1
ATOM 5676 N N . ASN A 1 721 ? 27.038 -2.986 -24.145 1.00 98.69 721 ASN A N 1
ATOM 5677 C CA . ASN A 1 721 ? 26.542 -2.892 -25.519 1.00 98.69 721 ASN A CA 1
ATOM 5678 C C . ASN A 1 721 ? 26.094 -1.470 -25.860 1.00 98.69 721 ASN A C 1
ATOM 5680 O O . ASN A 1 721 ? 25.582 -0.764 -24.992 1.00 98.69 721 ASN A O 1
ATOM 5684 N N . CYS A 1 722 ? 26.225 -1.079 -27.128 1.00 98.88 722 CYS A N 1
ATOM 5685 C CA . CYS A 1 722 ? 25.514 0.091 -27.645 1.00 98.88 722 CYS A CA 1
ATOM 5686 C C . CYS A 1 722 ? 24.066 -0.291 -27.969 1.00 98.88 722 CYS A C 1
ATOM 5688 O O . CYS A 1 722 ? 23.781 -1.443 -28.301 1.00 98.88 722 CYS A O 1
ATOM 5690 N N . VAL A 1 723 ? 23.147 0.665 -27.872 1.00 98.94 723 VAL A N 1
ATOM 5691 C CA . VAL A 1 723 ? 21.707 0.417 -27.961 1.00 98.94 723 VAL A CA 1
ATOM 5692 C C . VAL A 1 723 ? 21.057 1.303 -29.011 1.00 98.94 723 VAL A C 1
ATOM 5694 O O . VAL A 1 723 ? 21.207 2.524 -28.993 1.00 98.94 723 VAL A O 1
ATOM 5697 N N . ILE A 1 724 ? 20.258 0.673 -29.870 1.00 98.88 724 ILE A N 1
ATOM 5698 C CA . ILE A 1 724 ? 19.280 1.350 -30.724 1.00 98.88 724 ILE A CA 1
ATOM 5699 C C . ILE A 1 724 ? 17.895 0.963 -30.204 1.00 98.88 724 ILE A C 1
ATOM 5701 O O . ILE A 1 724 ? 17.476 -0.193 -30.302 1.00 98.88 724 ILE A O 1
ATOM 5705 N N . ALA A 1 725 ? 17.210 1.925 -29.595 1.00 98.88 725 ALA A N 1
ATOM 5706 C CA . ALA A 1 725 ? 15.943 1.737 -28.908 1.00 98.88 725 ALA A CA 1
ATOM 5707 C C . ALA A 1 725 ? 14.776 2.186 -29.793 1.00 98.88 725 ALA A C 1
ATOM 5709 O O . ALA A 1 725 ? 14.628 3.368 -30.111 1.00 98.88 725 ALA A O 1
ATOM 5710 N N . LYS A 1 726 ? 13.919 1.235 -30.164 1.00 98.44 726 LYS A N 1
ATOM 5711 C CA . LYS A 1 726 ? 12.702 1.471 -30.935 1.00 98.44 726 LYS A CA 1
ATOM 5712 C C . LYS A 1 726 ? 11.476 1.311 -30.023 1.00 98.44 726 LYS A C 1
ATOM 5714 O O . LYS A 1 726 ? 11.120 0.178 -29.685 1.00 98.44 726 LYS A O 1
ATOM 5719 N N . PRO A 1 727 ? 10.803 2.406 -29.628 1.00 98.31 727 PRO A N 1
ATOM 5720 C CA . PRO A 1 727 ? 9.575 2.323 -28.842 1.00 98.31 727 PRO A CA 1
ATOM 5721 C C . PRO A 1 727 ? 8.373 1.905 -29.696 1.00 98.31 727 PRO A C 1
ATOM 5723 O O . PRO A 1 727 ? 8.404 1.942 -30.933 1.00 98.31 727 PRO A O 1
ATOM 5726 N N . ALA A 1 728 ? 7.273 1.522 -29.052 1.00 97.25 728 ALA A N 1
ATOM 5727 C CA . ALA A 1 728 ? 5.982 1.421 -29.724 1.00 97.25 728 ALA A CA 1
ATOM 5728 C C . ALA A 1 728 ? 5.540 2.798 -30.255 1.00 97.25 728 ALA A C 1
ATOM 5730 O O . ALA A 1 728 ? 5.802 3.826 -29.636 1.00 97.25 728 ALA A O 1
ATOM 5731 N N . ALA A 1 729 ? 4.869 2.827 -31.410 1.00 94.31 729 ALA A N 1
ATOM 5732 C CA . ALA A 1 729 ? 4.516 4.085 -32.076 1.00 94.31 729 ALA A CA 1
ATOM 5733 C C . ALA A 1 729 ? 3.566 4.952 -31.229 1.00 94.31 729 ALA A C 1
ATOM 5735 O O . ALA A 1 729 ? 3.640 6.174 -31.278 1.00 94.31 729 ALA A O 1
ATOM 5736 N N . GLN A 1 730 ? 2.717 4.305 -30.428 1.00 95.56 730 GLN A N 1
ATOM 5737 C CA . GLN A 1 730 ? 1.720 4.927 -29.561 1.00 95.56 730 GLN A CA 1
ATOM 5738 C C . GLN A 1 730 ? 2.326 5.732 -28.405 1.00 95.56 730 GLN A C 1
ATOM 5740 O O . GLN A 1 730 ? 1.646 6.588 -27.859 1.00 95.56 730 GLN A O 1
ATOM 5745 N N . THR A 1 731 ? 3.565 5.432 -28.003 1.00 97.56 731 THR A N 1
ATOM 5746 C CA . THR A 1 731 ? 4.153 5.927 -26.750 1.00 97.56 731 THR A CA 1
ATOM 5747 C C . THR A 1 731 ? 5.601 6.373 -26.946 1.00 97.56 731 THR A C 1
ATOM 5749 O O . THR A 1 731 ? 6.524 5.916 -26.267 1.00 97.56 731 THR A O 1
ATOM 5752 N N . THR A 1 732 ? 5.827 7.191 -27.971 1.00 98.25 732 THR A N 1
ATOM 5753 C CA . THR A 1 732 ? 7.175 7.616 -28.371 1.00 98.25 732 THR A CA 1
ATOM 5754 C C . THR A 1 732 ? 7.658 8.827 -27.567 1.00 98.25 732 THR A C 1
ATOM 5756 O O . THR A 1 732 ? 8.859 8.954 -27.331 1.00 98.25 732 THR A O 1
ATOM 5759 N N . LEU A 1 733 ? 6.759 9.712 -27.124 1.00 98.62 733 LEU A N 1
ATOM 5760 C CA . LEU A 1 733 ? 7.119 10.953 -26.432 1.00 98.62 733 LEU A CA 1
ATOM 5761 C C . LEU A 1 733 ? 7.768 10.651 -25.077 1.00 98.62 733 LEU A C 1
ATOM 5763 O O . LEU A 1 733 ? 8.810 11.220 -24.749 1.00 98.62 733 LEU A O 1
ATOM 5767 N N . ILE A 1 734 ? 7.226 9.696 -24.320 1.00 98.75 734 ILE A N 1
ATOM 5768 C CA . ILE A 1 734 ? 7.847 9.243 -23.073 1.00 98.75 734 ILE A CA 1
ATOM 5769 C C . ILE A 1 734 ? 9.191 8.542 -23.293 1.00 98.75 734 ILE A C 1
ATOM 5771 O O . ILE A 1 734 ? 10.133 8.770 -22.532 1.00 98.75 734 ILE A O 1
ATOM 5775 N N . ALA A 1 735 ? 9.324 7.757 -24.366 1.00 98.81 735 ALA A N 1
ATOM 5776 C CA . ALA A 1 735 ? 10.587 7.120 -24.729 1.00 98.81 735 ALA A CA 1
ATOM 5777 C C . ALA A 1 735 ? 11.663 8.154 -25.110 1.00 98.81 735 ALA A C 1
ATOM 5779 O O . ALA A 1 735 ? 12.828 7.993 -24.746 1.00 98.81 735 ALA A O 1
ATOM 5780 N N . GLN A 1 736 ? 11.279 9.249 -25.777 1.00 98.75 736 GLN A N 1
ATOM 5781 C CA . GLN A 1 736 ? 12.172 10.384 -26.023 1.00 98.75 736 GLN A CA 1
ATOM 5782 C C . GLN A 1 736 ? 12.678 10.980 -24.714 1.00 98.75 736 GLN A C 1
ATOM 5784 O O . GLN A 1 736 ? 13.887 11.118 -24.545 1.00 98.75 736 GLN A O 1
ATOM 5789 N N . ARG A 1 737 ? 11.784 11.271 -23.761 1.00 98.56 737 ARG A N 1
ATOM 5790 C CA . ARG A 1 737 ? 12.197 11.825 -22.461 1.00 98.56 737 ARG A CA 1
ATOM 5791 C C . ARG A 1 737 ? 13.121 10.875 -21.699 1.00 98.56 737 ARG A C 1
ATOM 5793 O O . ARG A 1 737 ? 14.103 11.325 -21.118 1.00 98.56 737 ARG A O 1
ATOM 5800 N N . ALA A 1 738 ? 12.866 9.569 -21.757 1.00 98.81 738 ALA A N 1
ATOM 5801 C CA . ALA A 1 738 ? 13.746 8.555 -21.180 1.00 98.81 738 ALA A CA 1
ATOM 5802 C C . ALA A 1 738 ? 15.165 8.582 -21.790 1.00 98.81 738 ALA A C 1
ATOM 5804 O O . ALA A 1 738 ? 16.154 8.537 -21.057 1.00 98.81 738 ALA A O 1
ATOM 5805 N N . ILE A 1 739 ? 15.279 8.709 -23.118 1.00 98.88 739 ILE A N 1
ATOM 5806 C CA . ILE A 1 739 ? 16.571 8.833 -23.817 1.00 98.88 739 ILE A CA 1
ATOM 5807 C C . ILE A 1 739 ? 17.263 10.157 -23.492 1.00 98.88 739 ILE A C 1
ATOM 5809 O O . ILE A 1 739 ? 18.471 10.165 -23.256 1.00 98.88 739 ILE A O 1
ATOM 5813 N N . ASP A 1 740 ? 16.512 11.254 -23.392 1.00 98.81 740 ASP A N 1
ATOM 5814 C CA . ASP A 1 740 ? 17.063 12.543 -22.978 1.00 98.81 740 ASP A CA 1
ATOM 5815 C C . ASP A 1 740 ? 17.689 12.449 -21.578 1.00 98.81 740 ASP A C 1
ATOM 5817 O O . ASP A 1 740 ? 18.768 12.997 -21.358 1.00 98.81 740 ASP A O 1
ATOM 5821 N N . PHE A 1 741 ? 17.062 11.727 -20.640 1.00 98.88 741 PHE A N 1
ATOM 5822 C CA . PHE A 1 741 ? 17.627 11.512 -19.303 1.00 98.88 741 PHE A CA 1
ATOM 5823 C C . PHE A 1 741 ? 18.867 10.617 -19.312 1.00 98.88 741 PHE A C 1
ATOM 5825 O O . PHE A 1 741 ? 19.810 10.898 -18.579 1.00 98.88 741 PHE A O 1
ATOM 5832 N N . LEU A 1 742 ? 18.929 9.601 -20.175 1.00 98.88 742 LEU A N 1
ATOM 5833 C CA . LEU A 1 742 ? 20.159 8.828 -20.379 1.00 98.88 742 LEU A CA 1
ATOM 5834 C C . LEU A 1 742 ? 21.292 9.726 -20.915 1.00 98.88 742 LEU A C 1
ATOM 5836 O O . LEU A 1 742 ? 22.418 9.680 -20.419 1.00 98.88 742 LEU A O 1
ATOM 5840 N N . HIS A 1 743 ? 21.014 10.604 -21.882 1.00 98.88 743 HIS A N 1
ATOM 5841 C CA . HIS A 1 743 ? 22.025 11.551 -22.376 1.00 98.88 743 HIS A CA 1
ATOM 5842 C C . HIS A 1 743 ? 22.440 12.565 -21.307 1.00 98.88 743 HIS A C 1
ATOM 5844 O O . HIS A 1 743 ? 23.629 12.840 -21.168 1.00 98.88 743 HIS A O 1
ATOM 5850 N N . GLN A 1 744 ? 21.492 13.077 -20.516 1.00 98.75 744 GLN A N 1
ATOM 5851 C CA . GLN A 1 744 ? 21.771 13.981 -19.392 1.00 98.75 744 GLN A CA 1
ATOM 5852 C C . GLN A 1 744 ? 22.585 13.310 -18.280 1.00 98.75 744 GLN A C 1
ATOM 5854 O O . GLN A 1 744 ? 23.423 13.971 -17.673 1.00 98.75 744 GLN A O 1
ATOM 5859 N N . ALA A 1 745 ? 22.388 12.010 -18.040 1.00 98.62 745 ALA A N 1
ATOM 5860 C CA . ALA A 1 745 ? 23.218 11.237 -17.119 1.00 98.62 745 ALA A CA 1
ATOM 5861 C C . ALA A 1 745 ? 24.668 11.107 -17.614 1.00 98.62 745 ALA A C 1
ATOM 5863 O O . ALA A 1 745 ? 25.561 10.882 -16.811 1.00 98.62 745 ALA A O 1
ATOM 5864 N N . GLY A 1 746 ? 24.918 11.272 -18.918 1.00 98.50 746 GLY A N 1
ATOM 5865 C CA . GLY A 1 746 ? 26.260 11.255 -19.505 1.00 98.50 746 GLY A CA 1
ATOM 5866 C C . GLY A 1 746 ? 26.496 10.142 -20.525 1.00 98.50 746 GLY A C 1
ATOM 5867 O O . GLY A 1 746 ? 27.613 10.010 -21.031 1.00 98.50 746 GLY A O 1
ATOM 5868 N N . PHE A 1 747 ? 25.477 9.348 -20.879 1.00 98.56 747 PHE A N 1
ATOM 5869 C CA . PHE A 1 747 ? 25.605 8.414 -21.997 1.00 98.56 747 PHE A CA 1
ATOM 5870 C C . PHE A 1 747 ? 25.779 9.187 -23.310 1.00 98.56 747 PHE A C 1
ATOM 5872 O O . PHE A 1 747 ? 24.985 10.063 -23.653 1.00 98.56 747 PHE A O 1
ATOM 5879 N N . ALA A 1 748 ? 26.810 8.844 -24.084 1.00 98.56 748 ALA A N 1
ATOM 5880 C CA . ALA A 1 748 ? 27.013 9.453 -25.392 1.00 98.56 748 ALA A CA 1
ATOM 5881 C C . ALA A 1 748 ? 25.847 9.115 -26.335 1.00 98.56 748 ALA A C 1
ATOM 5883 O O . ALA A 1 748 ? 25.395 7.970 -26.377 1.00 98.56 748 ALA A O 1
ATOM 5884 N N . LYS A 1 749 ? 25.427 10.079 -27.168 1.00 98.62 749 LYS A N 1
ATOM 5885 C CA . LYS A 1 749 ? 24.350 9.877 -28.157 1.00 98.62 749 LYS A CA 1
ATOM 5886 C C . LYS A 1 749 ? 24.581 8.663 -29.052 1.00 98.62 749 LYS A C 1
ATOM 5888 O O . LYS A 1 749 ? 23.644 7.962 -29.377 1.00 98.62 749 LYS A O 1
ATOM 5893 N N . ALA A 1 750 ? 25.829 8.389 -29.420 1.00 98.62 750 ALA A N 1
ATOM 5894 C CA . ALA A 1 750 ? 26.184 7.228 -30.230 1.00 98.62 750 ALA A CA 1
ATOM 5895 C C . ALA A 1 750 ? 26.024 5.883 -29.487 1.00 98.62 750 ALA A C 1
ATOM 5897 O O . ALA A 1 750 ? 25.753 4.866 -30.117 1.00 98.62 750 ALA A O 1
ATOM 5898 N N . VAL A 1 751 ? 26.143 5.876 -28.153 1.00 98.81 751 VAL A N 1
ATOM 5899 C CA . VAL A 1 751 ? 26.026 4.670 -27.314 1.00 98.81 751 VAL A CA 1
ATOM 5900 C C . VAL A 1 751 ? 24.571 4.276 -27.081 1.00 98.81 751 VAL A C 1
ATOM 5902 O O . VAL A 1 751 ? 24.279 3.084 -27.030 1.00 98.81 751 VAL A O 1
ATOM 5905 N N . VAL A 1 752 ? 23.660 5.243 -26.953 1.00 98.88 752 VAL A N 1
ATOM 5906 C CA . VAL A 1 752 ? 22.228 4.984 -26.772 1.00 98.88 752 VAL A CA 1
ATOM 5907 C C . VAL A 1 752 ? 21.395 5.932 -27.621 1.00 98.88 752 VAL A C 1
ATOM 5909 O O . VAL A 1 752 ? 21.485 7.152 -27.490 1.00 98.88 752 VAL A O 1
ATOM 5912 N N . GLN A 1 753 ? 20.584 5.355 -28.501 1.00 98.81 753 GLN A N 1
ATOM 5913 C CA . GLN A 1 753 ? 19.878 6.085 -29.546 1.00 98.81 753 GLN A CA 1
ATOM 5914 C C . GLN A 1 753 ? 18.388 5.762 -29.525 1.00 98.81 753 GLN A C 1
ATOM 5916 O O . GLN A 1 753 ? 18.008 4.595 -29.460 1.00 98.81 753 GLN A O 1
ATOM 5921 N N . LEU A 1 754 ? 17.546 6.787 -29.638 1.00 98.81 754 LEU A N 1
ATOM 5922 C CA . LEU A 1 754 ? 16.132 6.640 -29.969 1.00 98.81 754 LEU A CA 1
ATOM 5923 C C . LEU A 1 754 ? 15.960 6.489 -31.481 1.00 98.81 754 LEU A C 1
ATOM 5925 O O . LEU A 1 754 ? 16.526 7.268 -32.254 1.00 98.81 754 LEU A O 1
ATOM 5929 N N . LEU A 1 755 ? 15.115 5.546 -31.889 1.00 98.12 755 LEU A N 1
ATOM 5930 C CA . LEU A 1 755 ? 14.749 5.322 -33.282 1.00 98.12 755 LEU A CA 1
ATOM 5931 C C . LEU A 1 755 ? 13.222 5.170 -33.433 1.00 98.12 755 LEU A C 1
ATOM 5933 O O . LEU A 1 755 ? 12.717 4.047 -33.525 1.00 98.12 755 LEU A O 1
ATOM 5937 N N . PRO A 1 756 ? 12.451 6.273 -33.464 1.00 96.88 756 PRO A N 1
ATOM 5938 C CA . PRO A 1 756 ? 11.025 6.218 -33.766 1.00 96.88 756 PRO A CA 1
ATOM 5939 C C . PRO A 1 756 ? 10.824 5.806 -35.222 1.00 96.88 756 PRO A C 1
ATOM 5941 O O . PRO A 1 756 ? 11.187 6.539 -36.133 1.00 96.88 756 PRO A O 1
ATOM 5944 N N . THR A 1 757 ? 10.276 4.623 -35.479 1.00 94.31 757 THR A N 1
ATOM 5945 C CA . THR A 1 757 ? 10.026 4.155 -36.850 1.00 94.31 757 THR A CA 1
ATOM 5946 C C . THR A 1 757 ? 9.002 3.016 -36.873 1.00 94.31 757 THR A C 1
ATOM 5948 O O . THR A 1 757 ? 8.551 2.539 -35.826 1.00 94.31 757 THR A O 1
ATOM 5951 N N . SER A 1 758 ? 8.600 2.574 -38.063 1.00 93.06 758 SER A N 1
ATOM 5952 C CA . SER A 1 758 ? 7.662 1.464 -38.235 1.00 93.06 758 SER A CA 1
ATOM 5953 C C . SER A 1 758 ? 8.345 0.108 -38.016 1.00 93.06 758 SER A C 1
ATOM 5955 O O . SER A 1 758 ? 9.549 -0.050 -38.213 1.00 93.06 758 SER A O 1
ATOM 5957 N N . GLY A 1 759 ? 7.574 -0.912 -37.625 1.00 91.69 759 GLY A N 1
ATOM 5958 C CA . GLY A 1 759 ? 8.111 -2.275 -37.486 1.00 91.69 759 GLY A CA 1
ATOM 5959 C C . GLY A 1 759 ? 8.625 -2.860 -38.809 1.00 91.69 759 GLY A C 1
ATOM 5960 O O . GLY A 1 759 ? 9.549 -3.672 -38.808 1.00 91.69 759 GLY A O 1
ATOM 5961 N N . HIS A 1 760 ? 8.068 -2.405 -39.934 1.00 93.88 760 HIS A N 1
ATOM 5962 C CA . HIS A 1 760 ? 8.512 -2.787 -41.270 1.00 93.88 760 HIS A CA 1
ATOM 5963 C C . HIS A 1 760 ? 9.938 -2.291 -41.540 1.00 93.88 760 HIS A C 1
ATOM 5965 O O . HIS A 1 760 ? 10.815 -3.110 -41.796 1.00 93.88 760 HIS A O 1
ATOM 5971 N N . LEU A 1 761 ? 10.210 -0.995 -41.342 1.00 94.56 761 LEU A N 1
ATOM 5972 C CA . LEU A 1 761 ? 11.549 -0.430 -41.549 1.00 94.56 761 LEU A CA 1
ATOM 5973 C C . LEU A 1 761 ? 12.595 -1.014 -40.584 1.00 94.56 761 LEU A C 1
ATOM 5975 O O . LEU A 1 761 ? 13.734 -1.252 -40.984 1.00 94.56 761 LEU A O 1
ATOM 5979 N N . VAL A 1 762 ? 12.209 -1.328 -39.339 1.00 95.19 762 VAL A N 1
ATOM 5980 C CA . VAL A 1 762 ? 13.074 -2.088 -38.412 1.00 95.19 762 VAL A CA 1
ATOM 5981 C C . VAL A 1 762 ? 13.457 -3.447 -39.000 1.00 95.19 762 VAL A C 1
ATOM 5983 O O . VAL A 1 762 ? 14.627 -3.823 -38.972 1.00 95.19 762 VAL A O 1
ATOM 5986 N N . SER A 1 763 ? 12.482 -4.186 -39.530 1.00 94.69 763 SER A N 1
ATOM 5987 C CA . SER A 1 763 ? 12.703 -5.529 -40.078 1.00 94.69 763 SER A CA 1
ATOM 5988 C C . SER A 1 763 ? 13.514 -5.500 -41.373 1.00 94.69 763 SER A C 1
ATOM 5990 O O . SER A 1 763 ? 14.304 -6.406 -41.626 1.00 94.69 763 SER A O 1
ATOM 5992 N N . GLU A 1 764 ? 13.332 -4.474 -42.203 1.00 95.19 764 GLU A N 1
ATOM 5993 C CA . GLU A 1 764 ? 14.019 -4.368 -43.489 1.00 95.19 764 GLU A CA 1
ATOM 5994 C C . GLU A 1 764 ? 15.446 -3.842 -43.382 1.00 95.19 764 GLU A C 1
ATOM 5996 O O . GLU A 1 764 ? 16.310 -4.340 -44.102 1.00 95.19 764 GLU A O 1
ATOM 6001 N N . HIS A 1 765 ? 15.699 -2.887 -42.484 1.00 96.56 765 HIS A N 1
ATOM 6002 C CA . HIS A 1 765 ? 16.980 -2.180 -42.428 1.00 96.56 765 HIS A CA 1
ATOM 6003 C C . HIS A 1 765 ? 17.777 -2.484 -41.158 1.00 96.56 765 HIS A C 1
ATOM 6005 O O . HIS A 1 765 ? 18.938 -2.867 -41.252 1.00 96.56 765 HIS A O 1
ATOM 6011 N N . LEU A 1 766 ? 17.170 -2.373 -39.969 1.00 97.50 766 LEU A N 1
ATOM 6012 C CA . LEU A 1 766 ? 17.909 -2.524 -38.709 1.00 97.50 766 LEU A CA 1
ATOM 6013 C C . LEU A 1 766 ? 18.274 -3.987 -38.422 1.00 97.50 766 LEU A C 1
ATOM 6015 O O . LEU A 1 766 ? 19.429 -4.307 -38.166 1.00 97.50 766 LEU A O 1
ATOM 6019 N N . LEU A 1 767 ? 17.294 -4.893 -38.457 1.00 97.06 767 LEU A N 1
ATOM 6020 C CA . LEU A 1 767 ? 17.493 -6.283 -38.028 1.00 97.06 767 LEU A CA 1
ATOM 6021 C C . LEU A 1 767 ? 18.263 -7.142 -39.046 1.00 97.06 767 LEU A C 1
ATOM 6023 O O . LEU A 1 767 ? 18.830 -8.170 -38.670 1.00 97.06 767 LEU A O 1
ATOM 6027 N N . LYS A 1 768 ? 18.314 -6.724 -40.318 1.00 95.31 768 LYS A N 1
ATOM 6028 C CA . LYS A 1 768 ? 19.137 -7.378 -41.348 1.00 95.31 768 LYS A CA 1
ATOM 6029 C C . LYS A 1 768 ? 20.616 -7.007 -41.256 1.00 95.31 768 LYS A C 1
ATOM 6031 O O . LYS A 1 768 ? 21.444 -7.774 -41.744 1.00 95.31 768 LYS A O 1
ATOM 6036 N N . ASP A 1 769 ? 20.964 -5.885 -40.625 1.00 96.25 769 ASP A N 1
ATOM 6037 C CA . ASP A 1 769 ? 22.360 -5.476 -40.477 1.00 96.25 769 ASP A CA 1
ATOM 6038 C C . ASP A 1 769 ? 23.108 -6.448 -39.544 1.00 96.25 769 ASP A C 1
ATOM 6040 O O . ASP A 1 769 ? 22.693 -6.730 -38.415 1.00 96.25 769 ASP A O 1
ATOM 6044 N N . ILE A 1 770 ? 24.227 -6.997 -40.023 1.00 96.00 770 ILE A N 1
ATOM 6045 C CA . ILE A 1 770 ? 25.027 -7.999 -39.301 1.00 96.00 770 ILE A CA 1
ATOM 6046 C C . ILE A 1 770 ? 25.750 -7.430 -38.070 1.00 96.00 770 ILE A C 1
ATOM 6048 O O . ILE A 1 770 ? 26.195 -8.204 -37.212 1.00 96.00 770 ILE A O 1
ATOM 6052 N N . ARG A 1 771 ? 25.872 -6.098 -37.972 1.00 96.62 771 ARG A N 1
ATOM 6053 C CA . ARG A 1 771 ? 26.459 -5.383 -36.827 1.00 96.62 771 ARG A CA 1
ATOM 6054 C C . ARG A 1 771 ? 25.516 -5.344 -35.629 1.00 96.62 771 ARG A C 1
ATOM 6056 O O . ARG A 1 771 ? 25.982 -5.203 -34.499 1.00 96.62 771 ARG A O 1
ATOM 6063 N N . VAL A 1 772 ? 24.214 -5.569 -35.829 1.00 98.00 772 VAL A N 1
ATOM 6064 C CA . VAL A 1 772 ? 23.281 -5.836 -34.726 1.00 98.00 772 VAL A CA 1
ATOM 6065 C C . VAL A 1 772 ? 23.581 -7.223 -34.155 1.00 98.00 772 VAL A C 1
ATOM 6067 O O . VAL A 1 772 ? 23.378 -8.255 -34.800 1.00 98.00 772 VAL A O 1
ATOM 6070 N N . ARG A 1 773 ? 24.110 -7.263 -32.931 1.00 98.12 773 ARG A N 1
ATOM 6071 C CA . ARG A 1 773 ? 24.605 -8.477 -32.260 1.00 98.12 773 ARG A CA 1
ATOM 6072 C C . ARG A 1 773 ? 23.622 -9.085 -31.263 1.00 98.12 773 ARG A C 1
ATOM 6074 O O . ARG A 1 773 ? 23.975 -10.054 -30.595 1.00 98.12 773 ARG A O 1
ATOM 6081 N N . GLY A 1 774 ? 22.403 -8.563 -31.189 1.00 98.44 774 GLY A N 1
ATOM 6082 C CA . GLY A 1 774 ? 21.312 -9.130 -30.407 1.00 98.44 774 GLY A CA 1
ATOM 6083 C C . GLY A 1 774 ? 20.061 -8.264 -30.449 1.00 98.44 774 GLY A C 1
ATOM 6084 O O . GLY A 1 774 ? 20.115 -7.089 -30.820 1.00 98.44 774 GLY A O 1
ATOM 6085 N N . VAL A 1 775 ? 18.934 -8.861 -30.072 1.00 98.81 775 VAL A N 1
ATOM 6086 C CA . VAL A 1 775 ? 17.633 -8.188 -30.029 1.00 98.81 775 VAL A CA 1
ATOM 6087 C C . VAL A 1 775 ? 16.962 -8.483 -28.692 1.00 98.81 775 VAL A C 1
ATOM 6089 O O . VAL A 1 775 ? 16.821 -9.647 -28.314 1.00 98.81 775 VAL A O 1
ATOM 6092 N N . LEU A 1 776 ? 16.546 -7.428 -27.992 1.00 98.81 776 LEU A N 1
ATOM 6093 C CA . LEU A 1 776 ? 15.644 -7.508 -26.846 1.00 98.81 776 LEU A CA 1
ATOM 6094 C C . LEU A 1 776 ? 14.275 -7.027 -27.316 1.00 98.81 776 LEU A C 1
ATOM 6096 O O . LEU A 1 776 ? 14.118 -5.869 -27.698 1.00 98.81 776 LEU A O 1
ATOM 6100 N N . PHE A 1 777 ? 13.300 -7.924 -27.340 1.00 98.81 777 PHE A N 1
ATOM 6101 C CA . PHE A 1 777 ? 11.953 -7.651 -27.813 1.00 98.81 777 PHE A CA 1
ATOM 6102 C C . PHE A 1 777 ? 10.942 -7.935 -26.715 1.00 98.81 777 PHE A C 1
ATOM 6104 O O . PHE A 1 777 ? 10.981 -8.977 -26.061 1.00 98.81 777 PHE A O 1
ATOM 6111 N N . THR A 1 778 ? 9.979 -7.031 -26.574 1.00 98.62 778 THR A N 1
ATOM 6112 C CA . THR A 1 778 ? 8.774 -7.294 -25.801 1.00 98.62 778 THR A CA 1
ATOM 6113 C C . THR A 1 778 ? 7.552 -6.868 -26.605 1.00 98.62 778 THR A C 1
ATOM 6115 O O . THR A 1 778 ? 7.446 -5.717 -27.028 1.00 98.62 778 THR A O 1
ATOM 6118 N N . GLY A 1 779 ? 6.629 -7.803 -26.842 1.00 96.75 779 GLY A N 1
ATOM 6119 C CA . GLY A 1 779 ? 5.471 -7.579 -27.711 1.00 96.75 779 GLY A CA 1
ATOM 6120 C C . GLY A 1 779 ? 4.683 -8.855 -28.010 1.00 96.75 779 GLY A C 1
ATOM 6121 O O . GLY A 1 779 ? 4.611 -9.759 -27.185 1.00 96.75 779 GLY A O 1
ATOM 6122 N N . SER A 1 780 ? 4.043 -8.945 -29.177 1.00 96.75 780 SER A N 1
ATOM 6123 C CA . SER A 1 780 ? 3.222 -10.117 -29.515 1.00 96.75 780 SER A CA 1
ATOM 6124 C C . SER A 1 780 ? 4.072 -11.335 -29.900 1.00 96.75 780 SER A C 1
ATOM 6126 O O . SER A 1 780 ? 5.156 -11.213 -30.475 1.00 96.75 780 SER A O 1
ATOM 6128 N N . THR A 1 781 ? 3.549 -12.534 -29.634 1.00 97.62 781 THR A N 1
ATOM 6129 C CA . THR A 1 781 ? 4.187 -13.803 -30.024 1.00 97.62 781 THR A CA 1
ATOM 6130 C C . THR A 1 781 ? 4.343 -13.931 -31.541 1.00 97.62 781 THR A C 1
ATOM 6132 O O . THR A 1 781 ? 5.333 -14.480 -32.019 1.00 97.62 781 THR A O 1
ATOM 6135 N N . GLU A 1 782 ? 3.395 -13.392 -32.309 1.00 96.88 782 GLU A N 1
ATOM 6136 C CA . GLU A 1 782 ? 3.457 -13.374 -33.772 1.00 96.88 782 GLU A CA 1
ATOM 6137 C C . GLU A 1 782 ? 4.628 -12.524 -34.278 1.00 96.88 782 GLU A C 1
ATOM 6139 O O . GLU A 1 782 ? 5.454 -13.003 -35.055 1.00 96.88 782 GLU A O 1
ATOM 6144 N N . THR A 1 783 ? 4.768 -11.291 -33.780 1.00 96.44 783 THR A N 1
ATOM 6145 C CA . THR A 1 783 ? 5.894 -10.427 -34.151 1.00 96.44 783 THR A CA 1
ATOM 6146 C C . THR A 1 783 ? 7.227 -11.026 -33.705 1.00 96.44 783 THR A C 1
ATOM 6148 O O . THR A 1 783 ? 8.183 -11.005 -34.479 1.00 96.44 783 THR A O 1
ATOM 6151 N N . ALA A 1 784 ? 7.292 -11.632 -32.513 1.00 98.12 784 ALA A N 1
ATOM 6152 C CA . ALA A 1 784 ? 8.492 -12.331 -32.057 1.00 98.12 784 ALA A CA 1
ATOM 6153 C C . ALA A 1 784 ? 8.888 -13.483 -32.994 1.00 98.12 784 ALA A C 1
ATOM 6155 O O . ALA A 1 784 ? 10.065 -13.632 -33.319 1.00 98.12 784 ALA A O 1
ATOM 6156 N N . ARG A 1 785 ? 7.920 -14.274 -33.478 1.00 97.88 785 ARG A N 1
ATOM 6157 C CA . ARG A 1 785 ? 8.175 -15.358 -34.440 1.00 97.88 785 ARG A CA 1
ATOM 6158 C C . ARG A 1 785 ? 8.748 -14.823 -35.751 1.00 97.88 785 ARG A C 1
ATOM 6160 O O . ARG A 1 785 ? 9.717 -15.391 -36.252 1.00 97.88 785 ARG A O 1
ATOM 6167 N N . ASN A 1 786 ? 8.197 -13.722 -36.259 1.00 97.69 786 ASN A N 1
ATOM 6168 C CA . ASN A 1 786 ? 8.675 -13.090 -37.489 1.00 97.69 786 ASN A CA 1
ATOM 6169 C C . ASN A 1 786 ? 10.104 -12.549 -37.324 1.00 97.69 786 ASN A C 1
ATOM 6171 O O . ASN A 1 786 ? 10.951 -12.783 -38.184 1.00 97.69 786 ASN A O 1
ATOM 6175 N N . ILE A 1 787 ? 10.403 -11.897 -36.192 1.00 98.12 787 ILE A N 1
ATOM 6176 C CA . ILE A 1 787 ? 11.765 -11.447 -35.860 1.00 98.12 787 ILE A CA 1
ATOM 6177 C C . ILE A 1 787 ? 12.718 -12.643 -35.767 1.00 98.12 787 ILE A C 1
ATOM 6179 O O . ILE A 1 787 ? 13.798 -12.604 -36.346 1.00 98.12 787 ILE A O 1
ATOM 6183 N N . ASN A 1 788 ? 12.321 -13.727 -35.096 1.00 98.31 788 ASN A N 1
ATOM 6184 C CA . ASN A 1 788 ? 13.161 -14.917 -34.966 1.00 98.31 788 ASN A CA 1
ATOM 6185 C C . ASN A 1 788 ? 13.505 -15.533 -36.331 1.00 98.31 788 ASN A C 1
ATOM 6187 O O . ASN A 1 788 ? 14.664 -15.838 -36.597 1.00 98.31 788 ASN A O 1
ATOM 6191 N N . GLN A 1 789 ? 12.514 -15.679 -37.217 1.00 97.75 789 GLN A N 1
ATOM 6192 C CA . GLN A 1 789 ? 12.731 -16.183 -38.577 1.00 97.75 789 GLN A CA 1
ATOM 6193 C C . GLN A 1 789 ? 13.654 -15.264 -39.384 1.00 97.75 789 GLN A C 1
ATOM 6195 O O . GLN A 1 789 ? 14.555 -15.742 -40.068 1.00 97.75 789 GLN A O 1
ATOM 6200 N N . LEU A 1 790 ? 13.465 -13.946 -39.271 1.00 97.12 790 LEU A N 1
ATOM 6201 C CA . LEU A 1 790 ? 14.332 -12.960 -39.912 1.00 97.12 790 LEU A CA 1
ATOM 6202 C C . LEU A 1 790 ? 15.787 -13.095 -39.437 1.00 97.12 790 LEU A C 1
ATOM 6204 O O . LEU A 1 790 ? 16.694 -13.144 -40.265 1.00 97.12 790 LEU A O 1
ATOM 6208 N N . LEU A 1 791 ? 16.008 -13.185 -38.121 1.00 97.81 791 LEU A N 1
ATOM 6209 C CA . LEU A 1 791 ? 17.342 -13.328 -37.532 1.00 97.81 791 LEU A CA 1
ATOM 6210 C C . LEU A 1 791 ? 17.997 -14.665 -37.908 1.00 97.81 791 LEU A C 1
ATOM 6212 O O . LEU A 1 791 ? 19.194 -14.689 -38.183 1.00 97.81 791 LEU A O 1
ATOM 6216 N N . ALA A 1 792 ? 17.224 -15.755 -37.961 1.00 97.19 792 ALA A N 1
ATOM 6217 C CA . ALA A 1 792 ? 17.708 -17.078 -38.359 1.00 97.19 792 ALA A CA 1
ATOM 6218 C C . ALA A 1 792 ? 18.135 -17.140 -39.836 1.00 97.19 792 ALA A C 1
ATOM 6220 O O . ALA A 1 792 ? 19.063 -17.871 -40.174 1.00 97.19 792 ALA A O 1
ATOM 6221 N N . ASN A 1 793 ? 17.490 -16.354 -40.703 1.00 95.56 793 ASN A N 1
ATOM 6222 C CA . ASN A 1 793 ? 17.812 -16.270 -42.131 1.00 95.56 793 ASN A CA 1
ATOM 6223 C C . ASN A 1 793 ? 18.962 -15.296 -42.446 1.00 95.56 793 ASN A C 1
ATOM 6225 O O . ASN A 1 793 ? 19.361 -15.169 -43.606 1.00 95.56 793 ASN A O 1
ATOM 6229 N N . ARG A 1 794 ? 19.484 -14.571 -41.450 1.00 94.44 794 ARG A N 1
ATOM 6230 C CA . ARG A 1 794 ? 20.552 -13.591 -41.659 1.00 94.44 794 ARG A CA 1
ATOM 6231 C C . ARG A 1 794 ? 21.897 -14.296 -41.894 1.00 94.44 794 ARG A C 1
ATOM 6233 O O . ARG A 1 794 ? 22.221 -15.231 -41.164 1.00 94.44 794 ARG A O 1
ATOM 6240 N N . PRO A 1 795 ? 22.736 -13.828 -42.837 1.00 91.19 795 PRO A N 1
ATOM 6241 C CA . PRO A 1 795 ? 24.099 -14.333 -42.952 1.00 91.19 795 PRO A CA 1
ATOM 6242 C C . PRO A 1 795 ? 24.934 -13.958 -41.714 1.00 91.19 795 PRO A C 1
ATOM 6244 O O . PRO A 1 795 ? 24.828 -12.850 -41.184 1.00 91.19 795 PRO A O 1
ATOM 6247 N N . GLY A 1 796 ? 25.808 -14.864 -41.269 1.00 91.44 796 GLY A N 1
ATOM 6248 C CA . GLY A 1 796 ? 26.757 -14.617 -40.178 1.00 91.44 796 GLY A CA 1
ATOM 6249 C C . GLY A 1 796 ? 26.364 -15.249 -38.834 1.00 91.44 796 GLY A C 1
ATOM 6250 O O . GLY A 1 796 ? 25.667 -16.262 -38.811 1.00 91.44 796 GLY A O 1
ATOM 6251 N N . PRO A 1 797 ? 26.857 -14.709 -37.699 1.00 92.50 797 PRO A N 1
ATOM 6252 C CA . PRO A 1 797 ? 26.646 -15.321 -36.391 1.00 92.50 797 PRO A CA 1
ATOM 6253 C C . PRO A 1 797 ? 25.175 -15.341 -35.971 1.00 92.50 797 PRO A C 1
ATOM 6255 O O . PRO A 1 797 ? 24.474 -14.328 -36.085 1.00 92.50 797 PRO A O 1
ATOM 6258 N N . ILE A 1 798 ? 24.757 -16.465 -35.384 1.00 97.19 798 ILE A N 1
ATOM 6259 C CA . ILE A 1 798 ? 23.495 -16.571 -34.648 1.00 97.19 798 ILE A CA 1
ATOM 6260 C C . ILE A 1 798 ? 23.568 -15.604 -33.467 1.00 97.19 798 ILE A C 1
ATOM 6262 O O . ILE A 1 798 ? 24.471 -15.691 -32.630 1.00 97.19 798 ILE A O 1
ATOM 6266 N N . VAL A 1 799 ? 22.632 -14.662 -33.413 1.00 97.88 799 VAL A N 1
ATOM 6267 C CA . VAL A 1 799 ? 22.584 -13.655 -32.351 1.00 97.88 799 VAL A CA 1
ATOM 6268 C C . VAL A 1 799 ? 21.560 -14.008 -31.283 1.00 97.88 799 VAL A C 1
ATOM 6270 O O . VAL A 1 799 ? 20.534 -14.607 -31.601 1.00 97.88 799 VAL A O 1
ATOM 6273 N N . PRO A 1 800 ? 21.796 -13.613 -30.020 1.00 98.31 800 PRO A N 1
ATOM 6274 C CA . PRO A 1 800 ? 20.795 -13.743 -28.977 1.00 98.31 800 PRO A CA 1
ATOM 6275 C C . PRO A 1 800 ? 19.535 -12.951 -29.319 1.00 98.31 800 PRO A C 1
ATOM 6277 O O . PRO A 1 800 ? 19.598 -11.769 -29.670 1.00 98.31 800 PRO A O 1
ATOM 6280 N N . PHE A 1 801 ? 18.397 -13.607 -29.148 1.00 98.56 801 PHE A N 1
ATOM 6281 C CA . PHE A 1 801 ? 17.084 -12.998 -29.225 1.00 98.56 801 PHE A CA 1
ATOM 6282 C C . PHE A 1 801 ? 16.350 -13.276 -27.916 1.00 98.56 801 PHE A C 1
ATOM 6284 O O . PHE A 1 801 ? 16.035 -14.426 -27.615 1.00 98.56 801 PHE A O 1
ATOM 6291 N N . VAL A 1 802 ? 16.121 -12.229 -27.126 1.00 98.75 802 VAL A N 1
ATOM 6292 C CA . VAL A 1 802 ? 15.302 -12.304 -25.911 1.00 98.75 802 VAL A CA 1
ATOM 6293 C C . VAL A 1 802 ? 13.931 -11.758 -26.268 1.00 98.75 802 VAL A C 1
ATOM 6295 O O . VAL A 1 802 ? 13.822 -10.604 -26.682 1.00 98.75 802 VAL A O 1
ATOM 6298 N N . ALA A 1 803 ? 12.905 -12.594 -26.151 1.00 98.38 803 ALA A N 1
ATOM 6299 C CA . ALA A 1 803 ? 11.552 -12.271 -26.574 1.00 98.38 803 ALA A CA 1
ATOM 6300 C C . ALA A 1 803 ? 10.555 -12.526 -25.443 1.00 98.38 803 ALA A C 1
ATOM 6302 O O . ALA A 1 803 ? 10.107 -13.654 -25.243 1.00 98.38 803 ALA A O 1
ATOM 6303 N N . GLU A 1 804 ? 10.164 -11.459 -24.754 1.00 98.31 804 GLU A N 1
ATOM 6304 C CA . GLU A 1 804 ? 9.078 -11.498 -23.775 1.00 98.31 804 GLU A CA 1
ATOM 6305 C C . GLU A 1 804 ? 7.752 -11.263 -24.506 1.00 98.31 804 GLU A C 1
ATOM 6307 O O . GLU A 1 804 ? 7.575 -10.246 -25.184 1.00 98.31 804 GLU A O 1
ATOM 6312 N N . THR A 1 805 ? 6.819 -12.213 -24.426 1.00 96.31 805 THR A N 1
ATOM 6313 C CA . THR A 1 805 ? 5.575 -12.152 -25.212 1.00 96.31 805 THR A CA 1
ATOM 6314 C C . THR A 1 805 ? 4.315 -12.210 -24.349 1.00 96.31 805 THR A C 1
ATOM 6316 O O . THR A 1 805 ? 4.372 -12.020 -23.136 1.00 96.31 805 THR A O 1
ATOM 6319 N N . GLY A 1 806 ? 3.145 -12.367 -24.973 1.00 87.94 806 GLY A N 1
ATOM 6320 C CA . GLY A 1 806 ? 1.874 -12.449 -24.255 1.00 87.94 806 GLY A CA 1
ATOM 6321 C C . GLY A 1 806 ? 1.733 -13.728 -23.424 1.00 87.94 806 GLY A C 1
ATOM 6322 O O . GLY A 1 806 ? 2.494 -14.679 -23.579 1.00 87.94 806 GLY A O 1
ATOM 6323 N N . GLY A 1 807 ? 0.708 -13.762 -22.572 1.00 92.06 807 GLY A N 1
ATOM 6324 C CA . GLY A 1 807 ? 0.369 -14.920 -21.747 1.00 92.06 807 GLY A CA 1
ATOM 6325 C C . GLY A 1 807 ? -1.141 -15.122 -21.643 1.00 92.06 807 GLY A C 1
ATOM 6326 O O . GLY A 1 807 ? -1.909 -14.157 -21.666 1.00 92.06 807 GLY A O 1
ATOM 6327 N N . GLN A 1 808 ? -1.560 -16.383 -21.516 1.00 95.69 808 GLN A N 1
ATOM 6328 C CA . GLN A 1 808 ? -2.929 -16.760 -21.162 1.00 95.69 808 GLN A CA 1
ATOM 6329 C C . GLN A 1 808 ? -2.975 -17.094 -19.668 1.00 95.69 808 GLN A C 1
ATOM 6331 O O . GLN A 1 808 ? -3.046 -18.256 -19.273 1.00 95.69 808 GLN A O 1
ATOM 6336 N N . ASN A 1 809 ? -2.828 -16.062 -18.834 1.00 97.88 809 ASN A N 1
ATOM 6337 C CA . ASN A 1 809 ? -2.613 -16.244 -17.400 1.00 97.88 809 ASN A CA 1
ATOM 6338 C C . ASN A 1 809 ? -3.889 -16.735 -16.717 1.00 97.88 809 ASN A C 1
ATOM 6340 O O . ASN A 1 809 ? -4.960 -16.138 -16.882 1.00 97.88 809 ASN A O 1
ATOM 6344 N N . ALA A 1 810 ? -3.747 -17.789 -15.921 1.00 98.19 810 ALA A N 1
ATOM 6345 C CA . ALA A 1 810 ? -4.835 -18.391 -15.176 1.00 98.19 810 ALA A CA 1
ATOM 6346 C C . ALA A 1 810 ? -4.666 -18.186 -13.667 1.00 98.19 810 ALA A C 1
ATOM 6348 O O . ALA A 1 810 ? -3.548 -18.178 -13.156 1.00 98.19 810 ALA A O 1
ATOM 6349 N N . MET A 1 811 ? -5.787 -18.066 -12.962 1.00 98.12 811 MET A N 1
ATOM 6350 C CA . MET A 1 811 ? -5.867 -18.159 -11.504 1.00 98.12 811 MET A CA 1
ATOM 6351 C C . MET A 1 811 ? -6.800 -19.318 -11.170 1.00 98.12 811 MET A C 1
ATOM 6353 O O . MET A 1 811 ? -7.890 -19.399 -11.730 1.00 98.12 811 MET A O 1
ATOM 6357 N N . ILE A 1 812 ? -6.359 -20.219 -10.295 1.00 97.25 812 ILE A N 1
ATOM 6358 C CA . ILE A 1 812 ? -7.144 -21.368 -9.837 1.00 97.25 812 ILE A CA 1
ATOM 6359 C C . ILE A 1 812 ? -7.544 -21.100 -8.390 1.00 97.25 812 ILE A C 1
ATOM 6361 O O . ILE A 1 812 ? -6.683 -20.827 -7.556 1.00 97.25 812 ILE A O 1
ATOM 6365 N N . VAL A 1 813 ? -8.843 -21.158 -8.120 1.00 90.50 813 VAL A N 1
ATOM 6366 C CA . VAL A 1 813 ? -9.445 -20.874 -6.819 1.00 90.50 813 VAL A CA 1
ATOM 6367 C C . VAL A 1 813 ? -10.218 -22.102 -6.365 1.00 90.50 813 VAL A C 1
ATOM 6369 O O . VAL A 1 813 ? -11.185 -22.506 -7.012 1.00 90.50 813 VAL A O 1
ATOM 6372 N N . ASP A 1 814 ? -9.780 -22.686 -5.255 1.00 84.25 814 ASP A N 1
ATOM 6373 C CA . ASP A 1 814 ? -10.461 -23.792 -4.588 1.00 84.25 814 ASP A CA 1
ATOM 6374 C C . ASP A 1 814 ? -11.322 -23.297 -3.416 1.00 84.25 814 ASP A C 1
ATOM 6376 O O . ASP A 1 814 ? -11.282 -22.120 -3.040 1.00 84.25 814 ASP A O 1
ATOM 6380 N N . SER A 1 815 ? -12.105 -24.201 -2.828 1.00 78.50 815 SER A N 1
ATOM 6381 C CA . SER A 1 815 ? -13.042 -23.873 -1.749 1.00 78.50 815 SER A CA 1
ATOM 6382 C C . SER A 1 815 ? -12.392 -23.460 -0.423 1.00 78.50 815 SER A C 1
ATOM 6384 O O . SER A 1 815 ? -13.091 -23.019 0.487 1.00 78.50 815 SER A O 1
ATOM 6386 N N . SER A 1 816 ? -11.061 -23.549 -0.300 1.00 70.06 816 SER A N 1
ATOM 6387 C CA . SER A 1 816 ? -10.327 -23.089 0.887 1.00 70.06 816 SER A CA 1
ATOM 6388 C C . SER A 1 816 ? -9.997 -21.591 0.864 1.00 70.06 816 SER A C 1
ATOM 6390 O O . SER A 1 816 ? -9.597 -21.030 1.898 1.00 70.06 816 SER A O 1
ATOM 6392 N N . ALA A 1 817 ? -10.136 -20.953 -0.304 1.00 76.62 817 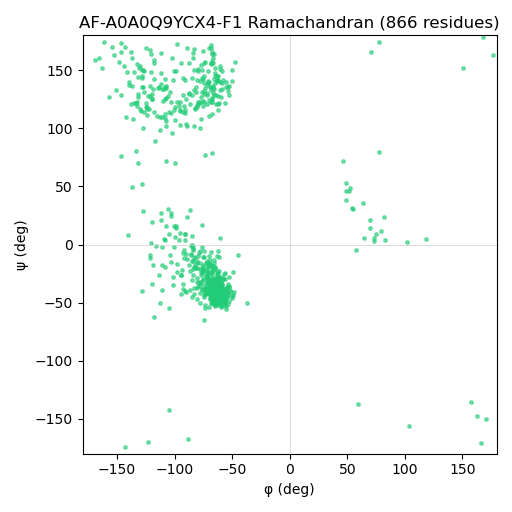ALA A N 1
ATOM 6393 C CA . ALA A 1 817 ? -9.821 -19.550 -0.515 1.00 76.62 817 ALA A CA 1
ATOM 6394 C C . ALA A 1 817 ? -10.885 -18.622 0.091 1.00 76.62 817 ALA A C 1
ATOM 6396 O O . ALA A 1 817 ? -12.086 -18.877 0.017 1.00 76.62 817 ALA A O 1
ATOM 6397 N N . LEU A 1 818 ? -10.439 -17.495 0.652 1.00 78.06 818 LEU A N 1
ATOM 6398 C CA . LEU A 1 818 ? -11.344 -16.457 1.137 1.00 78.06 818 LEU A CA 1
ATOM 6399 C C . LEU A 1 818 ? -11.927 -15.685 -0.052 1.00 78.06 818 LEU A C 1
ATOM 6401 O O . LEU A 1 818 ? -11.188 -15.060 -0.816 1.00 78.06 818 LEU A O 1
ATOM 6405 N N . ALA A 1 819 ? -13.249 -15.718 -0.193 1.00 83.56 819 ALA A N 1
ATOM 6406 C CA . ALA A 1 819 ? -13.951 -15.214 -1.367 1.00 83.56 819 ALA A CA 1
ATOM 6407 C C . ALA A 1 819 ? -13.722 -13.710 -1.611 1.00 83.56 819 ALA A C 1
ATOM 6409 O O . ALA A 1 819 ? -13.488 -13.286 -2.741 1.00 83.56 819 ALA A O 1
ATOM 6410 N N . GLU A 1 820 ? -13.701 -12.921 -0.542 1.00 83.00 820 GLU A N 1
ATOM 6411 C CA . GLU A 1 820 ? -13.445 -11.480 -0.535 1.00 83.00 820 GLU A CA 1
ATOM 6412 C C . GLU A 1 820 ? -12.042 -11.155 -1.067 1.00 83.00 820 GLU A C 1
ATOM 6414 O O . GLU A 1 820 ? -11.862 -10.276 -1.914 1.00 83.00 820 GLU A O 1
ATOM 6419 N N . GLN A 1 821 ? -11.034 -11.908 -0.612 1.00 84.88 821 GLN A N 1
ATOM 6420 C CA . GLN A 1 821 ? -9.659 -11.734 -1.073 1.00 84.88 821 GLN A CA 1
ATOM 6421 C C . GLN A 1 821 ? -9.522 -12.133 -2.544 1.00 84.88 821 GLN A C 1
ATOM 6423 O O . GLN A 1 821 ? -8.926 -11.389 -3.322 1.00 84.88 821 GLN A O 1
ATOM 6428 N N . VAL A 1 822 ? -10.132 -13.255 -2.941 1.00 90.62 822 VAL A N 1
ATOM 6429 C CA . VAL A 1 822 ? -10.163 -13.696 -4.341 1.00 90.62 822 VAL A CA 1
ATOM 6430 C C . VAL A 1 822 ? -10.756 -12.611 -5.231 1.00 90.62 822 VAL A C 1
ATOM 6432 O O . VAL A 1 822 ? -10.149 -12.255 -6.234 1.00 90.62 822 VAL A O 1
ATOM 6435 N N . VAL A 1 823 ? -11.911 -12.047 -4.874 1.00 92.06 823 VAL A N 1
ATOM 6436 C CA . VAL A 1 823 ? -12.556 -11.008 -5.690 1.00 92.06 823 VAL A CA 1
ATOM 6437 C C . VAL A 1 823 ? -11.683 -9.756 -5.790 1.00 92.06 823 VAL A C 1
ATOM 6439 O O . VAL A 1 823 ? -11.512 -9.229 -6.891 1.00 92.06 823 VAL A O 1
ATOM 6442 N N . SER A 1 824 ? -11.068 -9.314 -4.689 1.00 90.31 824 SER A N 1
ATOM 6443 C CA . SER A 1 824 ? -10.111 -8.195 -4.690 1.00 90.31 824 SER A CA 1
ATOM 6444 C C . SER A 1 824 ? -8.926 -8.436 -5.639 1.00 90.31 824 SER A C 1
ATOM 6446 O O . SER A 1 824 ? -8.584 -7.584 -6.474 1.00 90.31 824 SER A O 1
ATOM 6448 N N . ASP A 1 825 ? -8.323 -9.622 -5.543 1.00 94.94 825 ASP A N 1
ATOM 6449 C CA . ASP A 1 825 ? -7.153 -10.008 -6.329 1.00 94.94 825 ASP A CA 1
ATOM 6450 C C . ASP A 1 825 ? -7.516 -10.205 -7.805 1.00 94.94 825 ASP A C 1
ATOM 6452 O O . ASP A 1 825 ? -6.763 -9.777 -8.681 1.00 94.94 825 ASP A O 1
ATOM 6456 N N . VAL A 1 826 ? -8.693 -10.763 -8.105 1.00 96.50 826 VAL A N 1
ATOM 6457 C CA . VAL A 1 826 ? -9.224 -10.897 -9.470 1.00 96.50 826 VAL A CA 1
ATOM 6458 C C . VAL A 1 826 ? -9.474 -9.526 -10.086 1.00 96.50 826 VAL A C 1
ATOM 6460 O O . VAL A 1 826 ? -9.053 -9.297 -11.219 1.00 96.50 826 VAL A O 1
ATOM 6463 N N . ILE A 1 827 ? -10.096 -8.590 -9.360 1.00 93.12 827 ILE A N 1
ATOM 6464 C CA . ILE A 1 827 ? -10.358 -7.242 -9.885 1.00 93.12 827 ILE A CA 1
ATOM 6465 C C . ILE A 1 827 ? -9.053 -6.537 -10.235 1.00 93.12 827 ILE A C 1
ATOM 6467 O O . ILE A 1 827 ? -8.905 -5.978 -11.326 1.00 93.12 827 ILE A O 1
ATOM 6471 N N . THR A 1 828 ? -8.093 -6.600 -9.315 1.00 93.25 828 THR A N 1
ATOM 6472 C CA . THR A 1 828 ? -6.769 -6.014 -9.511 1.00 93.25 828 THR A CA 1
ATOM 6473 C C . THR A 1 828 ? -6.042 -6.687 -10.673 1.00 93.25 828 THR A C 1
ATOM 6475 O O . THR A 1 828 ? -5.510 -6.003 -11.542 1.00 93.25 828 THR A O 1
ATOM 6478 N N . SER A 1 829 ? -6.044 -8.016 -10.737 1.00 97.12 829 SER A N 1
ATOM 6479 C CA . SER A 1 829 ? -5.271 -8.763 -11.733 1.00 97.12 829 SER A CA 1
ATOM 6480 C C . SER A 1 829 ? -5.879 -8.696 -13.132 1.00 97.12 829 SER A C 1
ATOM 6482 O O . SER A 1 829 ? -5.135 -8.684 -14.109 1.00 97.12 829 SER A O 1
ATOM 6484 N N . ALA A 1 830 ? -7.208 -8.667 -13.259 1.00 96.88 830 ALA A N 1
ATOM 6485 C CA . ALA A 1 830 ? -7.891 -8.701 -14.552 1.00 96.88 830 ALA A CA 1
ATOM 6486 C C . ALA A 1 830 ? -8.150 -7.302 -15.132 1.00 96.88 830 ALA A C 1
ATOM 6488 O O . ALA A 1 830 ? -7.986 -7.107 -16.336 1.00 96.88 830 ALA A O 1
ATOM 6489 N N . PHE A 1 831 ? -8.541 -6.325 -14.301 1.00 95.19 831 PHE A N 1
ATOM 6490 C CA . PHE A 1 831 ? -9.067 -5.038 -14.785 1.00 95.19 831 PHE A CA 1
ATOM 6491 C C . PHE A 1 831 ? -8.155 -3.836 -14.530 1.00 95.19 831 PHE A C 1
ATOM 6493 O O . PHE A 1 831 ? -8.330 -2.805 -15.188 1.00 95.19 831 PHE A O 1
ATOM 6500 N N . LYS A 1 832 ? -7.165 -3.925 -13.626 1.00 93.12 832 LYS A N 1
ATOM 6501 C CA . LYS A 1 832 ? -6.187 -2.836 -13.439 1.00 93.12 832 LYS A CA 1
ATOM 6502 C C . LYS A 1 832 ? -5.465 -2.551 -14.760 1.00 93.12 832 LYS A C 1
ATOM 6504 O O . LYS A 1 832 ? -5.200 -3.460 -15.550 1.00 93.12 832 LYS A O 1
ATOM 6509 N N . SER A 1 833 ? -5.202 -1.273 -15.034 1.00 94.62 833 SER A N 1
ATOM 6510 C CA . SER A 1 833 ? -4.690 -0.803 -16.333 1.00 94.62 833 SER A CA 1
ATOM 6511 C C . SER A 1 833 ? -5.551 -1.237 -17.535 1.00 94.62 833 SER A C 1
ATOM 6513 O O . SER A 1 833 ? -5.015 -1.510 -18.610 1.00 94.62 833 SER A O 1
ATOM 6515 N N . ALA A 1 834 ? -6.870 -1.371 -17.345 1.00 95.44 834 ALA A N 1
ATOM 6516 C CA . ALA A 1 834 ? -7.816 -1.913 -18.327 1.00 95.44 834 ALA A CA 1
ATOM 6517 C C . ALA A 1 834 ? -7.440 -3.320 -18.844 1.00 95.44 834 ALA A C 1
ATOM 6519 O O . ALA A 1 834 ? -7.686 -3.658 -19.999 1.00 95.44 834 ALA A O 1
ATOM 6520 N N . GLY A 1 835 ? -6.783 -4.136 -18.011 1.00 95.94 835 GLY A N 1
ATOM 6521 C CA . GLY A 1 835 ? -6.327 -5.477 -18.389 1.00 95.94 835 GLY A CA 1
ATOM 6522 C C . GLY A 1 835 ? -5.179 -5.490 -19.405 1.00 95.94 835 GLY A C 1
ATOM 6523 O O . GLY A 1 835 ? -4.863 -6.540 -19.975 1.00 95.94 835 GLY A O 1
ATOM 6524 N N . GLN A 1 836 ? -4.518 -4.351 -19.630 1.00 96.94 836 GLN A N 1
ATOM 6525 C CA . GLN A 1 836 ? -3.446 -4.188 -20.620 1.00 96.94 836 GLN A CA 1
ATOM 6526 C C . GLN A 1 836 ? -2.058 -4.555 -20.063 1.00 96.94 836 GLN A C 1
ATOM 6528 O O . GLN A 1 836 ? -1.035 -4.032 -20.496 1.00 96.94 836 GLN A O 1
ATOM 6533 N N . ARG A 1 837 ? -1.985 -5.478 -19.101 1.00 96.56 837 ARG A N 1
ATOM 6534 C CA . ARG A 1 837 ? -0.719 -6.030 -18.591 1.00 96.56 837 ARG A CA 1
ATOM 6535 C C . ARG A 1 837 ? -0.478 -7.410 -19.197 1.00 96.56 837 ARG A C 1
ATOM 6537 O O . ARG A 1 837 ? -1.417 -8.193 -19.330 1.00 96.56 837 ARG A O 1
ATOM 6544 N N . CYS A 1 838 ? 0.766 -7.741 -19.541 1.00 94.69 838 CYS A N 1
ATOM 6545 C CA . CYS A 1 838 ? 1.108 -9.102 -19.980 1.00 94.69 838 CYS A CA 1
ATOM 6546 C C . CYS A 1 838 ? 0.835 -10.137 -18.877 1.00 94.69 838 CYS A C 1
ATOM 6548 O O . CYS A 1 838 ? 0.471 -11.262 -19.192 1.00 94.69 838 CYS A O 1
ATOM 6550 N N . SER A 1 839 ? 0.914 -9.720 -17.609 1.00 96.75 839 SER A N 1
ATOM 6551 C CA . SER A 1 839 ? 0.598 -10.494 -16.405 1.00 96.75 839 SER A CA 1
ATOM 6552 C C . SER A 1 839 ? -0.878 -10.470 -15.991 1.00 96.75 839 SER A C 1
ATOM 6554 O O . SER A 1 839 ? -1.232 -11.097 -14.996 1.00 96.75 839 SER A O 1
ATOM 6556 N N . ALA A 1 840 ? -1.751 -9.757 -16.715 1.00 97.81 840 ALA A N 1
ATOM 6557 C CA . ALA A 1 840 ? -3.152 -9.657 -16.320 1.00 97.81 840 ALA A CA 1
ATOM 6558 C C . ALA A 1 840 ? -3.841 -11.027 -16.350 1.00 97.81 840 ALA A C 1
ATOM 6560 O O . ALA A 1 840 ? -3.609 -11.829 -17.261 1.00 97.81 840 ALA A O 1
ATOM 6561 N N . LEU A 1 841 ? -4.703 -11.273 -15.366 1.00 98.38 841 LEU A N 1
ATOM 6562 C CA . LEU A 1 841 ? -5.521 -12.477 -15.277 1.00 98.38 841 LEU A CA 1
ATOM 6563 C C . LEU A 1 841 ? -6.470 -12.549 -16.478 1.00 98.38 841 LEU A C 1
ATOM 6565 O O . LEU A 1 841 ? -7.189 -11.591 -16.766 1.00 98.38 841 LEU A O 1
ATOM 6569 N N . ARG A 1 842 ? -6.465 -13.690 -17.174 1.00 98.00 842 ARG A N 1
ATOM 6570 C CA . ARG A 1 842 ? -7.312 -13.945 -18.347 1.00 98.00 842 ARG A CA 1
ATOM 6571 C C . ARG A 1 842 ? -8.387 -14.984 -18.076 1.00 98.00 842 ARG A C 1
ATOM 6573 O O . ARG A 1 842 ? -9.509 -14.821 -18.542 1.00 98.00 842 ARG A O 1
ATOM 6580 N N . VAL A 1 843 ? -8.044 -16.031 -17.326 1.00 98.25 843 VAL A N 1
ATOM 6581 C CA . VAL A 1 843 ? -8.954 -17.143 -17.040 1.00 98.25 843 VAL A CA 1
ATOM 6582 C C . VAL A 1 843 ? -8.977 -17.428 -15.545 1.00 98.25 843 VAL A C 1
ATOM 6584 O O . VAL A 1 843 ? -7.970 -17.816 -14.959 1.00 98.25 843 VAL A O 1
ATOM 6587 N N . LEU A 1 844 ? -10.136 -17.239 -14.926 1.00 98.00 844 LEU A N 1
ATOM 6588 C CA . LEU A 1 844 ? -10.375 -17.636 -13.546 1.00 98.00 844 LEU A CA 1
ATOM 6589 C C . LEU A 1 844 ? -11.027 -19.023 -13.541 1.00 98.00 844 LEU A C 1
ATOM 6591 O O . LEU A 1 844 ? -12.152 -19.174 -14.013 1.00 98.00 844 LEU A O 1
ATOM 6595 N N . PHE A 1 845 ? -10.328 -20.023 -13.011 1.00 98.12 845 PHE A N 1
ATOM 6596 C CA . PHE A 1 845 ? -10.887 -21.342 -12.729 1.00 98.12 845 PHE A CA 1
ATOM 6597 C C . PHE A 1 845 ? -11.330 -21.371 -11.273 1.00 98.12 845 PHE A C 1
ATOM 6599 O O . PHE A 1 845 ? -10.498 -21.250 -10.377 1.00 98.12 845 PHE A O 1
ATOM 6606 N N . VAL A 1 846 ? -12.629 -21.522 -11.039 1.00 95.38 846 VAL A N 1
ATOM 6607 C CA . VAL A 1 846 ? -13.201 -21.600 -9.692 1.00 95.38 846 VAL A CA 1
ATOM 6608 C C . VAL A 1 846 ? -13.794 -22.986 -9.499 1.00 95.38 846 VAL A C 1
ATOM 6610 O O . VAL A 1 846 ? -14.475 -23.491 -10.392 1.00 95.38 846 VAL A O 1
ATOM 6613 N N . GLN A 1 847 ? -13.518 -23.600 -8.352 1.00 92.19 847 GLN A N 1
ATOM 6614 C CA . GLN A 1 847 ? -14.133 -24.863 -7.962 1.00 92.19 847 GLN A CA 1
ATOM 6615 C C . GLN A 1 847 ? -15.663 -24.723 -7.907 1.00 92.19 847 GLN A C 1
ATOM 6617 O O . GLN A 1 847 ? -16.192 -23.703 -7.464 1.00 92.19 847 GLN A O 1
ATOM 6622 N N . GLU A 1 848 ? -16.368 -25.742 -8.399 1.00 90.69 848 GLU A N 1
ATOM 6623 C CA . GLU A 1 848 ? -17.817 -25.710 -8.645 1.00 90.69 848 GLU A CA 1
ATOM 6624 C C . GLU A 1 848 ? -18.642 -25.334 -7.402 1.00 90.69 848 GLU A C 1
ATOM 6626 O O . GLU A 1 848 ? -19.589 -24.560 -7.502 1.00 90.69 848 GLU A O 1
ATOM 6631 N N . ASP A 1 849 ? -18.235 -25.796 -6.220 1.00 84.75 849 ASP A N 1
ATOM 6632 C CA . ASP A 1 849 ? -18.927 -25.582 -4.942 1.00 84.75 849 ASP A CA 1
ATOM 6633 C C . ASP A 1 849 ? -18.921 -24.128 -4.442 1.00 84.75 849 ASP A C 1
ATOM 6635 O O . ASP A 1 849 ? -19.790 -23.749 -3.657 1.00 84.75 849 ASP A O 1
ATOM 6639 N N . ILE A 1 850 ? -17.977 -23.300 -4.897 1.00 84.00 850 ILE A N 1
ATOM 6640 C CA . ILE A 1 850 ? -17.883 -21.876 -4.530 1.00 84.00 850 ILE A CA 1
ATOM 6641 C C . ILE A 1 850 ? -18.078 -20.927 -5.722 1.00 84.00 850 ILE A C 1
ATOM 6643 O O . ILE A 1 850 ? -18.067 -19.703 -5.547 1.00 84.00 850 ILE A O 1
ATOM 6647 N N . ALA A 1 851 ? -18.274 -21.467 -6.929 1.00 90.56 851 ALA A N 1
ATOM 6648 C CA . ALA A 1 851 ? -18.327 -20.698 -8.168 1.00 90.56 851 ALA A CA 1
ATOM 6649 C C . ALA A 1 851 ? -19.418 -19.618 -8.147 1.00 90.56 851 ALA A C 1
ATOM 6651 O O . ALA A 1 851 ? -19.122 -18.451 -8.410 1.00 90.56 851 ALA A O 1
ATOM 6652 N N . ASP A 1 852 ? -20.651 -19.962 -7.765 1.00 91.31 852 ASP A N 1
ATOM 6653 C CA . ASP A 1 852 ? -21.779 -19.019 -7.770 1.00 91.31 852 ASP A CA 1
ATOM 6654 C C . ASP A 1 852 ? -21.563 -17.831 -6.822 1.00 91.31 852 ASP A C 1
ATOM 6656 O O . ASP A 1 852 ? -21.826 -16.679 -7.190 1.00 91.31 852 ASP A O 1
ATOM 6660 N N . LYS A 1 853 ? -21.023 -18.087 -5.621 1.00 86.44 853 LYS A N 1
ATOM 6661 C CA . LYS A 1 853 ? -20.702 -17.048 -4.626 1.00 86.44 853 LYS A CA 1
ATOM 6662 C C . LYS A 1 853 ? -19.643 -16.087 -5.168 1.00 86.44 853 LYS A C 1
ATOM 6664 O O . LYS A 1 853 ? -19.845 -14.871 -5.141 1.00 86.44 853 LYS A O 1
ATOM 6669 N N . ILE A 1 854 ? -18.547 -16.623 -5.713 1.00 91.06 854 ILE A N 1
ATOM 6670 C CA . ILE A 1 854 ? -17.453 -15.824 -6.288 1.00 91.06 854 ILE A CA 1
ATOM 6671 C C . ILE A 1 854 ? -17.938 -15.014 -7.491 1.00 91.06 854 ILE A C 1
ATOM 6673 O O . ILE A 1 854 ? -17.676 -13.814 -7.564 1.00 91.06 854 ILE A O 1
ATOM 6677 N N . ILE A 1 855 ? -18.673 -15.635 -8.418 1.00 93.00 855 ILE A N 1
ATOM 6678 C CA . ILE A 1 855 ? -19.183 -14.969 -9.623 1.00 93.00 855 ILE A CA 1
ATOM 6679 C C . ILE A 1 855 ? -20.129 -13.827 -9.247 1.00 93.00 855 ILE A C 1
ATOM 6681 O O . ILE A 1 855 ? -20.041 -12.744 -9.829 1.00 93.00 855 ILE A O 1
ATOM 6685 N N . THR A 1 856 ? -21.022 -14.049 -8.281 1.00 90.75 856 THR A N 1
ATOM 6686 C CA . THR A 1 856 ? -21.975 -13.031 -7.820 1.00 90.75 856 THR A CA 1
ATOM 6687 C C . THR A 1 856 ? -21.249 -11.830 -7.222 1.00 90.75 856 THR A C 1
ATOM 6689 O O . THR A 1 856 ? -21.478 -10.694 -7.646 1.00 90.75 856 THR A O 1
ATOM 6692 N N . MET A 1 857 ? -20.312 -12.077 -6.305 1.00 89.56 857 MET A N 1
ATOM 6693 C CA . MET A 1 857 ? -19.539 -11.016 -5.659 1.00 89.56 857 MET A CA 1
ATOM 6694 C C . MET A 1 857 ? -18.651 -10.264 -6.663 1.00 89.56 857 MET A C 1
ATOM 6696 O O . MET A 1 857 ? -18.613 -9.033 -6.661 1.00 89.56 857 MET A O 1
ATOM 6700 N N . LEU A 1 858 ? -18.008 -10.983 -7.589 1.00 92.12 858 LEU A N 1
ATOM 6701 C CA . LEU A 1 858 ? -17.192 -10.388 -8.646 1.00 92.12 858 LEU A CA 1
ATOM 6702 C C . LEU A 1 858 ? -18.020 -9.489 -9.573 1.00 92.12 858 LEU A C 1
ATOM 6704 O O . LEU A 1 858 ? -17.602 -8.369 -9.869 1.00 92.12 858 LEU A O 1
ATOM 6708 N N . LYS A 1 859 ? -19.210 -9.935 -10.003 1.00 91.31 859 LYS A N 1
ATOM 6709 C CA . LYS A 1 859 ? -20.125 -9.109 -10.811 1.00 91.31 859 LYS A CA 1
ATOM 6710 C C . LYS A 1 859 ? -20.495 -7.823 -10.078 1.00 91.31 859 LYS A C 1
ATOM 6712 O O . LYS A 1 859 ? -20.389 -6.746 -10.663 1.00 91.31 859 LYS A O 1
ATOM 6717 N N . GLY A 1 860 ? -20.884 -7.922 -8.808 1.00 87.44 860 GLY A N 1
ATOM 6718 C CA . GLY A 1 860 ? -21.282 -6.755 -8.020 1.00 87.44 860 GLY A CA 1
ATOM 6719 C C . GLY A 1 860 ? -20.144 -5.759 -7.768 1.00 87.44 860 GLY A C 1
ATOM 6720 O O . GLY A 1 860 ? -20.403 -4.562 -7.664 1.00 87.44 860 GLY A O 1
ATOM 6721 N N . ALA A 1 861 ? -18.898 -6.232 -7.717 1.00 86.94 861 ALA A N 1
ATOM 6722 C CA . ALA A 1 861 ? -17.727 -5.387 -7.503 1.00 86.94 861 ALA A CA 1
ATOM 6723 C C . ALA A 1 861 ? -17.193 -4.726 -8.795 1.00 86.94 861 ALA A C 1
ATOM 6725 O O . ALA A 1 861 ? -16.574 -3.659 -8.736 1.00 86.94 861 ALA A O 1
ATOM 6726 N N . VAL A 1 862 ? -17.436 -5.334 -9.964 1.00 84.94 862 VAL A N 1
ATOM 6727 C CA . VAL A 1 862 ? -17.030 -4.800 -11.281 1.00 84.94 862 VAL A CA 1
ATOM 6728 C C . VAL A 1 862 ? -18.066 -3.838 -11.861 1.00 84.94 862 VAL A C 1
ATOM 6730 O O . VAL A 1 862 ? -17.696 -2.839 -12.484 1.00 84.94 862 VAL A O 1
ATOM 6733 N N . LEU A 1 863 ? -19.358 -4.136 -11.703 1.00 73.31 863 LEU A N 1
ATOM 6734 C CA . LEU A 1 863 ? -20.412 -3.350 -12.333 1.00 73.31 863 LEU A CA 1
ATOM 6735 C C . LEU A 1 863 ? -20.460 -1.929 -11.746 1.00 73.31 863 LEU A C 1
ATOM 6737 O O . LEU A 1 863 ? -20.412 -1.755 -10.525 1.00 73.31 863 LEU A O 1
ATOM 6741 N N . PRO A 1 864 ? -20.566 -0.885 -12.590 1.00 54.34 864 PRO A N 1
ATOM 6742 C CA . PRO A 1 864 ? -20.747 0.468 -12.099 1.00 54.34 864 PRO A CA 1
ATOM 6743 C C . PRO A 1 864 ? -22.034 0.522 -11.275 1.00 54.34 864 PRO A C 1
ATOM 6745 O O . PRO A 1 864 ? -23.103 0.151 -11.754 1.00 54.34 864 PRO A O 1
ATOM 6748 N N . HIS A 1 865 ? -21.933 1.013 -10.040 1.00 57.19 865 HIS A N 1
ATOM 6749 C CA . HIS A 1 865 ? -23.098 1.356 -9.230 1.00 57.19 865 HIS A CA 1
ATOM 6750 C C . HIS A 1 865 ? -23.794 2.564 -9.874 1.00 57.19 865 HIS A C 1
ATOM 6752 O O . HIS A 1 865 ? -23.575 3.711 -9.487 1.00 57.19 865 HIS A O 1
ATOM 6758 N N . SER A 1 866 ? -24.559 2.329 -10.936 1.00 36.66 866 SER A N 1
ATOM 6759 C CA . SER A 1 866 ? -25.353 3.354 -11.597 1.00 36.66 866 SER A CA 1
ATOM 6760 C C . SER A 1 866 ? -26.816 2.938 -11.644 1.00 36.66 866 SER A C 1
ATOM 6762 O O . SER A 1 866 ? -27.170 2.008 -12.364 1.00 36.66 866 SER A O 1
ATOM 6764 N N . LYS A 1 867 ? -27.616 3.758 -10.950 1.00 32.38 867 LYS A N 1
ATOM 6765 C CA . LYS A 1 867 ? -29.072 3.934 -11.019 1.00 32.38 867 LYS A CA 1
ATOM 6766 C C . LYS A 1 867 ? -29.929 2.866 -10.332 1.00 32.38 867 LYS A C 1
ATOM 6768 O O . LYS A 1 867 ? -30.571 2.057 -10.992 1.00 32.38 867 LYS A O 1
ATOM 6773 N N . THR A 1 868 ? -30.038 2.993 -9.013 1.00 31.23 868 THR A N 1
ATOM 6774 C CA . THR A 1 868 ? -31.358 2.992 -8.360 1.00 31.23 868 THR A CA 1
ATOM 6775 C C . THR A 1 868 ? -31.637 4.390 -7.858 1.00 31.23 868 THR A C 1
ATOM 6777 O O . THR A 1 868 ? -30.717 4.931 -7.198 1.00 31.23 868 THR A O 1
#

Mean predicted aligned error: 9.26 Å

Organism: NCBI:txid437022

Radius of gyration: 31.64 Å; Cα contacts (8 Å, |Δi|>4): 1450; chains: 1; bounding box: 87×70×88 Å

pLDDT: mean 86.35, std 16.7, range [28.14, 98.94]

Foldseek 3Di:
DPLPPLVVQCPDPLSVLLLCLQFPDLQVLLVVLLVLLDDDPVLLVVLLVQLLVLLVLLLVVVVPDDALVVLCVVLVADLLLSLLLLLLLLLLLLFPDPVVSVVCLPVQQPPPVVVVCLVPDDASNPCSQLSSLVSPVDGDDDDPPVCPSPVSVSSVVSSNVVCVVPNSVSSVVSSVVSNVRVCVQAFCEAALVSNLVSCVVVVVVQAAAAEEQLQAAALFQVQLVVLLVSLLVNLVVQLVSQVPVAAQRGYHYEDELNSNDNPLAPVPLVCCLPRSLVSVLVSLLSNVVSRHAYEYEDDDSLNVSVVLVSVLVVLVVCSCPPRQRAEYEAALQFSCRLSVLVSLLVSLVVSVHAYEYEYDNDQCQVVQLVVQLVQQAQRGRGAQDPLSSLSSSSSNLLSCLVSLVRYAAEYEDLQSSSVSSSVSSCVVSVPPGHAYEYERNQNCSSCSVPSNPGYYYYHHYYHRSNSVSVVVVSVSCQQSDSPHLSSQSVDPPDDSCVSNPDSSVVCVPDPDNHDPPRDRSQCPVPPLFGAFHHFPPSNSVGCSVLVVLLVVLLLPAFEEEWLAADDPDFDWDWAFFPVDRVRTRYIYGAHDLVSLVVLLVLLQVCQVVLQPDALLLLLQLLLQLLVLLRVCVSNQLSLCCGLLVADSSVSRVLSSLLSCLSRNLSSVLVVQQDWDFDDDDPPDTDTHHATQQFEEEEEEESNSQRNSQSNSCSNNSSRRYAYEYEYDLSRRRSSRVSVVSSVVSPDDCSRYIYHHHDPVSCLVRVLLDPRHQEYEEEEAPVSLVVSQVSQVPHPDDRHYYHYHHADQDEDEEESSDDLSVVLVVLCCQCCRSHNSDSRRHRYYHYDPVCVVVNVVSNCSSPDPPDDD

Secondary structure (DSSP, 8-state):
--HHHHHHHHHSHHHHHHHHTSS--HHHHHHHHHHHT---HHHHHHHHHHHHHHHHHHHHHHTTS-SHHHHHHHTT--HHHHHHHHHHHHHHHT---HHHHHHHHHHHHT-TTHHHHTTS---TTTTHHHHHHHHHS-PPP---TT-HHHHHHHHHHHHHHHHHHHHHHHHHHHHHHHHHHHHHHH-SBSSHHHHHHHHHHHHTTT-EEEEE-------SHHHHHHHHHHHHHHHHHHHHHHTT-HHHHS-EEEE-GGGG-TT-SGGGHHHIIIIIHHHHHHHHHHHHHTT-EEEEPP--GGGHHHHHHHHHHHHHTTTTTT-TTEEEEEETTBTTHHHHHHHHHHHHHHHT--EEEEEE--S-HHHHHHHHHHTT-SS-SB-SSHHHHHHHHHHHHHHHHHTTTTEEEEEE---HHHHHHHHHHHHHTT--SEEEEEETTTSHHHHTTTTTTS-EEEEEEBS-HHHHHHHHHHHHHHHHSTT-HHHHHH-TTS-HHHHS--HHHHHHH-SSSS-TTS--GGGTTTTS-PPPP---TT-HHHHHHHHHHHHHHTTPPEEE--SS---SS--EEEEE-SS-TT-EEEEEEPPPHHHHHHHHHHHHHHHHHHHTS-HHHHHHHHHHHHHHHHHTHHHHHHHHHHTT---HHHHHHHHHHHHHHHHHHHHHHHHTTSPEEEP--TT--EEE-----SEEEEE--SSSTTHHHHHHHHHHHHTT-EEEEE--GGGHHHHHHHHHHHHHHT--TTTEEE----HHHIIIIITT-TTEEEEEEES-HHHHHHHHHHHHTSSSPPPPEEEE-----EEEE-TTS-HHHHHHHHHHHHHGGGG-STT---EEEE-HHHHHHHHHHHHHHHS-----

InterPro domains:
  IPR002872 Proline dehydrogenase domain [PF01619] (195-488)
  IPR015590 Aldehyde dehydrogenase domain [PF00171] (566-861)
  IPR016160 Aldehyde dehydrogenase, cysteine active site [PS00070] (831-842)
  IPR016161 Aldehyde/histidinol dehydrogenase [SSF53720] (559-862)
  IPR016162 Aldehyde dehydrogenase, N-terminal [G3DSA:3.40.605.10] (570-805)
  IPR016163 Aldehyde dehydrogenase, C-terminal [G3DSA:3.40.309.10] (806-862)
  IPR024082 Proline dehydrogenase PutA, domain II [PF14850] (68-186)
  IPR024089 Proline dehydrogenase PutA, domain I/II [SSF81935] (16-188)
  IPR025703 Bifunctional protein PutA [PIRSF000197] (10-862)
  IPR029041 FAD-linked oxidoreductase-like [SSF51730] (189-530)
  IPR041349 Proline utilization A proline dehydrogenase N-terminal domain [PF18327] (18-59)
  IPR050485 Proline metabolism enzyme [PTHR42862] (165-862)

Sequence (868 aa):
MSNSEFEIIANLEQTKRLDQLYRQDEEQLVNELLEKAAINNMDMRSIQEEAIQLVTELRKQRTTKGGLDAFMFQYDLSSEEGIALMCLAEALLRIPDKENIDKLIRDKLVSANWGAHLGKSHSLFVNAATWALMLTGKMIAQPHHESFTDHGKGLTSALKKLATKGGEPIVRQAISQAMKILGKQFVMGRSIQEALKRARDKEAMGYRYSYDMLGEAAFTADDAKRYLDAYVCAIEAIGEESAGKGPFVGPGISIKLSALHPRYELSKTKRVETELLASMNKLILLAKEKNIGLTIDAEESYRLMPSLRLLEKILASGIAKGWDGLGLAVQAYQKRALAVIDHLKFLSDKYDQKLCVRLVKGAYWDTEIKLTQVQGLEDYPVFTRKVTTDVNYIACVKKLCEYKDSFFLQFATHNALTVSIVKHLCKQHHVEHYEYQCLHGMGDPLYDQIVSQKPCRVYAPVGSHEDLLAYLVRRLLENGANSSFVNRIANDELPLESIIQSPMEKLKSYSSKRHPNIPLPKNLFGEQRLNSKGLDLAQPKAFYPVLKEIELLANKMHFAQPTFLESKNPSAVKCYSPIDARHCLGEIVQATPESIGLAVDKADEAYQKWRFSDAATRSHLLNQTADLLENNRTELLALLMYEGGKILDDAVSELREAVDFCRYYAQEALKHHQATTLRGPTGELNQLSLHGRGIIACISPWNFPLAIFIGQVTAALASGNCVIAKPAAQTTLIAQRAIDFLHQAGFAKAVVQLLPTSGHLVSEHLLKDIRVRGVLFTGSTETARNINQLLANRPGPIVPFVAETGGQNAMIVDSSALAEQVVSDVITSAFKSAGQRCSALRVLFVQEDIADKIITMLKGAVLPHSKT

=== Feature glossary ===
Legend for the data blocks above and below:

— What the protein is —

The amino-acid sequence is the protein's primary structure: the linear order of residues from the N-terminus to the C-terminus, written in one-letter code. Everything else here — the 3D coordinates, the secondary structure, the domain annotations — is ultimately a consequence of this string.

Database cross-references. InterPro integrates a dozen domain/family signature databases into unified entries with residue-range hits. GO terms attach function/process/location labels with evidence codes. CATH codes position the fold in a four-level structural taxonomy. Organism is the NCBI-taxonomy species name.

— Where its atoms are —

The mmCIF block holds the 3D Cartesian coordinates of each backbone atom (N, Cα, C, O) in ångströms. mmCIF is the PDB's canonical archive format — a tagged-loop text representation of the atomic model.

The six renders are orthographic views along the three Cartesian axes in both directions. Representation (cartoon, sticks, or surface) and color scheme (sequence-rainbow or by-chain) vary across proteins so the training set covers all the common visualization conventions.

— Local backbone conformation —

Secondary structure is the local, repeating backbone conformation. DSSP classifies it into eight states by reading the hydrogen-bond network: three helix types (H, G, I), two β types (E, B), two non-regular types (T, S), and unstructured coil (-).

SS3 is a coarse helix/strand/coil call (letters a/b/c) made by the P-SEA algorithm from inter-Cα distances and dihedrals. It is less detailed than DSSP but needs only Cα positions.

Backbone dihedral angles. Every residue except chain termini has a φ (preceding-C → N → Cα → C) and a ψ (N → Cα → C → next-N). They are reported in degrees following the IUPAC sign convention. Secondary structure is essentially a statement about which (φ, ψ) basin each residue occupies.

— Global shape and packing —

The geometric summary reports three shape descriptors. Rg (radius of gyration) measures how spread out the Cα atoms are about their centre of mass; compact globular proteins have small Rg, elongated or unfolded ones large. Cα contacts (<8 Å, |i−j|>4) count long-range residue pairs in spatial proximity — high for tightly packed folds, near zero for rods or random coil. The bounding-box extents give the protein's footprint along x, y, z in Å.

Solvent accessibility: the surface area of each residue that a 1.4 Å water probe can touch, in Å². When only backbone atoms are present the absolute values are lower than full-atom SASA (side chains contribute most of the area) and are flagged as backbone-only.

Plot images: a contact map (which residues are close in 3D, as an N×N binary image), a Ramachandran scatter (backbone torsion angles, revealing secondary-structure composition at a glance), and — for AlphaFold structures — a PAE heatmap (pairwise prediction confidence).

— Structural neighborhood —

Foldseek's 3Di representation compresses backbone geometry into a per-residue letter drawn from a learned twenty-state alphabet. It captures the tertiary interaction pattern around each residue — which residues are packed against it in space, regardless of where they are in sequence.

Structural nearest neighbors (via Foldseek easy-search vs the PDB). Reported per hit: target PDB id, E-value, and alignment TM-score. A TM-score above ~0.5 is the conventional threshold for 'same fold'.

— Confidence and disorder —

pLDDT (predicted Local Distance Difference Test) is AlphaFold's per-residue confidence score, ranging from 0 to 100. Values above 90 indicate high confidence (typically well-packed cores); 70–90 is confident; 50–70 low confidence; below 50 usually means the region is disordered or the prediction is unreliable there. AlphaFold stores pLDDT in the mmCIF B-factor column.

For experimental (PDB) structures, the B-factor (temperature factor) quantifies the positional spread of each atom in the crystal — a combination of thermal vibration and static disorder — in units of Å². High B-factors mark flexible loops or poorly resolved regions; low B-factors mark the rigid, well-ordered core.

Predicted Aligned Error (PAE) is an AlphaFold confidence matrix: entry (i, j) is the expected error in the position of residue j, in ångströms, when the prediction is superimposed on the true structure at residue i. Low PAE within a block of residues means that block is internally rigid and well-predicted; high PAE between two blocks means their relative placement is uncertain even if each block individually is confident.